Protein AF-A0A8T3X1L0-F1 (afdb_monomer_lite)

Foldseek 3Di:
DDDPDDDDDDDDDDDDFDDWDWFFFCDKDFFWAPCNQQRDDDVDPDPVSWTKDKDFLVDKGKMKTFPRVDPDDQQWAWDWKKKWWQKAKPAQQKKKWKWKWQAQPPDTFDTDIDYGDPAAPPVPRDGDIDIGTCPPRDNDGVSSPHRRHIMMMIMMDGPPSPDGDMMMMTTRHTIMIITIDHDDDDDAPADQPDKDWADDDPPQWTWIWGADPNRHIDDIDTPDDQPPQAQPFPLQDPQGTFAGQHSVRDGPGDRQAPPQAQPDDEQQWGQHSVGDIDYADAHFQDWDCPDQWIWGQHNRRDIDTDFDDDPPPSHGVVRFDDPQDPDPDDGPVQADCACQVPLPVQDPSNRPPDGHLVDPSNQLRPVNQQFDPAQVSHDDAPQWRWGQDPRGIDTFWHAFQDPPRPDPQWGANGGSHDTDHCVGDVDDDDDDDDDDDPDDDDDDDDDDDDPPPDDDDPDPPDPDDDDDFADDDDDDDDDDFDADPVRHGTHDDDDDDDPDDDDPDPQQEADPPDDADDDDPDDNAYADSVRDGDPALDDWFAWHTHNRYIDGQAPVQALHDPDPVRQWGFAAEHPRTTTDGLVPFDAPLVGDQPPQGPRRNPPDGRQRGQQFPEKEKEFEAEPVRQGDFQKWWFKADVVDTPWIWTQDPRRITMDTNHGFAWTWTWIDDDQWDIDIDIDGDGTSDYHYDYHYTYGQQQADLLQDGVPDQAHALVCDPHHNFHEPDPQRSVQRHRHGAQDWGDSDPFWIAGGSYGDTDGDDPPPDDDDDPDADWDKDWDFDQDPNDTDIDIDIDGD

Secondary structure (DSSP, 8-state):
--------S-----------EEE--SEEEES-BTGGGGBS--SS--TTTSEEEEEBTTB-EEEEEE-------TTEEEEEEEEEEEEEESSTTEEEEEEEEESSSSS----EEEESTT---TTT-PPPPEEEE-TTTS---TTTSSTTTEEEEEEEEESSTT--S-EEEEEEEEEEEEEEEE---SS-SS-TT-EEEEEEETTTEEEEEEB-TTSSBPPPEESSPPPTTTT-EEEEETTEEEEEB-TTS-BSS--SS-TTTT-B-STT-B--TTS-----SS-TT-EEEETTEEEEE-TTSSEEE----SSSSS--GGGT--TT-SSTT--GGG--SS-TTTTTSSS-SS-SS--GGGSGGGTT-TT-TTB-SSGGGS---TTEEEEEETTEEEEEEPPTT--TTSPTT-EESSTT--EE-GGG-SS-----------------SS-------------TT---------B-----SS----B-TTS-B--BPPPPSS---SSSSTT----TT-------S--SSEE-TTS-EE-TTEE-SSEEEETTEEEE--TTSTTTT--TTT-EEEESSTTS-EEEETTTPPPGGGT-SSSSS-TTSSS--GGGSSSSS-EEEEEEEETTS-B--S-EEEEEETTEEEEEEE--TTSEEEE-SPPSEEEEEEEE-SSB--EEEEEEE-TT-EEE--EEE-BTTPBPTTSBBBTB--B-GGGTTSTT---SSHHHHHHHTTB-TT-EEE-SSSEEEETTTPPPEE----S-----SSS-EEEEEEEEEETTEEEEEEEEEE-

pLDDT: mean 71.75, std 19.73, range [23.61, 98.12]

Radius of gyration: 50.47 Å; chains: 1; bounding box: 126×71×134 Å

Structure (mmCIF, N/CA/C/O backbone):
data_AF-A0A8T3X1L0-F1
#
_entry.id   AF-A0A8T3X1L0-F1
#
loop_
_atom_site.group_PDB
_atom_site.id
_atom_site.type_symbol
_atom_site.label_atom_id
_atom_site.label_alt_id
_atom_site.label_comp_id
_atom_site.label_asym_id
_atom_site.label_entity_id
_atom_site.label_seq_id
_atom_site.pdbx_PDB_ins_code
_atom_site.Cartn_x
_atom_site.Cartn_y
_atom_site.Cartn_z
_atom_site.occupancy
_atom_site.B_iso_or_equiv
_atom_site.auth_seq_id
_atom_site.auth_comp_id
_atom_site.auth_asym_id
_atom_site.auth_atom_id
_atom_site.pdbx_PDB_model_num
ATOM 1 N N . MET A 1 1 ? 32.114 -43.480 -23.907 1.00 35.44 1 MET A N 1
ATOM 2 C CA . MET A 1 1 ? 32.069 -42.998 -22.515 1.00 35.44 1 MET A CA 1
ATOM 3 C C . MET A 1 1 ? 31.158 -41.801 -22.514 1.00 35.44 1 MET A C 1
ATOM 5 O O . MET A 1 1 ? 31.464 -40.819 -23.177 1.00 35.44 1 MET A O 1
ATOM 9 N N . ASP A 1 2 ? 30.004 -41.951 -21.889 1.00 36.66 2 ASP A N 1
ATOM 10 C CA . ASP A 1 2 ? 28.945 -40.953 -21.876 1.00 36.66 2 ASP A CA 1
ATOM 11 C C . ASP A 1 2 ? 29.268 -39.803 -20.923 1.00 36.66 2 ASP A C 1
ATOM 13 O O . ASP A 1 2 ? 29.907 -40.000 -19.894 1.00 36.66 2 ASP A O 1
ATOM 17 N N . ASN A 1 3 ? 28.764 -38.615 -21.252 1.00 27.72 3 ASN A N 1
ATOM 18 C CA . ASN A 1 3 ? 28.556 -37.533 -20.293 1.00 27.72 3 ASN A CA 1
ATOM 19 C C . ASN A 1 3 ? 27.328 -36.716 -20.725 1.00 27.72 3 ASN A C 1
ATOM 21 O O . ASN A 1 3 ? 27.423 -35.596 -21.219 1.00 27.72 3 ASN A O 1
ATOM 25 N N . LYS A 1 4 ? 26.146 -37.327 -20.578 1.00 33.94 4 LYS A N 1
ATOM 26 C CA . LYS A 1 4 ? 24.847 -36.643 -20.664 1.00 33.94 4 LYS A CA 1
ATOM 27 C C . LYS A 1 4 ? 24.395 -36.220 -19.264 1.00 33.94 4 LYS A C 1
ATOM 29 O O . LYS A 1 4 ? 23.548 -36.886 -18.677 1.00 33.94 4 LYS A O 1
ATOM 34 N N . LEU A 1 5 ? 24.946 -35.131 -18.730 1.00 36.94 5 LEU A N 1
ATOM 35 C CA . LEU A 1 5 ? 24.370 -34.422 -17.581 1.00 36.94 5 LEU A CA 1
ATOM 36 C C . LEU A 1 5 ? 24.906 -32.980 -17.5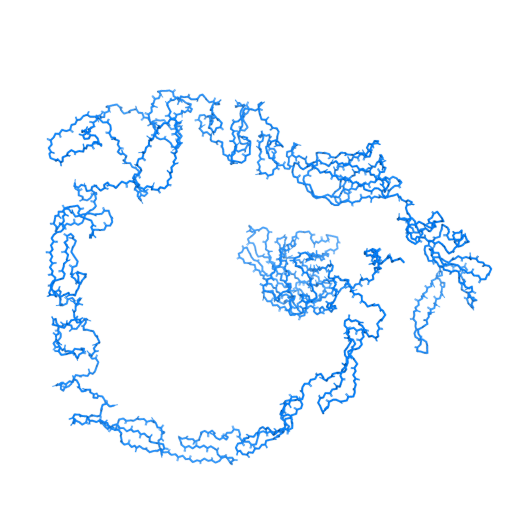11 1.00 36.94 5 LEU A C 1
ATOM 38 O O . LEU A 1 5 ? 25.969 -32.701 -18.053 1.00 36.94 5 LEU A O 1
ATOM 42 N N . PHE A 1 6 ? 24.168 -32.088 -16.842 1.00 29.05 6 PHE A N 1
ATOM 43 C CA . PHE A 1 6 ? 24.505 -30.668 -16.637 1.00 29.05 6 PHE A CA 1
ATOM 44 C C . PHE A 1 6 ? 24.659 -29.793 -17.900 1.00 29.05 6 PHE A C 1
ATOM 46 O O . PHE A 1 6 ? 25.676 -29.142 -18.114 1.00 29.05 6 PHE A O 1
ATOM 53 N N . ILE A 1 7 ? 23.565 -29.661 -18.658 1.00 29.27 7 ILE A N 1
ATOM 54 C CA . ILE A 1 7 ? 23.192 -28.368 -19.262 1.00 29.27 7 ILE A CA 1
ATOM 55 C C . ILE A 1 7 ? 21.761 -28.062 -18.812 1.00 29.27 7 ILE A C 1
ATOM 57 O O . ILE A 1 7 ? 20.811 -28.683 -19.286 1.00 29.27 7 ILE A O 1
ATOM 61 N N . LEU A 1 8 ? 21.619 -27.159 -17.841 1.00 30.98 8 LEU A N 1
ATOM 62 C CA . LEU A 1 8 ? 20.339 -26.673 -17.326 1.00 30.98 8 LEU A CA 1
ATOM 63 C C . LEU A 1 8 ? 20.580 -25.319 -16.633 1.00 30.98 8 LEU A C 1
ATOM 65 O O . LEU A 1 8 ? 21.598 -25.164 -15.963 1.00 30.98 8 LEU A O 1
ATOM 69 N N . LEU A 1 9 ? 19.633 -24.385 -16.795 1.00 34.81 9 LEU A N 1
ATOM 70 C CA . LEU A 1 9 ? 19.704 -22.949 -16.457 1.00 34.81 9 LEU A CA 1
ATOM 71 C C . LEU A 1 9 ? 20.640 -22.071 -17.327 1.00 34.81 9 LEU A C 1
ATOM 73 O O . LEU A 1 9 ? 21.668 -22.507 -17.830 1.00 34.81 9 LEU A O 1
ATOM 77 N N . LEU A 1 10 ? 20.242 -20.792 -17.431 1.00 32.28 10 LEU A N 1
ATOM 78 C CA . LEU A 1 10 ? 21.022 -19.622 -17.880 1.00 32.28 10 LEU A CA 1
ATOM 79 C C . LEU A 1 10 ? 21.443 -19.512 -19.364 1.00 32.28 10 LEU A C 1
ATOM 81 O O . LEU A 1 10 ? 22.597 -19.209 -19.652 1.00 32.28 10 LEU A O 1
ATOM 85 N N . LEU A 1 11 ? 20.477 -19.567 -20.297 1.00 34.03 11 LEU A N 1
ATOM 86 C CA . LEU A 1 11 ? 20.477 -18.631 -21.445 1.00 34.03 11 LEU A CA 1
ATOM 87 C C . LEU A 1 11 ? 19.074 -18.436 -22.067 1.00 34.03 11 LEU A C 1
ATOM 89 O O . LEU A 1 11 ? 18.705 -19.135 -23.007 1.00 34.03 11 LEU A O 1
ATOM 93 N N . ALA A 1 12 ? 18.284 -17.488 -21.544 1.00 30.48 12 ALA A N 1
ATOM 94 C CA . ALA A 1 12 ? 16.984 -17.103 -22.121 1.00 30.48 12 ALA A CA 1
ATOM 95 C C . ALA A 1 12 ? 16.494 -15.718 -21.633 1.00 30.48 12 ALA A C 1
ATOM 97 O O . ALA A 1 12 ? 15.428 -15.612 -21.034 1.00 30.48 12 ALA A O 1
ATOM 98 N N . ILE A 1 13 ? 17.262 -14.649 -21.876 1.00 32.88 13 ILE A N 1
ATOM 99 C CA . ILE A 1 13 ? 16.773 -13.265 -21.724 1.00 32.88 13 ILE A CA 1
ATOM 100 C C . ILE A 1 13 ? 17.053 -12.506 -23.024 1.00 32.88 13 ILE A C 1
ATOM 102 O O . ILE A 1 13 ? 18.103 -11.897 -23.199 1.00 32.88 13 ILE A O 1
ATOM 106 N N . LEU A 1 14 ? 16.091 -12.567 -23.946 1.00 31.67 14 LEU A N 1
ATOM 107 C CA . LEU A 1 14 ? 15.949 -11.619 -25.049 1.00 31.67 14 LEU A CA 1
ATOM 108 C C . LEU A 1 14 ? 14.640 -10.864 -24.811 1.00 31.67 14 LEU A C 1
ATOM 110 O O . LEU A 1 14 ? 13.553 -11.432 -24.914 1.00 31.67 14 LEU A O 1
ATOM 114 N N . ILE A 1 15 ? 14.762 -9.601 -24.411 1.00 40.50 15 ILE A N 1
ATOM 115 C CA . ILE A 1 15 ? 13.640 -8.768 -23.970 1.00 40.50 15 ILE A CA 1
ATOM 116 C C . ILE A 1 15 ? 12.815 -8.362 -25.197 1.00 40.50 15 ILE A C 1
ATOM 118 O O . ILE A 1 15 ? 13.329 -7.703 -26.098 1.00 40.50 15 ILE A O 1
ATOM 122 N N . SER A 1 16 ? 11.540 -8.759 -25.249 1.00 39.78 16 SER A N 1
ATOM 123 C CA . SER A 1 16 ? 10.625 -8.397 -26.345 1.00 39.78 16 SER A CA 1
ATOM 124 C C . SER A 1 16 ? 9.164 -8.322 -25.885 1.00 39.78 16 SER A C 1
ATOM 126 O O . SER A 1 16 ? 8.287 -9.036 -26.366 1.00 39.78 16 SER A O 1
ATOM 128 N N . SER A 1 17 ? 8.896 -7.426 -24.936 1.00 38.12 17 SER A N 1
ATOM 129 C CA . SER A 1 17 ? 7.554 -7.197 -24.393 1.00 38.12 17 SER A CA 1
ATOM 130 C C . SER A 1 17 ? 7.385 -5.758 -23.906 1.00 38.12 17 SER A C 1
ATOM 132 O O . SER A 1 17 ? 7.765 -5.410 -22.794 1.00 38.12 17 SER A O 1
ATOM 134 N N . ILE A 1 18 ? 6.767 -4.923 -24.745 1.00 50.12 18 ILE A N 1
ATOM 135 C CA . ILE A 1 18 ? 6.065 -3.710 -24.312 1.00 50.12 18 ILE A CA 1
ATOM 136 C C . ILE A 1 18 ? 4.718 -3.707 -25.031 1.00 50.12 18 ILE A C 1
ATOM 138 O O . ILE A 1 18 ? 4.655 -3.545 -26.249 1.00 50.12 18 ILE A O 1
ATOM 142 N N . ALA A 1 19 ? 3.650 -3.897 -24.267 1.00 51.50 19 ALA A N 1
ATOM 143 C CA . ALA A 1 19 ? 2.275 -3.725 -24.713 1.00 51.50 19 ALA A CA 1
ATOM 144 C C . ALA A 1 19 ? 1.467 -3.159 -23.540 1.00 51.50 19 ALA A C 1
ATOM 146 O O . ALA A 1 19 ? 0.760 -3.887 -22.850 1.00 51.50 19 ALA A O 1
ATOM 147 N N . VAL A 1 20 ? 1.644 -1.860 -23.279 1.00 55.12 20 VAL A N 1
ATOM 148 C CA . VAL A 1 20 ? 0.867 -1.137 -22.265 1.00 55.12 20 VAL A CA 1
ATOM 149 C C . VAL A 1 20 ? -0.531 -0.909 -22.828 1.00 55.12 20 VAL A C 1
ATOM 151 O O . VAL A 1 20 ? -0.739 -0.014 -23.647 1.00 55.12 20 VAL A O 1
ATOM 154 N N . TYR A 1 21 ? -1.490 -1.730 -22.411 1.00 61.19 21 TYR A N 1
ATOM 155 C CA . TYR A 1 21 ? -2.894 -1.516 -22.750 1.00 61.19 21 TYR A CA 1
ATOM 156 C C . TYR A 1 21 ? -3.539 -0.641 -21.682 1.00 61.19 21 TYR A C 1
ATOM 158 O O . TYR A 1 21 ? -3.988 -1.154 -20.661 1.00 61.19 21 TYR A O 1
ATOM 166 N N . GLY A 1 22 ? -3.590 0.670 -21.929 1.00 68.50 22 GLY A N 1
ATOM 167 C CA . GLY A 1 22 ? -4.545 1.547 -21.256 1.00 68.50 22 GLY A CA 1
ATOM 168 C C . GLY A 1 22 ? -5.950 1.203 -21.747 1.00 68.50 22 GLY A C 1
ATOM 169 O O . GLY A 1 22 ? -6.233 1.321 -22.938 1.00 68.50 22 GLY A O 1
ATOM 170 N N . THR A 1 23 ? -6.796 0.714 -20.846 1.00 85.12 23 THR A N 1
ATOM 171 C CA . THR A 1 23 ? -8.150 0.238 -21.151 1.00 85.12 23 THR A CA 1
ATOM 172 C C . THR A 1 23 ? -9.200 1.027 -20.388 1.00 85.12 23 THR A C 1
ATOM 174 O O . THR A 1 23 ? -8.969 1.446 -19.254 1.00 85.12 23 THR A O 1
ATOM 177 N N . ASN A 1 24 ? -10.371 1.198 -20.997 1.00 92.19 24 ASN A N 1
ATOM 178 C CA . ASN A 1 24 ? -11.442 2.030 -20.461 1.00 92.19 24 ASN A CA 1
ATOM 179 C C . ASN A 1 24 ? -12.625 1.153 -20.048 1.00 92.19 24 ASN A C 1
ATOM 181 O O . ASN A 1 24 ? -12.954 0.218 -20.784 1.00 92.19 24 ASN A O 1
ATOM 185 N N . PRO A 1 25 ? -13.302 1.458 -18.929 1.00 95.31 25 PRO A N 1
ATOM 186 C CA . PRO A 1 25 ? -14.544 0.787 -18.596 1.00 95.31 25 PRO A CA 1
ATOM 187 C C . PRO A 1 25 ? -15.610 1.133 -19.639 1.00 95.31 25 PRO A C 1
ATOM 189 O O . PRO A 1 25 ? -15.632 2.230 -20.191 1.00 95.31 25 PRO A O 1
ATOM 192 N N . THR A 1 26 ? -16.507 0.186 -19.897 1.00 95.00 26 THR A N 1
ATOM 193 C CA . THR A 1 26 ? -17.675 0.381 -20.777 1.00 95.00 26 THR A CA 1
ATOM 194 C C . THR A 1 26 ? -18.990 0.103 -20.049 1.00 95.00 26 THR A C 1
ATOM 196 O O . THR A 1 26 ? -20.065 0.066 -20.648 1.00 95.00 26 THR A O 1
ATOM 199 N N . SER A 1 27 ? -18.928 -0.131 -18.737 1.00 95.31 27 SER A N 1
ATOM 200 C CA . SER A 1 27 ? -20.082 -0.331 -17.864 1.00 95.31 27 SER A CA 1
ATOM 201 C C . SER A 1 27 ? -19.738 0.067 -16.429 1.00 95.31 27 SER A C 1
ATOM 203 O O . SER A 1 27 ? -18.593 -0.072 -15.992 1.00 95.31 27 SER A O 1
ATOM 205 N N . CYS A 1 28 ? -20.735 0.549 -15.694 1.00 96.81 28 CYS A N 1
ATOM 206 C CA . CYS A 1 28 ? -20.611 0.900 -14.287 1.00 96.81 28 CYS A CA 1
ATOM 207 C C . CYS A 1 28 ? -21.934 0.698 -13.542 1.00 96.81 28 CYS A C 1
ATOM 209 O O . CYS A 1 28 ? -22.997 0.620 -14.158 1.00 96.81 28 CYS A O 1
ATOM 211 N N . ASP A 1 29 ? -21.864 0.604 -12.216 1.00 94.75 29 ASP A N 1
ATOM 212 C CA . ASP A 1 29 ? -23.021 0.630 -11.322 1.00 94.75 29 ASP A CA 1
ATOM 213 C C . ASP A 1 29 ? -22.663 1.219 -9.942 1.00 94.75 29 ASP A C 1
ATOM 215 O O . ASP A 1 29 ? -21.521 1.610 -9.688 1.00 94.75 29 ASP A O 1
ATOM 219 N N . GLY A 1 30 ? -23.655 1.306 -9.053 1.00 93.06 30 GLY A N 1
ATOM 220 C CA . GLY A 1 30 ? -23.510 1.827 -7.695 1.00 93.06 30 GLY A CA 1
ATOM 221 C C . GLY A 1 30 ? -24.203 3.176 -7.506 1.00 93.06 30 GLY A C 1
ATOM 222 O O . GLY A 1 30 ? -25.305 3.390 -8.004 1.00 93.06 30 GLY A O 1
ATOM 223 N N . GLN A 1 31 ? -23.576 4.055 -6.728 1.00 94.12 31 GLN A N 1
ATOM 224 C CA . GLN A 1 31 ? -24.163 5.286 -6.187 1.00 94.12 31 GLN A CA 1
ATOM 225 C C . GLN A 1 31 ? -23.553 6.575 -6.771 1.00 94.12 31 GLN A C 1
ATOM 227 O O . GLN A 1 31 ? -23.957 7.667 -6.376 1.00 94.12 31 GLN A O 1
ATOM 232 N N . TRP A 1 32 ? -22.575 6.474 -7.678 1.00 94.50 32 TRP A N 1
ATOM 233 C CA . TRP A 1 32 ? -22.049 7.634 -8.407 1.00 94.50 32 TRP A CA 1
ATOM 234 C C . TRP A 1 32 ? -23.037 8.060 -9.496 1.00 94.50 32 TRP A C 1
ATOM 236 O O . TRP A 1 32 ? -23.466 7.247 -10.317 1.00 94.50 32 TRP A O 1
ATOM 246 N N . TYR A 1 33 ? -23.365 9.346 -9.525 1.00 93.38 33 TYR A N 1
ATOM 247 C CA . TYR A 1 33 ? -24.205 9.944 -10.551 1.00 93.38 33 TYR A CA 1
ATOM 248 C C . TYR A 1 33 ? -23.430 10.052 -11.866 1.00 93.38 33 TYR A C 1
ATOM 250 O O . TYR A 1 33 ? -22.275 10.483 -11.882 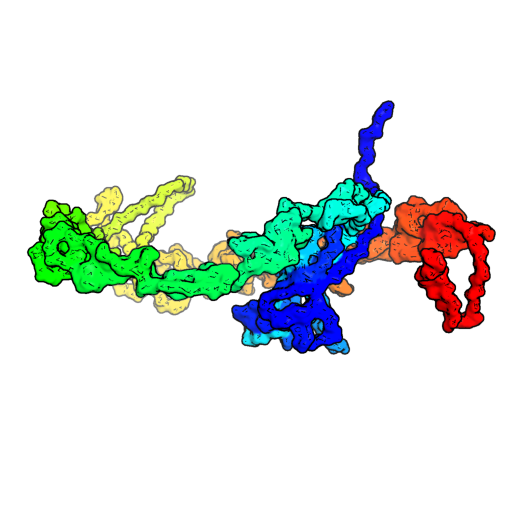1.00 93.38 33 TYR A O 1
ATOM 258 N N . ASN A 1 34 ? -24.087 9.677 -12.968 1.00 93.00 34 ASN A N 1
ATOM 259 C CA . ASN A 1 34 ? -23.525 9.683 -14.322 1.00 93.00 34 ASN A CA 1
ATOM 260 C C . ASN A 1 34 ? -22.176 8.931 -14.412 1.00 93.00 34 ASN A C 1
ATOM 262 O O . ASN A 1 34 ? -21.214 9.437 -14.987 1.00 93.00 34 ASN A O 1
ATOM 266 N N . CYS A 1 35 ? -22.074 7.745 -13.791 1.00 92.94 35 CYS A N 1
ATOM 267 C CA . CYS A 1 35 ? -20.823 6.975 -13.706 1.00 92.94 35 CYS A CA 1
ATOM 268 C C . CYS A 1 35 ? -20.214 6.598 -15.073 1.00 92.94 35 CYS A C 1
ATOM 270 O O . CYS A 1 35 ? -19.019 6.308 -15.158 1.00 92.94 35 CYS A O 1
ATOM 272 N N . ASP A 1 36 ? -21.022 6.641 -16.135 1.00 92.06 36 ASP A N 1
ATOM 273 C CA . ASP A 1 36 ? -20.659 6.449 -17.540 1.00 92.06 36 ASP A CA 1
ATOM 274 C C . ASP A 1 36 ? -19.698 7.517 -18.076 1.00 92.06 36 ASP A C 1
ATOM 276 O O . ASP A 1 36 ? -18.956 7.282 -19.027 1.00 92.06 36 ASP A O 1
ATOM 280 N N . ARG A 1 37 ? -19.648 8.679 -17.426 1.00 91.50 37 ARG A N 1
ATOM 281 C CA . ARG A 1 37 ? -18.744 9.767 -17.795 1.00 91.50 37 ARG A CA 1
ATOM 282 C C . ARG A 1 37 ? -17.277 9.476 -17.503 1.00 91.50 37 ARG A C 1
ATOM 284 O O . ARG A 1 37 ? -16.425 9.898 -18.271 1.00 91.50 37 ARG A O 1
ATOM 291 N N . ALA A 1 38 ? -16.983 8.658 -16.489 1.00 90.62 38 ALA A N 1
ATOM 292 C CA . ALA A 1 38 ? -15.613 8.255 -16.152 1.00 90.62 38 ALA A CA 1
ATOM 293 C C . ALA A 1 38 ? -14.966 7.288 -17.180 1.00 90.62 38 ALA A C 1
ATOM 295 O O . ALA A 1 38 ? -13.904 6.710 -16.928 1.00 90.62 38 ALA A O 1
ATOM 296 N N . PHE A 1 39 ? -15.619 7.046 -18.326 1.00 90.06 39 PHE A N 1
ATOM 297 C CA . PHE A 1 39 ? -15.171 6.109 -19.359 1.00 90.06 39 PHE A CA 1
ATOM 298 C C . PHE A 1 39 ? -14.119 6.709 -20.308 1.00 90.06 39 PHE A C 1
ATOM 300 O O . PHE A 1 39 ? -13.393 5.951 -20.952 1.00 90.06 39 PHE A O 1
ATOM 307 N N . THR A 1 40 ? -13.992 8.035 -20.423 1.00 81.50 40 THR A N 1
ATOM 308 C CA . THR A 1 40 ? -13.061 8.683 -21.371 1.00 81.50 40 THR A CA 1
ATOM 309 C C . THR A 1 40 ? -12.461 9.967 -20.819 1.00 81.50 40 THR A C 1
ATOM 311 O O . THR A 1 40 ? -13.212 10.833 -20.400 1.00 81.50 40 THR A O 1
ATOM 314 N N . ASP A 1 41 ? -11.139 10.103 -20.948 1.00 79.62 41 ASP A N 1
ATOM 315 C CA . ASP A 1 41 ? -10.355 11.322 -20.702 1.00 79.62 41 ASP A CA 1
ATOM 316 C C . ASP A 1 41 ? -10.958 12.527 -21.461 1.00 79.62 41 ASP A C 1
ATOM 318 O O . ASP A 1 41 ? -10.762 12.686 -22.672 1.00 79.62 41 ASP A O 1
ATOM 322 N N . SER A 1 42 ? -11.771 13.327 -20.764 1.00 64.62 42 SER A N 1
ATOM 323 C CA . SER A 1 42 ? -12.256 14.627 -21.218 1.00 64.62 42 SER A CA 1
ATOM 324 C C . SER A 1 42 ? -11.289 15.694 -20.729 1.00 64.62 42 SER A C 1
ATOM 326 O O . SER A 1 42 ? -11.216 15.953 -19.537 1.00 64.62 42 SER A O 1
ATOM 328 N N . SER A 1 43 ? -10.560 16.332 -21.646 1.00 59.19 43 SER A N 1
ATOM 329 C CA . SER A 1 43 ? -9.524 17.326 -21.330 1.00 59.19 43 SER A CA 1
ATOM 330 C C . SER A 1 43 ? -10.108 18.690 -20.910 1.00 59.19 43 SER A C 1
ATOM 332 O O . SER A 1 43 ? -9.844 19.711 -21.557 1.00 59.19 43 SER A O 1
ATOM 334 N N . SER A 1 44 ? -10.999 18.691 -19.922 1.00 58.25 44 SER A N 1
ATOM 335 C CA . SER A 1 44 ? -11.730 19.858 -19.438 1.00 58.25 44 SER A CA 1
ATOM 336 C C . SER A 1 44 ? -12.384 19.548 -18.092 1.00 58.25 44 SER A C 1
ATOM 338 O O . SER A 1 44 ? -13.467 18.974 -18.093 1.00 58.25 44 SER A O 1
ATOM 340 N N . ASP A 1 45 ? -11.750 19.991 -17.005 1.00 62.59 45 ASP A N 1
ATOM 341 C CA . ASP A 1 45 ? -12.062 19.777 -15.582 1.00 62.59 45 ASP A CA 1
ATOM 342 C C . ASP A 1 45 ? -13.456 20.331 -15.161 1.00 62.59 45 ASP A C 1
ATOM 344 O O . ASP A 1 45 ? -13.581 21.217 -14.308 1.00 62.59 45 ASP A O 1
ATOM 348 N N . ASP A 1 46 ? -14.539 19.872 -15.796 1.00 65.88 46 ASP A N 1
ATOM 349 C CA . ASP A 1 46 ? -15.894 20.398 -15.632 1.00 65.88 46 ASP A CA 1
ATOM 350 C C . ASP A 1 46 ? -16.810 19.390 -14.920 1.00 65.88 46 ASP A C 1
ATOM 352 O O . ASP A 1 46 ? -17.077 18.269 -15.352 1.00 65.88 46 ASP A O 1
ATOM 356 N N . SER A 1 47 ? -17.420 19.861 -13.835 1.00 62.56 47 SER A N 1
ATOM 357 C CA . SER A 1 47 ? -18.574 19.244 -13.169 1.00 62.56 47 SER A CA 1
ATOM 358 C C . SER A 1 47 ? -19.683 18.740 -14.119 1.00 62.56 47 SER A C 1
ATOM 360 O O . SER A 1 47 ? -20.398 17.786 -13.800 1.00 62.56 47 SER A O 1
ATOM 362 N N . ASN A 1 48 ? -19.840 19.354 -15.298 1.00 72.50 48 ASN A N 1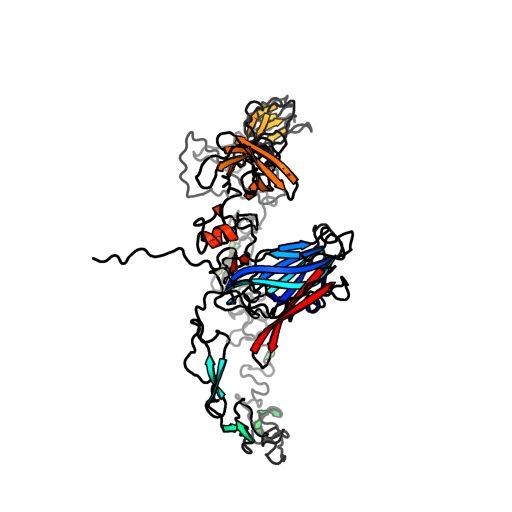
ATOM 363 C CA . ASN A 1 48 ? -20.805 18.950 -16.317 1.00 72.50 48 ASN A CA 1
ATOM 364 C C . ASN A 1 48 ? -20.325 17.790 -17.206 1.00 72.50 48 ASN A C 1
ATOM 366 O O . ASN A 1 48 ? -21.187 17.169 -17.834 1.00 72.50 48 ASN A O 1
ATOM 370 N N . THR A 1 49 ? -19.027 17.468 -17.247 1.00 77.94 49 THR A N 1
ATOM 371 C CA . THR A 1 49 ? -18.440 16.329 -17.983 1.00 77.94 49 THR A CA 1
ATOM 372 C C . THR A 1 49 ? -18.065 15.150 -17.095 1.00 77.94 49 THR A C 1
ATOM 374 O O . THR A 1 49 ? -18.102 14.032 -17.593 1.00 77.94 49 THR A O 1
ATOM 377 N N . ALA A 1 50 ? -17.834 15.348 -15.795 1.00 84.44 50 ALA A N 1
ATOM 378 C CA . ALA A 1 50 ? -17.466 14.290 -14.848 1.00 84.44 50 ALA A CA 1
ATOM 379 C C . ALA A 1 50 ? -18.624 13.396 -14.354 1.00 84.44 50 ALA A C 1
ATOM 381 O O . ALA A 1 50 ? -19.790 13.815 -14.288 1.00 84.44 50 ALA A O 1
ATOM 382 N N . ALA A 1 51 ? -18.286 12.176 -13.918 1.00 90.00 51 ALA A N 1
ATOM 383 C CA . ALA A 1 51 ? -19.098 11.411 -12.967 1.00 90.00 51 ALA A CA 1
ATOM 384 C C . ALA A 1 51 ? -18.921 12.008 -11.563 1.00 90.00 51 ALA A C 1
ATOM 386 O O . ALA A 1 51 ? -17.823 12.458 -11.240 1.00 90.00 51 ALA A O 1
ATOM 387 N N . PHE A 1 52 ? -19.946 11.995 -10.703 1.00 92.50 52 PHE A N 1
ATOM 388 C CA . PHE A 1 52 ? -19.821 12.598 -9.366 1.00 92.50 52 PHE A CA 1
ATOM 389 C C . PHE A 1 52 ? -20.475 11.807 -8.229 1.00 92.50 52 PHE A C 1
ATOM 391 O O . PHE A 1 52 ? -21.454 11.082 -8.413 1.00 92.50 52 PHE A O 1
ATOM 398 N N . ALA A 1 53 ? -19.937 11.976 -7.023 1.00 92.69 53 ALA A N 1
ATOM 399 C CA . ALA A 1 53 ? -20.431 11.374 -5.790 1.00 92.69 53 ALA A CA 1
ATOM 400 C C . ALA A 1 53 ? -20.415 12.391 -4.648 1.00 92.69 53 ALA A C 1
ATOM 402 O O . ALA A 1 53 ? -19.389 13.004 -4.370 1.00 92.69 53 ALA A O 1
ATOM 403 N N . ILE A 1 54 ? -21.548 12.529 -3.959 1.00 89.69 54 ILE A N 1
ATOM 404 C CA . ILE A 1 54 ? -21.673 13.358 -2.754 1.00 89.69 54 ILE A CA 1
ATOM 405 C C . ILE A 1 54 ? -21.382 12.475 -1.537 1.00 89.69 54 ILE A C 1
ATOM 407 O O . ILE A 1 54 ? -21.923 11.372 -1.437 1.00 89.69 54 ILE A O 1
ATOM 411 N N . VAL A 1 55 ? -20.540 12.942 -0.619 1.00 87.56 55 VAL A N 1
ATOM 412 C CA . VAL A 1 55 ? -20.170 12.259 0.629 1.00 87.56 55 VAL A CA 1
ATOM 413 C C . VAL A 1 55 ? -20.400 13.178 1.827 1.00 87.56 55 VAL A C 1
ATOM 415 O O . VAL A 1 55 ? -20.184 14.387 1.746 1.00 87.56 55 VAL A O 1
ATOM 418 N N . GLY A 1 56 ? -20.818 12.601 2.952 1.00 80.44 56 GLY A N 1
ATOM 419 C CA . GLY A 1 56 ? -20.944 13.296 4.231 1.00 80.44 56 GLY A CA 1
ATOM 420 C C . GLY A 1 56 ? -20.190 12.561 5.336 1.00 80.44 56 GLY A C 1
ATOM 421 O O . GLY A 1 56 ? -19.755 11.424 5.174 1.00 80.44 56 GLY A O 1
ATOM 422 N N . ASN A 1 57 ? -20.074 13.177 6.510 1.00 72.12 57 ASN A N 1
ATOM 423 C CA . ASN A 1 57 ? -19.349 12.610 7.657 1.00 72.12 57 ASN A CA 1
ATOM 424 C C . ASN A 1 57 ? -19.939 11.307 8.248 1.00 72.12 57 ASN A C 1
ATOM 426 O O . ASN A 1 57 ? -19.361 10.725 9.164 1.00 72.12 57 ASN A O 1
ATOM 430 N N . THR A 1 58 ? -21.095 10.866 7.750 1.00 73.12 58 THR A N 1
ATOM 431 C CA . THR A 1 58 ? -21.880 9.726 8.251 1.00 73.12 58 THR A CA 1
ATOM 432 C C . THR A 1 58 ? -22.224 8.693 7.174 1.00 73.12 58 THR A C 1
ATOM 434 O O . THR A 1 58 ? -22.752 7.633 7.507 1.00 73.12 58 THR A O 1
ATOM 437 N N . PHE A 1 59 ? -21.913 8.951 5.899 1.00 80.19 59 PHE A N 1
ATOM 438 C CA . PHE A 1 59 ? -22.192 8.040 4.785 1.00 80.19 59 PHE A CA 1
ATOM 439 C C . PHE A 1 59 ? -21.155 8.204 3.671 1.00 80.19 59 PHE A C 1
ATOM 441 O O . PHE A 1 59 ? -20.837 9.323 3.284 1.00 80.19 59 PHE A O 1
ATOM 448 N N . ASN A 1 60 ? -20.671 7.083 3.129 1.00 86.50 60 ASN A N 1
ATOM 449 C CA . ASN A 1 60 ? -19.754 7.046 1.987 1.00 86.50 60 ASN A CA 1
ATOM 450 C C . ASN A 1 60 ? -20.491 6.592 0.722 1.00 86.50 60 ASN A C 1
ATOM 452 O O . ASN A 1 60 ? -21.369 5.731 0.794 1.00 86.50 60 ASN A O 1
ATOM 456 N N . THR A 1 61 ? -20.086 7.123 -0.431 1.00 92.31 61 THR A N 1
ATOM 457 C CA . THR A 1 61 ? -20.748 6.881 -1.724 1.00 92.31 61 THR A CA 1
ATOM 458 C C . THR A 1 61 ? -19.823 6.080 -2.634 1.00 92.31 61 THR A C 1
ATOM 460 O O . THR A 1 61 ? -18.699 6.497 -2.915 1.00 92.31 61 THR A O 1
ATOM 463 N N . SER A 1 62 ? -20.272 4.898 -3.061 1.00 94.50 62 SER A N 1
ATOM 464 C CA . SER A 1 62 ? -19.449 3.891 -3.748 1.00 94.50 62 SER A CA 1
ATOM 465 C C . SER A 1 62 ? -19.960 3.558 -5.148 1.00 94.50 62 SER A C 1
ATOM 467 O O . SER A 1 62 ? -21.162 3.579 -5.405 1.00 94.50 62 SER A O 1
ATOM 469 N N . GLY A 1 63 ? -19.047 3.274 -6.075 1.00 95.94 63 GLY A N 1
ATOM 470 C CA . GLY A 1 63 ? -19.355 2.924 -7.462 1.00 95.94 63 GLY A CA 1
ATOM 471 C C . GLY A 1 63 ? -18.382 1.883 -7.994 1.00 95.94 63 GLY A C 1
ATOM 472 O O . GLY A 1 63 ? -17.245 1.795 -7.527 1.00 95.94 63 GLY A O 1
ATOM 473 N N . ARG A 1 64 ? -18.829 1.081 -8.959 1.00 96.94 64 ARG A N 1
ATOM 474 C CA . ARG A 1 64 ? -18.053 -0.009 -9.555 1.00 96.94 64 ARG A CA 1
ATOM 475 C C . ARG A 1 64 ? -17.988 0.166 -11.062 1.00 96.94 64 ARG A C 1
ATOM 477 O O . ARG A 1 64 ? -19.022 0.306 -11.703 1.00 96.94 64 ARG A O 1
ATOM 484 N N . TRP A 1 65 ? -16.789 0.083 -11.622 1.00 97.94 65 TRP A N 1
ATOM 485 C CA . TRP A 1 65 ? -16.510 0.155 -13.055 1.00 97.94 65 TRP A CA 1
ATOM 486 C C . TRP A 1 65 ? -15.972 -1.179 -13.559 1.00 97.94 65 TRP A C 1
ATOM 488 O O . TRP A 1 65 ? -15.235 -1.884 -12.858 1.00 97.94 65 TRP A O 1
ATOM 498 N N . TYR A 1 66 ? -16.395 -1.554 -14.764 1.00 96.88 66 TYR A N 1
ATOM 499 C CA . TYR A 1 66 ? -16.133 -2.862 -15.351 1.00 96.88 66 TYR A CA 1
ATOM 500 C C . TYR A 1 66 ? -16.284 -2.856 -16.881 1.00 96.88 66 TYR A C 1
ATOM 502 O O . TYR A 1 66 ? -16.459 -1.814 -17.513 1.00 96.88 66 TYR A O 1
ATOM 510 N N . ASN A 1 67 ? -16.160 -4.041 -17.486 1.00 94.50 67 ASN A N 1
ATOM 511 C CA . ASN A 1 67 ? -16.101 -4.236 -18.935 1.00 94.50 67 ASN A CA 1
ATOM 512 C C . ASN A 1 67 ? -14.977 -3.415 -19.600 1.00 94.50 67 ASN A C 1
ATOM 514 O O . ASN A 1 67 ? -15.207 -2.664 -20.544 1.00 94.50 67 ASN A O 1
ATOM 518 N N . TYR A 1 68 ? -13.755 -3.583 -19.084 1.00 92.06 68 TYR A N 1
ATOM 519 C CA . TYR A 1 68 ? -12.526 -2.943 -19.576 1.00 92.06 68 TYR A CA 1
ATOM 520 C C . TYR A 1 68 ? -12.014 -3.506 -20.919 1.00 92.06 68 TYR A C 1
ATOM 522 O O . TYR A 1 68 ? -11.135 -2.928 -21.547 1.00 92.06 68 TYR A O 1
ATOM 530 N N . CYS A 1 69 ? -12.557 -4.634 -21.388 1.00 87.88 69 CYS A N 1
ATOM 531 C CA . CYS A 1 69 ? -12.261 -5.235 -22.696 1.00 87.88 69 CYS A CA 1
ATOM 532 C C . CYS A 1 69 ? -10.773 -5.578 -22.929 1.00 87.88 69 CYS A C 1
ATOM 534 O O . CYS A 1 69 ? -10.277 -5.527 -24.057 1.00 87.88 69 CYS A O 1
ATOM 536 N N . PHE A 1 70 ? -10.069 -5.978 -21.863 1.00 86.12 70 PHE A N 1
ATOM 537 C CA . PHE A 1 70 ? -8.692 -6.473 -21.924 1.00 86.12 70 PHE A CA 1
ATOM 538 C C . PHE A 1 70 ? -8.511 -7.565 -22.991 1.00 86.12 70 PHE A C 1
ATOM 540 O O . PHE A 1 70 ? -9.268 -8.532 -23.047 1.00 86.12 70 PHE A O 1
ATOM 547 N N . SER A 1 71 ? -7.456 -7.438 -23.798 1.00 82.44 71 SER A N 1
ATOM 548 C CA . SER A 1 71 ? -7.070 -8.409 -24.834 1.00 82.44 71 SER A CA 1
ATOM 549 C C . SER A 1 71 ? -5.728 -9.065 -24.483 1.00 82.44 71 SER A C 1
ATOM 551 O O . SER A 1 71 ? -4.731 -8.908 -25.186 1.00 82.44 71 SER A O 1
ATOM 553 N N . ILE A 1 72 ? -5.691 -9.754 -23.339 1.00 82.31 72 ILE A N 1
ATOM 554 C CA . ILE A 1 72 ? -4.478 -10.359 -22.768 1.00 82.31 72 ILE A CA 1
ATOM 555 C C . ILE A 1 72 ? -4.411 -11.852 -23.149 1.00 82.31 72 ILE A C 1
ATOM 557 O O . ILE A 1 72 ? -5.369 -12.579 -22.884 1.00 82.31 72 ILE A O 1
ATOM 561 N N . PRO A 1 73 ? -3.301 -12.356 -23.726 1.00 81.56 73 PRO A N 1
ATOM 562 C CA . PRO A 1 73 ? -3.139 -13.783 -24.017 1.00 81.56 73 PRO A CA 1
ATOM 563 C C . PRO A 1 73 ? -3.147 -14.652 -22.750 1.00 81.56 73 PRO A C 1
ATOM 565 O O . PRO A 1 73 ? -2.469 -14.331 -21.780 1.00 81.56 73 PRO A O 1
ATOM 568 N N . ASN A 1 74 ? -3.804 -15.817 -22.773 1.00 77.75 74 ASN A N 1
ATOM 569 C CA . ASN A 1 74 ? -3.879 -16.731 -21.616 1.00 77.75 74 ASN A CA 1
ATOM 570 C C . ASN A 1 74 ? -2.509 -17.245 -21.112 1.00 77.75 74 ASN A C 1
ATOM 572 O O . ASN A 1 74 ? -2.415 -17.723 -19.986 1.00 77.75 74 ASN A O 1
ATOM 576 N N . ALA A 1 75 ? -1.452 -17.158 -21.929 1.00 76.19 75 ALA A N 1
ATOM 577 C CA . ALA A 1 75 ? -0.074 -17.519 -21.573 1.00 76.19 75 ALA A CA 1
ATOM 578 C C . ALA A 1 75 ? 0.797 -16.312 -21.150 1.00 76.19 75 ALA A C 1
ATOM 580 O O . ALA A 1 75 ? 2.016 -16.444 -21.011 1.00 76.19 75 ALA A O 1
ATOM 581 N N . ALA A 1 76 ? 0.198 -15.130 -20.986 1.00 80.94 76 ALA A N 1
ATOM 582 C CA . ALA A 1 76 ? 0.898 -13.922 -20.576 1.00 80.94 76 ALA A CA 1
ATOM 583 C C . ALA A 1 76 ? 1.202 -13.923 -19.071 1.00 80.94 76 ALA A C 1
ATOM 585 O O . ALA A 1 76 ? 0.326 -14.166 -18.239 1.00 80.94 76 ALA A O 1
ATOM 586 N N . VAL A 1 77 ? 2.442 -13.581 -18.722 1.00 85.38 77 VAL A N 1
ATOM 587 C CA . VAL A 1 77 ? 2.853 -13.315 -17.340 1.00 85.38 77 VAL A CA 1
ATOM 588 C C . VAL A 1 77 ? 2.632 -11.832 -17.071 1.00 85.38 77 VAL A C 1
ATOM 590 O O . VAL A 1 77 ? 3.346 -10.998 -17.628 1.00 85.38 77 VAL A O 1
ATOM 593 N N . ILE A 1 78 ? 1.637 -11.505 -16.246 1.00 89.12 78 ILE A N 1
ATOM 594 C CA . ILE A 1 78 ? 1.365 -10.126 -15.824 1.00 89.12 78 ILE A CA 1
ATOM 595 C C . ILE A 1 78 ? 2.545 -9.627 -14.984 1.00 89.12 78 ILE A C 1
ATOM 597 O O . ILE A 1 78 ? 2.993 -10.334 -14.080 1.00 89.12 78 ILE A O 1
ATOM 601 N N . SER A 1 79 ? 3.057 -8.437 -15.294 1.00 87.06 79 SER A N 1
ATOM 602 C CA . SER A 1 79 ? 4.156 -7.801 -14.559 1.00 87.06 79 SER A CA 1
ATOM 603 C C . SER A 1 79 ? 3.727 -6.550 -13.801 1.00 87.06 79 SER A C 1
ATOM 605 O O . SER A 1 79 ? 4.362 -6.227 -12.806 1.00 87.06 79 SER A O 1
ATOM 607 N N . GLU A 1 80 ? 2.682 -5.856 -14.262 1.00 91.06 80 GLU A N 1
ATOM 608 C CA . GLU A 1 80 ? 2.200 -4.612 -13.653 1.00 91.06 80 GLU A CA 1
ATOM 609 C C . GLU A 1 80 ? 0.704 -4.405 -13.948 1.00 91.06 80 GLU A C 1
ATOM 611 O O . GLU A 1 80 ? 0.242 -4.710 -15.055 1.00 91.06 80 GLU A O 1
ATOM 616 N N . VAL A 1 81 ? -0.049 -3.890 -12.972 1.00 93.94 81 VAL A N 1
ATOM 617 C CA . VAL A 1 81 ? -1.451 -3.466 -13.112 1.00 93.94 81 VAL A CA 1
ATOM 618 C C . VAL A 1 81 ? -1.628 -2.124 -12.404 1.00 93.94 81 VAL A C 1
ATOM 620 O O . VAL A 1 81 ? -1.480 -2.034 -11.186 1.00 93.94 81 VAL A O 1
ATOM 623 N N . LEU A 1 82 ? -1.968 -1.089 -13.171 1.00 94.38 82 LEU A N 1
ATOM 624 C CA . LEU A 1 82 ? -2.106 0.294 -12.711 1.00 94.38 82 LEU A CA 1
ATOM 625 C C . LEU A 1 82 ? -3.524 0.807 -12.968 1.00 94.38 82 LEU A C 1
ATOM 627 O O . LEU A 1 82 ? -4.059 0.610 -14.058 1.00 94.38 82 LEU A O 1
ATOM 631 N N . VAL A 1 83 ? -4.107 1.537 -12.020 1.00 95.69 83 VAL A N 1
ATOM 632 C CA . VAL A 1 83 ? -5.340 2.314 -12.232 1.00 95.69 83 VAL A CA 1
ATOM 633 C C . VAL A 1 83 ? -4.961 3.792 -12.384 1.00 95.69 83 VAL A C 1
ATOM 635 O O . VAL A 1 83 ? -4.355 4.349 -11.470 1.00 95.69 83 VAL A O 1
ATOM 638 N N . ARG A 1 84 ? -5.314 4.440 -13.505 1.00 92.12 84 ARG A N 1
ATOM 639 C CA . ARG A 1 84 ? -5.340 5.914 -13.606 1.00 92.12 84 ARG A CA 1
ATOM 640 C C . ARG A 1 84 ? -6.718 6.378 -13.152 1.00 92.12 84 ARG A C 1
ATOM 642 O O . ARG A 1 84 ? -7.717 5.971 -13.739 1.00 92.12 84 ARG A O 1
ATOM 649 N N . ALA A 1 85 ? -6.757 7.227 -12.132 1.00 91.62 85 ALA A N 1
ATOM 650 C CA . ALA A 1 85 ? -7.959 7.912 -11.677 1.00 91.62 85 ALA A CA 1
ATOM 651 C C . ALA A 1 85 ? -7.772 9.428 -11.833 1.00 91.62 85 ALA A C 1
ATOM 653 O O . ALA A 1 85 ? -6.960 10.027 -11.127 1.00 91.62 85 ALA A O 1
ATOM 654 N N . ASP A 1 86 ? -8.523 10.038 -12.749 1.00 88.06 86 ASP A N 1
ATOM 655 C CA . ASP A 1 86 ? -8.620 11.494 -12.863 1.00 88.06 86 ASP A CA 1
ATOM 656 C C . ASP A 1 86 ? -9.701 12.019 -11.943 1.00 88.06 86 ASP A C 1
ATOM 658 O O . ASP A 1 86 ? -10.893 11.832 -12.195 1.00 88.06 86 ASP A O 1
ATOM 662 N N . PHE A 1 87 ? -9.254 12.591 -10.829 1.00 88.25 87 PHE A N 1
ATOM 663 C CA . PHE A 1 87 ? -10.075 12.846 -9.661 1.00 88.25 87 PHE A CA 1
ATOM 664 C C . PHE A 1 87 ? -9.739 14.193 -9.020 1.00 88.25 87 PHE A C 1
ATOM 666 O O . PHE A 1 87 ? -8.590 14.463 -8.656 1.00 88.25 87 PHE A O 1
ATOM 673 N N . TRP A 1 88 ? -10.787 14.976 -8.776 1.00 87.31 88 TRP A N 1
ATOM 674 C CA . TRP A 1 88 ? -10.762 16.140 -7.898 1.00 87.31 88 TRP A CA 1
ATOM 675 C C . TRP A 1 88 ? -12.009 16.174 -7.010 1.00 87.31 88 TRP A C 1
ATOM 677 O O . TRP A 1 88 ? -12.951 15.393 -7.170 1.00 87.31 88 TRP A O 1
ATOM 687 N N . ALA A 1 89 ? -12.026 17.103 -6.060 1.00 87.56 89 ALA A N 1
ATOM 688 C CA . ALA A 1 89 ? -13.188 17.377 -5.230 1.00 87.56 89 ALA A CA 1
ATOM 689 C C . ALA A 1 89 ? -13.485 18.879 -5.183 1.00 87.56 89 ALA A C 1
ATOM 691 O O . ALA A 1 89 ? -12.611 19.704 -5.451 1.00 87.56 89 ALA A O 1
ATOM 692 N N . ASP A 1 90 ? -14.711 19.237 -4.806 1.00 85.25 90 ASP A N 1
ATOM 693 C CA . ASP A 1 90 ? -15.120 20.632 -4.587 1.00 85.25 90 ASP A CA 1
ATOM 694 C C . ASP A 1 90 ? -14.390 21.317 -3.416 1.00 85.25 90 ASP A C 1
ATOM 696 O O . ASP A 1 90 ? -14.401 22.545 -3.304 1.00 85.25 90 ASP A O 1
ATOM 700 N N . ASN A 1 91 ? -13.742 20.540 -2.543 1.00 83.56 91 ASN A N 1
ATOM 701 C CA . ASN A 1 91 ? -12.969 21.043 -1.420 1.00 83.56 91 ASN A CA 1
ATOM 702 C C . ASN A 1 91 ? -11.796 20.125 -1.028 1.00 83.56 91 ASN A C 1
ATOM 704 O O . ASN A 1 91 ? -11.690 18.966 -1.426 1.00 83.56 91 ASN A O 1
ATOM 708 N N . THR A 1 92 ? -10.921 20.658 -0.176 1.00 85.00 92 THR A N 1
ATOM 709 C CA . THR A 1 92 ? -9.633 20.067 0.220 1.00 85.00 92 THR A CA 1
ATOM 710 C C . THR A 1 92 ? -9.717 18.797 1.074 1.00 85.00 92 THR A C 1
ATOM 712 O O . THR A 1 92 ? -8.675 18.220 1.382 1.00 85.00 92 THR A O 1
ATOM 715 N N . TYR A 1 93 ? -10.916 18.385 1.492 1.00 87.12 93 TYR A N 1
ATOM 716 C CA . TYR A 1 93 ? -11.161 17.213 2.338 1.00 87.12 93 TYR A CA 1
ATOM 717 C C . TYR A 1 93 ? -11.681 15.998 1.553 1.00 87.12 93 TYR A C 1
ATOM 719 O O . TYR A 1 93 ? -11.962 14.965 2.158 1.00 87.12 93 TYR A O 1
ATOM 727 N N . GLY A 1 94 ? -11.822 16.100 0.225 1.00 88.69 94 GLY A N 1
ATOM 728 C CA . GLY A 1 94 ? -12.260 15.001 -0.636 1.00 88.69 94 GLY A CA 1
ATOM 729 C C . GLY A 1 94 ? -11.144 14.028 -1.013 1.00 88.69 94 GLY A C 1
ATOM 730 O O . GLY A 1 94 ? -10.067 14.427 -1.462 1.00 88.69 94 GLY A O 1
ATOM 731 N N . PHE A 1 95 ? -11.436 12.737 -0.868 1.00 91.25 95 PHE A N 1
ATOM 732 C CA . PHE A 1 95 ? -10.564 11.625 -1.245 1.00 91.25 95 PHE A CA 1
ATOM 733 C C . PHE A 1 95 ? -11.378 10.520 -1.922 1.00 91.25 95 PHE A C 1
ATOM 735 O O . PHE A 1 95 ? -12.568 10.355 -1.649 1.00 91.25 95 PHE A O 1
ATOM 742 N N . ILE A 1 96 ? -10.721 9.696 -2.733 1.00 93.75 96 ILE A N 1
ATOM 743 C CA . ILE A 1 96 ? -11.264 8.415 -3.190 1.00 93.75 96 ILE A CA 1
ATOM 744 C C . ILE A 1 96 ? -10.468 7.253 -2.604 1.00 93.75 96 ILE A C 1
ATOM 746 O O . ILE A 1 96 ? -9.244 7.296 -2.527 1.00 93.75 96 ILE A O 1
ATOM 750 N N . ASN A 1 97 ? -11.178 6.198 -2.207 1.00 95.38 97 ASN A N 1
ATOM 751 C CA . ASN A 1 97 ? -10.615 4.886 -1.903 1.00 95.38 97 ASN A CA 1
ATOM 752 C C . ASN A 1 97 ? -10.881 3.954 -3.088 1.00 95.38 97 ASN A C 1
ATOM 754 O O . ASN A 1 97 ? -12.032 3.587 -3.345 1.00 95.38 97 ASN A O 1
ATOM 758 N N . VAL A 1 98 ? -9.818 3.599 -3.802 1.00 97.75 98 VAL A N 1
ATOM 759 C CA . VAL A 1 98 ? -9.832 2.674 -4.934 1.00 97.75 98 VAL A CA 1
ATOM 760 C C . VAL A 1 98 ? -9.496 1.269 -4.442 1.00 97.75 98 VAL A C 1
ATOM 762 O O . VAL A 1 98 ? -8.563 1.064 -3.665 1.00 97.75 98 VAL A O 1
ATOM 765 N N . LYS A 1 99 ? -10.269 0.287 -4.910 1.00 97.94 99 LYS A N 1
ATOM 766 C CA . LYS A 1 99 ? -10.037 -1.144 -4.691 1.00 97.94 99 LYS A CA 1
ATOM 767 C C . LYS A 1 99 ? -10.278 -1.911 -5.977 1.00 97.94 99 LYS A C 1
ATOM 769 O O . LYS A 1 99 ? -11.226 -1.606 -6.699 1.00 97.94 99 LYS A O 1
ATOM 774 N N . VAL A 1 100 ? -9.509 -2.965 -6.216 1.00 98.06 100 VAL A N 1
ATOM 775 C CA . VAL A 1 100 ? -9.713 -3.852 -7.369 1.00 98.06 100 VAL A CA 1
ATOM 776 C C . VAL A 1 100 ? -10.131 -5.261 -6.962 1.00 98.06 100 VAL A C 1
ATOM 778 O O . VAL A 1 100 ? -9.853 -5.721 -5.854 1.00 98.06 100 VAL A O 1
ATOM 781 N N . SER A 1 101 ? -10.835 -5.930 -7.871 1.00 97.81 101 SER A N 1
ATOM 782 C CA . SER A 1 101 ? -11.298 -7.314 -7.761 1.00 97.81 101 SER A CA 1
ATOM 783 C C . SER A 1 101 ? -10.919 -8.089 -9.021 1.00 97.81 101 SER A C 1
ATOM 785 O O . SER A 1 101 ? -10.872 -7.521 -10.113 1.00 97.81 101 SER A O 1
ATOM 787 N N . GLY A 1 102 ? -10.683 -9.391 -8.861 1.00 96.31 102 GLY A N 1
ATOM 788 C CA . GLY A 1 102 ? -10.448 -10.348 -9.944 1.00 96.31 102 GLY A CA 1
ATOM 789 C C . GLY A 1 102 ? -11.383 -11.560 -9.891 1.00 96.31 102 GLY A C 1
ATOM 790 O O . GLY A 1 102 ? -11.011 -12.616 -10.395 1.00 96.31 102 GLY A O 1
ATOM 791 N N . ASP A 1 103 ? -12.546 -11.441 -9.241 1.00 95.81 103 ASP A N 1
ATOM 792 C CA . ASP A 1 103 ? -13.529 -12.523 -9.045 1.00 95.81 103 ASP A CA 1
ATOM 793 C C . ASP A 1 103 ? -14.993 -12.095 -9.293 1.00 95.81 103 ASP A C 1
ATOM 795 O O . ASP A 1 103 ? -15.938 -12.745 -8.851 1.00 95.81 103 ASP A O 1
ATOM 799 N N . GLY A 1 104 ? -15.182 -10.987 -10.012 1.00 94.25 104 GLY A N 1
ATOM 800 C CA . GLY A 1 104 ? -16.483 -10.416 -10.366 1.00 94.25 104 GLY A CA 1
ATOM 801 C C . GLY A 1 104 ? -16.978 -9.335 -9.402 1.00 94.25 104 GLY A C 1
ATOM 802 O O . GLY A 1 104 ? -18.028 -8.738 -9.660 1.00 94.25 104 GLY A O 1
ATOM 803 N N . GLY A 1 105 ? -16.215 -9.038 -8.344 1.00 93.88 105 GLY A N 1
ATOM 804 C CA . GLY A 1 105 ? -16.591 -8.125 -7.261 1.00 93.88 105 GLY A CA 1
ATOM 805 C C . GLY A 1 105 ? -17.128 -8.840 -6.019 1.00 93.88 105 GLY A C 1
ATOM 806 O O . GLY A 1 105 ? -17.905 -8.240 -5.278 1.00 93.88 105 GLY A O 1
ATOM 807 N N . LEU A 1 106 ? -16.757 -10.109 -5.810 1.00 93.62 106 LEU A N 1
ATOM 808 C CA . LEU A 1 106 ? -17.081 -10.878 -4.603 1.00 93.62 106 LEU A CA 1
ATOM 809 C C . LEU A 1 106 ? -16.068 -10.591 -3.487 1.00 93.62 106 LEU A C 1
ATOM 811 O O . LEU A 1 106 ? -16.451 -10.427 -2.330 1.00 93.62 106 LEU A O 1
ATOM 815 N N . THR A 1 107 ? -14.787 -10.474 -3.841 1.00 95.31 107 THR A N 1
ATOM 816 C CA . THR A 1 107 ? -13.717 -9.993 -2.961 1.00 95.31 107 THR A CA 1
ATOM 817 C C . THR A 1 107 ? -12.955 -8.837 -3.605 1.00 95.31 107 THR A C 1
ATOM 819 O O . THR A 1 107 ? -12.908 -8.692 -4.828 1.00 95.31 107 THR A O 1
ATOM 822 N N . TYR A 1 108 ? -12.369 -7.990 -2.760 1.00 96.44 108 TYR A N 1
ATOM 823 C CA . TYR A 1 108 ? -11.602 -6.810 -3.153 1.00 96.44 108 TYR A CA 1
ATOM 824 C C . TYR A 1 108 ? -10.274 -6.764 -2.396 1.00 96.44 108 TYR A C 1
ATOM 826 O O . TYR A 1 108 ? -10.199 -7.202 -1.247 1.00 96.44 108 TYR A O 1
ATOM 834 N N . GLY A 1 109 ? -9.249 -6.204 -3.038 1.00 93.88 109 GLY A N 1
ATOM 835 C CA . GLY A 1 109 ? -7.919 -6.022 -2.463 1.00 93.88 109 GLY A CA 1
ATOM 836 C C . GLY A 1 109 ? -7.820 -4.946 -1.358 1.00 93.88 109 GLY A C 1
ATOM 837 O O . GLY A 1 109 ? -8.835 -4.475 -0.815 1.00 93.88 109 GLY A O 1
ATOM 838 N N . PRO A 1 110 ? -6.577 -4.551 -1.014 1.00 96.12 110 PRO A N 1
ATOM 839 C CA . PRO A 1 110 ? -6.245 -3.406 -0.160 1.00 96.12 110 PRO A CA 1
ATOM 840 C C . PRO A 1 110 ? -7.009 -2.109 -0.475 1.00 96.12 110 PRO A C 1
ATOM 842 O O . PRO A 1 110 ? -7.723 -1.994 -1.464 1.00 96.12 110 PRO A O 1
ATOM 845 N N . SER A 1 111 ? -6.950 -1.137 0.437 1.00 95.88 111 SER A N 1
ATOM 846 C CA . SER A 1 111 ? -7.513 0.207 0.225 1.00 95.88 111 SER A CA 1
ATOM 847 C C . SER A 1 111 ? -6.425 1.141 -0.296 1.00 95.88 111 SER A C 1
ATOM 849 O O . SER A 1 111 ? -5.447 1.351 0.420 1.00 95.88 111 SER A O 1
ATOM 851 N N . HIS A 1 112 ? -6.621 1.756 -1.461 1.00 94.75 112 HIS A N 1
ATOM 852 C CA . HIS A 1 112 ? -5.727 2.791 -1.991 1.00 94.75 112 HIS A CA 1
ATOM 853 C C . HIS A 1 112 ? -6.417 4.150 -1.904 1.00 94.75 112 HIS A C 1
ATOM 855 O O . HIS A 1 112 ? -7.374 4.397 -2.633 1.00 94.75 112 HIS A O 1
ATOM 861 N N . ILE A 1 113 ? -5.979 5.015 -0.984 1.00 93.00 113 ILE A N 1
ATOM 862 C CA . ILE A 1 113 ? -6.629 6.310 -0.720 1.00 93.00 113 ILE A CA 1
ATOM 863 C C . ILE A 1 113 ? -5.803 7.448 -1.324 1.00 93.00 113 ILE A C 1
ATOM 865 O O . ILE A 1 113 ? -4.644 7.625 -0.953 1.00 93.00 113 ILE A O 1
ATOM 869 N N . VAL A 1 114 ? -6.411 8.234 -2.217 1.00 89.62 114 VAL A N 1
ATOM 870 C CA . VAL A 1 114 ? -5.790 9.392 -2.888 1.00 89.62 114 VAL A CA 1
ATOM 871 C C . VAL A 1 114 ? -6.724 10.608 -2.893 1.00 89.62 114 VAL A C 1
ATOM 873 O O . VAL A 1 114 ? -7.945 10.448 -2.849 1.00 89.62 114 VAL A O 1
ATOM 876 N N . GLY A 1 115 ? -6.168 11.826 -2.904 1.00 86.44 115 GLY A N 1
ATOM 877 C CA . GLY A 1 115 ? -6.937 13.079 -2.888 1.00 86.44 115 GLY A CA 1
ATOM 878 C C . GLY A 1 115 ? -6.326 14.209 -2.056 1.00 86.44 115 GLY A C 1
ATOM 879 O O . GLY A 1 115 ? -5.132 14.203 -1.748 1.00 86.44 115 GLY A O 1
ATOM 880 N N . GLY A 1 116 ? -7.168 15.171 -1.671 1.00 80.00 116 GLY A N 1
ATOM 881 C CA . GLY A 1 116 ? -6.796 16.336 -0.866 1.00 80.00 116 GLY A CA 1
ATOM 882 C C . GLY A 1 116 ? -6.070 17.456 -1.631 1.00 80.00 116 GLY A C 1
ATOM 883 O O . GLY A 1 116 ? -6.144 17.565 -2.849 1.00 80.00 116 GLY A O 1
ATOM 884 N N . ILE A 1 117 ? -5.358 18.310 -0.885 1.00 63.53 117 ILE A N 1
ATOM 885 C CA . ILE A 1 117 ? -4.753 19.586 -1.345 1.00 63.53 117 ILE A CA 1
ATOM 886 C C . ILE A 1 117 ? -3.742 19.441 -2.503 1.00 63.53 117 ILE A C 1
ATOM 888 O O . ILE A 1 117 ? -3.465 20.409 -3.205 1.00 63.53 117 ILE A O 1
ATOM 892 N N . PHE A 1 118 ? -3.154 18.262 -2.696 1.00 53.97 118 PHE A N 1
ATOM 893 C CA . PHE A 1 118 ? -1.891 18.105 -3.428 1.00 53.97 118 PHE A CA 1
ATOM 894 C C . PHE A 1 118 ? -2.002 17.946 -4.952 1.00 53.97 118 PHE A C 1
ATOM 896 O O . PHE A 1 118 ? -0.998 17.614 -5.577 1.00 53.97 118 PHE A O 1
ATOM 903 N N . ASN A 1 119 ? -3.175 18.178 -5.549 1.00 58.28 119 ASN A N 1
ATOM 904 C CA . ASN A 1 119 ? -3.434 17.817 -6.947 1.00 58.28 119 ASN A CA 1
ATOM 905 C C . ASN A 1 119 ? -3.928 18.961 -7.851 1.00 58.28 119 ASN A C 1
ATOM 907 O O . ASN A 1 119 ? -4.853 18.776 -8.634 1.00 58.28 119 ASN A O 1
ATOM 911 N N . ILE A 1 120 ? -3.324 20.145 -7.729 1.00 57.06 120 ILE A N 1
ATOM 912 C CA . ILE A 1 120 ? -3.501 21.265 -8.666 1.00 57.06 120 ILE A CA 1
ATOM 913 C C . ILE A 1 120 ? -2.120 21.879 -8.916 1.00 57.06 120 ILE A C 1
ATOM 915 O O . ILE A 1 120 ? -1.458 22.294 -7.958 1.00 57.06 120 ILE A O 1
ATOM 919 N N . ASP A 1 121 ? -1.682 21.996 -10.174 1.00 54.19 121 ASP A N 1
ATOM 920 C CA . ASP A 1 121 ? -0.578 22.912 -10.483 1.00 54.19 121 ASP A CA 1
ATOM 921 C C . ASP A 1 121 ? -1.110 24.351 -10.435 1.00 54.19 121 ASP A C 1
ATOM 923 O O . ASP A 1 121 ? -1.794 24.820 -11.342 1.00 54.19 121 ASP A O 1
ATOM 927 N N . TYR A 1 122 ? -0.771 25.077 -9.368 1.00 52.34 122 TYR A N 1
ATOM 928 C CA . TYR A 1 122 ? -1.172 26.472 -9.149 1.00 52.34 122 TYR A CA 1
ATOM 929 C C . TYR A 1 122 ? -0.743 27.455 -10.264 1.00 52.34 122 TYR A C 1
ATOM 931 O O . TYR A 1 122 ? -1.154 28.616 -10.224 1.00 52.34 122 TYR A O 1
ATOM 939 N N . ASN A 1 123 ? 0.073 27.033 -11.239 1.00 46.78 123 ASN A N 1
ATOM 940 C CA . ASN A 1 123 ? 0.499 27.839 -12.385 1.00 46.78 123 ASN A CA 1
ATOM 941 C C . ASN A 1 123 ? -0.310 27.567 -13.667 1.00 46.78 123 ASN A C 1
ATOM 943 O O . ASN A 1 123 ? -0.417 28.476 -14.492 1.00 46.78 123 ASN A O 1
ATOM 947 N N . THR A 1 124 ? -0.859 26.358 -13.854 1.00 53.88 124 THR A N 1
ATOM 948 C CA . THR A 1 124 ? -1.659 25.996 -15.047 1.00 53.88 124 THR A CA 1
ATOM 949 C C . THR A 1 124 ? -3.147 25.830 -14.740 1.00 53.88 124 THR A C 1
ATOM 951 O O . THR A 1 124 ? -3.978 26.110 -15.601 1.00 53.88 124 THR A O 1
ATOM 954 N N . GLY A 1 125 ? -3.484 25.451 -13.506 1.00 54.28 125 GLY A N 1
ATOM 955 C CA . GLY A 1 125 ? -4.831 25.082 -13.073 1.00 54.28 125 GLY A CA 1
ATOM 956 C C . GLY A 1 125 ? -5.174 23.607 -13.292 1.00 54.28 125 GLY A C 1
ATOM 957 O O . GLY A 1 125 ? -6.231 23.190 -12.838 1.00 54.28 125 GLY A O 1
ATOM 958 N N . GLU A 1 126 ? -4.299 22.833 -13.941 1.00 56.06 126 GLU A N 1
ATOM 959 C CA . GLU A 1 126 ? -4.546 21.428 -14.284 1.00 56.06 126 GLU A CA 1
ATOM 960 C C . GLU A 1 126 ? -4.458 20.516 -13.050 1.00 56.06 126 GLU A C 1
ATOM 962 O O . GLU A 1 126 ? -3.521 20.603 -12.239 1.00 56.06 126 GLU A O 1
ATOM 967 N N . VAL A 1 127 ? -5.427 19.607 -12.946 1.00 61.53 127 VAL A N 1
ATOM 968 C CA . VAL A 1 127 ? -5.406 18.451 -12.046 1.00 61.53 127 VAL A CA 1
ATOM 969 C C . VAL A 1 127 ? -4.533 17.354 -12.671 1.00 61.53 127 VAL A C 1
ATOM 971 O O . VAL A 1 127 ? -4.653 17.062 -13.859 1.00 61.53 127 VAL A O 1
ATOM 974 N N . TRP A 1 128 ? -3.632 16.734 -11.898 1.00 67.19 128 TRP A N 1
ATOM 975 C CA . TRP A 1 128 ? -2.810 15.626 -12.405 1.00 67.19 128 TRP A CA 1
ATOM 976 C C . TRP A 1 128 ? -3.465 14.266 -12.106 1.00 67.19 128 TRP A C 1
ATOM 978 O O . TRP A 1 128 ? -3.981 14.049 -11.010 1.00 6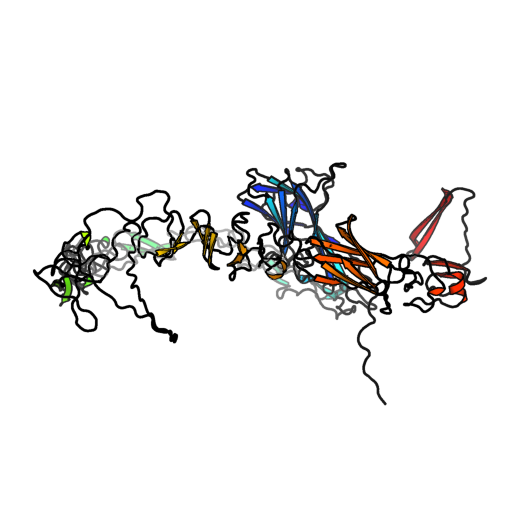7.19 128 TRP A O 1
ATOM 988 N N . PRO A 1 129 ? -3.419 13.289 -13.023 1.00 82.81 129 PRO A N 1
ATOM 989 C CA . PRO A 1 129 ? -4.005 11.979 -12.768 1.00 82.81 129 PRO A CA 1
ATOM 990 C C . PRO A 1 129 ? -3.298 11.206 -11.655 1.00 82.81 129 PRO A C 1
ATOM 992 O O . PRO A 1 129 ? -2.076 11.030 -11.678 1.00 82.81 129 PRO A O 1
ATOM 995 N N . PHE A 1 130 ? -4.073 10.617 -10.743 1.00 87.56 130 PHE A N 1
ATOM 996 C CA . PHE A 1 130 ? -3.535 9.667 -9.774 1.00 87.56 130 PHE A CA 1
ATOM 997 C C . PHE A 1 130 ? -3.247 8.327 -10.455 1.00 87.56 130 PHE A C 1
ATOM 999 O O . PHE A 1 130 ? -4.157 7.673 -10.965 1.00 87.56 130 PHE A O 1
ATOM 1006 N N . ILE A 1 131 ? -1.985 7.897 -10.426 1.00 89.69 131 ILE A N 1
ATOM 1007 C CA . ILE A 1 131 ? -1.570 6.549 -10.830 1.00 89.69 131 ILE A CA 1
ATOM 1008 C C . ILE A 1 131 ? -1.466 5.679 -9.577 1.00 89.69 131 ILE A C 1
ATOM 1010 O O . ILE A 1 131 ? -0.672 5.960 -8.680 1.00 89.69 131 ILE A O 1
ATOM 1014 N N . ILE A 1 132 ? -2.286 4.633 -9.516 1.00 93.81 132 ILE A N 1
ATOM 1015 C CA . ILE A 1 132 ? -2.431 3.745 -8.361 1.00 93.81 132 ILE A CA 1
ATOM 1016 C C . ILE A 1 132 ? -1.926 2.356 -8.756 1.00 93.81 132 ILE A C 1
ATOM 1018 O O . ILE A 1 132 ? -2.530 1.692 -9.602 1.00 93.81 132 ILE A O 1
ATOM 1022 N N . ASP A 1 133 ? -0.817 1.923 -8.155 1.00 95.00 133 ASP A N 1
ATOM 1023 C CA . ASP A 1 133 ? -0.265 0.582 -8.362 1.00 95.00 133 ASP A CA 1
ATOM 1024 C C . ASP A 1 133 ? -1.049 -0.463 -7.557 1.00 95.00 133 ASP A C 1
ATOM 1026 O O . ASP A 1 133 ? -1.028 -0.466 -6.327 1.00 95.00 133 ASP A O 1
ATOM 1030 N N . VAL A 1 134 ? -1.715 -1.372 -8.272 1.00 96.38 134 VAL A N 1
ATOM 1031 C CA . VAL A 1 134 ? -2.443 -2.516 -7.705 1.00 96.38 134 VAL A CA 1
ATOM 1032 C C . VAL A 1 134 ? -1.813 -3.856 -8.105 1.00 96.38 134 VAL A C 1
ATOM 1034 O O . VAL A 1 134 ? -2.422 -4.918 -7.952 1.00 96.38 134 VAL A O 1
ATOM 1037 N N . THR A 1 135 ? -0.571 -3.850 -8.598 1.00 95.25 135 THR A N 1
ATOM 1038 C CA . THR A 1 135 ? 0.175 -5.047 -9.034 1.00 95.25 135 THR A CA 1
ATOM 1039 C C . THR A 1 135 ? 0.291 -6.101 -7.933 1.00 95.25 135 THR A C 1
ATOM 1041 O O . THR A 1 135 ? 0.295 -7.297 -8.219 1.00 95.25 135 THR A O 1
ATOM 1044 N N . ASN A 1 136 ? 0.338 -5.669 -6.670 1.00 94.56 136 ASN A N 1
ATOM 1045 C CA . ASN A 1 136 ? 0.499 -6.539 -5.504 1.00 94.56 136 ASN A CA 1
ATOM 1046 C C . ASN A 1 136 ? -0.820 -6.842 -4.758 1.00 94.56 136 ASN A C 1
ATOM 1048 O O . ASN A 1 136 ? -0.813 -7.652 -3.833 1.00 94.56 136 ASN A O 1
ATOM 1052 N N . ASP A 1 137 ? -1.952 -6.247 -5.160 1.00 95.62 137 ASP A N 1
ATOM 1053 C CA . ASP A 1 137 ? -3.262 -6.443 -4.511 1.00 95.62 137 ASP A CA 1
ATOM 1054 C C . ASP A 1 137 ? -3.778 -7.881 -4.643 1.00 95.62 137 ASP A C 1
ATOM 1056 O O . ASP A 1 137 ? -4.458 -8.403 -3.758 1.00 95.62 137 ASP A O 1
ATOM 1060 N N . LEU A 1 138 ? -3.487 -8.509 -5.784 1.00 93.75 138 LEU A N 1
ATOM 1061 C CA . LEU A 1 138 ? -3.939 -9.840 -6.164 1.00 93.75 138 LEU A CA 1
ATOM 1062 C C . LEU A 1 138 ? -2.838 -10.535 -6.969 1.00 93.75 138 LEU A C 1
ATOM 1064 O O . LEU A 1 138 ? -2.159 -9.916 -7.778 1.00 93.75 138 LEU A O 1
ATOM 1068 N N . ALA A 1 139 ? -2.713 -11.858 -6.832 1.00 92.12 139 ALA A N 1
ATOM 1069 C CA . ALA A 1 139 ? -1.900 -12.651 -7.755 1.00 92.12 139 ALA A CA 1
ATOM 1070 C C . ALA A 1 139 ? -2.557 -12.647 -9.151 1.00 92.12 139 ALA A C 1
ATOM 1072 O O . ALA A 1 139 ? -3.487 -13.425 -9.395 1.00 92.12 139 ALA A O 1
ATOM 1073 N N . TRP A 1 140 ? -2.146 -11.722 -10.021 1.00 94.38 140 TRP A N 1
ATOM 1074 C CA . TRP A 1 140 ? -2.779 -11.461 -11.314 1.00 94.38 140 TRP A CA 1
ATOM 1075 C C . TRP A 1 140 ? -2.547 -12.572 -12.341 1.00 94.38 140 TRP A C 1
ATOM 1077 O O . TRP A 1 140 ? -1.449 -13.103 -12.488 1.00 94.38 140 TRP A O 1
ATOM 1087 N N . THR A 1 141 ? -3.600 -12.888 -13.094 1.00 93.25 141 THR A N 1
ATOM 1088 C CA . THR A 1 141 ? -3.577 -13.796 -14.247 1.00 93.25 141 THR A CA 1
ATOM 1089 C C . THR A 1 141 ? -4.511 -13.250 -15.335 1.00 93.25 141 THR A C 1
ATOM 1091 O O . THR A 1 141 ? -5.428 -12.485 -15.011 1.00 93.25 141 THR A O 1
ATOM 1094 N N . PRO A 1 142 ? -4.353 -13.657 -16.609 1.00 91.06 142 PRO A N 1
ATOM 1095 C CA . PRO A 1 142 ? -5.298 -13.304 -17.675 1.00 91.06 142 PRO A CA 1
ATOM 1096 C C . PRO A 1 142 ? -6.755 -13.679 -17.337 1.00 91.06 142 PRO A C 1
ATOM 1098 O O . PRO A 1 142 ? -7.676 -12.918 -17.618 1.00 91.06 142 PRO A O 1
ATOM 1101 N N . ASP A 1 143 ? -6.969 -14.795 -16.630 1.00 91.00 143 ASP A N 1
ATOM 1102 C CA . ASP A 1 143 ? -8.302 -15.235 -16.187 1.00 91.00 143 ASP A CA 1
ATOM 1103 C C . ASP A 1 143 ? -8.946 -14.316 -15.129 1.00 91.00 143 ASP A C 1
ATOM 1105 O O . ASP A 1 143 ? -10.158 -14.378 -14.927 1.00 91.00 143 ASP A O 1
ATOM 1109 N N . LYS A 1 144 ? -8.177 -13.450 -14.457 1.00 93.94 144 LYS A N 1
ATOM 1110 C CA . LYS A 1 144 ? -8.708 -12.400 -13.565 1.00 93.94 144 LYS A CA 1
ATOM 1111 C C . LYS A 1 144 ? -8.947 -11.082 -14.299 1.00 93.94 144 LYS A C 1
ATOM 1113 O O . LYS A 1 144 ? -9.875 -10.354 -13.958 1.00 93.94 144 LYS A O 1
ATOM 1118 N N . LEU A 1 145 ? -8.131 -10.788 -15.309 1.00 93.19 145 LEU A N 1
ATOM 1119 C CA . LEU A 1 145 ? -8.160 -9.556 -16.099 1.00 93.19 145 LEU A CA 1
ATOM 1120 C C . LEU A 1 145 ? -9.062 -9.714 -17.334 1.00 93.19 145 LEU A C 1
ATOM 1122 O O . LEU A 1 145 ? -8.614 -9.630 -18.474 1.00 93.19 145 LEU A O 1
ATOM 1126 N N . ASN A 1 146 ? -10.357 -9.948 -17.103 1.00 91.19 146 ASN A N 1
ATOM 1127 C CA . ASN A 1 146 ? -11.382 -10.017 -18.150 1.00 91.19 146 ASN A CA 1
ATOM 1128 C C . ASN A 1 146 ? -12.711 -9.384 -17.696 1.00 91.19 146 ASN A C 1
ATOM 1130 O O . ASN A 1 146 ? -12.899 -9.081 -16.519 1.00 91.19 146 ASN A O 1
ATOM 1134 N N . ASN A 1 147 ? -13.650 -9.209 -18.630 1.00 91.50 147 ASN A N 1
ATOM 1135 C CA . ASN A 1 147 ? -14.936 -8.545 -18.379 1.00 91.50 147 ASN A CA 1
ATOM 1136 C C . ASN A 1 147 ? -15.813 -9.245 -17.327 1.00 91.50 147 ASN A C 1
ATOM 1138 O O . ASN A 1 147 ? -16.515 -8.570 -16.573 1.00 91.50 147 ASN A O 1
ATOM 1142 N N . SER A 1 148 ? -15.751 -10.574 -17.213 1.00 91.88 148 SER A N 1
ATOM 1143 C CA . SER A 1 148 ? -16.507 -11.310 -16.194 1.00 91.88 148 SER A CA 1
ATOM 1144 C C . SER A 1 148 ? -15.967 -11.054 -14.788 1.00 91.88 148 SER A C 1
ATOM 1146 O O . SER A 1 148 ? -16.763 -10.898 -13.866 1.00 91.88 148 SER A O 1
ATOM 1148 N N . ASN A 1 149 ? -14.642 -10.957 -14.635 1.00 94.19 149 ASN A N 1
ATOM 1149 C CA . ASN A 1 149 ? -13.975 -11.047 -13.335 1.00 94.19 149 ASN A CA 1
ATOM 1150 C C . ASN A 1 149 ? -13.397 -9.723 -12.809 1.00 94.19 149 ASN A C 1
ATOM 1152 O O . ASN A 1 149 ? -13.424 -9.494 -11.601 1.00 94.19 149 ASN A O 1
ATOM 1156 N N . PHE A 1 150 ? -12.893 -8.837 -13.666 1.00 96.94 150 PHE A N 1
ATOM 1157 C CA . PHE A 1 150 ? -12.233 -7.617 -13.203 1.00 96.94 150 PHE A CA 1
ATOM 1158 C C . PHE A 1 150 ? -13.236 -6.518 -12.830 1.00 96.94 150 PHE A C 1
ATOM 1160 O O . PHE A 1 150 ? -14.143 -6.208 -13.612 1.00 96.94 150 PHE A O 1
ATOM 1167 N N . ARG A 1 151 ? -13.055 -5.895 -11.659 1.00 97.25 151 ARG A N 1
ATOM 1168 C CA . ARG A 1 151 ? -13.790 -4.692 -11.219 1.00 97.25 151 ARG A CA 1
ATOM 1169 C C . ARG A 1 151 ? -12.832 -3.685 -10.598 1.00 97.25 151 ARG A C 1
ATOM 1171 O O . ARG A 1 151 ? -11.969 -4.082 -9.818 1.00 97.25 151 ARG A O 1
ATOM 1178 N N . VAL A 1 152 ? -13.094 -2.399 -10.814 1.00 98.12 152 VAL A N 1
ATOM 1179 C CA . VAL A 1 152 ? -12.579 -1.312 -9.967 1.00 98.12 152 VAL A CA 1
ATOM 1180 C C . VAL A 1 152 ? -13.745 -0.766 -9.149 1.00 98.12 152 VAL A C 1
ATOM 1182 O O . VAL A 1 152 ? -14.776 -0.420 -9.716 1.00 98.12 152 VAL A O 1
ATOM 1185 N N . ASN A 1 153 ? -13.619 -0.707 -7.825 1.00 98.00 153 ASN A N 1
ATOM 1186 C CA . ASN A 1 153 ? -14.557 -0.014 -6.944 1.00 98.00 153 ASN A CA 1
ATOM 1187 C C . ASN A 1 153 ? -13.916 1.288 -6.458 1.00 98.00 153 ASN A C 1
ATOM 1189 O O . ASN A 1 153 ? -12.853 1.242 -5.838 1.00 98.00 153 ASN A O 1
ATOM 1193 N N . VAL A 1 154 ? -14.595 2.416 -6.662 1.00 97.81 154 VAL A N 1
ATOM 1194 C CA . VAL A 1 154 ? -14.175 3.733 -6.172 1.00 97.81 154 VAL A CA 1
ATOM 1195 C C . VAL A 1 154 ? -15.203 4.248 -5.171 1.00 97.81 154 VAL A C 1
ATOM 1197 O O . VAL A 1 154 ? -16.385 4.410 -5.487 1.00 97.81 154 VAL A O 1
ATOM 1200 N N . THR A 1 155 ? -14.752 4.511 -3.949 1.00 95.94 155 THR A N 1
ATOM 1201 C CA . THR A 1 155 ? -15.581 5.063 -2.874 1.00 95.94 155 THR A CA 1
ATOM 1202 C C . THR A 1 155 ? -15.128 6.481 -2.555 1.00 95.94 155 THR A C 1
ATOM 1204 O O . THR A 1 155 ? -13.988 6.672 -2.139 1.00 95.94 155 THR A O 1
ATOM 1207 N N . CYS A 1 156 ? -16.017 7.459 -2.723 1.00 94.19 156 CYS A N 1
ATOM 1208 C CA . CYS A 1 156 ? -15.804 8.836 -2.286 1.00 94.19 156 CYS A CA 1
ATOM 1209 C C . CYS A 1 156 ? -15.828 8.915 -0.749 1.00 94.19 156 CYS A C 1
ATOM 1211 O O . CYS A 1 156 ? -16.713 8.334 -0.112 1.00 94.19 156 CYS A O 1
ATOM 1213 N N . LEU A 1 157 ? -14.850 9.618 -0.174 1.00 91.25 157 LEU A N 1
ATOM 1214 C CA . LEU A 1 157 ? -14.609 9.799 1.258 1.00 91.25 157 LEU A CA 1
ATOM 1215 C C . LEU A 1 157 ? -14.407 11.289 1.581 1.00 91.25 157 LEU A C 1
ATOM 1217 O O . LEU A 1 157 ? -13.809 12.021 0.792 1.00 91.25 157 LEU A O 1
ATOM 1221 N N . THR A 1 158 ? -14.816 11.712 2.780 1.00 89.00 158 THR A N 1
ATOM 1222 C CA . THR A 1 158 ? -14.391 12.990 3.376 1.00 89.00 158 THR A CA 1
ATOM 1223 C C . THR A 1 158 ? -13.429 12.738 4.541 1.00 89.00 158 THR A C 1
ATOM 1225 O O . THR A 1 158 ? -13.651 11.826 5.343 1.00 89.00 158 THR A O 1
ATOM 1228 N N . PHE A 1 159 ? -12.332 13.495 4.623 1.00 80.88 159 PHE A N 1
ATOM 1229 C CA . PHE A 1 159 ? -11.295 13.326 5.647 1.00 80.88 159 PHE A CA 1
ATOM 1230 C C . PHE A 1 159 ? -10.683 14.676 6.067 1.00 80.88 159 PHE A C 1
ATOM 1232 O O . PHE A 1 159 ? -10.281 15.445 5.196 1.00 80.88 159 PHE A O 1
ATOM 1239 N N . PRO A 1 160 ? -10.522 14.969 7.375 1.00 77.38 160 PRO A N 1
ATOM 1240 C CA . PRO A 1 160 ? -10.810 14.112 8.528 1.00 77.38 160 PRO A CA 1
ATOM 1241 C C . PRO A 1 160 ? -12.311 13.983 8.828 1.00 77.38 160 PRO A C 1
ATOM 1243 O O . PRO A 1 160 ? -13.102 14.864 8.507 1.00 77.38 160 PRO A O 1
ATOM 1246 N N . SER A 1 161 ? -12.693 12.922 9.544 1.00 67.75 161 SER A N 1
ATOM 1247 C CA . SER A 1 161 ? -14.083 12.639 9.955 1.00 67.75 161 SER A CA 1
ATOM 1248 C C . SER A 1 161 ? -14.702 13.668 10.919 1.00 67.75 161 SER A C 1
ATOM 1250 O O . SER A 1 161 ? -15.844 13.512 11.343 1.00 67.75 161 SER A O 1
ATOM 1252 N N . THR A 1 162 ? -13.950 14.701 11.304 1.00 73.31 162 THR A N 1
ATOM 1253 C CA . THR A 1 162 ? -14.420 15.864 12.070 1.00 73.31 162 THR A CA 1
ATOM 1254 C C . THR A 1 162 ? -14.953 16.994 11.185 1.00 73.31 162 THR A C 1
ATOM 1256 O O . THR A 1 162 ? -15.562 17.925 11.711 1.00 73.31 162 THR A O 1
ATOM 1259 N N . PHE A 1 163 ? -14.757 16.934 9.862 1.00 77.19 163 PHE A N 1
ATOM 1260 C CA . PHE A 1 163 ? -15.413 17.842 8.923 1.00 77.19 163 PHE A CA 1
ATOM 1261 C C . PHE A 1 163 ? -16.928 17.586 8.919 1.00 77.19 163 PHE A C 1
ATOM 1263 O O . PHE A 1 163 ? -17.370 16.439 8.911 1.00 77.19 163 PHE A O 1
ATOM 1270 N N . SER A 1 164 ? -17.731 18.650 8.959 1.00 72.06 164 SER A N 1
ATOM 1271 C CA . SER A 1 164 ? -19.198 18.577 9.061 1.00 72.06 164 SER A CA 1
ATOM 1272 C C . SER A 1 164 ? -19.940 19.061 7.813 1.00 72.06 164 SER A C 1
ATOM 1274 O O . SER A 1 164 ? -21.168 19.126 7.832 1.00 72.06 164 SER A O 1
ATOM 1276 N N . GLY A 1 165 ? -19.215 19.412 6.748 1.00 78.25 165 GLY A N 1
ATOM 1277 C CA . GLY A 1 165 ? -19.797 19.705 5.442 1.00 78.25 165 GLY A CA 1
ATOM 1278 C C . GLY A 1 165 ? -20.023 18.443 4.609 1.00 78.25 165 GLY A C 1
ATOM 1279 O O . GLY A 1 165 ? -19.479 17.374 4.898 1.00 78.25 165 GLY A O 1
ATOM 1280 N N . GLU A 1 166 ? -20.808 18.597 3.549 1.00 85.50 166 GLU A N 1
ATOM 1281 C CA . GLU A 1 166 ? -20.792 17.670 2.419 1.00 85.50 166 GLU A CA 1
ATOM 1282 C C . GLU A 1 166 ? -19.559 17.954 1.551 1.00 85.50 166 GLU A C 1
ATOM 1284 O O . GLU A 1 166 ? -19.041 19.073 1.538 1.00 85.50 166 GLU A O 1
ATOM 1289 N N . THR A 1 167 ? -19.097 16.936 0.835 1.00 89.56 167 THR A N 1
ATOM 1290 C CA . THR A 1 167 ? -18.027 17.033 -0.162 1.00 89.56 167 THR A CA 1
ATOM 1291 C C . THR A 1 167 ? -18.508 16.366 -1.444 1.00 89.56 167 THR A C 1
ATOM 1293 O O . THR A 1 167 ? -19.172 15.328 -1.384 1.00 89.56 167 THR A O 1
ATOM 1296 N N . VAL A 1 168 ? -18.155 16.916 -2.604 1.00 90.38 168 VAL A N 1
ATOM 1297 C CA . VAL A 1 168 ? -18.442 16.303 -3.906 1.00 90.38 168 VAL A CA 1
ATOM 1298 C C . VAL A 1 168 ? -17.143 15.847 -4.558 1.00 90.38 168 VAL A C 1
ATOM 1300 O O . VAL A 1 168 ? -16.289 16.663 -4.895 1.00 90.38 168 VAL A O 1
ATOM 1303 N N . CYS A 1 169 ? -17.008 14.534 -4.739 1.00 92.00 169 CYS A N 1
ATOM 1304 C CA . CYS A 1 169 ? -15.981 13.914 -5.569 1.00 92.00 169 CYS A CA 1
ATOM 1305 C C . CYS A 1 169 ? -16.398 13.947 -7.043 1.00 92.00 169 CYS A C 1
ATOM 1307 O O . CYS A 1 169 ? -17.536 13.590 -7.352 1.00 92.00 169 CYS A O 1
ATOM 1309 N N . TYR A 1 170 ? -15.464 14.260 -7.939 1.00 90.25 170 TYR A N 1
ATOM 1310 C CA . TYR A 1 170 ? -15.631 14.213 -9.392 1.00 90.25 170 TYR A CA 1
ATOM 1311 C C . TYR A 1 170 ? -14.585 13.282 -10.010 1.00 90.25 170 TYR A C 1
ATOM 1313 O O . TYR A 1 170 ? -13.427 13.306 -9.606 1.00 90.25 170 TYR A O 1
ATOM 1321 N N . LEU A 1 171 ? -14.998 12.444 -10.961 1.00 90.56 171 LEU A N 1
ATOM 1322 C CA . LEU A 1 171 ? -14.162 11.438 -11.615 1.00 90.56 171 LEU A CA 1
ATOM 1323 C C . LEU A 1 171 ? -14.394 11.495 -13.133 1.00 90.56 171 LEU A C 1
ATOM 1325 O O . LEU A 1 171 ? -15.490 11.173 -13.600 1.00 90.56 171 LEU A O 1
ATOM 1329 N N . GLU A 1 172 ? -13.377 11.899 -13.896 1.00 86.56 172 GLU A N 1
ATOM 1330 C CA . GLU A 1 172 ? -13.458 12.029 -15.365 1.00 86.56 172 GLU A CA 1
ATOM 1331 C C . GLU A 1 172 ? -12.854 10.851 -16.119 1.00 86.56 172 GLU A C 1
ATOM 1333 O O . GLU A 1 172 ? -13.361 10.471 -17.173 1.00 86.56 172 GLU A O 1
ATOM 1338 N N . TRP A 1 173 ? -11.836 10.189 -15.567 1.00 90.12 173 TRP A N 1
ATOM 1339 C CA . TRP A 1 173 ? -11.326 8.965 -16.177 1.00 90.12 173 TRP A CA 1
ATOM 1340 C C . TRP A 1 173 ? -10.888 7.932 -15.151 1.00 90.12 173 TRP A C 1
ATOM 1342 O O . TRP A 1 173 ? -10.170 8.247 -14.206 1.00 90.12 173 TRP A O 1
ATOM 1352 N N . LEU A 1 174 ? -11.308 6.682 -15.355 1.00 93.88 174 LEU A N 1
ATOM 1353 C CA . LEU A 1 174 ? -10.913 5.543 -14.528 1.00 93.88 174 LEU A CA 1
ATOM 1354 C C . LEU A 1 174 ? -10.395 4.390 -15.397 1.00 93.88 174 LEU A C 1
ATOM 1356 O O . LEU A 1 174 ? -11.005 3.316 -15.469 1.00 93.88 174 LEU A O 1
ATOM 1360 N N . SER A 1 175 ? -9.292 4.627 -16.105 1.00 93.50 175 SER A N 1
ATOM 1361 C CA . SER A 1 175 ? -8.668 3.636 -16.985 1.00 93.50 175 SER A CA 1
ATOM 1362 C C . SER A 1 175 ? -7.706 2.711 -16.238 1.00 93.50 175 SER A C 1
ATOM 1364 O O . SER A 1 175 ? -7.165 3.044 -15.183 1.00 93.50 175 SER A O 1
ATOM 1366 N N . VAL A 1 176 ? -7.494 1.514 -16.786 1.00 95.06 176 VAL A N 1
ATOM 1367 C CA . VAL A 1 176 ? -6.580 0.513 -16.222 1.00 95.06 176 VAL A CA 1
ATOM 1368 C C . VAL A 1 176 ? -5.520 0.135 -17.243 1.00 95.06 176 VAL A C 1
ATOM 1370 O O . VAL A 1 176 ? -5.835 -0.307 -18.349 1.00 95.06 176 VAL A O 1
ATOM 1373 N N . GLY A 1 177 ? -4.262 0.327 -16.856 1.00 92.00 177 GLY A N 1
ATOM 1374 C CA . GLY A 1 177 ? -3.077 -0.119 -17.571 1.00 92.00 177 GLY A CA 1
ATOM 1375 C C . GLY A 1 177 ? -2.660 -1.511 -17.110 1.00 92.00 177 GLY A C 1
ATOM 1376 O O . GLY A 1 177 ? -2.554 -1.761 -15.912 1.00 92.00 177 GLY A O 1
ATOM 1377 N N . VAL A 1 178 ? -2.382 -2.411 -18.052 1.00 91.06 178 VAL A N 1
ATOM 1378 C CA . VAL A 1 178 ? -1.756 -3.712 -17.763 1.00 91.06 178 VAL A CA 1
ATOM 1379 C C . VAL A 1 178 ? -0.476 -3.848 -18.578 1.00 91.06 178 VAL A C 1
ATOM 1381 O O . VAL A 1 178 ? -0.478 -3.573 -19.781 1.00 91.06 178 VAL A O 1
ATOM 1384 N N . ILE A 1 179 ? 0.596 -4.313 -17.934 1.00 87.94 179 ILE A N 1
ATOM 1385 C CA . ILE A 1 179 ? 1.854 -4.702 -18.580 1.00 87.94 179 ILE A CA 1
ATOM 1386 C C . ILE A 1 179 ? 2.070 -6.202 -18.370 1.00 87.94 179 ILE A C 1
ATOM 1388 O O . ILE A 1 179 ? 1.851 -6.734 -17.278 1.00 87.94 179 ILE A O 1
ATOM 1392 N N . PHE A 1 180 ? 2.471 -6.903 -19.432 1.00 85.12 180 PHE A N 1
ATOM 1393 C CA . PHE A 1 180 ? 2.695 -8.344 -19.398 1.00 85.12 180 PHE A CA 1
ATOM 1394 C C . PHE A 1 180 ? 3.775 -8.810 -20.383 1.00 85.12 180 PHE A C 1
ATOM 1396 O O . PHE A 1 180 ? 3.999 -8.217 -21.439 1.00 85.12 180 PHE A O 1
ATOM 1403 N N . ASN A 1 181 ? 4.397 -9.941 -20.053 1.00 77.56 181 ASN A N 1
ATOM 1404 C CA . ASN A 1 181 ? 5.376 -10.636 -20.881 1.00 77.56 181 ASN A CA 1
ATOM 1405 C C . ASN A 1 181 ? 4.717 -11.832 -21.582 1.00 77.56 181 ASN A C 1
ATOM 1407 O O . ASN A 1 181 ? 4.075 -12.659 -20.933 1.00 77.56 181 ASN A O 1
ATOM 1411 N N . ASN A 1 182 ? 4.873 -11.941 -22.903 1.00 62.66 182 ASN A N 1
ATOM 1412 C CA . ASN A 1 182 ? 4.220 -12.985 -23.695 1.00 62.66 182 ASN A CA 1
ATOM 1413 C C . ASN A 1 182 ? 5.148 -14.204 -23.862 1.00 62.66 182 ASN A C 1
ATOM 1415 O O . ASN A 1 182 ? 6.218 -14.097 -24.462 1.00 62.66 182 ASN A O 1
ATOM 1419 N N . SER A 1 183 ? 4.764 -15.360 -23.315 1.00 46.59 183 SER A N 1
ATOM 1420 C CA . SER A 1 183 ? 5.644 -16.533 -23.253 1.00 46.59 183 SER A CA 1
ATOM 1421 C C . SER A 1 183 ? 5.647 -17.350 -24.556 1.00 46.59 183 SER A C 1
ATOM 1423 O O . SER A 1 183 ? 4.767 -18.172 -24.784 1.00 46.59 183 SER A O 1
ATOM 1425 N N . LEU A 1 184 ? 6.690 -17.144 -25.372 1.00 45.16 184 LEU A N 1
ATOM 1426 C CA . LEU A 1 184 ? 7.229 -18.069 -26.389 1.00 45.16 184 LEU A CA 1
ATOM 1427 C C . LEU A 1 184 ? 6.279 -18.592 -27.503 1.00 45.16 184 LEU A C 1
ATOM 1429 O O . LEU A 1 184 ? 5.689 -19.661 -27.384 1.00 45.16 184 LEU A O 1
ATOM 1433 N N . CYS A 1 185 ? 6.348 -17.979 -28.694 1.00 38.31 185 CYS A N 1
ATOM 1434 C CA . CYS A 1 185 ? 6.314 -18.732 -29.963 1.00 38.31 185 CYS A CA 1
ATOM 1435 C C . CYS A 1 185 ? 7.711 -18.677 -30.599 1.00 38.31 185 CYS A C 1
ATOM 1437 O O . CYS A 1 185 ? 8.206 -17.590 -30.895 1.00 38.31 185 CYS A O 1
ATOM 1439 N N . VAL A 1 186 ? 8.331 -19.829 -30.871 1.00 45.59 186 VAL A N 1
ATOM 1440 C CA . VAL A 1 186 ? 9.573 -19.906 -31.660 1.00 45.59 186 VAL A CA 1
ATOM 1441 C C . VAL A 1 186 ? 9.228 -20.447 -33.047 1.00 45.59 186 VAL A C 1
ATOM 1443 O O . VAL A 1 186 ? 9.097 -21.652 -33.223 1.00 45.59 186 VAL A O 1
ATOM 1446 N N . ASN A 1 187 ? 9.094 -19.534 -34.016 1.00 48.97 187 ASN A N 1
ATOM 1447 C CA . ASN A 1 187 ? 8.756 -19.793 -35.426 1.00 48.97 187 ASN A CA 1
ATOM 1448 C C . ASN A 1 187 ? 7.339 -20.393 -35.668 1.00 48.97 187 ASN A C 1
ATOM 1450 O O . ASN A 1 187 ? 7.214 -21.600 -35.870 1.00 48.97 187 ASN A O 1
ATOM 1454 N N . PRO A 1 188 ? 6.273 -19.564 -35.653 1.00 48.41 188 PRO A N 1
ATOM 1455 C CA . PRO A 1 188 ? 4.878 -20.007 -35.780 1.00 48.41 188 PRO A CA 1
ATOM 1456 C C . PRO A 1 188 ? 4.435 -20.311 -37.226 1.00 48.41 188 PRO A C 1
ATOM 1458 O O . PRO A 1 188 ? 4.810 -19.597 -38.154 1.00 48.41 188 PRO A O 1
ATOM 1461 N N . GLU A 1 189 ? 3.544 -21.295 -37.404 1.00 60.44 189 GLU A N 1
ATOM 1462 C CA . GLU A 1 189 ? 2.732 -21.452 -38.632 1.00 60.44 189 GLU A CA 1
ATOM 1463 C C . GLU A 1 189 ? 1.432 -20.627 -38.579 1.00 60.44 189 GLU A C 1
ATOM 1465 O O . GLU A 1 189 ? 0.852 -20.298 -39.614 1.00 60.44 189 GLU A O 1
ATOM 1470 N N . CYS A 1 190 ? 0.973 -20.310 -37.366 1.00 57.00 190 CYS A N 1
ATOM 1471 C CA . CYS A 1 190 ? -0.199 -19.494 -37.064 1.00 57.00 190 CYS A CA 1
ATOM 1472 C C . CYS A 1 190 ? -0.063 -18.850 -35.675 1.00 57.00 190 CYS A C 1
ATOM 1474 O O . CYS A 1 190 ? 0.710 -19.312 -34.830 1.00 57.00 190 CYS A O 1
ATOM 1476 N N . THR A 1 191 ? -0.824 -17.789 -35.420 1.00 58.78 191 THR A N 1
ATOM 1477 C CA . THR A 1 191 ? -0.996 -17.203 -34.084 1.00 58.78 191 THR A CA 1
ATOM 1478 C C . THR A 1 191 ? -2.191 -17.846 -33.364 1.00 58.78 191 THR A C 1
ATOM 1480 O O . THR A 1 191 ? -3.136 -18.275 -34.027 1.00 58.78 191 THR A O 1
ATOM 1483 N N . PRO A 1 192 ? -2.230 -17.887 -32.015 1.00 55.59 192 PRO A N 1
ATOM 1484 C CA . PRO A 1 192 ? -3.374 -18.417 -31.256 1.00 55.59 192 PRO A CA 1
ATOM 1485 C C . PRO A 1 192 ? -4.731 -17.748 -31.546 1.00 55.59 192 PRO A C 1
ATOM 1487 O O . PRO A 1 192 ? -5.769 -18.321 -31.225 1.00 55.59 192 PRO A O 1
ATOM 1490 N N . THR A 1 193 ? -4.726 -16.555 -32.147 1.00 53.53 193 THR A N 1
ATOM 1491 C CA . THR A 1 193 ? -5.909 -15.804 -32.594 1.00 53.53 193 THR A CA 1
ATOM 1492 C C . THR A 1 193 ? -6.373 -16.144 -34.014 1.00 53.53 193 THR A C 1
ATOM 1494 O O . THR A 1 193 ? -7.478 -15.758 -34.389 1.00 53.53 193 THR A O 1
ATOM 1497 N N . ASP A 1 194 ? -5.570 -16.857 -34.811 1.00 62.44 194 ASP A N 1
ATOM 1498 C CA . ASP A 1 194 ? -5.931 -17.187 -36.189 1.00 62.44 194 ASP A CA 1
ATOM 1499 C C . ASP A 1 194 ? -6.948 -18.337 -36.252 1.00 62.44 194 ASP A C 1
ATOM 1501 O O . ASP A 1 194 ? -6.768 -19.414 -35.668 1.00 62.44 194 ASP A O 1
ATOM 1505 N N . ILE A 1 195 ? -8.011 -18.111 -37.028 1.00 61.88 195 ILE A N 1
ATOM 1506 C CA . ILE A 1 195 ? -9.056 -19.089 -37.338 1.00 61.88 195 ILE A CA 1
ATOM 1507 C C . ILE A 1 195 ? -9.079 -19.287 -38.852 1.00 61.88 195 ILE A C 1
ATOM 1509 O O . ILE A 1 195 ? -9.420 -18.373 -39.601 1.00 61.88 195 ILE A O 1
ATOM 1513 N N . ASN A 1 196 ? -8.752 -20.495 -39.307 1.00 70.12 196 ASN A N 1
ATOM 1514 C CA . ASN A 1 196 ? -8.906 -20.873 -40.707 1.00 70.12 196 ASN A CA 1
ATOM 1515 C C . ASN A 1 196 ? -10.342 -21.363 -40.945 1.00 70.12 196 ASN A C 1
ATOM 1517 O O . ASN A 1 196 ? -10.867 -22.148 -40.149 1.00 70.12 196 ASN A O 1
ATOM 1521 N N . ILE A 1 197 ? -10.978 -20.909 -42.026 1.00 66.62 197 ILE A N 1
ATOM 1522 C CA . ILE A 1 197 ? -12.365 -21.251 -42.370 1.00 66.62 197 ILE A CA 1
ATOM 1523 C C . ILE A 1 197 ? -12.349 -22.091 -43.646 1.00 66.62 197 ILE A C 1
ATOM 1525 O O . ILE A 1 197 ? -11.897 -21.643 -44.698 1.00 66.62 197 ILE A O 1
ATOM 1529 N N . GLY A 1 198 ? -12.814 -23.331 -43.523 1.00 67.81 198 GLY A N 1
ATOM 1530 C CA . GLY A 1 198 ? -12.826 -24.327 -44.586 1.00 67.81 198 GLY A CA 1
ATOM 1531 C C . GLY A 1 198 ? -14.170 -24.409 -45.305 1.00 67.81 198 GLY A C 1
ATOM 1532 O O . GLY A 1 198 ? -14.981 -23.485 -45.283 1.00 67.81 198 GLY A O 1
ATOM 1533 N N . ALA A 1 199 ? -14.410 -25.554 -45.944 1.00 63.75 199 ALA A N 1
ATOM 1534 C CA . ALA A 1 199 ? -15.684 -25.851 -46.590 1.00 63.75 199 ALA A CA 1
ATOM 1535 C C . ALA A 1 199 ? -16.839 -26.016 -45.575 1.00 63.75 199 ALA A C 1
ATOM 1537 O O . ALA A 1 199 ? -16.628 -26.132 -44.366 1.00 63.75 199 ALA A O 1
ATOM 1538 N N . LEU A 1 200 ? -18.072 -26.047 -46.089 1.00 57.22 200 LEU A N 1
ATOM 1539 C CA . LEU A 1 200 ? -19.285 -26.282 -45.300 1.00 57.22 200 LEU A CA 1
ATOM 1540 C C . LEU A 1 200 ? -19.263 -27.652 -44.604 1.00 57.22 200 LEU A C 1
ATOM 1542 O O . LEU A 1 200 ? -18.887 -28.661 -45.203 1.00 57.22 200 LEU A O 1
ATOM 1546 N N . CYS A 1 201 ? -19.728 -27.681 -43.357 1.00 54.78 201 CYS A N 1
ATOM 1547 C CA . CYS A 1 201 ? -19.901 -28.873 -42.538 1.00 54.78 201 CYS A CA 1
ATOM 1548 C C . CYS A 1 201 ? -21.375 -29.004 -42.144 1.00 54.78 201 CYS A C 1
ATOM 1550 O O . CYS A 1 201 ? -21.855 -28.306 -41.252 1.00 54.78 201 CYS A O 1
ATOM 1552 N N . ASN A 1 202 ? -22.105 -29.906 -42.812 1.00 58.97 202 ASN A N 1
ATOM 1553 C CA . ASN A 1 202 ? -23.575 -29.964 -42.736 1.00 58.97 202 ASN A CA 1
ATOM 1554 C C . ASN A 1 202 ? -24.228 -28.642 -43.251 1.00 58.97 202 ASN A C 1
ATOM 1556 O O . ASN A 1 202 ? -23.512 -27.723 -43.652 1.00 58.97 202 ASN A O 1
ATOM 1560 N N . PRO A 1 203 ? -25.569 -28.497 -43.311 1.00 64.69 203 PRO A N 1
ATOM 1561 C CA . PRO A 1 203 ? -26.197 -27.306 -43.896 1.00 64.69 203 PRO A CA 1
ATOM 1562 C C . PRO A 1 203 ? -26.258 -26.090 -42.950 1.00 64.69 203 PRO A C 1
ATOM 1564 O O . PRO A 1 203 ? -26.855 -25.084 -43.322 1.00 64.69 203 PRO A O 1
ATOM 1567 N N . CYS A 1 204 ? -25.669 -26.167 -41.747 1.00 61.22 204 CYS A N 1
ATOM 1568 C CA . CYS A 1 204 ? -25.762 -25.120 -40.719 1.00 61.22 204 CYS A CA 1
ATOM 1569 C C . CYS A 1 204 ? -24.412 -24.564 -40.209 1.00 61.22 204 CYS A C 1
ATOM 1571 O O . CYS A 1 204 ? -24.443 -23.607 -39.439 1.00 61.22 204 CYS A O 1
ATOM 1573 N N . SER A 1 205 ? -23.238 -25.102 -40.579 1.00 65.19 205 SER A N 1
ATOM 1574 C CA . SER A 1 205 ? -21.951 -24.548 -40.106 1.00 65.19 205 SER A CA 1
ATOM 1575 C C . SER A 1 205 ? -20.784 -24.719 -41.092 1.00 65.19 205 SER A C 1
ATOM 1577 O O . SER A 1 205 ? -20.871 -25.431 -42.092 1.00 65.19 205 SER A O 1
ATOM 1579 N N . ASN A 1 206 ? -19.678 -24.016 -40.828 1.00 67.19 206 ASN A N 1
ATOM 1580 C CA . ASN A 1 206 ? -18.418 -24.126 -41.571 1.00 67.19 206 ASN A CA 1
ATOM 1581 C C . ASN A 1 206 ? -17.419 -24.987 -40.786 1.00 67.19 206 ASN A C 1
ATOM 1583 O O . ASN A 1 206 ? -17.389 -24.932 -39.553 1.00 67.19 206 ASN A O 1
ATOM 1587 N N . MET A 1 207 ? -16.540 -25.708 -41.486 1.00 66.19 207 MET A N 1
ATOM 1588 C CA . MET A 1 207 ? -15.340 -26.265 -40.860 1.00 66.19 207 MET A CA 1
ATOM 1589 C C . MET A 1 207 ? -14.440 -25.119 -40.376 1.00 66.19 207 MET A C 1
ATOM 1591 O O . MET A 1 207 ? -14.145 -24.196 -41.139 1.00 66.19 207 MET A O 1
ATOM 1595 N N . LYS A 1 208 ? -13.970 -25.189 -39.128 1.00 75.69 208 LYS A N 1
ATOM 1596 C CA . LYS A 1 208 ? -12.971 -24.279 -38.557 1.00 75.69 208 LYS A CA 1
ATOM 1597 C C . LYS A 1 208 ? -11.712 -25.045 -38.156 1.00 75.69 208 LYS A C 1
ATOM 1599 O O . LYS A 1 208 ? -11.766 -26.204 -37.740 1.00 75.69 208 LYS A O 1
ATOM 1604 N N . GLN A 1 209 ? -10.573 -24.376 -38.267 1.00 78.69 209 GLN A N 1
ATOM 1605 C CA . GLN A 1 209 ? -9.292 -24.813 -37.723 1.00 78.69 209 GLN A CA 1
ATOM 1606 C C . GLN A 1 209 ? -8.789 -23.684 -36.823 1.00 78.69 209 GLN A C 1
ATOM 1608 O O . GLN A 1 209 ? -8.707 -22.545 -37.274 1.00 78.69 209 GLN A O 1
ATOM 1613 N N . SER A 1 210 ? -8.478 -23.975 -35.560 1.00 72.12 210 SER A N 1
ATOM 1614 C CA . SER A 1 210 ? -7.867 -23.007 -34.641 1.00 72.12 210 SER A CA 1
ATOM 1615 C C . SER A 1 210 ? -6.408 -23.371 -34.385 1.00 72.12 210 SER A C 1
ATOM 1617 O O . SER A 1 210 ? -6.045 -24.552 -34.354 1.00 72.12 210 SER A O 1
ATOM 1619 N N . CYS A 1 211 ? -5.558 -22.361 -34.220 1.00 68.06 211 CYS A N 1
ATOM 1620 C CA . CYS A 1 211 ? -4.168 -22.578 -33.842 1.00 68.06 211 CYS A CA 1
ATOM 1621 C C . CYS A 1 211 ? -4.068 -23.115 -32.395 1.00 68.06 211 CYS A C 1
ATOM 1623 O O . CYS A 1 211 ? -4.936 -22.871 -31.550 1.00 68.06 211 CYS A O 1
ATOM 1625 N N . ASN A 1 212 ? -3.038 -23.904 -32.097 1.00 65.44 212 ASN A N 1
ATOM 1626 C CA . ASN A 1 212 ? -2.771 -24.444 -30.765 1.00 65.44 212 ASN A CA 1
ATOM 1627 C C . ASN A 1 212 ? -1.768 -23.569 -29.985 1.00 65.44 212 ASN A C 1
ATOM 1629 O O . ASN A 1 212 ? -1.114 -22.685 -30.535 1.00 65.44 212 ASN A O 1
ATOM 1633 N N . VAL A 1 213 ? -1.611 -23.853 -28.689 1.00 55.31 213 VAL A N 1
ATOM 1634 C CA . VAL A 1 213 ? -0.656 -23.164 -27.792 1.00 55.31 213 VAL A CA 1
ATOM 1635 C C . VAL A 1 213 ? 0.822 -23.489 -28.082 1.00 55.31 213 VAL A C 1
ATOM 1637 O O . VAL A 1 213 ? 1.704 -23.087 -27.335 1.00 55.31 213 VAL A O 1
ATOM 1640 N N . SER A 1 214 ? 1.098 -24.226 -29.158 1.00 60.59 214 SER A N 1
ATOM 1641 C CA . SER A 1 214 ? 2.432 -24.502 -29.707 1.00 60.59 214 SER A CA 1
ATOM 1642 C C . SER A 1 214 ? 2.600 -23.906 -31.114 1.00 60.59 214 SER A C 1
ATOM 1644 O O . SER A 1 214 ? 3.522 -24.274 -31.835 1.00 60.59 214 SER A O 1
ATOM 1646 N N . CYS A 1 215 ? 1.717 -22.972 -31.492 1.00 62.66 215 CYS A N 1
ATOM 1647 C CA . CYS A 1 215 ? 1.774 -22.170 -32.715 1.00 62.66 215 CYS A CA 1
ATOM 1648 C C . CYS A 1 215 ? 1.658 -22.997 -34.024 1.00 62.66 215 CYS A C 1
ATOM 1650 O O . CYS A 1 215 ? 2.193 -22.613 -35.068 1.00 62.66 215 CYS A O 1
ATOM 1652 N N . GLN A 1 216 ? 0.935 -24.128 -33.951 1.00 72.81 216 GLN A N 1
ATOM 1653 C CA . GLN A 1 216 ? 0.570 -25.032 -35.057 1.00 72.81 216 GLN A CA 1
ATOM 1654 C C . GLN A 1 216 ? -0.955 -25.186 -35.172 1.00 72.81 216 GLN A C 1
ATOM 1656 O O . GLN A 1 216 ? -1.675 -25.104 -34.176 1.00 72.81 216 GLN A O 1
ATOM 1661 N N . TRP A 1 217 ? -1.476 -25.501 -36.358 1.00 74.00 217 TRP A N 1
ATOM 1662 C CA . TRP A 1 217 ? -2.914 -25.733 -36.545 1.00 74.00 217 TRP A CA 1
ATOM 1663 C C . TRP A 1 217 ? -3.410 -27.033 -35.879 1.00 74.00 217 TRP A C 1
ATOM 1665 O O . TRP A 1 217 ? -2.817 -28.099 -36.048 1.00 74.00 217 TRP A O 1
ATOM 1675 N N . LYS A 1 218 ? -4.547 -26.980 -35.165 1.00 73.19 218 LYS A N 1
ATOM 1676 C CA . LYS A 1 218 ? -5.266 -28.183 -34.688 1.00 73.19 218 LYS A CA 1
ATOM 1677 C C . LYS A 1 218 ? -5.892 -28.961 -35.856 1.00 73.19 218 LYS A C 1
ATOM 1679 O O . LYS A 1 218 ? -5.923 -28.492 -36.990 1.00 73.19 218 LYS A O 1
ATOM 1684 N N . SER A 1 219 ? -6.456 -30.139 -35.592 1.00 74.50 219 SER A N 1
ATOM 1685 C CA . SER A 1 219 ? -7.366 -30.795 -36.543 1.00 74.50 219 SER A CA 1
ATOM 1686 C C . SER A 1 219 ? -8.612 -29.936 -36.803 1.00 74.50 219 SER A C 1
ATOM 1688 O O . SER A 1 219 ? -9.068 -29.217 -35.913 1.00 74.50 219 SER A O 1
ATOM 1690 N N . TRP A 1 220 ? -9.172 -30.027 -38.012 1.00 73.94 220 TRP A N 1
ATOM 1691 C CA . TRP A 1 220 ? -10.442 -29.383 -38.357 1.00 73.94 220 TRP A CA 1
ATOM 1692 C C . TRP A 1 220 ? -11.597 -29.912 -37.499 1.00 73.94 220 TRP A C 1
ATOM 1694 O O . TRP A 1 220 ? -11.695 -31.116 -37.259 1.00 73.94 220 TRP A O 1
ATOM 1704 N N . TYR A 1 221 ? -12.496 -29.017 -37.100 1.00 69.31 221 TYR A N 1
ATOM 1705 C CA . TYR A 1 221 ? -13.735 -29.328 -36.389 1.00 69.31 221 TYR A CA 1
ATOM 1706 C C . TYR A 1 221 ? -14.874 -28.431 -36.897 1.00 69.31 221 TYR A C 1
ATOM 1708 O O . TYR A 1 221 ? -14.642 -27.497 -37.664 1.00 69.31 221 TYR A O 1
ATOM 1716 N N . CYS A 1 222 ? -16.113 -28.736 -36.519 1.00 70.94 222 CYS A N 1
ATOM 1717 C CA . CYS A 1 222 ? -17.292 -27.973 -36.928 1.00 70.94 222 CYS A CA 1
ATOM 1718 C C . CYS A 1 222 ? -17.887 -27.305 -35.691 1.00 70.94 222 CYS A C 1
ATOM 1720 O O . CYS A 1 222 ? -18.116 -27.971 -34.684 1.00 70.94 222 CYS A O 1
ATOM 1722 N N . ASP A 1 223 ? -18.058 -25.988 -35.755 1.00 63.56 223 ASP A N 1
ATOM 1723 C CA . ASP A 1 223 ? -18.108 -25.130 -34.562 1.00 63.56 223 ASP A CA 1
ATOM 1724 C C . ASP A 1 223 ? -19.529 -24.743 -34.131 1.00 63.56 223 ASP A C 1
ATOM 1726 O O . ASP A 1 223 ? -19.728 -23.669 -33.582 1.00 63.56 223 ASP A O 1
ATOM 1730 N N . ASP A 1 224 ? -20.514 -25.596 -34.432 1.00 61.22 224 ASP A N 1
ATOM 1731 C CA . ASP A 1 224 ? -21.770 -25.658 -33.679 1.00 61.22 224 ASP A CA 1
ATOM 1732 C C . ASP A 1 224 ? -22.562 -26.937 -33.990 1.00 61.22 224 ASP A C 1
ATOM 1734 O O . ASP A 1 224 ? -22.408 -27.549 -35.057 1.00 61.22 224 ASP A O 1
ATOM 1738 N N . VAL A 1 225 ? -23.426 -27.347 -33.057 1.00 58.84 225 VAL A N 1
ATOM 1739 C CA . VAL A 1 225 ? -24.276 -28.537 -33.218 1.00 58.84 225 VAL A CA 1
ATOM 1740 C C . VAL A 1 225 ? -25.477 -28.209 -34.101 1.00 58.84 225 VAL A C 1
ATOM 1742 O O . VAL A 1 225 ? -26.259 -27.316 -33.791 1.00 58.84 225 VAL A O 1
ATOM 1745 N N . THR A 1 226 ? -25.698 -28.982 -35.169 1.00 62.44 226 THR A N 1
ATOM 1746 C CA . THR A 1 226 ? -27.007 -28.968 -35.845 1.00 62.44 226 THR A CA 1
ATOM 1747 C C . THR A 1 226 ? -28.072 -29.409 -34.830 1.00 62.44 226 THR A C 1
ATOM 1749 O O . THR A 1 226 ? -27.901 -30.489 -34.255 1.00 62.44 226 THR A O 1
ATOM 1752 N N . PRO A 1 227 ? -29.151 -28.634 -34.589 1.00 61.84 227 PRO A N 1
ATOM 1753 C CA . PRO A 1 227 ? -30.184 -29.023 -33.634 1.00 61.84 227 PRO A CA 1
ATOM 1754 C C . PRO A 1 227 ? -30.723 -30.423 -33.944 1.00 61.84 227 PRO A C 1
ATOM 1756 O O . PRO A 1 227 ? -30.999 -30.744 -35.100 1.00 61.84 227 PRO A O 1
ATOM 1759 N N . SER A 1 228 ? -30.904 -31.267 -32.924 1.00 69.25 228 SER A N 1
ATOM 1760 C CA . SER A 1 228 ? -31.377 -32.656 -33.098 1.00 69.25 228 SER A CA 1
ATOM 1761 C C . SER A 1 228 ? -32.791 -32.753 -33.693 1.00 69.25 228 SER A C 1
ATOM 1763 O O . SER A 1 228 ? -33.213 -33.818 -34.145 1.00 69.25 228 SER A O 1
ATOM 1765 N N . ASN A 1 229 ? -33.505 -31.627 -33.717 1.00 66.81 229 ASN A N 1
ATOM 1766 C CA . ASN A 1 229 ? -34.816 -31.414 -34.310 1.00 66.81 229 ASN A CA 1
ATOM 1767 C C . ASN A 1 229 ? -34.803 -30.518 -35.568 1.00 66.81 229 ASN A C 1
ATOM 1769 O O . ASN A 1 229 ? -35.869 -30.139 -36.050 1.00 66.81 229 ASN A O 1
ATOM 1773 N N . TYR A 1 230 ? -33.636 -30.207 -36.143 1.00 73.00 230 TYR A N 1
ATOM 1774 C CA . TYR A 1 230 ? -33.535 -29.496 -37.422 1.00 73.00 230 TYR A CA 1
ATOM 1775 C C . TYR A 1 230 ? -34.354 -30.204 -38.513 1.00 73.00 230 TYR A C 1
ATOM 1777 O O . TYR A 1 230 ? -34.337 -31.432 -38.622 1.00 73.00 230 TYR A O 1
ATOM 1785 N N . SER A 1 231 ? -35.087 -29.431 -39.320 1.00 71.94 231 SER A N 1
ATOM 1786 C CA . SER A 1 231 ? -36.082 -29.890 -40.308 1.00 71.94 231 SER A CA 1
ATOM 1787 C C . SER A 1 231 ? -37.322 -30.629 -39.769 1.00 71.94 231 SER A C 1
ATOM 1789 O O . SER A 1 231 ? -38.237 -30.897 -40.550 1.00 71.94 231 SER A O 1
ATOM 1791 N N . GLN A 1 232 ? -37.429 -30.905 -38.462 1.00 76.38 232 GLN A N 1
ATOM 1792 C CA . GLN A 1 232 ? -38.669 -31.435 -37.881 1.00 76.38 232 GLN A CA 1
ATOM 1793 C C . GLN A 1 232 ? -39.783 -30.375 -37.908 1.00 76.38 232 GLN A C 1
ATOM 1795 O O . GLN A 1 232 ? -39.524 -29.168 -37.949 1.00 76.38 232 GLN A O 1
ATOM 1800 N N . ALA A 1 233 ? -41.037 -30.833 -37.906 1.00 71.69 233 ALA A N 1
ATOM 1801 C CA . ALA A 1 233 ? -42.205 -29.959 -37.899 1.00 71.69 233 ALA A CA 1
ATOM 1802 C C . ALA A 1 233 ? -42.356 -29.227 -36.556 1.00 71.69 233 ALA A C 1
ATOM 1804 O O . ALA A 1 233 ? -42.123 -29.803 -35.493 1.00 71.69 233 ALA A O 1
ATOM 1805 N N . CYS A 1 234 ? -42.794 -27.971 -36.603 1.00 63.62 234 CYS A N 1
ATOM 1806 C CA . CYS A 1 234 ? -43.075 -27.160 -35.423 1.00 63.62 234 CYS A CA 1
ATOM 1807 C C . CYS A 1 234 ? -44.395 -26.384 -35.553 1.00 63.62 234 CYS A C 1
ATOM 1809 O O . CYS A 1 234 ? -45.042 -26.376 -36.605 1.00 63.62 234 CYS A O 1
ATOM 1811 N N . ASN A 1 235 ? -44.829 -25.775 -34.443 1.00 66.19 235 ASN A N 1
ATOM 1812 C CA . ASN A 1 235 ? -46.170 -25.201 -34.284 1.00 66.19 235 ASN A CA 1
ATOM 1813 C C . ASN A 1 235 ? -47.289 -26.197 -34.658 1.00 66.19 235 ASN A C 1
ATOM 1815 O O . ASN A 1 235 ? -48.251 -25.838 -35.332 1.00 66.19 235 ASN A O 1
ATOM 1819 N N . CYS A 1 236 ? -47.141 -27.458 -34.234 1.00 59.53 236 CYS A N 1
ATOM 1820 C CA . CYS A 1 236 ? -48.160 -28.501 -34.353 1.00 59.53 236 CYS A CA 1
ATOM 1821 C C . CYS A 1 236 ? -49.233 -28.338 -33.269 1.00 59.53 236 CYS A C 1
ATOM 1823 O O . CYS A 1 236 ? -49.112 -28.874 -32.169 1.00 59.53 236 CYS A O 1
ATOM 1825 N N . GLY A 1 237 ? -50.276 -27.574 -33.588 1.00 64.12 237 GLY A N 1
ATOM 1826 C CA . GLY A 1 237 ? -51.502 -27.484 -32.801 1.00 64.12 237 GLY A CA 1
ATOM 1827 C C . GLY A 1 237 ? -52.561 -28.505 -33.248 1.00 64.12 237 GLY A C 1
ATOM 1828 O O . GLY A 1 237 ? -52.404 -29.174 -34.270 1.00 64.12 237 GLY A O 1
ATOM 1829 N N . PRO A 1 238 ? -53.698 -28.599 -32.537 1.00 62.84 238 PRO A N 1
ATOM 1830 C CA . PRO A 1 238 ? -54.785 -29.520 -32.886 1.00 62.84 238 PRO A CA 1
ATOM 1831 C C . PRO A 1 238 ? -55.473 -29.215 -34.232 1.00 62.84 238 PRO A C 1
ATOM 1833 O O . PRO A 1 238 ? -56.158 -30.087 -34.759 1.00 62.84 238 PRO A O 1
ATOM 1836 N N . CYS A 1 239 ? -55.278 -28.021 -34.811 1.00 60.47 239 CYS A N 1
ATOM 1837 C CA . CYS A 1 239 ? -55.741 -27.679 -36.164 1.00 60.47 239 CYS A CA 1
ATOM 1838 C C . CYS A 1 239 ? -54.658 -27.897 -37.265 1.00 60.47 239 CYS A C 1
ATOM 1840 O O . CYS A 1 239 ? -54.936 -27.615 -38.428 1.00 60.47 239 CYS A O 1
ATOM 1842 N N . GLY A 1 240 ? -53.439 -28.375 -36.946 1.00 65.38 240 GLY A N 1
ATOM 1843 C CA . GLY A 1 240 ? -52.352 -28.647 -37.914 1.00 65.38 240 GLY A CA 1
ATOM 1844 C C . GLY A 1 240 ? -50.950 -28.186 -37.466 1.00 65.38 240 GLY A C 1
ATOM 1845 O O . GLY A 1 240 ? -50.793 -27.667 -36.365 1.00 65.38 240 GLY A O 1
ATOM 1846 N N . CYS A 1 241 ? -49.931 -28.338 -38.327 1.00 70.50 241 CYS A N 1
ATOM 1847 C CA . CYS A 1 241 ? -48.557 -27.841 -38.104 1.00 70.50 241 CYS A CA 1
ATOM 1848 C C . CYS A 1 241 ? -48.227 -26.637 -39.004 1.00 70.50 241 CYS A C 1
ATOM 1850 O O . CYS A 1 241 ? -48.599 -26.632 -40.176 1.00 70.50 241 CYS A O 1
ATOM 1852 N N . GLY A 1 242 ? -47.521 -25.637 -38.462 1.00 66.56 242 GLY A N 1
ATOM 1853 C CA . GLY A 1 242 ? -47.297 -24.337 -39.115 1.00 66.56 242 GLY A CA 1
ATOM 1854 C C . GLY A 1 242 ? -45.990 -24.166 -39.900 1.00 66.56 242 GLY A C 1
ATOM 1855 O O . GLY A 1 242 ? -45.893 -23.254 -40.717 1.00 66.56 242 GLY A O 1
ATOM 1856 N N . GLY A 1 243 ? -44.978 -25.010 -39.674 1.00 76.56 243 GLY A N 1
ATOM 1857 C CA . GLY A 1 243 ? -43.675 -24.892 -40.341 1.00 76.56 243 GLY A CA 1
ATOM 1858 C C . GLY A 1 243 ? -42.656 -25.936 -39.883 1.00 76.56 243 GLY A C 1
ATOM 1859 O O . GLY A 1 243 ? -43.021 -26.953 -39.291 1.00 76.56 243 GLY A O 1
ATOM 1860 N N . THR A 1 244 ? -41.374 -25.679 -40.148 1.00 76.62 244 THR A N 1
ATOM 1861 C CA . THR A 1 244 ? -40.236 -26.535 -39.761 1.00 76.62 244 THR A CA 1
ATOM 1862 C C . THR A 1 244 ? -39.129 -25.746 -39.060 1.00 76.62 244 THR A C 1
ATOM 1864 O O . THR A 1 244 ? -38.978 -24.541 -39.280 1.00 76.62 244 THR A O 1
ATOM 1867 N N . ILE A 1 245 ? -38.349 -26.433 -38.222 1.00 75.56 245 ILE A N 1
ATOM 1868 C CA . ILE A 1 245 ? -37.283 -25.839 -37.398 1.00 75.56 245 ILE A CA 1
ATOM 1869 C C . ILE A 1 245 ? -36.023 -25.566 -38.235 1.00 75.56 245 ILE A C 1
ATOM 1871 O O . ILE A 1 245 ? -35.530 -26.459 -38.932 1.00 75.56 245 ILE A O 1
ATOM 1875 N N . GLN A 1 246 ? -35.514 -24.335 -38.150 1.00 77.69 246 GLN A N 1
ATOM 1876 C CA . GLN A 1 246 ? -34.340 -23.831 -38.873 1.00 77.69 246 GLN A CA 1
ATOM 1877 C C . GLN A 1 246 ? -33.040 -23.936 -38.046 1.00 77.69 246 GLN A C 1
ATOM 1879 O O . GLN A 1 246 ? -33.057 -24.371 -36.895 1.00 77.69 246 GLN A O 1
ATOM 1884 N N . CYS A 1 247 ? -31.891 -23.568 -38.633 1.00 69.50 247 CYS A N 1
ATOM 1885 C CA . CYS A 1 247 ? -30.574 -23.680 -37.978 1.00 69.50 247 CYS A CA 1
ATOM 1886 C C . CYS A 1 247 ? -30.438 -22.825 -36.700 1.00 69.50 247 CYS A C 1
ATOM 1888 O O . CYS A 1 247 ? -29.644 -23.167 -35.833 1.00 69.50 247 CYS A O 1
ATOM 1890 N N . ASP A 1 248 ? -31.209 -21.740 -36.576 1.00 68.25 248 ASP A N 1
ATOM 1891 C CA . ASP A 1 248 ? -31.265 -20.844 -35.410 1.00 68.25 248 ASP A CA 1
ATOM 1892 C C . ASP A 1 248 ? -32.316 -21.271 -34.360 1.00 68.25 248 ASP A C 1
ATOM 1894 O O . ASP A 1 248 ? -32.565 -20.557 -33.390 1.00 68.25 248 ASP A O 1
ATOM 1898 N N . GLY A 1 249 ? -32.965 -22.424 -34.560 1.00 68.88 249 GLY A N 1
ATOM 1899 C CA . GLY A 1 249 ? -34.049 -22.926 -33.715 1.00 68.88 249 GLY A CA 1
ATOM 1900 C C . GLY A 1 249 ? -35.425 -22.300 -33.982 1.00 68.88 249 GLY A C 1
ATOM 1901 O O . GLY A 1 249 ? -36.396 -22.703 -33.341 1.00 68.88 249 GLY A O 1
ATOM 1902 N N . THR A 1 250 ? -35.554 -21.354 -34.920 1.00 72.44 250 THR A N 1
ATOM 1903 C CA . THR A 1 250 ? -36.835 -20.695 -35.221 1.00 72.44 250 THR A CA 1
ATOM 1904 C C . THR A 1 250 ? -37.727 -21.520 -36.158 1.00 72.44 250 THR A C 1
ATOM 1906 O O . THR A 1 250 ? -37.285 -22.453 -36.833 1.00 72.44 250 THR A O 1
ATOM 1909 N N . CYS A 1 251 ? -39.021 -21.183 -36.194 1.00 73.12 251 CYS A N 1
ATOM 1910 C CA . CYS A 1 251 ? -40.018 -21.812 -37.061 1.00 73.12 251 CYS A CA 1
ATOM 1911 C C . CYS A 1 251 ? -40.239 -21.014 -38.348 1.00 73.12 251 CYS A C 1
ATOM 1913 O O . CYS A 1 251 ? -40.545 -19.825 -38.302 1.00 73.12 251 CYS A O 1
ATOM 1915 N N . SER A 1 252 ? -40.219 -21.699 -39.491 1.00 75.50 252 SER A N 1
ATOM 1916 C CA . SER A 1 252 ? -40.418 -21.101 -40.821 1.00 75.50 252 SER A CA 1
ATOM 1917 C C . SER A 1 252 ? -41.855 -20.657 -41.158 1.00 75.50 252 SER A C 1
ATOM 1919 O O . SER A 1 252 ? -42.093 -20.202 -42.277 1.00 75.50 252 SER A O 1
ATOM 1921 N N . GLY A 1 253 ? -42.821 -20.763 -40.234 1.00 65.94 253 GLY A N 1
ATOM 1922 C CA . GLY A 1 253 ? -44.215 -20.388 -40.496 1.00 65.94 253 GLY A CA 1
ATOM 1923 C C . GLY A 1 253 ? -45.108 -20.200 -39.254 1.00 65.94 253 GLY A C 1
ATOM 1924 O O . GLY A 1 253 ? -44.773 -20.668 -38.156 1.00 65.94 253 GLY A O 1
ATOM 1925 N N . PRO A 1 254 ? -46.237 -19.476 -39.410 1.00 62.97 254 PRO A N 1
ATOM 1926 C CA . PRO A 1 254 ? -47.118 -19.064 -38.316 1.00 62.97 254 PRO A CA 1
ATOM 1927 C C . PRO A 1 254 ? -47.963 -20.212 -37.741 1.00 62.97 254 PRO A C 1
ATOM 1929 O O . PRO A 1 254 ? -48.174 -21.244 -38.372 1.00 62.97 254 PRO A O 1
ATOM 1932 N N . ASN A 1 255 ? -48.479 -20.014 -36.525 1.00 58.84 255 ASN A N 1
ATOM 1933 C CA . ASN A 1 255 ? -49.338 -20.976 -35.828 1.00 58.84 255 ASN A CA 1
ATOM 1934 C C . ASN A 1 255 ? -50.707 -21.132 -36.542 1.00 58.84 255 ASN A C 1
ATOM 1936 O O . ASN A 1 255 ? -51.375 -20.120 -36.758 1.00 58.84 255 ASN A O 1
ATOM 1940 N N . PRO A 1 256 ? -51.153 -22.358 -36.890 1.00 63.12 256 PRO A N 1
ATOM 1941 C CA . PRO A 1 256 ? -52.405 -22.585 -37.621 1.00 63.12 256 PRO A CA 1
ATOM 1942 C C . PRO A 1 256 ? -53.691 -22.520 -36.772 1.00 63.12 256 PRO A C 1
ATOM 1944 O O . PRO A 1 256 ? -54.779 -22.685 -37.324 1.00 63.12 256 PRO A O 1
ATOM 1947 N N . ALA A 1 257 ? -53.615 -22.300 -35.455 1.00 60.09 257 ALA A N 1
ATOM 1948 C CA . ALA A 1 257 ? -54.798 -22.094 -34.613 1.00 60.09 257 ALA A CA 1
ATOM 1949 C C . ALA A 1 257 ? -55.168 -20.595 -34.496 1.00 60.09 257 ALA A C 1
ATOM 1951 O O . ALA A 1 257 ? -54.279 -19.777 -34.243 1.00 60.09 257 ALA A O 1
ATOM 1952 N N . PRO A 1 258 ? -56.455 -20.202 -34.621 1.00 62.97 258 PRO A N 1
ATOM 1953 C CA . PRO A 1 258 ? -56.875 -18.828 -34.345 1.00 62.97 258 PRO A CA 1
ATOM 1954 C C . PRO A 1 258 ? -56.675 -18.477 -32.862 1.00 62.97 258 PRO A C 1
ATOM 1956 O O . PRO A 1 258 ? -56.761 -19.338 -31.989 1.00 62.97 258 PRO A O 1
ATOM 1959 N N . LEU A 1 259 ? -56.430 -17.195 -32.576 1.00 68.25 259 LEU A N 1
ATOM 1960 C CA . LEU A 1 259 ? -55.914 -16.691 -31.289 1.00 68.25 259 LEU A CA 1
ATOM 1961 C C . LEU A 1 259 ? -56.782 -16.991 -30.049 1.00 68.25 259 LEU A C 1
ATOM 1963 O O . LEU A 1 259 ? -56.288 -16.918 -28.928 1.00 68.25 259 LEU A O 1
ATOM 1967 N N . ASN A 1 260 ? -58.058 -17.327 -30.246 1.00 65.81 260 ASN A N 1
ATOM 1968 C CA . ASN A 1 260 ? -59.017 -17.702 -29.206 1.00 65.81 260 ASN A CA 1
ATOM 1969 C C . ASN A 1 260 ? -59.446 -19.184 -29.259 1.00 65.81 260 ASN A C 1
ATOM 1971 O O . ASN A 1 260 ? -60.368 -19.572 -28.543 1.00 65.81 260 ASN A O 1
ATOM 1975 N N . TYR A 1 261 ? -58.808 -20.023 -30.083 1.00 68.19 261 TYR A N 1
ATOM 1976 C CA . TYR A 1 261 ? -59.112 -21.454 -30.166 1.00 68.19 261 TYR A CA 1
ATOM 1977 C C . TYR A 1 261 ? -59.013 -22.131 -28.793 1.00 68.19 261 TYR A C 1
ATOM 1979 O O . TYR A 1 261 ? -58.034 -21.956 -28.069 1.00 68.19 261 TYR A O 1
ATOM 1987 N N . GLY A 1 262 ? -60.023 -22.927 -28.438 1.00 64.12 262 GLY A N 1
ATOM 1988 C CA . GLY A 1 262 ? -60.077 -23.640 -27.163 1.00 64.12 262 GLY A CA 1
ATOM 1989 C C . GLY A 1 262 ? -60.328 -22.757 -25.934 1.00 64.12 262 GLY A C 1
ATOM 1990 O O . GLY A 1 262 ? -60.532 -23.304 -24.853 1.00 64.12 262 GLY A O 1
ATOM 1991 N N . GLN A 1 263 ? -60.376 -21.424 -26.067 1.00 71.75 263 GLN A N 1
ATOM 1992 C CA . GLN A 1 263 ? -60.811 -20.556 -24.972 1.00 71.75 263 GLN A CA 1
ATOM 1993 C C . GLN A 1 263 ? -62.288 -20.807 -24.648 1.00 71.75 263 GLN A C 1
ATOM 1995 O O . GLN A 1 263 ? -63.094 -21.117 -25.535 1.00 71.75 263 GLN A O 1
ATOM 2000 N N . ALA A 1 264 ? -62.634 -20.672 -23.367 1.00 58.84 264 ALA A N 1
ATOM 2001 C CA . ALA A 1 264 ? -63.998 -20.829 -22.887 1.00 58.84 264 ALA A CA 1
ATOM 2002 C C . ALA A 1 264 ? -64.917 -19.758 -23.497 1.00 58.84 264 ALA A C 1
ATOM 2004 O O . ALA A 1 264 ? -64.583 -18.573 -23.522 1.00 58.84 264 ALA A O 1
ATOM 2005 N N . CYS A 1 265 ? -66.088 -20.176 -23.969 1.00 58.28 265 CYS A N 1
ATOM 2006 C CA . CYS A 1 265 ? -67.119 -19.294 -24.495 1.00 58.28 265 CYS A CA 1
ATOM 2007 C C . CYS A 1 265 ? -68.449 -19.581 -23.794 1.00 58.28 265 CYS A C 1
ATOM 2009 O O . CYS A 1 265 ? -69.102 -20.597 -24.040 1.00 58.28 265 CYS A O 1
ATOM 2011 N N . GLY A 1 266 ? -68.839 -18.665 -22.906 1.00 66.25 266 GLY A N 1
ATOM 2012 C CA . GLY A 1 266 ? -69.932 -18.880 -21.961 1.00 66.25 266 GLY A CA 1
ATOM 2013 C C . GLY A 1 266 ? -69.616 -19.959 -20.923 1.00 66.25 266 GLY A C 1
ATOM 2014 O O . GLY A 1 266 ? -68.483 -20.416 -20.796 1.00 66.25 266 GLY A O 1
ATOM 2015 N N . ASN A 1 267 ? -70.644 -20.371 -20.182 1.00 63.88 267 ASN A N 1
ATOM 2016 C CA . ASN A 1 267 ? -70.478 -21.224 -18.999 1.00 63.88 267 ASN A CA 1
ATOM 2017 C C . ASN A 1 267 ? -70.016 -22.658 -19.324 1.00 63.88 267 ASN A C 1
ATOM 2019 O O . ASN A 1 267 ? -69.383 -23.293 -18.487 1.00 63.88 267 ASN A O 1
ATOM 2023 N N . CYS A 1 268 ? -70.350 -23.167 -20.519 1.00 59.03 268 CYS A N 1
ATOM 2024 C CA . CYS A 1 268 ? -70.120 -24.557 -20.935 1.00 59.03 268 CYS A CA 1
ATOM 2025 C C . CYS A 1 268 ? -69.881 -24.685 -22.450 1.00 59.03 268 CYS A C 1
ATOM 2027 O O . CYS A 1 268 ? -70.607 -25.398 -23.142 1.00 59.03 268 CYS A O 1
ATOM 2029 N N . GLY A 1 269 ? -68.893 -23.968 -22.983 1.00 64.81 269 GLY A N 1
ATOM 2030 C CA . GLY A 1 269 ? -68.537 -24.026 -24.401 1.00 64.81 269 GLY A CA 1
ATOM 2031 C C . GLY A 1 269 ? -67.085 -23.633 -24.645 1.00 64.81 269 GLY A C 1
ATOM 2032 O O . GLY A 1 269 ? -66.463 -22.988 -23.804 1.00 64.81 269 GLY A O 1
ATOM 2033 N N . SER A 1 270 ? -66.540 -24.000 -25.804 1.00 63.44 270 SER A N 1
ATOM 2034 C CA . SER A 1 270 ? -65.206 -23.584 -26.246 1.00 63.44 270 SER A CA 1
ATOM 2035 C C . SER A 1 270 ? -65.186 -23.270 -27.742 1.00 63.44 270 SER A C 1
ATOM 2037 O O . SER A 1 270 ? -65.990 -23.796 -28.516 1.00 63.44 270 SER A O 1
ATOM 2039 N N . VAL A 1 271 ? -64.292 -22.366 -28.148 1.00 69.69 271 VAL A N 1
ATOM 2040 C CA . VAL A 1 271 ? -64.209 -21.893 -29.539 1.00 69.69 271 VAL A CA 1
ATOM 2041 C C . VAL A 1 271 ? -63.486 -22.919 -30.419 1.00 69.69 271 VAL A C 1
ATOM 2043 O O . VAL A 1 271 ? -62.341 -23.285 -30.152 1.00 69.69 271 VAL A O 1
ATOM 2046 N N . ASN A 1 272 ? -64.144 -23.373 -31.490 1.00 70.25 272 ASN A N 1
ATOM 2047 C CA . ASN A 1 272 ? -63.596 -24.354 -32.439 1.00 70.25 272 ASN A CA 1
ATOM 2048 C C . ASN A 1 272 ? -62.640 -23.724 -33.484 1.00 70.25 272 ASN A C 1
ATOM 2050 O O . ASN A 1 272 ? -62.524 -22.501 -33.561 1.00 70.25 272 ASN A O 1
ATOM 2054 N N . CYS A 1 273 ? -61.983 -24.533 -34.340 1.00 63.69 273 CYS A N 1
ATOM 2055 C CA . CYS A 1 273 ? -61.055 -24.043 -35.390 1.00 63.69 273 CYS A CA 1
ATOM 2056 C C . CYS A 1 273 ? -61.734 -23.112 -36.436 1.00 63.69 273 CYS A C 1
ATOM 2058 O O . CYS A 1 273 ? -61.066 -22.641 -37.352 1.00 63.69 273 CYS A O 1
ATOM 2060 N N . SER A 1 274 ? -63.046 -22.856 -36.333 1.00 64.38 274 SER A N 1
ATOM 2061 C CA . SER A 1 274 ? -63.837 -21.987 -37.219 1.00 64.38 274 SER A CA 1
ATOM 2062 C C . SER A 1 274 ? -64.457 -20.769 -36.508 1.00 64.38 274 SER A C 1
ATOM 2064 O O . SER A 1 274 ? -65.156 -19.996 -37.156 1.00 64.38 274 SER A O 1
ATOM 2066 N N . GLY A 1 275 ? -64.229 -20.582 -35.201 1.00 66.94 275 GLY A N 1
ATOM 2067 C CA . GLY A 1 275 ? -64.710 -19.418 -34.439 1.00 66.94 275 GLY A CA 1
ATOM 2068 C C . GLY A 1 275 ? -66.133 -19.508 -33.855 1.00 66.94 275 GLY A C 1
ATOM 2069 O O . GLY A 1 275 ? -66.646 -18.498 -33.382 1.00 66.94 275 GLY A O 1
ATOM 2070 N N . GLY A 1 276 ? -66.789 -20.676 -33.884 1.00 63.00 276 GLY A N 1
ATOM 2071 C CA . GLY A 1 276 ? -68.165 -20.866 -33.380 1.00 63.00 276 GLY A CA 1
ATOM 2072 C C . GLY A 1 276 ? -68.267 -21.239 -31.889 1.00 63.00 276 GLY A C 1
ATOM 2073 O O . GLY A 1 276 ? -67.294 -21.709 -31.304 1.00 63.00 276 GLY A O 1
ATOM 2074 N N . CYS A 1 277 ? -69.453 -21.063 -31.283 1.00 68.62 277 CYS A N 1
ATOM 2075 C CA . CYS A 1 277 ? -69.715 -21.277 -29.847 1.00 68.62 277 CYS A CA 1
ATOM 2076 C C . CYS A 1 277 ? -71.183 -21.669 -29.539 1.00 68.62 277 CYS A C 1
ATOM 2078 O O . CYS A 1 277 ? -72.096 -21.257 -30.252 1.00 68.62 277 CYS A O 1
ATOM 2080 N N . THR A 1 278 ? -71.406 -22.448 -28.467 1.00 59.56 278 THR A N 1
ATOM 2081 C CA . THR A 1 278 ? -72.719 -22.860 -27.900 1.00 59.56 278 THR A CA 1
ATOM 2082 C C . THR A 1 278 ? -72.614 -22.975 -26.363 1.00 59.56 278 THR A C 1
ATOM 2084 O O . THR A 1 278 ? -71.496 -23.069 -25.864 1.00 59.56 278 THR A O 1
ATOM 2087 N N . GLN A 1 279 ? -73.720 -22.895 -25.600 1.00 60.28 279 GLN A N 1
ATOM 2088 C CA . GLN A 1 279 ? -73.696 -22.705 -24.127 1.00 60.28 279 GLN A CA 1
ATOM 2089 C C . GLN A 1 279 ? -74.770 -23.515 -23.358 1.00 60.28 279 GLN A C 1
ATOM 2091 O O . GLN A 1 279 ? -75.749 -23.961 -23.954 1.00 60.28 279 GLN A O 1
ATOM 2096 N N . GLY A 1 280 ? -74.597 -23.662 -22.031 1.00 60.34 280 GLY A N 1
ATOM 2097 C CA . GLY A 1 280 ? -75.476 -24.400 -21.097 1.00 60.34 280 GLY A CA 1
ATOM 2098 C C . GLY A 1 280 ? -75.895 -23.600 -19.843 1.00 60.34 280 GLY A C 1
ATOM 2099 O O . GLY A 1 280 ? -75.485 -22.452 -19.675 1.00 60.34 280 GLY A O 1
ATOM 2100 N N . ILE A 1 281 ? -76.737 -24.191 -18.976 1.00 66.38 281 ILE A N 1
ATOM 2101 C CA . ILE A 1 281 ? -77.609 -23.442 -18.038 1.00 66.38 281 ILE A CA 1
ATOM 2102 C C . ILE A 1 281 ? -76.988 -23.108 -16.665 1.00 66.38 281 ILE A C 1
ATOM 2104 O O . ILE A 1 281 ? -77.303 -22.060 -16.107 1.00 66.38 281 ILE A O 1
ATOM 2108 N N . CYS A 1 282 ? -76.114 -23.954 -16.110 1.00 64.38 282 CYS A N 1
ATOM 2109 C CA . CYS A 1 282 ? -75.336 -23.660 -14.893 1.00 64.38 282 CYS A CA 1
ATOM 2110 C C . CYS A 1 282 ? -73.856 -24.039 -15.063 1.00 64.38 282 CYS A C 1
ATOM 2112 O O . CYS A 1 282 ? -73.507 -24.777 -15.983 1.00 64.38 282 CYS A O 1
ATOM 2114 N N . ALA A 1 283 ? -72.981 -23.516 -14.199 1.00 69.69 283 ALA A N 1
ATOM 2115 C CA . ALA A 1 283 ? -71.544 -23.794 -14.233 1.00 69.69 283 ALA A CA 1
ATOM 2116 C C . ALA A 1 283 ? -71.212 -25.089 -13.453 1.00 69.69 283 ALA A C 1
ATOM 2118 O O . ALA A 1 283 ? -71.516 -25.150 -12.257 1.00 69.69 283 ALA A O 1
ATOM 2119 N N . PRO A 1 284 ? -70.595 -26.115 -14.071 1.00 70.19 284 PRO A N 1
ATOM 2120 C CA . PRO A 1 284 ? -70.265 -27.373 -13.405 1.00 70.19 284 PRO A CA 1
ATOM 2121 C C . PRO A 1 284 ? -69.443 -27.199 -12.127 1.00 70.19 284 PRO A C 1
ATOM 2123 O O . PRO A 1 284 ? -68.541 -26.368 -12.064 1.00 70.19 284 PRO A O 1
ATOM 2126 N N . GLY A 1 285 ? -69.751 -28.001 -11.108 1.00 70.50 285 GLY A N 1
ATOM 2127 C CA . GLY A 1 285 ? -69.093 -27.949 -9.800 1.00 70.50 285 GLY A CA 1
ATOM 2128 C C . GLY A 1 285 ? -69.590 -26.834 -8.876 1.00 70.50 285 GLY A C 1
ATOM 2129 O O . GLY A 1 285 ? -69.252 -26.853 -7.697 1.00 70.50 285 GLY A O 1
ATOM 2130 N N . SER A 1 286 ? -70.425 -25.903 -9.355 1.00 76.06 286 SER A N 1
ATOM 2131 C CA . SER A 1 286 ? -71.149 -24.995 -8.456 1.00 76.06 286 SER A CA 1
ATOM 2132 C C . SER A 1 286 ? -72.182 -25.758 -7.616 1.00 76.06 286 SER A C 1
ATOM 2134 O O . SER A 1 286 ? -72.763 -26.753 -8.061 1.00 76.06 286 SER A O 1
ATOM 2136 N N . THR A 1 287 ? -72.399 -25.299 -6.386 1.00 75.88 287 THR A N 1
ATOM 2137 C CA . THR A 1 287 ? -73.265 -25.930 -5.380 1.00 75.88 287 THR A CA 1
ATOM 2138 C C . THR A 1 287 ? -74.266 -24.924 -4.825 1.00 75.88 287 THR A C 1
ATOM 2140 O O . THR A 1 287 ? -73.943 -23.744 -4.700 1.00 75.88 287 THR A O 1
ATOM 2143 N N . GLN A 1 288 ? -75.462 -25.383 -4.459 1.00 76.06 288 GLN A N 1
ATOM 2144 C CA . GLN A 1 288 ? -76.485 -24.555 -3.812 1.00 76.06 288 GLN A CA 1
ATOM 2145 C C . GLN A 1 288 ? -77.333 -25.385 -2.837 1.00 76.06 288 GLN A C 1
ATOM 2147 O O . GLN A 1 288 ? -77.664 -26.532 -3.132 1.00 76.06 288 GLN A O 1
ATOM 2152 N N . CYS A 1 289 ? -77.730 -24.797 -1.708 1.00 71.06 289 CYS A N 1
ATOM 2153 C CA . CYS A 1 289 ? -78.819 -25.317 -0.879 1.00 71.06 289 CYS A CA 1
ATOM 2154 C C . CYS A 1 289 ? -80.131 -24.704 -1.385 1.00 71.06 289 CYS A C 1
ATOM 2156 O O . CYS A 1 289 ? -80.310 -23.485 -1.331 1.00 71.06 289 CYS A O 1
ATOM 2158 N N . LEU A 1 290 ? -81.037 -25.526 -1.922 1.00 75.44 290 LEU A N 1
ATOM 2159 C CA . LEU A 1 290 ? -82.350 -25.082 -2.395 1.00 75.44 290 LEU A CA 1
ATOM 2160 C C . LEU A 1 290 ? -83.391 -25.390 -1.314 1.00 75.44 290 LEU A C 1
ATOM 2162 O O . LEU A 1 290 ? -84.057 -26.424 -1.343 1.00 75.44 290 LEU A O 1
ATOM 2166 N N . GLY A 1 291 ? -83.471 -24.512 -0.313 1.00 75.75 291 GLY A N 1
ATOM 2167 C CA . GLY A 1 291 ? -84.056 -24.870 0.980 1.00 75.75 291 GLY A CA 1
ATOM 2168 C C . GLY A 1 291 ? -83.093 -25.780 1.746 1.00 75.75 291 GLY A C 1
ATOM 2169 O O . GLY A 1 291 ? -81.889 -25.540 1.727 1.00 75.75 291 GLY A O 1
ATOM 2170 N N . THR A 1 292 ? -83.602 -26.836 2.381 1.00 64.56 292 THR A N 1
ATOM 2171 C CA . THR A 1 292 ? -82.789 -27.781 3.169 1.00 64.56 292 THR A CA 1
ATOM 2172 C C . THR A 1 292 ? -82.046 -28.828 2.323 1.00 64.56 292 THR A C 1
ATOM 2174 O O . THR A 1 292 ? -81.229 -29.584 2.844 1.00 64.56 292 THR A O 1
ATOM 2177 N N . THR A 1 293 ? -82.304 -28.888 1.009 1.00 65.38 293 THR A N 1
ATOM 2178 C CA . THR A 1 293 ? -81.711 -29.880 0.099 1.00 65.38 293 THR A CA 1
ATOM 2179 C C . THR A 1 293 ? -80.471 -29.342 -0.618 1.00 65.38 293 THR A C 1
ATOM 2181 O O . THR A 1 293 ? -80.549 -28.372 -1.376 1.00 65.38 293 THR A O 1
ATOM 2184 N N . PHE A 1 294 ? -79.337 -30.026 -0.449 1.00 76.75 294 PHE A N 1
ATOM 2185 C CA . PHE A 1 294 ? -78.096 -29.744 -1.174 1.00 76.75 294 PHE A CA 1
ATOM 2186 C C . PHE A 1 294 ? -78.170 -30.194 -2.646 1.00 76.75 294 PHE A C 1
ATOM 2188 O O . PHE A 1 294 ? -78.609 -31.308 -2.960 1.00 76.75 294 PHE A O 1
ATOM 2195 N N . GLN A 1 295 ? -77.724 -29.325 -3.554 1.00 81.12 295 GLN A N 1
ATOM 2196 C CA . GLN A 1 295 ? -77.639 -29.567 -4.994 1.00 81.12 295 GLN A CA 1
ATOM 2197 C C . GLN A 1 295 ? -76.256 -29.215 -5.546 1.00 81.12 295 GLN A C 1
ATOM 2199 O O . GLN A 1 295 ? -75.598 -28.270 -5.104 1.00 81.12 295 GLN A O 1
ATOM 2204 N N . THR A 1 296 ? -75.858 -29.916 -6.605 1.00 78.81 296 THR A N 1
ATOM 2205 C CA . THR A 1 296 ? -74.629 -29.655 -7.363 1.00 78.81 296 THR A CA 1
ATOM 2206 C C . THR A 1 296 ? -74.951 -29.547 -8.854 1.00 78.81 296 THR A C 1
ATOM 2208 O O . THR A 1 296 ? -75.716 -30.349 -9.395 1.00 78.81 296 THR A O 1
ATOM 2211 N N . CYS A 1 297 ? -74.380 -28.559 -9.544 1.00 79.00 297 CYS A N 1
ATOM 2212 C CA . CYS A 1 297 ? -74.443 -28.473 -10.999 1.00 79.00 297 CYS A CA 1
ATOM 2213 C C . CYS A 1 297 ? -73.466 -29.499 -11.590 1.00 79.00 297 CYS A C 1
ATOM 2215 O O . CYS A 1 297 ? -72.249 -29.388 -11.416 1.00 79.00 297 CYS A O 1
ATOM 2217 N N . ILE A 1 298 ? -73.985 -30.523 -12.267 1.00 76.38 298 ILE A N 1
ATOM 2218 C CA . ILE A 1 298 ? -73.161 -31.595 -12.843 1.00 76.38 298 ILE A CA 1
ATOM 2219 C C . ILE A 1 298 ? -72.464 -31.143 -14.136 1.00 76.38 298 ILE A C 1
ATOM 2221 O O . ILE A 1 298 ? -72.812 -30.121 -14.724 1.00 76.38 298 ILE A O 1
ATOM 2225 N N . ALA A 1 299 ? -71.514 -31.940 -14.636 1.00 71.38 299 ALA A N 1
ATOM 2226 C CA . ALA A 1 299 ? -70.767 -31.660 -15.872 1.00 71.38 299 ALA A CA 1
ATOM 2227 C C . ALA A 1 299 ? -71.636 -31.487 -17.141 1.00 71.38 299 ALA A C 1
ATOM 2229 O O . ALA A 1 299 ? -71.158 -30.948 -18.134 1.00 71.38 299 ALA A O 1
ATOM 2230 N N . ALA A 1 300 ? -72.911 -31.896 -17.106 1.00 70.38 300 ALA A N 1
ATOM 2231 C CA . ALA A 1 300 ? -73.902 -31.627 -18.153 1.00 70.38 300 ALA A CA 1
ATOM 2232 C C . ALA A 1 300 ? -74.548 -30.222 -18.068 1.00 70.38 300 ALA A C 1
ATOM 2234 O O . ALA A 1 300 ? -75.440 -29.908 -18.854 1.00 70.38 300 ALA A O 1
ATOM 2235 N N . CYS A 1 301 ? -74.103 -29.373 -17.135 1.00 69.75 301 CYS A N 1
ATOM 2236 C CA . CYS A 1 301 ? -74.537 -27.981 -16.966 1.00 69.75 301 CYS A CA 1
ATOM 2237 C C . CYS A 1 301 ? -76.017 -27.830 -16.564 1.00 69.75 301 CYS A C 1
ATOM 2239 O O . CYS A 1 301 ? -76.705 -26.890 -16.978 1.00 69.75 301 CYS A O 1
ATOM 2241 N N . THR A 1 302 ? -76.475 -28.765 -15.724 1.00 73.31 302 THR A N 1
ATOM 2242 C CA . THR A 1 302 ? -77.802 -28.835 -15.090 1.00 73.31 302 THR A CA 1
ATOM 2243 C C . THR A 1 302 ? -77.674 -29.164 -13.598 1.00 73.31 302 THR A C 1
ATOM 2245 O O . THR A 1 302 ? -76.750 -29.872 -13.197 1.00 73.31 302 THR A O 1
ATOM 2248 N N . TRP A 1 303 ? -78.614 -28.693 -12.775 1.00 78.94 303 TRP A N 1
ATOM 2249 C CA . TRP A 1 303 ? -78.658 -28.972 -11.333 1.00 78.94 303 TRP A CA 1
ATOM 2250 C C . TRP A 1 303 ? -79.166 -30.384 -11.018 1.00 78.94 303 TRP A C 1
ATOM 2252 O O . TRP A 1 303 ? -80.109 -30.858 -11.651 1.00 78.94 303 TRP A O 1
ATOM 2262 N N . GLN A 1 304 ? -78.577 -31.031 -10.009 1.00 77.25 304 GLN A N 1
ATOM 2263 C CA . GLN A 1 304 ? -79.001 -32.331 -9.486 1.00 77.25 304 GLN A CA 1
ATOM 2264 C C . GLN A 1 304 ? -78.858 -32.368 -7.953 1.00 77.25 304 GLN A C 1
ATOM 2266 O O . GLN A 1 304 ? -77.909 -31.804 -7.409 1.00 77.25 304 GLN A O 1
ATOM 2271 N N . ASN A 1 305 ? -79.790 -33.028 -7.255 1.00 79.00 305 ASN A N 1
ATOM 2272 C CA . ASN A 1 305 ? -79.739 -33.209 -5.797 1.00 79.00 305 ASN A CA 1
ATOM 2273 C C . ASN A 1 305 ? -78.600 -34.164 -5.395 1.00 79.00 305 ASN A C 1
ATOM 2275 O O . ASN A 1 305 ? -78.372 -35.172 -6.069 1.00 79.00 305 ASN A O 1
ATOM 2279 N N . SER A 1 306 ? -77.920 -33.859 -4.288 1.00 69.75 306 SER A N 1
ATOM 2280 C CA . SER A 1 306 ? -76.707 -34.557 -3.824 1.00 69.75 306 SER A CA 1
ATOM 2281 C C . SER A 1 306 ? -76.567 -34.608 -2.289 1.00 69.75 306 SER A C 1
ATOM 2283 O O . SER A 1 306 ? -75.474 -34.817 -1.771 1.00 69.75 306 SER A O 1
ATOM 2285 N N . SER A 1 307 ? -77.668 -34.416 -1.560 1.00 65.19 307 SER A N 1
ATOM 2286 C CA . SER A 1 307 ? -77.734 -34.365 -0.092 1.00 65.19 307 SER A CA 1
ATOM 2287 C C . SER A 1 307 ? -77.522 -35.709 0.614 1.00 65.19 307 SER A C 1
ATOM 2289 O O . SER A 1 307 ? -78.038 -36.734 0.165 1.00 65.19 307 SER A O 1
ATOM 2291 N N . THR A 1 308 ? -76.900 -35.661 1.795 1.00 61.97 308 THR A N 1
ATOM 2292 C CA . THR A 1 308 ? -77.008 -36.703 2.829 1.00 61.97 308 THR A CA 1
ATOM 2293 C C . THR A 1 308 ? -77.657 -36.124 4.085 1.00 61.97 308 THR A C 1
ATOM 2295 O O . THR A 1 308 ? -77.126 -35.184 4.671 1.00 61.97 308 THR A O 1
ATOM 2298 N N . ASP A 1 309 ? -78.782 -36.714 4.462 1.00 60.66 309 ASP A N 1
ATOM 2299 C CA . ASP A 1 309 ? -79.561 -36.523 5.690 1.00 60.66 309 ASP A CA 1
ATOM 2300 C C . ASP A 1 309 ? -79.506 -37.900 6.381 1.00 60.66 309 ASP A C 1
ATOM 2302 O O . ASP A 1 309 ? -79.767 -38.917 5.722 1.00 60.66 309 ASP A O 1
ATOM 2306 N N . ALA A 1 310 ? -78.963 -37.960 7.600 1.00 58.75 310 ALA A N 1
ATOM 2307 C CA . ALA A 1 310 ? -78.389 -39.189 8.166 1.00 58.75 310 ALA A CA 1
ATOM 2308 C C . ALA A 1 310 ? -79.156 -39.752 9.373 1.00 58.75 310 ALA A C 1
ATOM 2310 O O . ALA A 1 310 ? -79.113 -40.963 9.605 1.00 58.75 310 ALA A O 1
ATOM 2311 N N . ASP A 1 311 ? -79.875 -38.902 10.099 1.00 56.19 311 ASP A N 1
ATOM 2312 C CA . ASP A 1 311 ? -80.788 -39.241 11.193 1.00 56.19 311 ASP A CA 1
ATOM 2313 C C . ASP A 1 311 ? -82.271 -39.023 10.823 1.00 56.19 311 ASP A C 1
ATOM 2315 O O . ASP A 1 311 ? -83.140 -39.689 11.396 1.00 56.19 311 ASP A O 1
ATOM 2319 N N . GLY A 1 312 ? -82.564 -38.219 9.793 1.00 60.09 312 GLY A N 1
ATOM 2320 C CA . GLY A 1 312 ? -83.877 -38.112 9.156 1.00 60.09 312 GLY A CA 1
ATOM 2321 C C . GLY A 1 312 ? -84.700 -36.883 9.547 1.00 60.09 312 GLY A C 1
ATOM 2322 O O . GLY A 1 312 ? -85.929 -36.945 9.441 1.00 60.09 312 GLY A O 1
ATOM 2323 N N . ASP A 1 313 ? -84.076 -35.800 10.022 1.00 60.91 313 ASP A N 1
ATOM 2324 C CA . ASP A 1 313 ? -84.779 -34.575 10.442 1.00 60.91 313 ASP A CA 1
ATOM 2325 C C . ASP A 1 313 ? -85.327 -33.741 9.255 1.00 60.91 313 ASP A C 1
ATOM 2327 O O . ASP A 1 313 ? -86.335 -33.037 9.394 1.00 60.91 313 ASP A O 1
ATOM 2331 N N . GLY A 1 314 ? -84.733 -33.887 8.062 1.00 63.34 314 GLY A N 1
ATOM 2332 C CA . GLY A 1 314 ? -85.081 -33.154 6.840 1.00 63.34 314 GLY A CA 1
ATOM 2333 C C . GLY A 1 314 ? -84.073 -32.079 6.404 1.00 63.34 314 GLY A C 1
ATOM 2334 O O . GLY A 1 314 ? -84.329 -31.378 5.411 1.00 63.34 314 GLY A O 1
ATOM 2335 N N . VAL A 1 315 ? -82.943 -31.938 7.102 1.00 61.19 315 VAL A N 1
ATOM 2336 C CA . VAL A 1 315 ? -81.811 -31.062 6.781 1.00 61.19 315 VAL A CA 1
ATOM 2337 C C . VAL A 1 315 ? -80.605 -31.891 6.342 1.00 61.19 315 VAL A C 1
ATOM 2339 O O . VAL A 1 315 ? -80.197 -32.851 6.980 1.00 61.19 315 VAL A O 1
ATOM 2342 N N . ALA A 1 316 ? -80.001 -31.524 5.210 1.00 61.78 316 ALA A N 1
ATOM 2343 C CA . ALA A 1 316 ? -78.753 -32.149 4.786 1.00 61.78 316 ALA A CA 1
ATOM 2344 C C . ALA A 1 316 ? -77.568 -31.590 5.590 1.00 61.78 316 ALA A C 1
ATOM 2346 O O . ALA A 1 316 ? -77.430 -30.368 5.678 1.00 61.78 316 ALA A O 1
ATOM 2347 N N . PHE A 1 317 ? -76.647 -32.450 6.034 1.00 65.50 317 PHE A N 1
ATOM 2348 C CA . PHE A 1 317 ? -75.393 -32.069 6.708 1.00 65.50 317 PHE A CA 1
ATOM 2349 C C . PHE A 1 317 ? -74.669 -30.906 6.000 1.00 65.50 317 PHE A C 1
ATOM 2351 O O . PHE A 1 317 ? -74.299 -29.905 6.610 1.00 65.50 317 PHE A O 1
ATOM 2358 N N . GLN A 1 318 ? -74.561 -30.965 4.665 1.00 69.25 318 GLN A N 1
ATOM 2359 C CA . GLN A 1 318 ? -73.901 -29.935 3.842 1.00 69.25 318 GLN A CA 1
ATOM 2360 C C . GLN A 1 318 ? -74.651 -28.586 3.774 1.00 69.25 318 GLN A C 1
ATOM 2362 O O . GLN A 1 318 ? -74.150 -27.641 3.164 1.00 69.25 318 GLN A O 1
ATOM 2367 N N . CYS A 1 319 ? -75.841 -28.495 4.370 1.00 66.12 319 CYS A N 1
ATOM 2368 C CA . CYS A 1 319 ? -76.655 -27.290 4.512 1.00 66.12 319 CYS A CA 1
ATOM 2369 C C . CYS A 1 319 ? -76.868 -26.866 5.985 1.00 66.12 319 CYS A C 1
ATOM 2371 O O . CYS A 1 319 ? -77.627 -25.922 6.207 1.00 66.12 319 CYS A O 1
ATOM 2373 N N . GLY A 1 320 ? -76.180 -27.484 6.962 1.00 62.78 320 GLY A N 1
ATOM 2374 C CA . GLY A 1 320 ? -76.053 -26.950 8.332 1.00 62.78 320 GLY A CA 1
ATOM 2375 C C . GLY A 1 320 ? -76.417 -27.873 9.505 1.00 62.78 320 GLY A C 1
ATOM 2376 O O . GLY A 1 320 ? -76.611 -27.356 10.600 1.00 62.78 320 GLY A O 1
ATOM 2377 N N . ASP A 1 321 ? -76.527 -29.184 9.293 1.00 57.97 321 ASP A N 1
ATOM 2378 C CA . ASP A 1 321 ? -76.826 -30.190 10.333 1.00 57.97 321 ASP A CA 1
ATOM 2379 C C . ASP A 1 321 ? -75.542 -30.735 11.024 1.00 57.97 321 ASP A C 1
ATOM 2381 O O . ASP A 1 321 ? -74.454 -30.701 10.441 1.00 57.97 321 ASP A O 1
ATOM 2385 N N . SER A 1 322 ? -75.649 -31.228 12.270 1.00 55.28 322 SER A N 1
ATOM 2386 C CA . SER A 1 322 ? -74.578 -31.973 12.947 1.00 55.28 322 SER A CA 1
ATOM 2387 C C . SER A 1 322 ? -75.110 -33.019 13.945 1.00 55.28 322 SER A C 1
ATOM 2389 O O . SER A 1 322 ? -75.772 -32.663 14.913 1.00 55.28 322 SER A O 1
ATOM 2391 N N . LEU A 1 323 ? -74.688 -34.280 13.794 1.00 55.78 323 LEU A N 1
ATOM 2392 C CA . LEU A 1 323 ? -75.125 -35.477 14.549 1.00 55.78 323 LEU A CA 1
ATOM 2393 C C . LEU A 1 323 ? -74.768 -35.527 16.065 1.00 55.78 323 LEU A C 1
ATOM 2395 O O . LEU A 1 323 ? -74.560 -36.613 16.610 1.00 55.78 323 LEU A O 1
ATOM 2399 N N . CYS A 1 324 ? -74.651 -34.384 16.747 1.00 56.75 324 CYS A N 1
ATOM 2400 C CA . CYS A 1 324 ? -74.249 -34.280 18.157 1.00 56.75 324 CYS A CA 1
ATOM 2401 C C . CYS A 1 324 ? -75.133 -33.349 19.017 1.00 56.75 324 CYS A C 1
ATOM 2403 O O . CYS A 1 324 ? -74.699 -32.980 20.108 1.00 56.75 324 CYS A O 1
ATOM 2405 N N . ASP A 1 325 ? -76.354 -32.981 18.606 1.00 50.56 325 ASP A N 1
ATOM 2406 C CA . ASP A 1 325 ? -77.326 -32.340 19.507 1.00 50.56 325 ASP A CA 1
ATOM 2407 C C . ASP A 1 325 ? -78.599 -33.178 19.713 1.00 50.56 325 ASP A C 1
ATOM 2409 O O . ASP A 1 325 ? -79.338 -33.514 18.798 1.00 50.56 325 ASP A O 1
ATOM 2413 N N . ASN A 1 326 ? -78.905 -33.488 20.977 1.00 46.19 326 ASN A N 1
ATOM 2414 C CA . ASN A 1 326 ? -80.173 -34.121 21.361 1.00 46.19 326 ASN A CA 1
ATOM 2415 C C . ASN A 1 326 ? -81.293 -33.080 21.594 1.00 46.19 326 ASN A C 1
ATOM 2417 O O . ASN A 1 326 ? -82.298 -33.395 22.238 1.00 46.19 326 ASN A O 1
ATOM 2421 N N . MET A 1 327 ? -81.115 -31.821 21.160 1.00 51.59 327 MET A N 1
ATOM 2422 C CA . MET A 1 327 ? -82.037 -30.729 21.481 1.00 51.59 327 MET A CA 1
ATOM 2423 C C . MET A 1 327 ? -82.045 -29.590 20.449 1.00 51.59 327 MET A C 1
ATOM 2425 O O . MET A 1 327 ? -81.214 -28.689 20.487 1.00 51.59 327 MET A O 1
ATOM 2429 N N . PHE A 1 328 ? -83.108 -29.589 19.638 1.00 42.53 328 PHE A N 1
ATOM 2430 C CA . PHE A 1 328 ? -83.506 -28.565 18.664 1.00 42.53 328 PHE A CA 1
ATOM 2431 C C . PHE A 1 328 ? -83.050 -27.130 19.007 1.00 42.53 328 PHE A C 1
ATOM 2433 O O . PHE A 1 328 ? -83.691 -26.437 19.806 1.00 42.53 328 PHE A O 1
ATOM 2440 N N . GLY A 1 329 ? -81.994 -26.664 18.330 1.00 52.75 329 GLY A N 1
ATOM 2441 C CA . GLY A 1 329 ? -81.619 -25.245 18.271 1.00 52.75 329 GLY A CA 1
ATOM 2442 C C . GLY A 1 329 ? -80.187 -24.877 18.677 1.00 52.75 329 GLY A C 1
ATOM 2443 O O . GLY A 1 329 ? -79.904 -23.680 18.759 1.00 52.75 329 GLY A O 1
ATOM 2444 N N . VAL A 1 330 ? -79.287 -25.838 18.920 1.00 50.41 330 VAL A N 1
ATOM 2445 C CA . VAL A 1 330 ? -77.885 -25.561 19.295 1.00 50.41 330 VAL A CA 1
ATOM 2446 C C . VAL A 1 330 ? -76.958 -25.702 18.081 1.00 50.41 330 VAL A C 1
ATOM 2448 O O . VAL A 1 330 ? -76.579 -26.798 17.688 1.00 50.41 330 VAL A O 1
ATOM 2451 N N . GLY A 1 331 ? -76.587 -24.574 17.468 1.00 53.25 331 GLY A N 1
ATOM 2452 C CA . GLY A 1 331 ? -75.700 -24.551 16.298 1.00 53.25 331 GLY A CA 1
ATOM 2453 C C . GLY A 1 331 ? -74.212 -24.733 16.632 1.00 53.25 331 GLY A C 1
ATOM 2454 O O . GLY A 1 331 ? -73.744 -24.291 17.678 1.00 53.25 331 GLY A O 1
ATOM 2455 N N . ASP A 1 332 ? -73.463 -25.291 15.674 1.00 52.72 332 ASP A N 1
ATOM 2456 C CA . ASP A 1 332 ? -72.048 -25.730 15.734 1.00 52.72 332 ASP A CA 1
ATOM 2457 C C . ASP A 1 332 ? -71.024 -24.727 16.325 1.00 52.72 332 ASP A C 1
ATOM 2459 O O . ASP A 1 332 ? -69.931 -25.103 16.738 1.00 52.72 332 ASP A O 1
ATOM 2463 N N . SER A 1 333 ? -71.385 -23.445 16.424 1.00 56.03 333 SER A N 1
ATOM 2464 C CA . SER A 1 333 ? -70.559 -22.340 16.935 1.00 56.03 333 SER A CA 1
ATOM 2465 C C . SER A 1 333 ? -70.156 -22.405 18.420 1.00 56.03 333 SER A C 1
ATOM 2467 O O . SER A 1 333 ? -69.423 -21.523 18.865 1.00 56.03 333 SER A O 1
ATOM 2469 N N . THR A 1 334 ? -70.635 -23.383 19.195 1.00 54.06 334 THR A N 1
ATOM 2470 C CA . THR A 1 334 ? -70.338 -23.535 20.637 1.00 54.06 334 THR A CA 1
ATOM 2471 C C . THR A 1 334 ? -69.359 -24.665 20.969 1.00 54.06 334 THR A C 1
ATOM 2473 O O . THR A 1 334 ? -69.050 -24.859 22.142 1.00 54.06 334 THR A O 1
ATOM 2476 N N . LYS A 1 335 ? -68.871 -25.419 19.975 1.00 59.81 335 LYS A N 1
ATOM 2477 C CA . LYS A 1 335 ? -67.983 -26.572 20.201 1.00 59.81 335 LYS A CA 1
ATOM 2478 C C . LYS A 1 335 ? -66.517 -26.149 20.309 1.00 59.81 335 LYS A C 1
ATOM 2480 O O . LYS A 1 335 ? -66.036 -25.345 19.508 1.00 59.81 335 LYS A O 1
ATOM 2485 N N . THR A 1 336 ? -65.779 -26.732 21.251 1.00 62.72 336 THR A N 1
ATOM 2486 C CA . THR A 1 336 ? -64.338 -26.492 21.437 1.00 62.72 336 THR A CA 1
ATOM 2487 C C . THR A 1 336 ? -63.597 -27.801 21.707 1.00 62.72 336 THR A C 1
ATOM 2489 O O . THR A 1 336 ? -64.135 -28.734 22.282 1.00 62.72 336 THR A O 1
ATOM 2492 N N . VAL A 1 337 ? -62.319 -27.886 21.324 1.00 65.44 337 VAL A N 1
ATOM 2493 C CA . VAL A 1 337 ? -61.466 -29.061 21.629 1.00 65.44 337 VAL A CA 1
ATOM 2494 C C . VAL A 1 337 ? -60.885 -29.042 23.054 1.00 65.44 337 VAL A C 1
ATOM 2496 O O . VAL A 1 337 ? -59.988 -29.821 23.367 1.00 65.44 337 VAL A O 1
ATOM 2499 N N . ASN A 1 338 ? -61.323 -28.089 23.878 1.00 66.62 338 ASN A N 1
ATOM 2500 C CA . ASN A 1 338 ? -60.888 -27.853 25.251 1.00 66.62 338 ASN A CA 1
ATOM 2501 C C . ASN A 1 338 ? -61.907 -26.915 25.918 1.00 66.62 338 ASN A C 1
ATOM 2503 O O . ASN A 1 338 ? -62.202 -25.859 25.352 1.00 66.62 338 ASN A O 1
ATOM 2507 N N . GLU A 1 339 ? -62.435 -27.270 27.087 1.00 72.06 339 GLU A N 1
ATOM 2508 C CA . GLU A 1 339 ? -63.601 -26.582 27.675 1.00 72.06 339 GLU A CA 1
ATOM 2509 C C . GLU A 1 339 ? -63.246 -25.395 28.581 1.00 72.06 339 GLU A C 1
ATOM 2511 O O . GLU A 1 339 ? -64.133 -24.667 29.019 1.00 72.06 339 GLU A O 1
ATOM 2516 N N . VAL A 1 340 ? -61.953 -25.144 28.819 1.00 70.31 340 VAL A N 1
ATOM 2517 C CA . VAL A 1 340 ? -61.458 -24.010 29.622 1.00 70.31 340 VAL A CA 1
ATOM 2518 C C . VAL A 1 340 ? -62.078 -22.684 29.153 1.00 70.31 340 VAL A C 1
ATOM 2520 O O . VAL A 1 340 ? -61.793 -22.195 28.057 1.00 70.31 340 VAL A O 1
ATOM 2523 N N . GLY A 1 341 ? -62.903 -22.089 30.016 1.00 71.56 341 GLY A N 1
ATOM 2524 C CA . GLY A 1 341 ? -63.736 -20.911 29.771 1.00 71.56 341 GLY A CA 1
ATOM 2525 C C . GLY A 1 341 ? -65.251 -21.173 29.790 1.00 71.56 341 GLY A C 1
ATOM 2526 O O . GLY A 1 341 ? -66.003 -20.207 29.915 1.00 71.56 341 GLY A O 1
ATOM 2527 N N . LEU A 1 342 ? -65.693 -22.433 29.683 1.00 76.62 342 LEU A N 1
ATOM 2528 C CA . LEU A 1 342 ? -67.101 -22.854 29.547 1.00 76.62 342 LEU A CA 1
ATOM 2529 C C . LEU A 1 342 ? -67.560 -23.889 30.595 1.00 76.62 342 LEU A C 1
ATOM 2531 O O . LEU A 1 342 ? -68.737 -24.225 30.627 1.00 76.62 342 LEU A O 1
ATOM 2535 N N . CYS A 1 343 ? -66.666 -24.328 31.489 1.00 78.62 343 CYS A N 1
ATOM 2536 C CA . CYS A 1 343 ? -66.824 -25.415 32.474 1.00 78.62 343 CYS A CA 1
ATOM 2537 C C . CYS A 1 343 ? -67.895 -25.233 33.583 1.00 78.62 343 CYS A C 1
ATOM 2539 O O . CYS A 1 343 ? -67.719 -25.713 34.708 1.00 78.62 343 CYS A O 1
ATOM 2541 N N . ASN A 1 344 ? -68.970 -24.491 33.316 1.00 80.25 344 ASN A N 1
ATOM 2542 C CA . ASN A 1 344 ? -70.143 -24.342 34.175 1.00 80.25 344 ASN A CA 1
ATOM 2543 C C . ASN A 1 344 ? -71.461 -24.079 33.408 1.00 80.25 344 ASN A C 1
ATOM 2545 O O . ASN A 1 344 ? -72.441 -23.665 34.041 1.00 80.25 344 ASN A O 1
ATOM 2549 N N . ASP A 1 345 ? -71.500 -24.260 32.079 1.00 75.69 345 ASP A N 1
ATOM 2550 C CA . ASP A 1 345 ? -72.692 -24.001 31.258 1.00 75.69 345 ASP A CA 1
ATOM 2551 C C . ASP A 1 345 ? -73.672 -25.195 31.177 1.00 75.69 345 ASP A C 1
ATOM 2553 O O . ASP A 1 345 ? -74.839 -25.005 30.813 1.00 75.69 345 ASP A O 1
ATOM 2557 N N . GLY A 1 346 ? -73.250 -26.392 31.608 1.00 71.44 346 GLY A N 1
ATOM 2558 C CA . GLY A 1 346 ? -74.050 -27.618 31.599 1.00 71.44 346 GLY A CA 1
ATOM 2559 C C . GLY A 1 346 ? -74.060 -28.385 30.271 1.00 71.44 346 GLY A C 1
ATOM 2560 O O . GLY A 1 346 ? -74.942 -29.230 30.079 1.00 71.44 346 GLY A O 1
ATOM 2561 N N . ILE A 1 347 ? -73.133 -28.092 29.353 1.00 70.56 347 ILE A N 1
ATOM 2562 C CA . ILE A 1 347 ? -73.011 -28.692 28.016 1.00 70.56 347 ILE A CA 1
ATOM 2563 C C . ILE A 1 347 ? -71.679 -29.461 27.901 1.00 70.56 347 ILE A C 1
ATOM 2565 O O . ILE A 1 347 ? -70.700 -29.160 28.571 1.00 70.56 347 ILE A O 1
ATOM 2569 N N . ASP A 1 348 ? -71.654 -30.493 27.054 1.00 68.12 348 ASP A N 1
ATOM 2570 C CA . ASP A 1 348 ? -70.448 -31.236 26.653 1.00 68.12 348 ASP A CA 1
ATOM 2571 C C . ASP A 1 348 ? -69.890 -30.560 25.386 1.00 68.12 348 ASP A C 1
ATOM 2573 O O . ASP A 1 348 ? -70.179 -30.971 24.256 1.00 68.12 348 ASP A O 1
ATOM 2577 N N . ASN A 1 349 ? -69.194 -29.428 25.560 1.00 75.19 349 ASN A N 1
ATOM 2578 C CA . ASN A 1 349 ? -68.711 -28.592 24.454 1.00 75.19 349 ASN A CA 1
ATOM 2579 C C . ASN A 1 349 ? -67.648 -29.318 23.601 1.00 75.19 349 ASN A C 1
ATOM 2581 O O . ASN A 1 349 ? -67.463 -28.960 22.432 1.00 75.19 349 ASN A O 1
ATOM 2585 N N . ASN A 1 350 ? -66.966 -30.324 24.166 1.00 73.12 350 ASN A N 1
ATOM 2586 C CA . ASN A 1 350 ? -65.952 -31.142 23.490 1.00 73.12 350 ASN A CA 1
ATOM 2587 C C . ASN A 1 350 ? -66.457 -32.507 22.967 1.00 73.12 350 ASN A C 1
ATOM 2589 O O . ASN A 1 350 ? -65.776 -33.141 22.156 1.00 73.12 350 ASN A O 1
ATOM 2593 N N . CYS A 1 351 ? -67.674 -32.908 23.344 1.00 71.94 351 CYS A N 1
ATOM 2594 C CA . CYS A 1 351 ? -68.374 -34.131 22.932 1.00 71.94 351 CYS A CA 1
ATOM 2595 C C . CYS A 1 351 ? -67.694 -35.451 23.363 1.00 71.94 351 CYS A C 1
ATOM 2597 O O . CYS A 1 351 ? -67.666 -36.409 22.580 1.00 71.94 351 CYS A O 1
ATOM 2599 N N . ASN A 1 352 ? -67.152 -35.534 24.588 1.00 73.69 352 ASN A N 1
ATOM 2600 C CA . ASN A 1 352 ? -66.541 -36.772 25.111 1.00 73.69 352 ASN A CA 1
ATOM 2601 C C . ASN A 1 352 ? -67.434 -37.600 26.061 1.00 73.69 352 ASN A C 1
ATOM 2603 O O . ASN A 1 352 ? -67.100 -38.752 26.360 1.00 73.69 352 ASN A O 1
ATOM 2607 N N . GLY A 1 353 ? -68.590 -37.071 26.468 1.00 71.06 353 GLY A N 1
ATOM 2608 C CA . GLY A 1 353 ? -69.563 -37.726 27.345 1.00 71.06 353 GLY A CA 1
ATOM 2609 C C . GLY A 1 353 ? -69.476 -37.333 28.824 1.00 71.06 353 GLY A C 1
ATOM 2610 O O . GLY A 1 353 ? -70.044 -38.038 29.665 1.00 71.06 353 GLY A O 1
ATOM 2611 N N . VAL A 1 354 ? -68.778 -36.244 29.155 1.00 74.56 354 VAL A N 1
ATOM 2612 C CA . VAL A 1 354 ? -68.636 -35.691 30.512 1.00 74.56 354 VAL A CA 1
ATOM 2613 C C . VAL A 1 354 ? -69.038 -34.202 30.500 1.00 74.56 354 VAL A C 1
ATOM 2615 O O . VAL A 1 354 ? -69.136 -33.602 29.438 1.00 74.56 354 VAL A O 1
ATOM 2618 N N . LEU A 1 355 ? -69.389 -33.636 31.663 1.00 74.75 355 LEU A N 1
ATOM 2619 C CA . LEU A 1 355 ? -69.932 -32.274 31.797 1.00 74.75 355 LEU A CA 1
ATOM 2620 C C . LEU A 1 355 ? -69.208 -31.470 32.885 1.00 74.75 355 LEU A C 1
ATOM 2622 O O . LEU A 1 355 ? -68.995 -31.982 33.998 1.00 74.75 355 LEU A O 1
ATOM 2626 N N . ASP A 1 356 ? -68.950 -30.193 32.587 1.00 77.75 356 ASP A N 1
ATOM 2627 C CA . ASP A 1 356 ? -68.439 -29.164 33.502 1.00 77.75 356 ASP A CA 1
ATOM 2628 C C . ASP A 1 356 ? -67.188 -29.631 34.287 1.00 77.75 356 ASP A C 1
ATOM 2630 O O . ASP A 1 356 ? -66.360 -30.398 33.800 1.00 77.75 356 ASP A O 1
ATOM 2634 N N . CYS A 1 357 ? -67.066 -29.249 35.564 1.00 76.06 357 CYS A N 1
ATOM 2635 C CA . CYS A 1 357 ? -66.022 -29.688 36.497 1.00 76.06 357 CYS A CA 1
ATOM 2636 C C . CYS A 1 357 ? -65.986 -31.209 36.819 1.00 76.06 357 CYS A C 1
ATOM 2638 O O . CYS A 1 357 ? -65.446 -31.596 37.859 1.00 76.06 357 CYS A O 1
ATOM 2640 N N . ASN A 1 358 ? -66.565 -32.085 35.991 1.00 75.12 358 ASN A N 1
ATOM 2641 C CA . ASN A 1 358 ? -66.229 -33.514 35.974 1.00 75.12 358 ASN A CA 1
ATOM 2642 C C . ASN A 1 358 ? -65.293 -33.873 34.805 1.00 75.12 358 ASN A C 1
ATOM 2644 O O . ASN A 1 358 ? -64.659 -34.929 34.852 1.00 75.12 358 ASN A O 1
ATOM 2648 N N . ASP A 1 359 ? -65.206 -33.025 33.775 1.00 73.94 359 ASP A N 1
ATOM 2649 C CA . ASP A 1 359 ? -64.359 -33.220 32.603 1.00 73.94 359 ASP A CA 1
ATOM 2650 C C . ASP A 1 359 ? -62.885 -32.921 32.933 1.00 73.94 359 ASP A C 1
ATOM 2652 O O . ASP A 1 359 ? -62.544 -31.954 33.620 1.00 73.94 359 ASP A O 1
ATOM 2656 N N . THR A 1 360 ? -61.973 -33.763 32.447 1.00 74.19 360 THR A N 1
ATOM 2657 C CA . THR A 1 360 ? -60.527 -33.600 32.673 1.00 74.19 360 THR A CA 1
ATOM 2658 C C . THR A 1 360 ? -59.884 -32.457 31.877 1.00 74.19 360 THR A C 1
ATOM 2660 O O . THR A 1 360 ? -58.760 -32.067 32.195 1.00 74.19 360 THR A O 1
ATOM 2663 N N . SER A 1 361 ? -60.568 -31.914 30.868 1.00 75.12 361 SER A N 1
ATOM 2664 C CA . SER A 1 361 ? -60.171 -30.714 30.119 1.00 75.12 361 SER A CA 1
ATOM 2665 C C . SER A 1 361 ? -60.468 -29.415 30.881 1.00 75.12 361 SER A C 1
ATOM 2667 O O . SER A 1 361 ? -59.793 -28.414 30.659 1.00 75.12 361 SER A O 1
ATOM 2669 N N . CYS A 1 362 ? -61.363 -29.449 31.875 1.00 76.88 362 CYS A N 1
ATOM 2670 C CA . CYS A 1 362 ? -61.662 -28.328 32.773 1.00 76.88 362 CYS A CA 1
ATOM 2671 C C . CYS A 1 362 ? -60.622 -28.096 33.891 1.00 76.88 362 CYS A C 1
ATOM 2673 O O . CYS A 1 362 ? -60.824 -27.264 34.781 1.00 76.88 362 CYS A O 1
ATOM 2675 N N . VAL A 1 363 ? -59.491 -28.810 33.874 1.00 76.25 363 VAL A N 1
ATOM 2676 C CA . VAL A 1 363 ? -58.404 -28.612 34.845 1.00 76.25 363 VAL A CA 1
ATOM 2677 C C . VAL A 1 363 ? -57.715 -27.264 34.606 1.00 76.25 363 VAL A C 1
ATOM 2679 O O . VAL A 1 363 ? -57.219 -26.986 33.517 1.00 76.25 363 VAL A O 1
ATOM 2682 N N . GLY A 1 364 ? -57.669 -26.436 35.652 1.00 68.31 364 GLY A N 1
ATOM 2683 C CA . GLY A 1 364 ? -57.153 -25.065 35.596 1.00 68.31 364 GLY A CA 1
ATOM 2684 C C . GLY A 1 364 ? -58.201 -23.996 35.257 1.00 68.31 364 GLY A C 1
ATOM 2685 O O . GLY A 1 364 ? -57.854 -22.815 35.208 1.00 68.31 364 GLY A O 1
ATOM 2686 N N . ASP A 1 365 ? -59.473 -24.363 35.057 1.00 75.88 365 ASP A N 1
ATOM 2687 C CA . ASP A 1 365 ? -60.548 -23.381 34.895 1.00 75.88 365 ASP A CA 1
ATOM 2688 C C . ASP A 1 365 ? -60.851 -22.654 36.231 1.00 75.88 365 ASP A C 1
ATOM 2690 O O . ASP A 1 365 ? -61.028 -23.318 37.259 1.00 75.88 365 ASP A O 1
ATOM 2694 N N . PRO A 1 366 ? -60.966 -21.307 36.260 1.00 70.56 366 PRO A N 1
ATOM 2695 C CA . PRO A 1 366 ? -61.281 -20.548 37.477 1.00 70.56 366 PRO A CA 1
ATOM 2696 C C . PRO A 1 366 ? -62.597 -20.930 38.177 1.00 70.56 366 PRO A C 1
ATOM 2698 O O . PRO A 1 366 ? -62.765 -20.622 39.358 1.00 70.56 366 PRO A O 1
ATOM 2701 N N . ASN A 1 367 ? -63.530 -21.574 37.471 1.00 73.25 367 ASN A N 1
ATOM 2702 C CA . ASN A 1 367 ? -64.801 -22.061 38.006 1.00 73.25 367 ASN A CA 1
ATOM 2703 C C . ASN A 1 367 ? -64.683 -23.464 38.635 1.00 73.25 367 ASN A C 1
ATOM 2705 O O . ASN A 1 367 ? -65.551 -23.845 39.422 1.00 73.25 367 ASN A O 1
ATOM 2709 N N . CYS A 1 368 ? -63.594 -24.195 38.364 1.00 71.81 368 CYS A N 1
ATOM 2710 C CA . CYS A 1 368 ? -63.317 -25.544 38.872 1.00 71.81 368 CYS A CA 1
ATOM 2711 C C . CYS A 1 368 ? -62.047 -25.623 39.765 1.00 71.81 368 CYS A C 1
ATOM 2713 O O . CYS A 1 368 ? -61.239 -26.540 39.595 1.00 71.81 368 CYS A O 1
ATOM 2715 N N . PRO A 1 369 ? -61.841 -24.717 40.750 1.00 64.81 369 PRO A N 1
ATOM 2716 C CA . PRO A 1 369 ? -60.543 -24.484 41.410 1.00 64.81 369 PRO A CA 1
ATOM 2717 C C . PRO A 1 369 ? -60.017 -25.625 42.303 1.00 64.81 369 PRO A C 1
ATOM 2719 O O . PRO A 1 369 ? -58.897 -25.544 42.801 1.00 64.81 369 PRO A O 1
ATOM 2722 N N . ASP A 1 370 ? -60.818 -26.668 42.537 1.00 66.38 370 ASP A N 1
ATOM 2723 C CA . ASP A 1 370 ? -60.450 -27.848 43.333 1.00 66.38 370 ASP A CA 1
ATOM 2724 C C . ASP A 1 370 ? -59.737 -28.943 42.510 1.00 66.38 370 ASP A C 1
ATOM 2726 O O . ASP A 1 370 ? -59.216 -29.891 43.106 1.00 66.38 370 ASP A O 1
ATOM 2730 N N . LEU A 1 371 ? -59.769 -28.867 41.170 1.00 73.94 371 LEU A N 1
ATOM 2731 C CA . LEU A 1 371 ? -59.269 -29.904 40.258 1.00 73.94 371 LEU A CA 1
ATOM 2732 C C . LEU A 1 371 ? -57.797 -29.709 39.881 1.00 73.94 371 LEU A C 1
ATOM 2734 O O . LEU A 1 371 ? -57.346 -28.595 39.632 1.00 73.94 371 LEU A O 1
ATOM 2738 N N . CYS A 1 372 ? -57.069 -30.817 39.746 1.00 77.25 372 CYS A N 1
ATOM 2739 C CA . CYS A 1 372 ? -55.680 -30.827 39.289 1.00 77.25 372 CYS A CA 1
ATOM 2740 C C . CYS A 1 372 ? -55.317 -32.147 38.591 1.00 77.25 372 CYS A C 1
ATOM 2742 O O . CYS A 1 372 ? -55.905 -33.191 38.877 1.00 77.25 372 CYS A O 1
ATOM 2744 N N . ASN A 1 373 ? -54.295 -32.110 37.736 1.00 76.94 373 ASN A N 1
ATOM 2745 C CA . ASN A 1 373 ? -53.572 -33.277 37.222 1.00 76.94 373 ASN A CA 1
ATOM 2746 C C . ASN A 1 373 ? -52.147 -33.345 37.809 1.00 76.94 373 ASN A C 1
ATOM 2748 O O . ASN A 1 373 ? -51.626 -34.429 38.077 1.00 76.94 373 ASN A O 1
ATOM 2752 N N . VAL A 1 374 ? -51.520 -32.189 38.044 1.00 73.44 374 VAL A N 1
ATOM 2753 C CA . VAL A 1 374 ? -50.203 -32.017 38.673 1.00 73.44 374 VAL A CA 1
ATOM 2754 C C . VAL A 1 374 ? -50.241 -30.906 39.731 1.00 73.44 374 VAL A C 1
ATOM 2756 O O . VAL A 1 374 ? -51.181 -30.121 39.806 1.00 73.44 374 VAL A O 1
ATOM 2759 N N . ALA A 1 375 ? -49.220 -30.832 40.591 1.00 69.31 375 ALA A N 1
ATOM 2760 C CA . ALA A 1 375 ? -49.192 -29.874 41.706 1.00 69.31 375 ALA A CA 1
ATOM 2761 C C . ALA A 1 375 ? -49.217 -28.392 41.270 1.00 69.31 375 ALA A C 1
ATOM 2763 O O . ALA A 1 375 ? -49.689 -27.553 42.029 1.00 69.31 375 ALA A O 1
ATOM 2764 N N . SER A 1 376 ? -48.759 -28.076 40.053 1.00 70.62 376 SER A N 1
ATOM 2765 C CA . SER A 1 376 ? -48.779 -26.718 39.484 1.00 70.62 376 SER A CA 1
ATOM 2766 C C . SER A 1 376 ? -50.165 -26.222 39.064 1.00 70.62 376 SER A C 1
ATOM 2768 O O . SER A 1 376 ? -50.308 -25.035 38.792 1.00 70.62 376 SER A O 1
ATOM 2770 N N . ASP A 1 377 ? -51.162 -27.106 38.993 1.00 71.44 377 ASP A N 1
ATOM 2771 C CA . ASP A 1 377 ? -52.535 -26.737 38.616 1.00 71.44 377 ASP A CA 1
ATOM 2772 C C . ASP A 1 377 ? -53.307 -26.171 39.823 1.00 71.44 377 ASP A C 1
ATOM 2774 O O . ASP A 1 377 ? -54.345 -25.532 39.674 1.00 71.44 377 ASP A O 1
ATOM 2778 N N . CYS A 1 378 ? -52.784 -26.396 41.032 1.00 75.50 378 CYS A N 1
ATOM 2779 C CA . CYS A 1 378 ? -53.335 -25.876 42.272 1.00 75.50 378 CYS A CA 1
ATOM 2780 C C . CYS A 1 378 ? -53.041 -24.383 42.431 1.00 75.50 378 CYS A C 1
ATOM 2782 O O . CYS A 1 378 ? -51.958 -23.906 42.093 1.00 75.50 378 CYS A O 1
ATOM 2784 N N . VAL A 1 379 ? -53.993 -23.644 43.014 1.00 71.06 379 VAL A N 1
ATOM 2785 C CA . VAL A 1 379 ? -53.835 -22.208 43.291 1.00 71.06 379 VAL A CA 1
ATOM 2786 C C . VAL A 1 379 ? -52.616 -21.988 44.188 1.00 71.06 379 VAL A C 1
ATOM 2788 O O . VAL A 1 379 ? -52.662 -22.315 45.375 1.00 71.06 379 VAL A O 1
ATOM 2791 N N . GLN A 1 380 ? -51.550 -21.433 43.606 1.00 66.75 380 GLN A N 1
ATOM 2792 C CA . GLN A 1 380 ? -50.279 -21.195 44.283 1.00 66.75 380 GLN A CA 1
ATOM 2793 C C . GLN A 1 380 ? -50.447 -20.262 45.483 1.00 66.75 380 GLN A C 1
ATOM 2795 O O . GLN A 1 380 ? -50.968 -19.148 45.364 1.00 66.75 380 GLN A O 1
ATOM 2800 N N . SER A 1 381 ? -49.952 -20.697 46.637 1.00 68.44 381 SER A N 1
ATOM 2801 C CA . SER A 1 381 ? -49.984 -19.945 47.884 1.00 68.44 381 SER A CA 1
ATOM 2802 C C . SER A 1 381 ? -48.588 -19.913 48.500 1.00 68.44 381 SER A C 1
ATOM 2804 O O . SER A 1 381 ? -47.976 -20.940 48.774 1.00 68.44 381 SER A O 1
ATOM 2806 N N . ASN A 1 382 ? -48.075 -18.702 48.737 1.00 74.25 382 ASN A N 1
ATOM 2807 C CA . ASN A 1 382 ? -46.739 -18.510 49.299 1.00 74.25 382 ASN A CA 1
ATOM 2808 C C . ASN A 1 382 ? -46.572 -19.313 50.602 1.00 74.25 382 ASN A C 1
ATOM 2810 O O . ASN A 1 382 ? -47.358 -19.138 51.533 1.00 74.25 382 ASN A O 1
ATOM 2814 N N . CYS A 1 383 ? -45.499 -20.102 50.700 1.00 76.81 383 CYS A N 1
ATOM 2815 C CA . CYS A 1 383 ? -45.124 -20.864 51.896 1.00 76.81 383 CYS A CA 1
ATOM 2816 C C . CYS A 1 383 ? -46.000 -22.091 52.209 1.00 76.81 383 CYS A C 1
ATOM 2818 O O . CYS A 1 383 ? -46.015 -22.561 53.356 1.00 76.81 383 CYS A O 1
ATOM 2820 N N . THR A 1 384 ? -46.669 -22.659 51.206 1.00 82.00 384 THR A N 1
ATOM 2821 C CA . THR A 1 384 ? -47.406 -23.924 51.312 1.00 82.00 384 THR A CA 1
ATOM 2822 C C . THR A 1 384 ? -47.056 -24.845 50.154 1.00 82.00 384 THR A C 1
ATOM 2824 O O . THR A 1 384 ? -47.313 -24.515 49.011 1.00 82.00 384 THR A O 1
ATOM 2827 N N . ILE A 1 385 ? -46.549 -26.038 50.464 1.00 77.88 385 ILE A N 1
ATOM 2828 C CA . ILE A 1 385 ? -46.339 -27.105 49.488 1.00 77.88 385 ILE A CA 1
ATOM 2829 C C . ILE A 1 385 ? -47.712 -27.559 48.982 1.00 77.88 385 ILE A C 1
ATOM 2831 O O . ILE A 1 385 ? -48.475 -28.177 49.739 1.00 77.88 385 ILE A O 1
ATOM 2835 N N . GLU A 1 386 ? -48.014 -27.271 47.717 1.00 80.06 386 GLU A N 1
ATOM 2836 C CA . GLU A 1 386 ? -49.152 -27.860 47.018 1.00 80.06 386 GLU A CA 1
ATOM 2837 C C . GLU A 1 386 ? -48.840 -29.293 46.558 1.00 80.06 386 GLU A C 1
ATOM 2839 O O . GLU A 1 386 ? -47.732 -29.617 46.122 1.00 80.06 386 GLU A O 1
ATOM 2844 N N . ALA A 1 387 ? -49.837 -30.173 46.631 1.00 78.94 387 ALA A N 1
ATOM 2845 C CA . ALA A 1 387 ? -49.772 -31.530 46.108 1.00 78.94 387 ALA A CA 1
ATOM 2846 C C . ALA A 1 387 ? -51.111 -31.916 45.474 1.00 78.94 387 ALA A C 1
ATOM 2848 O O . ALA A 1 387 ? -52.154 -31.845 46.122 1.00 78.94 387 ALA A O 1
ATOM 2849 N N . CYS A 1 388 ? -51.083 -32.379 44.224 1.00 79.25 388 CYS A N 1
ATOM 2850 C CA . CYS A 1 388 ? -52.261 -32.968 43.598 1.00 79.25 388 CYS A CA 1
ATOM 2851 C C . CYS A 1 388 ? -52.410 -34.434 44.029 1.00 79.25 388 CYS A C 1
ATOM 2853 O O . CYS A 1 388 ? -51.510 -35.246 43.802 1.00 79.25 388 CYS A O 1
ATOM 2855 N N . VAL A 1 389 ? -53.532 -34.786 44.662 1.00 78.69 389 VAL A N 1
ATOM 2856 C CA . VAL A 1 389 ? -53.792 -36.131 45.196 1.00 78.69 389 VAL A CA 1
ATOM 2857 C C . VAL A 1 389 ? -55.213 -36.559 44.838 1.00 78.69 389 VAL A C 1
ATOM 2859 O O . VAL A 1 389 ? -56.183 -35.990 45.328 1.00 78.69 389 VAL A O 1
ATOM 2862 N N . SER A 1 390 ? -55.345 -37.607 44.015 1.00 77.44 390 SER A N 1
ATOM 2863 C CA . SER A 1 390 ? -56.644 -38.098 43.504 1.00 77.44 390 SER A CA 1
ATOM 2864 C C . SER A 1 390 ? -57.465 -36.997 42.811 1.00 77.44 390 SER A C 1
ATOM 2866 O O . SER A 1 390 ? -58.634 -36.786 43.128 1.00 77.44 390 SER A O 1
ATOM 2868 N N . ASN A 1 391 ? -56.808 -36.275 41.900 1.00 76.06 391 ASN A N 1
ATOM 2869 C CA . ASN A 1 391 ? -57.329 -35.141 41.129 1.00 76.06 391 ASN A CA 1
ATOM 2870 C C . ASN A 1 391 ? -57.869 -33.973 41.978 1.00 76.06 391 ASN A C 1
ATOM 2872 O O . ASN A 1 391 ? -58.683 -33.186 41.497 1.00 76.06 391 ASN A O 1
ATOM 2876 N N . LYS A 1 392 ? -57.418 -33.852 43.237 1.00 75.75 392 LYS A N 1
ATOM 2877 C CA . LYS A 1 392 ? -57.729 -32.723 44.120 1.00 75.75 392 LYS A CA 1
ATOM 2878 C C . LYS A 1 392 ? -56.496 -32.118 44.774 1.00 75.75 392 LYS A C 1
ATOM 2880 O O . LYS A 1 392 ? -55.572 -32.832 45.167 1.00 75.75 392 LYS A O 1
ATOM 2885 N N . CYS A 1 393 ? -56.520 -30.801 44.935 1.00 76.25 393 CYS A N 1
ATOM 2886 C CA . CYS A 1 393 ? -55.449 -30.053 45.578 1.00 76.25 393 CYS A CA 1
ATOM 2887 C C . CYS A 1 393 ? -55.398 -30.283 47.093 1.00 76.25 393 CYS A C 1
ATOM 2889 O O . CYS A 1 393 ? -56.406 -30.211 47.798 1.00 76.25 393 CYS A O 1
ATOM 2891 N N . GLN A 1 394 ? -54.196 -30.545 47.603 1.00 80.81 394 GLN A N 1
ATOM 2892 C CA . GLN A 1 394 ? -53.879 -30.618 49.025 1.00 80.81 394 GLN A CA 1
ATOM 2893 C C . GLN A 1 394 ? -52.748 -29.642 49.348 1.00 80.81 394 GLN A C 1
ATOM 2895 O O . GLN A 1 394 ? -51.809 -29.489 48.571 1.00 80.81 394 GLN A O 1
ATOM 2900 N N . TYR A 1 395 ? -52.834 -29.003 50.512 1.00 78.81 395 TYR A N 1
ATOM 2901 C CA . TYR A 1 395 ? -51.931 -27.933 50.933 1.00 78.81 395 TYR A CA 1
ATOM 2902 C C . TYR A 1 395 ? -51.271 -28.298 52.262 1.00 78.81 395 TYR A C 1
ATOM 2904 O O . TYR A 1 395 ? -51.957 -28.677 53.214 1.00 78.81 395 TYR A O 1
ATOM 2912 N N . THR A 1 396 ? -49.945 -28.170 52.350 1.00 80.94 396 THR A N 1
ATOM 2913 C CA . THR A 1 396 ? -49.196 -28.383 53.601 1.00 80.94 396 THR A CA 1
ATOM 2914 C C . THR A 1 396 ? -48.168 -27.279 53.831 1.00 80.94 396 THR A C 1
ATOM 2916 O O . THR A 1 396 ? -47.481 -26.850 52.912 1.00 80.94 396 THR A O 1
ATOM 2919 N N . ASN A 1 397 ? -48.059 -26.775 55.059 1.00 82.44 397 ASN A N 1
ATOM 2920 C CA . ASN A 1 397 ? -47.215 -25.614 55.353 1.00 82.44 397 ASN A CA 1
ATOM 2921 C C . ASN A 1 397 ? -45.718 -25.936 55.181 1.00 82.44 397 ASN A C 1
ATOM 2923 O O . ASN A 1 397 ? -45.218 -26.891 55.780 1.00 82.44 397 ASN A O 1
ATOM 2927 N N . ARG A 1 398 ? -44.984 -25.085 54.449 1.00 78.06 398 ARG A N 1
ATOM 2928 C CA . ARG A 1 398 ? -43.507 -25.087 54.451 1.00 78.06 398 ARG A CA 1
ATOM 2929 C C . ARG A 1 398 ? -42.961 -24.712 55.820 1.00 78.06 398 ARG A C 1
ATOM 2931 O O . ARG A 1 398 ? -43.692 -24.214 56.668 1.00 78.06 398 ARG A O 1
ATOM 2938 N N . THR A 1 399 ? -41.669 -24.915 56.055 1.00 76.00 399 THR A N 1
ATOM 2939 C CA . THR A 1 399 ? -41.017 -24.480 57.298 1.00 76.00 399 THR A CA 1
ATOM 2940 C C . THR A 1 399 ? -40.665 -22.989 57.289 1.00 76.00 399 THR A C 1
ATOM 2942 O O . THR A 1 399 ? -40.522 -22.362 56.241 1.00 76.00 399 THR A O 1
ATOM 2945 N N . LEU A 1 400 ? -40.465 -22.424 58.485 1.00 74.19 400 LEU A N 1
ATOM 2946 C CA . LEU A 1 400 ? -39.768 -21.145 58.668 1.00 74.19 400 LEU A CA 1
ATOM 2947 C C . LEU A 1 400 ? -38.436 -21.153 57.889 1.00 74.19 400 LEU A C 1
ATOM 2949 O O . LEU A 1 400 ? -37.757 -22.179 57.864 1.00 74.19 400 LEU A O 1
ATOM 2953 N N . CYS A 1 401 ? -38.066 -20.019 57.289 1.00 68.44 401 CYS A N 1
ATOM 2954 C CA . CYS A 1 401 ? -36.867 -19.854 56.454 1.00 68.44 401 CYS A CA 1
ATOM 2955 C C . CYS A 1 401 ? -36.819 -20.658 55.134 1.00 68.44 401 CYS A C 1
ATOM 2957 O O . CYS A 1 401 ? -35.800 -20.582 54.449 1.00 68.44 401 CYS A O 1
ATOM 2959 N N . ASP A 1 402 ? -37.874 -21.377 54.726 1.00 74.12 402 ASP A N 1
ATOM 2960 C CA . ASP A 1 402 ? -37.945 -21.889 53.347 1.00 74.12 402 ASP A CA 1
ATOM 2961 C C . ASP A 1 402 ? -38.021 -20.709 52.354 1.00 74.12 402 ASP A C 1
ATOM 2963 O O . ASP A 1 402 ? -38.585 -19.655 52.660 1.00 74.12 402 ASP A O 1
ATOM 2967 N N . ALA A 1 403 ? -37.417 -20.877 51.182 1.00 74.62 403 ALA A N 1
ATOM 2968 C CA . ALA A 1 403 ? -37.314 -19.876 50.125 1.00 74.62 403 ALA A CA 1
ATOM 2969 C C . ALA A 1 403 ? -37.747 -20.409 48.745 1.00 74.62 403 ALA A C 1
ATOM 2971 O O . ALA A 1 403 ? -37.727 -19.649 47.783 1.00 74.62 403 ALA A O 1
ATOM 2972 N N . ALA A 1 404 ? -38.152 -21.681 48.626 1.00 76.38 404 ALA A N 1
ATOM 2973 C CA . ALA A 1 404 ? -38.441 -22.322 47.336 1.00 76.38 404 ALA A CA 1
ATOM 2974 C C . ALA A 1 404 ? -39.616 -21.695 46.551 1.00 76.38 404 ALA A C 1
ATOM 2976 O O . ALA A 1 404 ? -39.630 -21.760 45.327 1.00 76.38 404 ALA A O 1
ATOM 2977 N N . GLU A 1 405 ? -40.572 -21.078 47.250 1.00 74.69 405 GLU A N 1
ATOM 2978 C CA . GLU A 1 405 ? -41.721 -20.341 46.682 1.00 74.69 405 GLU A CA 1
ATOM 2979 C C . GLU A 1 405 ? -41.575 -18.815 46.791 1.00 74.69 405 GLU A C 1
ATOM 2981 O O . GLU A 1 405 ? -42.451 -18.075 46.352 1.00 74.69 405 GLU A O 1
ATOM 2986 N N . CYS A 1 406 ? -40.495 -18.316 47.396 1.00 76.44 406 CYS A N 1
ATOM 2987 C CA . CYS A 1 406 ? -40.342 -16.888 47.643 1.00 76.44 406 CYS A CA 1
ATOM 2988 C C . CYS A 1 406 ? -39.524 -16.195 46.540 1.00 76.44 406 CYS A C 1
ATOM 2990 O O . CYS A 1 406 ? -38.566 -16.773 46.024 1.00 76.44 406 CYS A O 1
ATOM 2992 N N . PRO A 1 407 ? -39.829 -14.922 46.207 1.00 75.94 407 PRO A N 1
ATOM 2993 C CA . PRO A 1 407 ? -38.989 -14.123 45.318 1.00 75.94 407 PRO A CA 1
ATOM 2994 C C . PRO A 1 407 ? -37.534 -14.093 45.800 1.00 75.94 407 PRO A C 1
ATOM 2996 O O . PRO A 1 407 ? -37.287 -14.018 47.004 1.00 75.94 407 PRO A O 1
ATOM 2999 N N . ALA A 1 408 ? -36.572 -14.121 44.874 1.00 67.94 408 ALA A N 1
ATOM 3000 C CA . ALA A 1 408 ? -35.148 -14.213 45.199 1.00 67.94 408 ALA A CA 1
ATOM 3001 C C . ALA A 1 408 ? -34.716 -13.165 46.249 1.00 67.94 408 ALA A C 1
ATOM 3003 O O . ALA A 1 408 ? -34.914 -11.964 46.067 1.00 67.94 408 ALA A O 1
ATOM 3004 N N . GLY A 1 409 ? -34.136 -13.631 47.362 1.00 65.88 409 GLY A N 1
ATOM 3005 C CA . GLY A 1 409 ? -33.796 -12.791 48.521 1.00 65.88 409 GLY A CA 1
ATOM 3006 C C . GLY A 1 409 ? -34.908 -12.644 49.574 1.00 65.88 409 GLY A C 1
ATOM 3007 O O . GLY A 1 409 ? -34.723 -11.906 50.539 1.00 65.88 409 GLY A O 1
ATOM 3008 N N . SER A 1 410 ? -36.036 -13.343 49.425 1.00 74.25 410 SER A N 1
ATOM 3009 C CA . SER A 1 410 ? -37.117 -13.447 50.417 1.00 74.25 410 SER A CA 1
ATOM 3010 C C . SER A 1 410 ? -37.288 -14.881 50.927 1.00 74.25 410 SER A C 1
ATOM 3012 O O . SER A 1 410 ? -36.866 -15.833 50.276 1.00 74.25 410 SER A O 1
ATOM 3014 N N . TYR A 1 411 ? -37.926 -15.040 52.086 1.00 80.75 411 TYR A N 1
ATOM 3015 C CA . TYR A 1 411 ? -38.171 -16.338 52.727 1.00 80.75 411 TYR A CA 1
ATOM 3016 C C . TYR A 1 411 ? -39.455 -16.325 53.571 1.00 80.75 411 TYR A C 1
ATOM 3018 O O . TYR A 1 411 ? -39.997 -15.268 53.912 1.00 80.75 411 TYR A O 1
ATOM 3026 N N . CYS A 1 412 ? -39.926 -17.515 53.934 1.00 80.38 412 CYS A N 1
ATOM 3027 C CA . CYS A 1 412 ? -41.124 -17.738 54.730 1.00 80.38 412 CYS A CA 1
ATOM 3028 C C . CYS A 1 412 ? -40.955 -17.284 56.184 1.00 80.38 412 CYS A C 1
ATOM 3030 O O . CYS A 1 412 ? -40.139 -17.826 56.932 1.00 80.38 412 CYS A O 1
ATOM 3032 N N . THR A 1 413 ? -41.770 -16.307 56.593 1.00 77.88 413 THR A N 1
ATOM 3033 C CA . THR A 1 413 ? -41.763 -15.687 57.938 1.00 77.88 413 THR A CA 1
ATOM 3034 C C . THR A 1 413 ? -42.277 -16.582 59.069 1.00 77.88 413 THR A C 1
ATOM 3036 O O . THR A 1 413 ? -41.994 -16.320 60.236 1.00 77.88 413 THR A O 1
ATOM 3039 N N . ALA A 1 414 ? -43.034 -17.624 58.733 1.00 76.12 414 ALA A N 1
ATOM 3040 C CA . ALA A 1 414 ? -43.540 -18.676 59.614 1.00 76.12 414 ALA A CA 1
ATOM 3041 C C . ALA A 1 414 ? -43.997 -19.865 58.742 1.00 76.12 414 ALA A C 1
ATOM 3043 O O . ALA A 1 414 ? -44.103 -19.700 57.521 1.00 76.12 414 ALA A O 1
ATOM 3044 N N . PRO A 1 415 ? -44.307 -21.042 59.317 1.00 78.19 415 PRO A N 1
ATOM 3045 C CA . PRO A 1 415 ? -44.878 -22.138 58.544 1.00 78.19 415 PRO A CA 1
ATOM 3046 C C . PRO A 1 415 ? -46.265 -21.802 57.977 1.00 78.19 415 PRO A C 1
ATOM 3048 O O . PRO A 1 415 ? -47.205 -21.613 58.748 1.00 78.19 415 PRO A O 1
ATOM 3051 N N . GLY A 1 416 ? -46.408 -21.734 56.647 1.00 74.94 416 GLY A N 1
ATOM 3052 C CA . GLY A 1 416 ? -47.606 -21.177 55.990 1.00 74.94 416 GLY A CA 1
ATOM 3053 C C . GLY A 1 416 ? -47.759 -19.662 56.189 1.00 74.94 416 GLY A C 1
ATOM 3054 O O . GLY A 1 416 ? -48.872 -19.147 56.237 1.00 74.94 416 GLY A O 1
ATOM 3055 N N . GLY A 1 417 ? -46.643 -18.962 56.417 1.00 79.31 417 GLY A N 1
ATOM 3056 C CA . GLY A 1 417 ? -46.590 -17.513 56.591 1.00 79.31 417 GLY A CA 1
ATOM 3057 C C . GLY A 1 417 ? -46.517 -16.749 55.267 1.00 79.31 417 GLY A C 1
ATOM 3058 O O . GLY A 1 417 ? -46.877 -17.247 54.211 1.00 79.31 417 GLY A O 1
ATOM 3059 N N . THR A 1 418 ? -46.007 -15.517 55.318 1.00 83.25 418 THR A N 1
ATOM 3060 C CA . THR A 1 418 ? -45.760 -14.706 54.108 1.00 83.25 418 THR A CA 1
ATOM 3061 C C . THR A 1 418 ? -44.277 -14.688 53.753 1.00 83.25 418 THR A C 1
ATOM 3063 O O . THR A 1 418 ? -43.432 -14.690 54.654 1.00 83.25 418 THR A O 1
ATOM 3066 N N . CYS A 1 419 ? -43.955 -14.623 52.461 1.00 81.12 419 CYS A N 1
ATOM 3067 C CA . CYS A 1 419 ? -42.605 -14.308 51.998 1.00 81.12 419 CYS A CA 1
ATOM 3068 C C . CYS A 1 419 ? -42.251 -12.854 52.342 1.00 81.12 419 CYS A C 1
ATOM 3070 O O . CYS A 1 419 ? -43.039 -11.948 52.068 1.00 81.12 419 CYS A O 1
ATOM 3072 N N . ARG A 1 420 ? -41.067 -12.621 52.919 1.00 76.19 420 ARG A N 1
ATOM 3073 C CA . ARG A 1 420 ? -40.506 -11.278 53.160 1.00 76.19 420 ARG A CA 1
ATOM 3074 C C . ARG A 1 420 ? -38.996 -11.251 52.947 1.00 76.19 420 ARG A C 1
ATOM 3076 O O . ARG A 1 420 ? -38.335 -12.271 53.132 1.00 76.19 420 ARG A O 1
ATOM 3083 N N . THR A 1 421 ? -38.457 -10.078 52.617 1.00 69.69 421 THR A N 1
ATOM 3084 C CA . THR A 1 421 ? -37.006 -9.827 52.605 1.00 69.69 421 THR A CA 1
ATOM 3085 C C . THR A 1 421 ? -36.449 -9.683 54.033 1.00 69.69 421 THR A C 1
ATOM 3087 O O . THR A 1 421 ? -37.216 -9.393 54.960 1.00 69.69 421 THR A O 1
ATOM 3090 N N . PRO A 1 422 ? -35.119 -9.818 54.238 1.00 56.56 422 PRO A N 1
ATOM 3091 C CA . PRO A 1 422 ? -34.435 -9.461 55.486 1.00 56.56 422 PRO A CA 1
ATOM 3092 C C . PRO A 1 422 ? -34.852 -8.113 56.087 1.00 56.56 422 PRO A C 1
ATOM 3094 O O . PRO A 1 422 ? -35.026 -8.020 57.294 1.00 56.56 422 PRO A O 1
ATOM 3097 N N . ASP A 1 423 ? -35.079 -7.092 55.260 1.00 51.34 423 ASP A N 1
ATOM 3098 C CA . ASP A 1 423 ? -35.391 -5.732 55.729 1.00 51.34 423 ASP A CA 1
ATOM 3099 C C . ASP A 1 423 ? -36.850 -5.564 56.195 1.00 51.34 423 ASP A C 1
ATOM 3101 O O . ASP A 1 423 ? -37.199 -4.581 56.848 1.00 51.34 423 ASP A O 1
ATOM 3105 N N . GLN A 1 424 ? -37.725 -6.517 55.855 1.00 53.31 424 GLN A N 1
ATOM 3106 C CA . GLN A 1 424 ? -39.165 -6.481 56.138 1.00 53.31 424 GLN A CA 1
ATOM 3107 C C . GLN A 1 424 ? -39.582 -7.384 57.313 1.00 53.31 424 GLN A C 1
ATOM 3109 O O . GLN A 1 424 ? -40.771 -7.440 57.661 1.00 53.31 424 GLN A O 1
ATOM 3114 N N . ASN A 1 425 ? -38.638 -8.101 57.931 1.00 53.75 425 ASN A N 1
ATOM 3115 C CA . ASN A 1 425 ? -38.877 -8.963 59.085 1.00 53.75 425 ASN A CA 1
ATOM 3116 C C . ASN A 1 425 ? -37.710 -8.907 60.084 1.00 53.75 425 ASN A C 1
ATOM 3118 O O . ASN A 1 425 ? -36.554 -8.893 59.694 1.00 53.75 425 ASN A O 1
ATOM 3122 N N . GLN A 1 426 ? -37.995 -8.954 61.388 1.00 48.19 426 GLN A N 1
ATOM 3123 C CA . GLN A 1 426 ? -36.947 -8.909 62.423 1.00 48.19 426 GLN A CA 1
ATOM 3124 C C . GLN A 1 426 ? -36.172 -10.234 62.574 1.00 48.19 426 GLN A C 1
ATOM 3126 O O . GLN A 1 426 ? -35.170 -10.282 63.286 1.00 48.19 426 GLN A O 1
ATOM 3131 N N . SER A 1 427 ? -36.619 -11.313 61.924 1.00 46.22 427 SER A N 1
ATOM 3132 C CA . SER A 1 427 ? -35.976 -12.633 61.951 1.00 46.22 427 SER A CA 1
ATOM 3133 C C . SER A 1 427 ? -35.297 -12.922 60.613 1.00 46.22 427 SER A C 1
ATOM 3135 O O . SER A 1 427 ? -35.955 -13.381 59.684 1.00 46.22 427 SER A O 1
ATOM 3137 N N . VAL A 1 428 ? -33.992 -12.647 60.520 1.00 49.47 428 VAL A N 1
ATOM 3138 C CA . VAL A 1 428 ? -33.200 -12.824 59.291 1.00 49.47 428 VAL A CA 1
ATOM 3139 C C . VAL A 1 428 ? -32.733 -14.275 59.138 1.00 49.47 428 VAL A C 1
ATOM 3141 O O . VAL A 1 428 ? -32.006 -14.792 59.984 1.00 49.47 428 VAL A O 1
ATOM 3144 N N . CYS A 1 429 ? -33.104 -14.913 58.028 1.00 50.78 429 CYS A N 1
ATOM 3145 C CA . CYS A 1 429 ? -32.650 -16.255 57.661 1.00 50.78 429 CYS A CA 1
ATOM 3146 C C . CYS A 1 429 ? -31.359 -16.180 56.820 1.00 50.78 429 CYS A C 1
ATOM 3148 O O . CYS A 1 429 ? -31.390 -15.729 55.676 1.00 50.78 429 CYS A O 1
ATOM 3150 N N . LEU A 1 430 ? -30.224 -16.614 57.381 1.00 46.28 430 LEU A N 1
ATOM 3151 C CA . LEU A 1 430 ? -28.912 -16.622 56.716 1.00 46.28 430 LEU A CA 1
ATOM 3152 C C . LEU A 1 430 ? -28.505 -18.045 56.305 1.00 46.28 430 LEU A C 1
ATOM 3154 O O . LEU A 1 430 ? -28.239 -18.882 57.164 1.00 46.28 430 LEU A O 1
ATOM 3158 N N . ASN A 1 431 ? -28.390 -18.290 54.997 1.00 38.94 431 ASN A N 1
ATOM 3159 C CA . ASN A 1 431 ? -27.823 -19.525 54.449 1.00 38.94 431 ASN A CA 1
ATOM 3160 C C . ASN A 1 431 ? -26.340 -19.323 54.104 1.00 38.94 431 ASN A C 1
ATOM 3162 O O . ASN A 1 431 ? -26.011 -18.649 53.128 1.00 38.94 431 ASN A O 1
ATOM 3166 N N . CYS A 1 432 ? -25.446 -19.935 54.879 1.00 33.09 432 CYS A N 1
ATOM 3167 C CA . CYS A 1 432 ? -24.020 -19.997 54.556 1.00 33.09 432 CYS A CA 1
ATOM 3168 C C . CYS A 1 432 ? -23.749 -21.149 53.577 1.00 33.09 432 CYS A C 1
ATOM 3170 O O . CYS A 1 432 ? -24.083 -22.297 53.870 1.00 33.09 432 CYS A O 1
ATOM 3172 N N . VAL A 1 433 ? -23.102 -20.859 52.446 1.00 30.95 433 VAL A N 1
ATOM 3173 C CA . VAL A 1 433 ? -22.652 -21.861 51.464 1.00 30.95 433 VAL A CA 1
ATOM 3174 C C . VAL A 1 433 ? -21.124 -21.917 51.487 1.00 30.95 433 VAL A C 1
ATOM 3176 O O . VAL A 1 433 ? -20.474 -20.877 51.572 1.00 30.95 433 VAL A O 1
ATOM 3179 N N . ALA A 1 434 ? -20.548 -23.120 51.444 1.00 29.33 434 ALA A N 1
ATOM 3180 C CA . ALA A 1 434 ? -19.098 -23.310 51.405 1.00 29.33 434 ALA A CA 1
ATOM 3181 C C . ALA A 1 434 ? -18.557 -23.192 49.969 1.00 29.33 434 ALA A C 1
ATOM 3183 O O . ALA A 1 434 ? -19.157 -23.732 49.039 1.00 29.33 434 ALA A O 1
ATOM 3184 N N . ASP A 1 435 ? -17.413 -22.527 49.802 1.00 29.03 435 ASP A N 1
ATOM 3185 C CA . ASP A 1 435 ? -16.708 -22.436 48.518 1.00 29.03 435 ASP A CA 1
ATOM 3186 C C . ASP A 1 435 ? -16.079 -23.796 48.141 1.00 29.03 435 ASP A C 1
ATOM 3188 O O . ASP A 1 435 ? -15.532 -24.502 48.994 1.00 29.03 435 ASP A O 1
ATOM 3192 N N . GLN A 1 436 ? -16.168 -24.171 46.862 1.00 30.09 436 GLN A N 1
ATOM 3193 C CA . GLN A 1 436 ? -15.553 -25.373 46.290 1.00 30.09 436 GLN A CA 1
ATOM 3194 C C . GLN A 1 436 ? -15.030 -25.123 44.868 1.00 30.09 436 GLN A C 1
ATOM 3196 O O . GLN A 1 436 ? -15.583 -25.604 43.877 1.00 30.09 436 GLN A O 1
ATOM 3201 N N . THR A 1 437 ? -13.887 -24.449 44.753 1.00 32.88 437 THR A N 1
ATOM 3202 C CA . THR A 1 437 ? -13.079 -24.460 43.523 1.00 32.88 437 THR A CA 1
ATOM 3203 C C . THR A 1 437 ? -12.147 -25.677 43.482 1.00 32.88 437 THR A C 1
ATOM 3205 O O . THR A 1 437 ? -10.988 -25.643 43.890 1.00 32.88 437 THR A O 1
ATOM 3208 N N . SER A 1 438 ? -12.662 -26.796 42.966 1.00 29.83 438 SER A N 1
ATOM 3209 C CA . SER A 1 438 ? -11.861 -27.993 42.672 1.00 29.83 438 SER A CA 1
ATOM 3210 C C . SER A 1 438 ? -10.933 -27.771 41.467 1.00 29.83 438 SER A C 1
ATOM 3212 O O . SER A 1 438 ? -11.389 -27.285 40.433 1.00 29.83 438 SER A O 1
ATOM 3214 N N . GLY A 1 439 ? -9.658 -28.184 41.556 1.00 35.81 439 GLY A N 1
ATOM 3215 C CA . GLY A 1 439 ? -8.831 -28.438 40.361 1.00 35.81 439 GLY A CA 1
ATOM 3216 C C . GLY A 1 439 ? -7.342 -28.058 40.391 1.00 35.81 439 GLY A C 1
ATOM 3217 O O . GLY A 1 439 ? -6.604 -28.575 39.556 1.00 35.81 439 GLY A O 1
ATOM 3218 N N . TYR A 1 440 ? -6.867 -27.208 41.312 1.00 33.56 440 TYR A N 1
ATOM 3219 C CA . TYR A 1 440 ? -5.494 -26.661 41.254 1.00 33.56 440 TYR A CA 1
ATOM 3220 C C . TYR A 1 440 ? -4.586 -27.055 42.442 1.00 33.56 440 TYR A C 1
ATOM 3222 O O . TYR A 1 440 ? -4.812 -26.594 43.561 1.00 33.56 440 TYR A O 1
ATOM 3230 N N . PRO A 1 441 ? -3.509 -27.840 42.220 1.00 34.22 441 PRO A N 1
ATOM 3231 C CA . PRO A 1 441 ? -2.534 -28.189 43.254 1.00 34.22 441 PRO A CA 1
ATOM 3232 C C . PRO A 1 441 ? -1.366 -27.183 43.310 1.00 34.22 441 PRO A C 1
ATOM 3234 O O . PRO A 1 441 ? -0.302 -27.414 42.734 1.00 34.22 441 PRO A O 1
ATOM 3237 N N . TRP A 1 442 ? -1.534 -26.069 44.027 1.00 34.91 442 TRP A N 1
ATOM 3238 C CA . TRP A 1 442 ? -0.449 -25.103 44.264 1.00 34.91 442 TRP A CA 1
ATOM 3239 C C . TRP A 1 442 ? 0.304 -25.403 45.569 1.00 34.91 442 TRP A C 1
ATOM 3241 O O . TRP A 1 442 ? -0.193 -25.137 46.660 1.00 34.91 442 TRP A O 1
ATOM 3251 N N . THR A 1 443 ? 1.532 -25.920 45.470 1.00 35.47 443 THR A N 1
ATOM 3252 C CA . THR A 1 443 ? 2.412 -26.161 46.628 1.00 35.47 443 THR A CA 1
ATOM 3253 C C . THR A 1 443 ? 3.489 -25.081 46.749 1.00 35.47 443 THR A C 1
ATOM 3255 O O . THR A 1 443 ? 4.526 -25.172 46.093 1.00 35.47 443 THR A O 1
ATOM 3258 N N . TRP A 1 444 ? 3.274 -24.089 47.616 1.00 31.16 444 TRP A N 1
ATOM 3259 C CA . TRP A 1 444 ? 4.290 -23.103 48.011 1.00 31.16 444 TRP A CA 1
ATOM 3260 C C . TRP A 1 444 ? 4.302 -22.884 49.531 1.00 31.16 444 TRP A C 1
ATOM 3262 O O . TRP A 1 444 ? 3.350 -23.217 50.233 1.00 31.16 444 TRP A O 1
ATOM 3272 N N . SER A 1 445 ? 5.426 -22.374 50.035 1.00 29.66 445 SER A N 1
ATOM 3273 C CA . SER A 1 445 ? 5.720 -22.1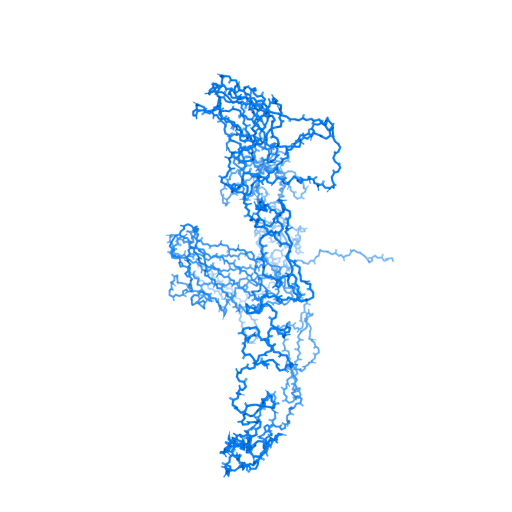63 51.457 1.00 29.66 445 SER A CA 1
ATOM 3274 C C . SER A 1 445 ? 6.576 -20.891 51.600 1.00 29.66 445 SER A C 1
ATOM 3276 O O . SER A 1 445 ? 7.405 -20.660 50.714 1.00 29.66 445 SER A O 1
ATOM 3278 N N . PRO A 1 446 ? 6.428 -20.067 52.659 1.00 40.31 446 PRO A N 1
ATOM 3279 C CA . PRO A 1 446 ? 5.604 -20.268 53.857 1.00 40.31 446 PRO A CA 1
ATOM 3280 C C . PRO A 1 446 ? 4.093 -20.186 53.602 1.00 40.31 446 PRO A C 1
ATOM 3282 O O . PRO A 1 446 ? 3.633 -19.562 52.652 1.00 40.31 446 PRO A O 1
ATOM 3285 N N . SER A 1 447 ? 3.318 -20.837 54.468 1.00 42.44 447 SER A N 1
ATOM 3286 C CA . SER A 1 447 ? 1.862 -20.948 54.363 1.00 42.44 447 SER A CA 1
ATOM 3287 C C . SER A 1 447 ? 1.140 -19.829 55.125 1.00 42.44 447 SER A C 1
ATOM 3289 O O . SER A 1 447 ? 0.978 -19.919 56.343 1.00 42.44 447 SER A O 1
ATOM 3291 N N . ASN A 1 448 ? 0.659 -18.807 54.418 1.00 32.50 448 ASN A N 1
ATOM 3292 C CA . ASN A 1 448 ? -0.235 -17.773 54.953 1.00 32.50 448 ASN A CA 1
ATOM 3293 C C . ASN A 1 448 ? -1.518 -17.650 54.110 1.00 32.50 448 ASN A C 1
ATOM 3295 O O . ASN A 1 448 ? -1.748 -16.653 53.431 1.00 32.50 448 ASN A O 1
ATOM 3299 N N . HIS A 1 449 ? -2.369 -18.676 54.171 1.00 26.23 449 HIS A N 1
ATOM 3300 C CA . HIS A 1 449 ? -3.725 -18.587 53.629 1.00 26.23 449 HIS A CA 1
ATOM 3301 C C . HIS A 1 449 ? -4.522 -17.558 54.453 1.00 26.23 449 HIS A C 1
ATOM 3303 O O . HIS A 1 449 ? -4.631 -17.691 55.672 1.00 26.23 449 HIS A O 1
ATOM 3309 N N . GLN A 1 450 ? -5.026 -16.515 53.793 1.00 27.86 450 GLN A N 1
ATOM 3310 C CA . GLN A 1 450 ? -5.990 -15.564 54.350 1.00 27.86 450 GLN A CA 1
ATOM 3311 C C . GLN A 1 450 ? -7.173 -15.468 53.387 1.00 27.86 450 GLN A C 1
ATOM 3313 O O . GLN A 1 450 ? -7.297 -14.543 52.585 1.00 27.86 450 GLN A O 1
ATOM 3318 N N . ASP A 1 451 ? -8.029 -16.481 53.458 1.00 26.97 451 ASP A N 1
ATOM 3319 C CA . ASP A 1 451 ? -9.305 -16.583 52.764 1.00 26.97 451 ASP A CA 1
ATOM 3320 C C . ASP A 1 451 ? -10.311 -15.562 53.313 1.00 26.97 451 ASP A C 1
ATOM 3322 O O . ASP A 1 451 ? -11.211 -15.857 54.097 1.00 26.97 451 ASP A O 1
ATOM 3326 N N . ALA A 1 452 ? -10.161 -14.317 52.856 1.00 31.88 452 ALA A N 1
ATOM 3327 C CA . ALA A 1 452 ? -11.164 -13.273 53.004 1.00 31.88 452 ALA A CA 1
ATOM 3328 C C . ALA A 1 452 ? -12.418 -13.633 52.183 1.00 31.88 452 ALA A C 1
ATOM 3330 O O . ALA A 1 452 ? -12.557 -13.235 51.023 1.00 31.88 452 ALA A O 1
ATOM 3331 N N . GLY A 1 453 ? -13.325 -14.403 52.790 1.00 29.33 453 GLY A N 1
ATOM 3332 C CA . GLY A 1 453 ? -14.583 -14.840 52.187 1.00 29.33 453 GLY A CA 1
ATOM 3333 C C . GLY A 1 453 ? -15.451 -13.664 51.727 1.00 29.33 453 GLY A C 1
ATOM 3334 O O . GLY A 1 453 ? -16.114 -13.008 52.530 1.00 29.33 453 GLY A O 1
ATOM 3335 N N . LYS A 1 454 ? -15.466 -13.402 50.416 1.00 30.45 454 LYS A N 1
ATOM 3336 C CA . LYS A 1 454 ? -16.277 -12.344 49.800 1.00 30.45 454 LYS A CA 1
ATOM 3337 C C . LYS A 1 454 ? -17.699 -12.827 49.520 1.00 30.45 454 LYS A C 1
ATOM 3339 O O . LYS A 1 454 ? -17.983 -13.340 48.440 1.00 30.45 454 LYS A O 1
ATOM 3344 N N . ALA A 1 455 ? -18.617 -12.564 50.445 1.00 29.45 455 ALA A N 1
ATOM 3345 C CA . ALA A 1 455 ? -20.033 -12.490 50.101 1.00 29.45 455 ALA A CA 1
ATOM 3346 C C . ALA A 1 455 ? -20.287 -11.197 49.302 1.00 29.45 455 ALA A C 1
ATOM 3348 O O . ALA A 1 455 ? -20.109 -10.096 49.823 1.00 29.45 455 ALA A O 1
ATOM 3349 N N . TYR A 1 456 ? -20.679 -11.318 48.031 1.00 28.11 456 TYR A N 1
ATOM 3350 C CA . TYR A 1 456 ? -21.044 -10.168 47.199 1.00 28.11 456 TYR A CA 1
ATOM 3351 C C . TYR A 1 456 ? -22.526 -9.817 47.378 1.00 28.11 456 TYR A C 1
ATOM 3353 O O . TYR A 1 456 ? -23.395 -10.656 47.155 1.00 28.11 456 TYR A O 1
ATOM 3361 N N . SER A 1 457 ? -22.815 -8.552 47.694 1.00 33.84 457 SER A N 1
ATOM 3362 C CA . SER A 1 457 ? -24.129 -7.962 47.416 1.00 33.84 457 SER A CA 1
ATOM 3363 C C . SER A 1 457 ? -24.175 -7.530 45.950 1.00 33.84 457 SER A C 1
ATOM 3365 O O . SER A 1 457 ? -23.256 -6.865 45.473 1.00 33.84 457 SER A O 1
ATOM 3367 N N . THR A 1 458 ? -25.237 -7.890 45.232 1.00 31.80 458 THR A N 1
ATOM 3368 C CA . THR A 1 458 ? -25.425 -7.562 43.808 1.00 31.80 458 THR A CA 1
ATOM 3369 C C . THR A 1 458 ? -26.157 -6.235 43.578 1.00 31.80 458 THR A C 1
ATOM 3371 O O . THR A 1 458 ? -26.568 -5.947 42.456 1.00 31.80 458 THR A O 1
ATOM 3374 N N . ASN A 1 459 ? -26.319 -5.406 44.617 1.00 29.97 459 ASN A N 1
ATOM 3375 C CA . ASN A 1 459 ? -27.004 -4.116 44.533 1.00 29.97 459 ASN A CA 1
ATOM 3376 C C . ASN A 1 459 ? -26.040 -2.941 44.795 1.00 29.97 459 ASN A C 1
ATOM 3378 O O . ASN A 1 459 ? -25.478 -2.802 45.881 1.00 29.97 459 ASN A O 1
ATOM 3382 N N . THR A 1 460 ? -25.895 -2.054 43.807 1.00 35.47 460 THR A N 1
ATOM 3383 C CA . THR A 1 460 ? -24.936 -0.931 43.756 1.00 35.47 460 THR A CA 1
ATOM 3384 C C . THR A 1 460 ? -25.236 0.244 44.700 1.00 35.47 460 THR A C 1
ATOM 3386 O O . THR A 1 460 ? -24.624 1.301 44.570 1.00 35.47 460 THR A O 1
ATOM 3389 N N . SER A 1 461 ? -26.180 0.098 45.634 1.00 36.12 461 SER A N 1
ATOM 3390 C CA . SER A 1 461 ? -26.701 1.192 46.472 1.00 36.12 461 SER A CA 1
ATOM 3391 C C . SER A 1 461 ? -26.484 1.033 47.986 1.00 36.12 461 SER A C 1
ATOM 3393 O O . SER A 1 461 ? -26.874 1.922 48.739 1.00 36.12 461 SER A O 1
ATOM 3395 N N . VAL A 1 462 ? -25.826 -0.042 48.451 1.00 33.62 462 VAL A N 1
ATOM 3396 C CA . VAL A 1 462 ? -25.558 -0.267 49.890 1.00 33.62 462 VAL A CA 1
ATOM 3397 C C . VAL A 1 462 ? -24.084 -0.596 50.164 1.00 33.62 462 VAL A C 1
ATOM 3399 O O . VAL A 1 462 ? -23.719 -1.712 50.526 1.00 33.62 462 VAL A O 1
ATOM 3402 N N . TYR A 1 463 ? -23.221 0.417 50.064 1.00 37.41 463 TYR A N 1
ATOM 3403 C CA . TYR A 1 463 ? -21.950 0.415 50.795 1.00 37.41 463 TYR A CA 1
ATOM 3404 C C . TYR A 1 463 ? -22.207 0.878 52.234 1.00 37.41 463 TYR A C 1
ATOM 3406 O O . TYR A 1 463 ? -22.299 2.082 52.456 1.00 37.41 463 TYR A O 1
ATOM 3414 N N . ASN A 1 464 ? -22.354 -0.060 53.184 1.00 32.38 464 ASN A N 1
ATOM 3415 C CA . ASN A 1 464 ? -21.951 0.065 54.603 1.00 32.38 464 ASN A CA 1
ATOM 3416 C C . ASN A 1 464 ? -22.511 -1.080 55.475 1.00 32.38 464 ASN A C 1
ATOM 3418 O O . ASN A 1 464 ? -23.485 -0.892 56.200 1.00 32.38 464 ASN A O 1
ATOM 3422 N N . THR A 1 465 ? -21.877 -2.257 55.451 1.00 28.95 465 THR A N 1
ATOM 3423 C CA . THR A 1 465 ? -21.641 -3.119 56.638 1.00 28.95 465 THR A CA 1
ATOM 3424 C C . THR A 1 465 ? -20.838 -4.356 56.227 1.00 28.95 465 THR A C 1
ATOM 3426 O O . THR A 1 465 ? -21.329 -5.211 55.500 1.00 28.95 465 THR A O 1
ATOM 3429 N N . LEU A 1 466 ? -19.599 -4.467 56.713 1.00 31.95 466 LEU A N 1
ATOM 3430 C CA . LEU A 1 466 ? -18.829 -5.714 56.683 1.00 31.95 466 LEU A CA 1
ATOM 3431 C C . LEU A 1 466 ? -18.801 -6.297 58.098 1.00 31.95 466 LEU A C 1
ATOM 3433 O O . LEU A 1 466 ? -18.565 -5.569 59.063 1.00 31.95 466 LEU A O 1
ATOM 3437 N N . PHE A 1 467 ? -19.036 -7.603 58.219 1.00 28.86 467 PHE A N 1
ATOM 3438 C CA . PHE A 1 467 ? -18.841 -8.324 59.476 1.00 28.86 467 PHE A CA 1
ATOM 3439 C C . PHE A 1 467 ? -17.343 -8.529 59.757 1.00 28.86 467 PHE A C 1
ATOM 3441 O O . PHE A 1 467 ? -16.541 -8.698 58.841 1.00 28.86 467 PHE A O 1
ATOM 3448 N N . ASN A 1 468 ? -16.981 -8.543 61.039 1.00 35.16 468 ASN A N 1
ATOM 3449 C CA . ASN A 1 468 ? -15.657 -8.887 61.564 1.00 35.16 468 ASN A CA 1
ATOM 3450 C C . ASN A 1 468 ? -15.878 -9.805 62.782 1.00 35.16 468 ASN A C 1
ATOM 3452 O O . ASN A 1 468 ? -16.816 -9.574 63.543 1.00 35.16 468 ASN A O 1
ATOM 3456 N N . SER A 1 469 ? -15.083 -10.861 62.942 1.00 32.84 469 SER A N 1
ATOM 3457 C CA . SER A 1 469 ? -15.383 -12.007 63.811 1.00 32.84 469 SER A CA 1
ATOM 3458 C C . SER A 1 469 ? -14.875 -11.935 65.265 1.00 32.84 469 SER A C 1
ATOM 3460 O O . SER A 1 469 ? -15.240 -12.799 66.063 1.00 32.84 469 SER A O 1
ATOM 3462 N N . ASP A 1 470 ? -14.056 -10.951 65.659 1.00 29.81 470 ASP A N 1
ATOM 3463 C CA . ASP A 1 470 ? -13.028 -11.214 66.692 1.00 29.81 470 ASP A CA 1
ATOM 3464 C C . ASP A 1 470 ? -13.227 -10.562 68.102 1.00 29.81 470 ASP A C 1
ATOM 3466 O O . ASP A 1 470 ? -12.542 -9.605 68.466 1.00 29.81 470 ASP A O 1
ATOM 3470 N N . GLY A 1 471 ? -14.081 -11.156 68.964 1.00 32.16 471 GLY A N 1
ATOM 3471 C CA . GLY A 1 471 ? -14.090 -11.049 70.459 1.00 32.16 471 GLY A CA 1
ATOM 3472 C C . GLY A 1 471 ? -14.652 -9.747 71.095 1.00 32.16 471 GLY A C 1
ATOM 3473 O O . GLY A 1 471 ? -14.464 -8.674 70.538 1.00 32.16 471 GLY A O 1
ATOM 3474 N N . ALA A 1 472 ? -15.254 -9.631 72.305 1.00 39.53 472 ALA A N 1
ATOM 3475 C CA . ALA A 1 472 ? -16.032 -10.446 73.278 1.00 39.53 472 ALA A CA 1
ATOM 3476 C C . ALA A 1 472 ? -16.578 -9.495 74.419 1.00 39.53 472 ALA A C 1
ATOM 3478 O O . ALA A 1 472 ? -15.814 -8.617 74.816 1.00 39.53 472 ALA A O 1
ATOM 3479 N N . ALA A 1 473 ? -17.777 -9.547 75.054 1.00 29.17 473 ALA A N 1
ATOM 3480 C CA . ALA A 1 473 ? -19.032 -10.327 74.916 1.00 29.17 473 ALA A CA 1
ATOM 3481 C C . ALA A 1 473 ? -20.262 -9.686 75.664 1.00 29.17 473 ALA A C 1
ATOM 3483 O O . ALA A 1 473 ? -20.064 -9.058 76.705 1.00 29.17 473 ALA A O 1
ATOM 3484 N N . CYS A 1 474 ? -21.525 -9.894 75.217 1.00 23.61 474 CYS A N 1
ATOM 3485 C CA . CYS A 1 474 ? -22.805 -9.576 75.933 1.00 23.61 474 CYS A CA 1
ATOM 3486 C C . CYS A 1 474 ? -24.053 -10.125 75.181 1.00 23.61 474 CYS A C 1
ATOM 3488 O O . CYS A 1 474 ? -23.969 -10.263 73.968 1.00 23.61 474 CYS A O 1
ATOM 3490 N N . SER A 1 475 ? -25.257 -10.337 75.746 1.00 33.34 475 SER A N 1
ATOM 3491 C CA . SER A 1 475 ? -25.657 -11.107 76.951 1.00 33.34 475 SER A CA 1
ATOM 3492 C C . SER A 1 475 ? -27.003 -11.837 76.653 1.00 33.34 475 SER A C 1
ATOM 3494 O O . SER A 1 475 ? -27.591 -11.600 75.600 1.00 33.34 475 SER A O 1
ATOM 3496 N N . ALA A 1 476 ? -27.464 -12.781 77.485 1.00 35.22 476 ALA A N 1
ATOM 3497 C CA . ALA A 1 476 ? -28.317 -13.889 77.012 1.00 35.22 476 ALA A CA 1
ATOM 3498 C C . ALA A 1 476 ? -29.855 -13.726 77.120 1.00 35.22 476 ALA A C 1
ATOM 3500 O O . ALA A 1 476 ? -30.401 -13.663 78.220 1.00 35.22 476 ALA A O 1
ATOM 3501 N N . ALA A 1 477 ? -30.546 -13.868 75.979 1.00 29.45 477 ALA A N 1
ATOM 3502 C CA . ALA A 1 477 ? -31.898 -14.434 75.856 1.00 29.45 477 ALA A CA 1
ATOM 3503 C C . ALA A 1 477 ? -32.095 -15.004 74.430 1.00 29.45 477 ALA A C 1
ATOM 3505 O O . ALA A 1 477 ? -31.936 -14.258 73.474 1.00 29.45 477 ALA A O 1
ATOM 3506 N N . SER A 1 478 ? -32.393 -16.311 74.306 1.00 27.64 478 SER A N 1
ATOM 3507 C CA . SER A 1 478 ? -32.863 -17.046 73.096 1.00 27.64 478 SER A CA 1
ATOM 3508 C C . SER A 1 478 ? -32.422 -16.538 71.699 1.00 27.64 478 SER A C 1
ATOM 3510 O O . SER A 1 478 ? -32.984 -15.567 71.206 1.00 27.64 478 SER A O 1
ATOM 3512 N N . GLY A 1 479 ? -31.545 -17.192 70.926 1.00 28.66 479 GLY A N 1
ATOM 3513 C CA . GLY A 1 479 ? -30.822 -18.471 71.062 1.00 28.66 479 GLY A CA 1
ATOM 3514 C C . GLY A 1 479 ? -30.595 -19.084 69.658 1.00 28.66 479 GLY A C 1
ATOM 3515 O O . GLY A 1 479 ? -31.442 -18.901 68.794 1.00 28.66 479 GLY A O 1
ATOM 3516 N N . GLY A 1 480 ? -29.516 -19.806 69.332 1.00 31.39 480 GLY A N 1
ATOM 3517 C CA . GLY A 1 480 ? -28.389 -20.287 70.145 1.00 31.39 480 GLY A CA 1
ATOM 3518 C C . GLY A 1 480 ? -26.999 -19.964 69.544 1.00 31.39 480 GLY A C 1
ATOM 3519 O O . GLY A 1 480 ? -26.868 -18.971 68.833 1.00 31.39 480 GLY A O 1
ATOM 3520 N N . PRO A 1 481 ? -25.943 -20.734 69.880 1.00 35.22 481 PRO A N 1
ATOM 3521 C CA . PRO A 1 481 ? -24.547 -20.349 69.634 1.00 35.22 481 PRO A CA 1
ATOM 3522 C C . PRO A 1 481 ? -23.990 -20.724 68.249 1.00 35.22 481 PRO A C 1
ATOM 3524 O O . PRO A 1 481 ? -24.226 -21.822 67.747 1.00 35.22 481 PRO A O 1
ATOM 3527 N N . CYS A 1 482 ? -23.132 -19.852 67.709 1.00 34.09 482 CYS A N 1
ATOM 3528 C CA . CYS A 1 482 ? -22.198 -20.177 66.628 1.00 34.09 482 CYS A CA 1
ATOM 3529 C C . CYS A 1 482 ? -20.855 -20.663 67.201 1.00 34.09 482 CYS A C 1
ATOM 3531 O O . CYS A 1 482 ? -20.393 -20.159 68.229 1.00 34.09 482 CYS A O 1
ATOM 3533 N N . TYR A 1 483 ? -20.208 -21.599 66.505 1.00 39.12 483 TYR A N 1
ATOM 3534 C CA . TYR A 1 483 ? -18.924 -22.190 66.891 1.00 39.12 483 TYR A CA 1
ATOM 3535 C C . TYR A 1 483 ? -17.908 -22.124 65.745 1.00 39.12 483 TYR A C 1
ATOM 3537 O O . TYR A 1 483 ? -18.288 -22.143 64.576 1.00 39.12 483 TYR A O 1
ATOM 3545 N N . ASN A 1 484 ? -16.613 -22.113 66.072 1.00 38.34 484 ASN A N 1
ATOM 3546 C CA . ASN A 1 484 ? -15.558 -22.384 65.090 1.00 38.34 484 ASN A CA 1
ATOM 3547 C C . ASN A 1 484 ? -15.425 -23.893 64.785 1.00 38.34 484 ASN A C 1
ATOM 3549 O O . ASN A 1 484 ? -16.020 -24.726 65.467 1.00 38.34 484 ASN A O 1
ATOM 3553 N N . ALA A 1 485 ? -14.601 -24.259 63.795 1.00 33.88 485 ALA A N 1
ATOM 3554 C CA . ALA A 1 485 ? -14.397 -25.654 63.368 1.00 33.88 485 ALA A CA 1
ATOM 3555 C C . ALA A 1 485 ? -13.876 -26.606 64.473 1.00 33.88 485 ALA A C 1
ATOM 3557 O O . ALA A 1 485 ? -13.995 -27.822 64.343 1.00 33.88 485 ALA A O 1
ATOM 3558 N N . SER A 1 486 ? -13.350 -26.065 65.577 1.00 37.09 486 SER A N 1
ATOM 3559 C CA . SER A 1 486 ? -12.920 -26.812 66.770 1.00 37.09 486 SER A CA 1
ATOM 3560 C C . SER A 1 486 ? -13.961 -26.785 67.904 1.00 37.09 486 SER A C 1
ATOM 3562 O O . SER A 1 486 ? -13.631 -27.075 69.052 1.00 37.09 486 SER A O 1
ATOM 3564 N N . ASN A 1 487 ? -15.207 -26.417 67.592 1.00 35.84 487 ASN A N 1
ATOM 3565 C CA . ASN A 1 487 ? -16.368 -26.337 68.481 1.00 35.84 487 ASN A CA 1
ATOM 3566 C C . ASN A 1 487 ? -16.255 -25.323 69.648 1.00 35.84 487 ASN A C 1
ATOM 3568 O O . ASN A 1 487 ? -16.810 -25.546 70.725 1.00 35.84 487 ASN A O 1
ATOM 3572 N N . ASN A 1 488 ? -15.550 -24.196 69.452 1.00 37.59 488 ASN A N 1
ATOM 3573 C CA . ASN A 1 488 ? -15.399 -23.132 70.466 1.00 37.59 488 ASN A CA 1
ATOM 3574 C C . ASN A 1 488 ? -16.292 -21.902 70.164 1.00 37.59 488 ASN A C 1
ATOM 3576 O O . ASN A 1 488 ? -16.403 -21.546 68.988 1.00 37.59 488 ASN A O 1
ATOM 3580 N N . PRO A 1 489 ? -16.896 -21.230 71.173 1.00 37.16 489 PRO A N 1
ATOM 3581 C CA . PRO A 1 489 ? -17.774 -20.064 70.966 1.00 37.16 489 PRO A CA 1
ATOM 3582 C C . PRO A 1 489 ? -17.037 -18.744 70.660 1.00 37.16 489 PRO A C 1
ATOM 3584 O O . PRO A 1 489 ? -15.883 -18.568 71.048 1.00 37.16 489 PRO A O 1
ATOM 3587 N N . VAL A 1 490 ? -17.741 -17.784 70.039 1.00 34.22 490 VAL A N 1
ATOM 3588 C CA . VAL A 1 490 ? -17.225 -16.461 69.603 1.00 34.22 490 VAL A CA 1
ATOM 3589 C C . VAL A 1 490 ? -18.222 -15.330 69.959 1.00 34.22 490 VAL A C 1
ATOM 3591 O O . VAL A 1 490 ? -19.409 -15.604 70.119 1.00 34.22 490 VAL A O 1
ATOM 3594 N N . VAL A 1 491 ? -17.765 -14.079 70.166 1.00 35.22 491 VAL A N 1
ATOM 3595 C CA . VAL A 1 491 ? -18.531 -12.944 70.770 1.00 35.22 491 VAL A CA 1
ATOM 3596 C C . VAL A 1 491 ? -17.894 -11.560 70.435 1.00 35.22 491 VAL A C 1
ATOM 3598 O O . VAL A 1 491 ? -16.806 -11.564 69.891 1.00 35.22 491 VAL A O 1
ATOM 3601 N N . HIS A 1 492 ? -18.486 -10.386 70.767 1.00 29.59 492 HIS A N 1
ATOM 3602 C CA . HIS A 1 492 ? -18.008 -9.019 70.362 1.00 29.59 492 HIS A CA 1
ATOM 3603 C C . HIS A 1 492 ? -17.665 -8.001 71.492 1.00 29.59 492 HIS A C 1
ATOM 3605 O O . HIS A 1 492 ? -18.323 -7.996 72.531 1.00 29.59 492 HIS A O 1
ATOM 3611 N N . LYS A 1 493 ? -16.679 -7.103 71.265 1.00 30.33 493 LYS A N 1
ATOM 3612 C CA . LYS A 1 493 ? -16.253 -5.952 72.117 1.00 30.33 493 LYS A CA 1
ATOM 3613 C C . LYS A 1 493 ? -16.946 -4.628 71.735 1.00 30.33 493 LYS A C 1
ATOM 3615 O O . LYS A 1 493 ? -17.538 -4.508 70.668 1.00 30.33 493 LYS A O 1
ATOM 3620 N N . SER A 1 494 ? -16.864 -3.623 72.616 1.00 31.59 494 SER A N 1
ATOM 3621 C CA . SER A 1 494 ? -17.615 -2.356 72.546 1.00 31.59 494 SER A CA 1
ATOM 3622 C C . SER A 1 494 ? -16.832 -1.128 72.031 1.00 31.59 494 SER A C 1
ATOM 3624 O O . SER A 1 494 ? -15.605 -1.077 72.041 1.00 31.59 494 SER A O 1
ATOM 3626 N N . ARG A 1 495 ? -17.593 -0.121 71.572 1.00 30.44 495 ARG A N 1
ATOM 3627 C CA . ARG A 1 495 ? -17.164 1.118 70.889 1.00 30.44 495 ARG A CA 1
ATOM 3628 C C . ARG A 1 495 ? -16.435 2.125 71.802 1.00 30.44 495 ARG A C 1
ATOM 3630 O O . ARG A 1 495 ? -16.893 2.395 72.909 1.00 30.44 495 ARG A O 1
ATOM 3637 N N . LEU A 1 496 ? -15.380 2.769 71.285 1.00 31.75 496 LEU A N 1
ATOM 3638 C CA . LEU A 1 496 ? -14.699 3.911 71.923 1.00 31.75 496 LEU A CA 1
ATOM 3639 C C . LEU A 1 496 ? -15.531 5.209 71.845 1.00 31.75 496 LEU A C 1
ATOM 3641 O O . LEU A 1 496 ? -16.189 5.485 70.843 1.00 31.75 496 LEU A O 1
ATOM 3645 N N . THR A 1 497 ? -15.485 6.026 72.900 1.00 32.50 497 THR A N 1
ATOM 3646 C CA . THR A 1 497 ? -16.403 7.164 73.119 1.00 32.50 497 THR A CA 1
ATOM 3647 C C . THR A 1 497 ? -15.897 8.534 72.650 1.00 32.50 497 THR A C 1
ATOM 3649 O O . THR A 1 497 ? -16.548 9.540 72.918 1.00 32.50 497 THR A O 1
ATOM 3652 N N . THR A 1 498 ? -14.769 8.607 71.939 1.00 33.88 498 THR A N 1
ATOM 3653 C CA . THR A 1 498 ? -14.222 9.854 71.365 1.00 33.88 498 THR A CA 1
ATOM 3654 C C . THR A 1 498 ? -14.111 9.737 69.847 1.00 33.88 498 THR A C 1
ATOM 3656 O O . THR A 1 498 ? -13.340 8.924 69.341 1.00 33.88 498 THR A O 1
ATOM 3659 N N . GLY A 1 499 ? -14.899 10.529 69.116 1.00 39.34 499 GLY A N 1
ATOM 3660 C CA . GLY A 1 499 ? -14.980 10.475 67.653 1.00 39.34 499 GLY A CA 1
ATOM 3661 C C . GLY A 1 499 ? -13.810 11.169 66.957 1.00 39.34 499 GLY A C 1
ATOM 3662 O O . GLY A 1 499 ? -13.948 12.309 66.523 1.00 39.34 499 GLY A O 1
ATOM 3663 N N . SER A 1 500 ? -12.664 10.496 66.853 1.00 36.72 500 SER A N 1
ATOM 3664 C CA . SER A 1 500 ? -11.511 10.977 66.079 1.00 36.72 500 SER A CA 1
ATOM 3665 C C . SER A 1 500 ? -10.655 9.816 65.568 1.00 36.72 500 SER A C 1
ATOM 3667 O O . SER A 1 500 ? -9.847 9.285 66.325 1.00 36.72 500 SER A O 1
ATOM 3669 N N . CYS A 1 501 ? -10.853 9.434 64.303 1.00 26.66 501 CYS A N 1
ATOM 3670 C CA . CYS A 1 501 ? -9.832 8.984 63.341 1.00 26.66 501 CYS A CA 1
ATOM 3671 C C . CYS A 1 501 ? -10.484 8.756 61.962 1.00 26.66 501 CYS A C 1
ATOM 3673 O O . CYS A 1 501 ? -11.681 8.473 61.896 1.00 26.66 501 CYS A O 1
ATOM 3675 N N . CYS A 1 502 ? -9.666 8.851 60.907 1.00 32.38 502 CYS A N 1
ATOM 3676 C CA . CYS A 1 502 ? -10.000 8.755 59.478 1.00 32.38 502 CYS A CA 1
ATOM 3677 C C . CYS A 1 502 ? -10.905 9.881 58.927 1.00 32.38 502 CYS A C 1
ATOM 3679 O O . CYS A 1 502 ? -12.093 9.959 59.240 1.00 32.38 502 CYS A O 1
ATOM 3681 N N . GLY A 1 503 ? -10.360 10.701 58.018 1.00 39.16 503 GLY A N 1
ATOM 3682 C CA . GLY A 1 503 ? -11.143 11.543 57.103 1.00 39.16 503 GLY A CA 1
ATOM 3683 C C . GLY A 1 503 ? -11.622 12.895 57.643 1.00 39.16 503 GLY A C 1
ATOM 3684 O O . GLY A 1 503 ? -12.540 13.482 57.072 1.00 39.16 503 GLY A O 1
ATOM 3685 N N . ASN A 1 504 ? -11.034 13.418 58.725 1.00 39.38 504 ASN A N 1
ATOM 3686 C CA . ASN A 1 504 ? -11.400 14.732 59.279 1.00 39.38 504 ASN A CA 1
ATOM 3687 C C . ASN A 1 504 ? -10.572 15.913 58.725 1.00 39.38 504 ASN A C 1
ATOM 3689 O O . ASN A 1 504 ? -10.709 17.034 59.220 1.00 39.38 504 ASN A O 1
ATOM 3693 N N . ASN A 1 505 ? -9.730 15.679 57.716 1.00 43.56 505 ASN A N 1
ATOM 3694 C CA . ASN A 1 505 ? -8.991 16.694 56.966 1.00 43.56 505 ASN A CA 1
ATOM 3695 C C . ASN A 1 505 ? -9.157 16.427 55.452 1.00 43.56 505 ASN A C 1
ATOM 3697 O O . ASN A 1 505 ? -8.861 15.315 55.018 1.00 43.56 505 ASN A O 1
ATOM 3701 N N . PRO A 1 506 ? -9.589 17.406 54.627 1.00 44.59 506 PRO A N 1
ATOM 3702 C CA . PRO A 1 506 ? -9.743 17.227 53.175 1.00 44.59 506 PRO A CA 1
ATOM 3703 C C . PRO A 1 506 ? -8.464 16.871 52.397 1.00 44.59 506 PRO A C 1
ATOM 3705 O O . PRO A 1 506 ? -8.555 16.561 51.213 1.00 44.59 506 PRO A O 1
ATOM 3708 N N . ASN A 1 507 ? -7.291 16.936 53.036 1.00 42.19 507 ASN A N 1
ATOM 3709 C CA . ASN A 1 507 ? -5.981 16.757 52.404 1.00 42.19 507 ASN A CA 1
ATOM 3710 C C . ASN A 1 507 ? -5.349 15.367 52.666 1.00 42.19 507 ASN A C 1
ATOM 3712 O O . ASN A 1 507 ? -4.145 15.207 52.482 1.00 42.19 507 ASN A O 1
ATOM 3716 N N . GLU A 1 508 ? -6.113 14.380 53.148 1.00 44.62 508 GLU A N 1
ATOM 3717 C CA . GLU A 1 508 ? -5.631 13.010 53.396 1.00 44.62 508 GLU A CA 1
ATOM 3718 C C . GLU A 1 508 ? -5.871 12.097 52.176 1.00 44.62 508 GLU A C 1
ATOM 3720 O O . GLU A 1 508 ? -7.014 11.870 51.779 1.00 44.62 508 GLU A O 1
ATOM 3725 N N . PHE A 1 509 ? -4.799 11.539 51.598 1.00 43.03 509 PHE A N 1
ATOM 3726 C CA . PHE A 1 509 ? -4.856 10.672 50.413 1.00 43.03 509 PHE A CA 1
ATOM 3727 C C . PHE A 1 509 ? -4.471 9.222 50.748 1.00 43.03 509 PHE A C 1
ATOM 3729 O O . PHE A 1 509 ? -3.328 8.927 51.098 1.00 43.03 509 PHE A O 1
ATOM 3736 N N . TYR A 1 510 ? -5.421 8.294 50.609 1.00 45.00 510 TYR A N 1
ATOM 3737 C CA . TYR A 1 510 ? -5.225 6.867 50.901 1.00 45.00 510 TYR A CA 1
ATOM 3738 C C . TYR A 1 510 ? -5.025 6.036 49.622 1.00 45.00 510 TYR A C 1
ATOM 3740 O O . TYR A 1 510 ? -5.473 6.412 48.538 1.00 45.00 510 TYR A O 1
ATOM 3748 N N . LYS A 1 511 ? -4.391 4.862 49.740 1.00 39.25 511 LYS A N 1
ATOM 3749 C CA . LYS A 1 511 ? -4.252 3.916 48.621 1.00 39.25 511 LYS A CA 1
ATOM 3750 C C . LYS A 1 511 ? -5.592 3.184 48.363 1.00 39.25 511 LYS A C 1
ATOM 3752 O O . LYS A 1 511 ? -6.096 2.576 49.304 1.00 39.25 511 LYS A O 1
ATOM 3757 N N . PRO A 1 512 ? -6.136 3.142 47.127 1.00 39.91 512 PRO A N 1
ATOM 3758 C CA . PRO A 1 512 ? -7.473 2.578 46.868 1.00 39.91 512 PRO A CA 1
ATOM 3759 C C . PRO A 1 512 ? -7.663 1.084 47.186 1.00 39.91 512 PRO A C 1
ATOM 3761 O O . PRO A 1 512 ? -8.769 0.665 47.512 1.00 39.91 512 PRO A O 1
ATOM 3764 N N . ASP A 1 513 ? -6.609 0.270 47.071 1.00 34.53 513 ASP A N 1
ATOM 3765 C CA . ASP A 1 513 ? -6.755 -1.194 46.981 1.00 34.53 513 ASP A CA 1
ATOM 3766 C C . ASP A 1 513 ? -6.865 -1.939 48.328 1.00 34.53 513 ASP A C 1
ATOM 3768 O O . ASP A 1 513 ? -6.988 -3.165 48.321 1.00 34.53 513 ASP A O 1
ATOM 3772 N N . TYR A 1 514 ? -6.730 -1.267 49.480 1.00 36.38 514 TYR A N 1
ATOM 3773 C CA . TYR A 1 514 ? -6.609 -1.955 50.776 1.00 36.38 514 TYR A CA 1
ATOM 3774 C C . TYR A 1 514 ? -7.195 -1.158 51.948 1.00 36.38 514 TYR A C 1
ATOM 3776 O O . TYR A 1 514 ? -6.761 -0.044 52.230 1.00 36.38 514 TYR A O 1
ATOM 3784 N N . TYR A 1 515 ? -8.121 -1.775 52.687 1.00 33.53 515 TYR A N 1
ATOM 3785 C CA . TYR A 1 515 ? -8.745 -1.204 53.884 1.00 33.53 515 TYR A CA 1
ATOM 3786 C C . TYR A 1 515 ? -8.266 -1.939 55.144 1.00 33.53 515 TYR A C 1
ATOM 3788 O O . TYR A 1 515 ? -8.876 -2.912 55.583 1.00 33.53 515 TYR A O 1
ATOM 3796 N N . GLY A 1 516 ? -7.165 -1.462 55.725 1.00 33.41 516 GLY A N 1
ATOM 3797 C CA . GLY A 1 516 ? -6.655 -1.872 57.037 1.00 33.41 516 GLY A CA 1
ATOM 3798 C C . GLY A 1 516 ? -6.254 -0.625 57.822 1.00 33.41 516 GLY A C 1
ATOM 3799 O O . GLY A 1 516 ? -5.588 0.246 57.270 1.00 33.41 516 GLY A O 1
ATOM 3800 N N . GLY A 1 517 ? -6.723 -0.493 59.064 1.00 31.95 517 GLY A N 1
ATOM 3801 C CA . GLY A 1 517 ? -6.640 0.762 59.814 1.00 31.95 517 GLY A CA 1
ATOM 3802 C C . GLY A 1 517 ? -5.700 0.707 61.012 1.00 31.95 517 GLY A C 1
ATOM 3803 O O . GLY A 1 517 ? -6.115 0.271 62.082 1.00 31.95 517 GLY A O 1
ATOM 3804 N N . GLU A 1 518 ? -4.498 1.263 60.863 1.00 32.09 518 GLU A N 1
ATOM 3805 C CA . GLU A 1 518 ? -3.683 1.749 61.982 1.00 32.09 518 GLU A CA 1
ATOM 3806 C C . GLU A 1 518 ? -3.341 3.225 61.739 1.00 32.09 518 GLU A C 1
ATOM 3808 O O . GLU A 1 518 ? -2.912 3.606 60.652 1.00 32.09 518 GLU A O 1
ATOM 3813 N N . CYS A 1 519 ? -3.606 4.080 62.730 1.00 36.97 519 CYS A N 1
ATOM 3814 C CA . CYS A 1 519 ? -3.544 5.536 62.580 1.00 36.97 519 CYS A CA 1
ATOM 3815 C C . CYS A 1 519 ? -2.303 6.107 63.274 1.00 36.97 519 CYS A C 1
ATOM 3817 O O . CYS A 1 519 ? -2.176 6.019 64.497 1.00 36.97 519 CYS A O 1
ATOM 3819 N N . THR A 1 520 ? -1.421 6.758 62.514 1.00 41.69 520 THR A N 1
ATOM 3820 C CA . THR A 1 520 ? -0.349 7.596 63.063 1.00 41.69 520 THR A CA 1
ATOM 3821 C C . THR A 1 520 ? -0.810 9.058 63.067 1.00 41.69 520 THR A C 1
ATOM 3823 O O . THR A 1 520 ? -1.189 9.615 62.044 1.00 41.69 520 THR A O 1
ATOM 3826 N N . ASN A 1 521 ? -0.808 9.707 64.236 1.00 39.66 521 ASN A N 1
ATOM 3827 C CA . ASN A 1 521 ? -1.482 11.003 64.450 1.00 39.66 521 ASN A CA 1
ATOM 3828 C C . ASN A 1 521 ? -0.812 12.229 63.782 1.00 39.66 521 ASN A C 1
ATOM 3830 O O . ASN A 1 521 ? -1.129 13.362 64.142 1.00 39.66 521 ASN A O 1
ATOM 3834 N N . ASN A 1 522 ? 0.151 12.036 62.878 1.00 44.28 522 ASN A N 1
ATOM 3835 C CA . ASN A 1 522 ? 0.839 13.125 62.183 1.00 44.28 522 ASN A CA 1
ATOM 3836 C C . ASN A 1 522 ? 1.490 12.632 60.881 1.00 44.28 522 ASN A C 1
ATOM 3838 O O . ASN A 1 522 ? 2.687 12.348 60.847 1.00 44.28 522 ASN A O 1
ATOM 3842 N N . VAL A 1 523 ? 0.691 12.534 59.820 1.00 45.59 523 VAL A N 1
ATOM 3843 C CA . VAL A 1 523 ? 1.151 12.221 58.463 1.00 45.59 523 VAL A CA 1
ATOM 3844 C C . VAL A 1 523 ? 0.552 13.214 57.474 1.00 45.59 523 VAL A C 1
ATOM 3846 O O . VAL A 1 523 ? -0.580 13.081 57.025 1.00 45.59 523 VAL A O 1
ATOM 3849 N N . THR A 1 524 ? 1.347 14.217 57.108 1.00 51.34 524 THR A N 1
ATOM 3850 C CA . THR A 1 524 ? 1.160 14.963 55.854 1.00 51.34 524 THR A CA 1
ATOM 3851 C C . THR A 1 524 ? 1.720 14.198 54.654 1.00 51.34 524 THR A C 1
ATOM 3853 O O . THR A 1 524 ? 1.748 14.749 53.571 1.00 51.34 524 THR A O 1
ATOM 3856 N N . ASP A 1 525 ? 2.223 12.977 54.845 1.00 60.88 525 ASP A N 1
ATOM 3857 C CA . ASP A 1 525 ? 3.001 12.182 53.891 1.00 60.88 525 ASP A CA 1
ATOM 3858 C C . ASP A 1 525 ? 2.315 10.834 53.608 1.00 60.88 525 ASP A C 1
ATOM 3860 O O . ASP A 1 525 ? 1.451 10.397 54.370 1.00 60.88 525 ASP A O 1
ATOM 3864 N N . CYS A 1 526 ? 2.693 10.160 52.517 1.00 68.25 526 CYS A N 1
ATOM 3865 C CA . CYS A 1 526 ? 2.041 8.915 52.105 1.00 68.25 526 CYS A CA 1
ATOM 3866 C C . CYS A 1 526 ? 2.263 7.786 53.129 1.00 68.25 526 CYS A C 1
ATOM 3868 O O . CYS A 1 526 ? 3.332 7.683 53.726 1.00 68.25 526 CYS A O 1
ATOM 3870 N N . VAL A 1 527 ? 1.286 6.890 53.297 1.00 66.62 527 VAL A N 1
ATOM 3871 C CA . VAL A 1 527 ? 1.352 5.794 54.286 1.00 66.62 527 VAL A CA 1
ATOM 3872 C C . VAL A 1 527 ? 1.172 4.435 53.607 1.00 66.62 527 VAL A C 1
ATOM 3874 O O . VAL A 1 527 ? 0.326 4.290 52.719 1.00 66.62 527 VAL A O 1
ATOM 3877 N N . TRP A 1 528 ? 1.961 3.435 54.009 1.00 60.28 528 TRP A N 1
ATOM 3878 C CA . TRP A 1 528 ? 1.749 2.034 53.632 1.00 60.28 528 TRP A CA 1
ATOM 3879 C C . TRP A 1 528 ? 0.593 1.403 54.425 1.00 60.28 528 TRP A C 1
ATOM 3881 O O . TRP A 1 528 ? 0.218 1.862 55.501 1.00 60.28 528 TRP A O 1
ATOM 3891 N N . SER A 1 529 ? 0.070 0.270 53.947 1.00 52.59 529 SER A N 1
ATOM 3892 C CA . SER A 1 529 ? -0.969 -0.512 54.642 1.00 52.59 529 SER A CA 1
ATOM 3893 C C . SER A 1 529 ? -0.511 -1.172 55.957 1.00 52.59 529 SER A C 1
ATOM 3895 O O . SER A 1 529 ? -1.306 -1.851 56.598 1.00 52.59 529 SER A O 1
ATOM 3897 N N . SER A 1 530 ? 0.756 -1.001 56.345 1.00 53.53 530 SER A N 1
ATOM 3898 C CA . SER A 1 530 ? 1.330 -1.365 57.648 1.00 53.53 530 SER A CA 1
ATOM 3899 C C . SER A 1 530 ? 1.308 -0.218 58.671 1.00 53.53 530 SER A C 1
ATOM 3901 O O . SER A 1 530 ? 1.821 -0.386 59.770 1.00 53.53 530 SER A O 1
ATOM 3903 N N . GLY A 1 531 ? 0.782 0.961 58.314 1.00 54.00 531 GLY A N 1
ATOM 3904 C CA . GLY A 1 531 ? 0.855 2.175 59.141 1.00 54.00 531 GLY A CA 1
ATOM 3905 C C . GLY A 1 531 ? 2.187 2.934 59.032 1.00 54.00 531 GLY A C 1
ATOM 3906 O O . GLY A 1 531 ? 2.293 4.059 59.526 1.00 54.00 531 GLY A O 1
ATOM 3907 N N . ASP A 1 532 ? 3.187 2.365 58.348 1.00 62.56 532 ASP A N 1
ATOM 3908 C CA . ASP A 1 532 ? 4.484 3.002 58.106 1.00 62.56 532 ASP A CA 1
ATOM 3909 C C . ASP A 1 532 ? 4.347 4.217 57.176 1.00 62.56 532 ASP A C 1
ATOM 3911 O O . ASP A 1 532 ? 3.964 4.095 56.007 1.00 62.56 532 ASP A O 1
ATOM 3915 N N . ALA A 1 533 ? 4.715 5.394 57.682 1.00 65.31 533 ALA A N 1
ATOM 3916 C CA . ALA A 1 533 ? 4.812 6.614 56.888 1.00 65.31 533 ALA A CA 1
ATOM 3917 C C . ALA A 1 533 ? 5.995 6.558 55.902 1.00 65.31 533 ALA A C 1
ATOM 3919 O O . ALA A 1 533 ? 7.041 5.964 56.179 1.00 65.31 533 ALA A O 1
ATOM 3920 N N . GLN A 1 534 ? 5.851 7.219 54.757 1.00 68.88 534 GLN A N 1
ATOM 3921 C CA . GLN A 1 534 ? 6.862 7.365 53.714 1.00 68.88 534 GLN A CA 1
ATOM 3922 C C . GLN A 1 534 ? 7.033 8.838 53.371 1.00 68.88 534 GLN A C 1
ATOM 3924 O O . GLN A 1 534 ? 6.103 9.483 52.893 1.00 68.88 534 GLN A O 1
ATOM 3929 N N . ALA A 1 535 ? 8.239 9.359 53.592 1.00 69.44 535 ALA A N 1
ATOM 3930 C CA . ALA A 1 535 ? 8.571 10.734 53.246 1.00 69.44 535 ALA A CA 1
ATOM 3931 C C . ALA A 1 535 ? 8.362 10.986 51.745 1.00 69.44 535 ALA A C 1
ATOM 3933 O O . ALA A 1 535 ? 8.676 10.131 50.912 1.00 69.44 535 ALA A O 1
ATOM 3934 N N . THR A 1 536 ? 7.881 12.172 51.381 1.00 69.56 536 THR A N 1
ATOM 3935 C CA . THR A 1 536 ? 7.731 12.557 49.971 1.00 69.56 536 THR A CA 1
ATOM 3936 C C . THR A 1 536 ? 9.046 12.424 49.188 1.00 69.56 536 THR A C 1
ATOM 3938 O O . THR A 1 536 ? 10.100 12.894 49.616 1.00 69.56 536 THR A O 1
ATOM 3941 N N . ASN A 1 537 ? 8.959 11.809 48.003 1.00 72.88 537 ASN A N 1
ATOM 3942 C CA . ASN A 1 537 ? 10.058 11.247 47.206 1.00 72.88 537 ASN A CA 1
ATOM 3943 C C . ASN A 1 537 ? 10.708 9.982 47.811 1.00 72.88 537 ASN A C 1
ATOM 3945 O O . ASN A 1 537 ? 11.928 9.828 47.770 1.00 72.88 537 ASN A O 1
ATOM 3949 N N . THR A 1 538 ? 9.900 9.055 48.337 1.00 73.50 538 THR A N 1
ATOM 3950 C CA . THR A 1 538 ? 10.323 7.678 48.666 1.00 73.50 538 THR A CA 1
ATOM 3951 C C . THR A 1 538 ? 9.287 6.647 48.201 1.00 73.50 538 THR A C 1
ATOM 3953 O O . THR A 1 538 ? 8.157 6.998 47.856 1.00 73.50 538 THR A O 1
ATOM 3956 N N . GLY A 1 539 ? 9.665 5.367 48.153 1.00 77.00 539 GLY A N 1
ATOM 3957 C CA . GLY A 1 539 ? 8.793 4.285 47.700 1.00 77.00 539 GLY A CA 1
ATOM 3958 C C . GLY A 1 539 ? 9.560 3.028 47.287 1.00 77.00 539 GLY A C 1
ATOM 3959 O O . GLY A 1 539 ? 10.678 2.784 47.736 1.00 77.00 539 GLY A O 1
ATOM 3960 N N . ASN A 1 540 ? 8.949 2.228 46.414 1.00 80.56 540 ASN A N 1
ATOM 3961 C CA . ASN A 1 540 ? 9.529 1.023 45.822 1.00 80.56 540 ASN A CA 1
ATOM 3962 C C . ASN A 1 540 ? 9.327 1.002 44.294 1.00 80.56 540 ASN A C 1
ATOM 3964 O O . ASN A 1 540 ? 8.698 1.893 43.731 1.00 80.56 540 ASN A O 1
ATOM 3968 N N . ALA A 1 541 ? 9.832 -0.043 43.629 1.00 78.44 541 ALA A N 1
ATOM 3969 C CA . ALA A 1 541 ? 9.789 -0.190 42.171 1.00 78.44 541 ALA A CA 1
ATOM 3970 C C . ALA A 1 541 ? 8.388 -0.010 41.546 1.00 78.44 541 ALA A C 1
ATOM 3972 O O . ALA A 1 541 ? 8.293 0.449 40.412 1.00 78.44 541 ALA A O 1
ATOM 3973 N N . LYS A 1 542 ? 7.304 -0.336 42.266 1.00 81.12 542 LYS A N 1
ATOM 3974 C CA . LYS A 1 542 ? 5.927 -0.225 41.758 1.00 81.12 542 LYS A CA 1
ATOM 3975 C C . LYS A 1 542 ? 5.197 1.033 42.237 1.00 81.12 542 LYS A C 1
ATOM 3977 O O . LYS A 1 542 ? 4.463 1.633 41.459 1.00 81.12 542 LYS A O 1
ATOM 3982 N N . TRP A 1 543 ? 5.394 1.446 43.488 1.00 81.44 543 TRP A N 1
ATOM 3983 C CA . TRP A 1 543 ? 4.650 2.548 44.115 1.00 81.44 543 TRP A CA 1
ATOM 3984 C C . TRP A 1 543 ? 5.583 3.603 44.712 1.00 81.44 543 TRP A C 1
ATOM 3986 O O . TRP A 1 543 ? 6.449 3.271 45.523 1.00 81.44 543 TRP A O 1
ATOM 3996 N N . TRP A 1 544 ? 5.355 4.871 44.367 1.00 84.38 544 TRP A N 1
ATOM 3997 C CA . TRP A 1 544 ? 6.163 6.015 44.793 1.00 84.38 544 TRP A CA 1
ATOM 3998 C C . TRP A 1 544 ? 5.308 7.128 45.407 1.00 84.38 544 TRP A C 1
ATOM 4000 O O . TRP A 1 544 ? 4.229 7.435 44.900 1.00 84.38 544 TRP A O 1
ATOM 4010 N N . CYS A 1 545 ? 5.788 7.738 46.489 1.00 80.00 545 CYS A N 1
ATOM 4011 C CA . CYS A 1 545 ? 5.168 8.895 47.126 1.00 80.00 545 CYS A CA 1
ATOM 4012 C C . CYS A 1 545 ? 5.709 10.188 46.503 1.00 80.00 545 CYS A C 1
ATOM 4014 O O . CYS A 1 545 ? 6.907 10.467 46.595 1.00 80.00 545 CYS A O 1
ATOM 4016 N N . TYR A 1 546 ? 4.848 11.003 45.894 1.00 76.69 546 TYR A N 1
ATOM 4017 C CA . TYR A 1 546 ? 5.231 12.289 45.302 1.00 76.69 546 TYR A CA 1
ATOM 4018 C C . TYR A 1 546 ? 4.186 13.359 45.608 1.00 76.69 546 TYR A C 1
ATOM 4020 O O . TYR A 1 546 ? 3.009 13.149 45.337 1.00 76.69 546 TYR A O 1
ATOM 4028 N N . LEU A 1 547 ? 4.625 14.498 46.161 1.00 74.25 547 LEU A N 1
ATOM 4029 C CA . LEU A 1 547 ? 3.758 15.580 46.654 1.00 74.25 547 LEU A CA 1
ATOM 4030 C C . LEU A 1 547 ? 2.606 15.059 47.534 1.00 74.25 547 LEU A C 1
ATOM 4032 O O . LEU A 1 547 ? 1.468 15.495 47.402 1.00 74.25 547 LEU A O 1
ATOM 4036 N N . HIS A 1 548 ? 2.925 14.115 48.425 1.00 71.12 548 HIS A N 1
ATOM 4037 C CA . HIS A 1 548 ? 1.979 13.459 49.334 1.00 71.12 548 HIS A CA 1
ATOM 4038 C C . HIS A 1 548 ? 0.895 12.583 48.652 1.00 71.12 548 HIS A C 1
ATOM 4040 O O . HIS A 1 548 ? -0.014 12.096 49.322 1.00 71.12 548 HIS A O 1
ATOM 4046 N N . GLU A 1 549 ? 1.020 12.301 47.347 1.00 73.50 549 GLU A N 1
ATOM 4047 C CA . GLU A 1 549 ? 0.165 11.374 46.590 1.00 73.50 549 GLU A CA 1
ATOM 4048 C C . GLU A 1 549 ? 0.870 10.038 46.283 1.00 73.50 549 GLU A C 1
ATOM 4050 O O . GLU A 1 549 ? 2.046 9.997 45.895 1.00 73.50 549 GLU A O 1
ATOM 4055 N N . TRP A 1 550 ? 0.124 8.928 46.347 1.00 74.06 550 TRP A N 1
ATOM 4056 C CA . TRP A 1 550 ? 0.591 7.610 45.900 1.00 74.06 550 TRP A CA 1
ATOM 4057 C C . TRP A 1 550 ? 0.522 7.458 44.374 1.00 74.06 550 TRP A C 1
ATOM 4059 O O . TRP A 1 550 ? -0.550 7.525 43.780 1.00 74.06 550 TRP A O 1
ATOM 4069 N N . ASN A 1 551 ? 1.663 7.172 43.744 1.00 79.56 551 ASN A N 1
ATOM 4070 C CA . ASN A 1 551 ? 1.801 7.033 42.295 1.00 79.56 551 ASN A CA 1
ATOM 4071 C C . ASN A 1 551 ? 2.269 5.615 41.916 1.00 79.56 551 ASN A C 1
ATOM 4073 O O . ASN A 1 551 ? 3.338 5.163 42.329 1.00 79.56 551 ASN A O 1
ATOM 4077 N N . ASN A 1 552 ? 1.467 4.908 41.118 1.00 84.44 552 ASN A N 1
ATOM 4078 C CA . ASN A 1 552 ? 1.767 3.571 40.597 1.00 84.44 552 ASN A CA 1
ATOM 4079 C C . ASN A 1 552 ? 2.517 3.695 39.262 1.00 84.44 552 ASN A C 1
ATOM 4081 O O . ASN A 1 552 ? 2.050 4.421 38.388 1.00 84.44 552 ASN A O 1
ATOM 4085 N N . CYS A 1 553 ? 3.633 2.987 39.080 1.00 84.75 553 CYS A N 1
ATOM 4086 C CA . CYS A 1 553 ? 4.279 2.886 37.771 1.00 84.75 553 CYS A CA 1
ATOM 4087 C C . CYS A 1 553 ? 3.556 1.805 36.950 1.00 84.75 553 CYS A C 1
ATOM 4089 O O . CYS A 1 553 ? 3.609 0.617 37.269 1.00 84.75 553 CYS A O 1
ATOM 4091 N N . ILE A 1 554 ? 2.864 2.228 35.894 1.00 85.00 554 ILE A N 1
ATOM 4092 C CA . ILE A 1 554 ? 2.139 1.406 34.908 1.00 85.00 554 ILE A CA 1
ATOM 4093 C C . ILE A 1 554 ? 2.512 1.842 33.481 1.00 85.00 554 ILE A C 1
ATOM 4095 O O . ILE A 1 554 ? 3.120 2.894 33.290 1.00 85.00 554 ILE A O 1
ATOM 4099 N N . ASP A 1 555 ? 2.119 1.080 32.459 1.00 86.12 555 ASP A N 1
ATOM 4100 C CA . ASP A 1 555 ? 2.510 1.344 31.060 1.00 86.12 555 ASP A CA 1
ATOM 4101 C C . ASP A 1 555 ? 2.026 2.711 30.522 1.00 86.12 555 ASP A C 1
ATOM 4103 O O . ASP A 1 555 ? 2.575 3.261 29.565 1.00 86.12 555 ASP A O 1
ATOM 4107 N N . SER A 1 556 ? 0.996 3.301 31.138 1.00 83.75 556 SER A N 1
ATOM 4108 C CA . SER A 1 556 ? 0.515 4.656 30.829 1.00 83.75 556 SER A CA 1
ATOM 4109 C C . SER A 1 556 ? 1.261 5.776 31.568 1.00 83.75 556 SER A C 1
ATOM 4111 O O . SER A 1 556 ? 0.972 6.941 31.314 1.00 83.75 556 SER A O 1
ATOM 4113 N N . THR A 1 557 ? 2.181 5.453 32.483 1.00 82.25 557 THR A N 1
ATOM 4114 C CA . THR A 1 557 ? 2.978 6.423 33.260 1.00 82.25 557 THR A CA 1
ATOM 4115 C C . THR A 1 557 ? 4.479 6.358 32.963 1.00 82.25 557 THR A C 1
ATOM 4117 O O . THR A 1 557 ? 5.240 7.090 33.596 1.00 82.25 557 THR A O 1
ATOM 4120 N N . ILE A 1 558 ? 4.921 5.509 32.029 1.00 87.31 558 ILE A N 1
ATOM 4121 C CA . ILE A 1 558 ? 6.306 5.505 31.528 1.00 87.31 558 ILE A CA 1
ATOM 4122 C C . ILE A 1 558 ? 6.641 6.907 30.975 1.00 87.31 558 ILE A C 1
ATOM 4124 O O . ILE A 1 558 ? 5.792 7.522 30.327 1.00 87.31 558 ILE A O 1
ATOM 4128 N N . GLY A 1 559 ? 7.812 7.447 31.324 1.00 78.38 559 GLY A N 1
ATOM 4129 C CA . GLY A 1 559 ? 8.237 8.827 31.026 1.00 78.38 559 GLY A CA 1
ATOM 4130 C C . GLY A 1 559 ? 7.598 9.919 31.900 1.00 78.38 559 GLY A C 1
ATOM 4131 O O . GLY A 1 559 ? 8.046 11.064 31.929 1.00 78.38 559 GLY A O 1
ATOM 4132 N N . THR A 1 560 ? 6.543 9.611 32.663 1.00 71.69 560 THR A N 1
ATOM 4133 C CA . THR A 1 560 ? 5.809 10.646 33.411 1.00 71.69 560 THR A CA 1
ATOM 4134 C C . THR A 1 560 ? 6.466 11.008 34.750 1.00 71.69 560 THR A C 1
ATOM 4136 O O . THR A 1 560 ? 7.068 10.178 35.433 1.00 71.69 560 THR A O 1
ATOM 4139 N N . LYS A 1 561 ? 6.284 12.277 35.150 1.00 63.72 561 LYS A N 1
ATOM 4140 C CA . LYS A 1 561 ? 6.814 12.906 36.378 1.00 63.72 561 LYS A CA 1
ATOM 4141 C C . LYS A 1 561 ? 8.351 13.014 36.452 1.00 63.72 561 LYS A C 1
ATOM 4143 O O . LYS A 1 561 ? 8.931 12.871 37.528 1.00 63.72 561 LYS A O 1
ATOM 4148 N N . ILE A 1 562 ? 8.987 13.438 35.352 1.00 54.19 562 ILE A N 1
ATOM 4149 C CA . ILE A 1 562 ? 10.322 14.069 35.375 1.00 54.19 562 ILE A CA 1
ATOM 4150 C C . ILE A 1 562 ? 10.248 15.361 36.213 1.00 54.19 562 ILE A C 1
ATOM 4152 O O . ILE A 1 562 ? 9.884 16.437 35.739 1.00 54.19 562 ILE A O 1
ATOM 4156 N N . SER A 1 563 ? 10.560 15.242 37.501 1.00 47.19 563 SER A N 1
ATOM 4157 C CA . SER A 1 563 ? 10.602 16.339 38.467 1.00 47.19 563 SER A CA 1
ATOM 4158 C C . SER A 1 563 ? 12.042 16.528 38.935 1.00 47.19 563 SER A C 1
ATOM 4160 O O . SER A 1 563 ? 12.628 15.625 39.535 1.00 47.19 563 SER A O 1
ATOM 4162 N N . ASN A 1 564 ? 12.590 17.734 38.738 1.00 51.88 564 ASN A N 1
ATOM 4163 C CA . ASN A 1 564 ? 13.961 18.125 39.125 1.00 51.88 564 ASN A CA 1
ATOM 4164 C C . ASN A 1 564 ? 14.260 17.999 40.638 1.00 51.88 564 ASN A C 1
ATOM 4166 O O . ASN A 1 564 ? 15.369 18.291 41.078 1.00 51.88 564 ASN A O 1
ATOM 4170 N N . ILE A 1 565 ? 13.261 17.619 41.438 1.00 54.75 565 ILE A N 1
ATOM 4171 C CA . ILE A 1 565 ? 13.297 17.495 42.899 1.00 54.75 565 ILE A CA 1
ATOM 4172 C C . ILE A 1 565 ? 13.284 16.008 43.328 1.00 54.75 565 ILE A C 1
ATOM 4174 O O . ILE A 1 565 ? 13.542 15.698 44.488 1.00 54.75 565 ILE A O 1
ATOM 4178 N N . SER A 1 566 ? 12.988 15.075 42.413 1.00 63.22 566 SER A N 1
ATOM 4179 C CA . SER A 1 566 ? 12.555 13.709 42.760 1.00 63.22 566 SER A CA 1
ATOM 4180 C C . SER A 1 566 ? 13.573 12.599 42.507 1.00 63.22 566 SER A C 1
ATOM 4182 O O . SER A 1 566 ? 13.474 11.557 43.147 1.00 63.22 566 SER A O 1
ATOM 4184 N N . ASN A 1 567 ? 14.552 12.807 41.617 1.00 75.94 567 ASN A N 1
ATOM 4185 C CA . ASN A 1 567 ? 15.655 11.875 41.311 1.00 75.94 567 ASN A CA 1
ATOM 4186 C C . ASN A 1 567 ? 15.268 10.429 40.917 1.00 75.94 567 ASN A C 1
ATOM 4188 O O . ASN A 1 567 ? 16.157 9.578 40.839 1.00 75.94 567 ASN A O 1
ATOM 4192 N N . VAL A 1 568 ? 13.991 10.149 40.645 1.00 81.38 568 VAL A N 1
ATOM 4193 C CA . VAL A 1 568 ? 13.491 8.891 40.069 1.00 81.38 568 VAL A CA 1
ATOM 4194 C C . VAL A 1 568 ? 12.532 9.186 38.916 1.00 81.38 568 VAL A C 1
ATOM 4196 O O . VAL A 1 568 ? 11.944 10.267 38.858 1.00 81.38 568 VAL A O 1
ATOM 4199 N N . SER A 1 569 ? 12.335 8.222 38.020 1.00 87.94 569 SER A N 1
ATOM 4200 C CA . SER A 1 569 ? 11.333 8.269 36.944 1.00 87.94 569 SER A CA 1
ATOM 4201 C C . SER A 1 569 ? 10.733 6.876 36.712 1.00 87.94 569 SER A C 1
ATOM 4203 O O . SER A 1 569 ? 11.355 5.872 37.066 1.00 87.94 569 SER A O 1
ATOM 4205 N N . CYS A 1 570 ? 9.510 6.796 36.181 1.00 89.75 570 CYS A N 1
ATOM 4206 C CA . CYS A 1 570 ? 8.877 5.526 35.808 1.00 89.75 570 CYS A CA 1
ATOM 4207 C C . CYS A 1 570 ? 9.357 5.147 34.401 1.00 89.75 570 CYS A C 1
ATOM 4209 O O . CYS A 1 570 ? 9.060 5.853 33.441 1.00 89.75 570 CYS A O 1
ATOM 4211 N N . VAL A 1 571 ? 10.139 4.072 34.303 1.00 89.69 571 VAL A N 1
ATOM 4212 C CA . VAL A 1 571 ? 10.940 3.716 33.117 1.00 89.69 571 VAL A CA 1
ATOM 4213 C C . VAL A 1 571 ? 10.899 2.214 32.835 1.00 89.69 571 VAL A C 1
ATOM 4215 O O . VAL A 1 571 ? 10.441 1.422 33.665 1.00 89.69 571 VAL A O 1
ATOM 4218 N N . GLY A 1 572 ? 11.425 1.814 31.680 1.00 87.00 572 GLY A N 1
ATOM 4219 C CA . GLY A 1 572 ? 11.484 0.425 31.234 1.00 87.00 572 GLY A CA 1
ATOM 4220 C C . GLY A 1 572 ? 10.359 0.029 30.280 1.00 87.00 572 GLY A C 1
ATOM 4221 O O . GLY A 1 572 ? 9.538 0.849 29.874 1.00 87.00 572 GLY A O 1
ATOM 4222 N N . VAL A 1 573 ? 10.363 -1.250 29.902 1.00 85.81 573 VAL A N 1
ATOM 4223 C CA . VAL A 1 573 ? 9.463 -1.820 28.887 1.00 85.81 573 VAL A CA 1
ATOM 4224 C C . VAL A 1 573 ? 8.090 -2.181 29.450 1.00 85.81 573 VAL A C 1
ATOM 4226 O O . VAL A 1 573 ? 7.963 -2.514 30.632 1.00 85.81 573 VAL A O 1
ATOM 4229 N N . ILE A 1 574 ? 7.088 -2.190 28.568 1.00 79.75 574 ILE A N 1
ATOM 4230 C CA . ILE A 1 574 ? 5.707 -2.595 28.865 1.00 79.75 574 ILE A CA 1
ATOM 4231 C C . ILE A 1 574 ? 5.656 -3.907 29.670 1.00 79.75 574 ILE A C 1
ATOM 4233 O O . ILE A 1 574 ? 6.272 -4.911 29.305 1.00 79.75 574 ILE A O 1
ATOM 4237 N N . GLY A 1 575 ? 4.915 -3.897 30.780 1.00 79.94 575 GLY A N 1
ATOM 4238 C CA . GLY A 1 575 ? 4.717 -5.047 31.670 1.00 79.94 575 GLY A CA 1
ATOM 4239 C C . GLY A 1 575 ? 5.884 -5.389 32.610 1.00 79.94 575 GLY A C 1
ATOM 4240 O O . GLY A 1 575 ? 5.724 -6.260 33.466 1.00 79.94 575 GLY A O 1
ATOM 4241 N N . ASN A 1 576 ? 7.036 -4.716 32.502 1.00 82.94 576 ASN A N 1
ATOM 4242 C CA . ASN A 1 576 ? 8.161 -4.813 33.448 1.00 82.94 576 ASN A CA 1
ATOM 4243 C C . ASN A 1 576 ? 8.767 -3.424 33.745 1.00 82.94 576 ASN A C 1
ATOM 4245 O O . ASN A 1 576 ? 9.979 -3.248 33.881 1.00 82.94 576 ASN A O 1
ATOM 4249 N N . ASN A 1 577 ? 7.890 -2.430 33.807 1.00 86.44 577 ASN A N 1
ATOM 4250 C CA . ASN A 1 577 ? 8.176 -1.027 34.057 1.00 86.44 577 ASN A CA 1
ATOM 4251 C C . ASN A 1 577 ? 8.324 -0.750 35.570 1.00 86.44 577 ASN A C 1
ATOM 4253 O O . ASN A 1 577 ? 7.638 -1.360 36.394 1.00 86.44 577 ASN A O 1
ATOM 4257 N N . ALA A 1 578 ? 9.217 0.166 35.956 1.00 88.00 578 ALA A N 1
ATOM 4258 C CA . ALA A 1 578 ? 9.509 0.447 37.364 1.00 88.00 578 ALA A CA 1
ATOM 4259 C C . ALA A 1 578 ? 9.994 1.882 37.633 1.00 88.00 578 ALA A C 1
ATOM 4261 O O . ALA A 1 578 ? 10.698 2.486 36.822 1.00 88.00 578 ALA A O 1
ATOM 4262 N N . TRP A 1 579 ? 9.696 2.391 38.834 1.00 87.06 579 TRP A N 1
ATOM 4263 C CA . TRP A 1 579 ? 10.344 3.581 39.392 1.00 87.06 579 TRP A CA 1
ATOM 4264 C C . TRP A 1 579 ? 11.840 3.311 39.599 1.00 87.06 579 TRP A C 1
ATOM 4266 O O . TRP A 1 579 ? 12.222 2.514 40.460 1.00 87.06 579 TRP A O 1
ATOM 4276 N N . THR A 1 580 ? 12.685 3.984 38.818 1.00 87.12 580 THR A N 1
ATOM 4277 C CA . THR A 1 580 ? 14.145 3.809 38.819 1.00 87.12 580 THR A CA 1
ATOM 4278 C C . THR A 1 580 ? 14.839 5.144 39.104 1.00 87.12 580 THR A C 1
ATOM 4280 O O . THR A 1 580 ? 14.419 6.162 38.555 1.00 87.12 580 THR A O 1
ATOM 4283 N N . PRO A 1 581 ? 15.900 5.183 39.934 1.00 85.62 581 PRO A N 1
ATOM 4284 C CA . PRO A 1 581 ? 16.695 6.392 40.138 1.00 85.62 581 PRO A CA 1
ATOM 4285 C C . PRO A 1 581 ? 17.358 6.891 38.854 1.00 85.62 581 PRO A C 1
ATOM 4287 O O . PRO A 1 581 ? 17.934 6.097 38.115 1.00 85.62 581 PRO A O 1
ATOM 4290 N N . ASN A 1 582 ? 17.369 8.207 38.629 1.00 83.88 582 ASN A N 1
ATOM 4291 C CA . ASN A 1 582 ? 17.786 8.800 37.350 1.00 83.88 582 ASN A CA 1
ATOM 4292 C C . ASN A 1 582 ? 19.253 8.518 36.970 1.00 83.88 582 ASN A C 1
ATOM 4294 O O . ASN A 1 582 ? 19.609 8.584 35.801 1.00 83.88 582 ASN A O 1
ATOM 4298 N N . PHE A 1 583 ? 20.107 8.158 37.933 1.00 83.56 583 PHE A N 1
ATOM 4299 C CA . PHE A 1 583 ? 21.497 7.747 37.690 1.00 83.56 583 PHE A CA 1
ATOM 4300 C C . PHE A 1 583 ? 21.667 6.249 37.349 1.00 83.56 583 PHE A C 1
ATOM 4302 O O . PHE A 1 583 ? 22.787 5.804 37.105 1.00 83.56 583 PHE A O 1
ATOM 4309 N N . LEU A 1 584 ? 20.579 5.469 37.370 1.00 86.81 584 LEU A N 1
ATOM 4310 C CA . LEU A 1 584 ? 20.509 4.052 36.975 1.00 86.81 584 LEU A CA 1
ATOM 4311 C C . LEU A 1 584 ? 19.634 3.823 35.731 1.00 86.81 584 LEU A C 1
ATOM 4313 O O . LEU A 1 584 ? 19.527 2.688 35.261 1.00 86.81 584 LEU A O 1
ATOM 4317 N N . ILE A 1 585 ? 19.015 4.884 35.211 1.00 89.94 585 ILE A N 1
ATOM 4318 C CA . ILE A 1 585 ? 18.324 4.883 33.924 1.00 89.94 585 ILE A CA 1
ATOM 4319 C C . ILE A 1 585 ? 19.333 4.536 32.820 1.00 89.94 585 ILE A C 1
ATOM 4321 O O . ILE A 1 585 ? 20.472 5.011 32.814 1.00 89.94 585 ILE A O 1
ATOM 4325 N N . LYS A 1 586 ? 18.911 3.673 31.898 1.00 91.88 586 LYS A N 1
ATOM 4326 C CA . LYS A 1 586 ? 19.647 3.343 30.673 1.00 91.88 586 LYS A CA 1
ATOM 4327 C C . LYS A 1 586 ? 19.095 4.182 29.520 1.00 91.88 586 LYS A C 1
ATOM 4329 O O . LYS A 1 586 ? 17.915 4.482 29.577 1.00 91.88 586 LYS A O 1
ATOM 4334 N N . PRO A 1 587 ? 19.875 4.490 28.470 1.00 90.81 587 PRO A N 1
ATOM 4335 C CA . PRO A 1 587 ? 19.316 5.114 27.274 1.00 90.81 587 PRO A CA 1
ATOM 4336 C C . PRO A 1 587 ? 18.256 4.219 26.615 1.00 90.81 587 PRO A C 1
ATOM 4338 O O . PRO A 1 587 ? 18.378 2.990 26.660 1.00 90.81 587 PRO A O 1
ATOM 4341 N N . GLU A 1 588 ? 17.291 4.854 25.954 1.00 91.31 588 GLU A N 1
ATOM 4342 C CA . GLU A 1 588 ? 16.098 4.279 25.318 1.00 91.31 588 GLU A CA 1
ATOM 4343 C C . GLU A 1 588 ? 16.348 2.933 24.618 1.00 91.31 588 GLU A C 1
ATOM 4345 O O . GLU A 1 588 ? 15.725 1.919 24.938 1.00 91.31 588 GLU A O 1
ATOM 4350 N N . ASN A 1 589 ? 17.395 2.859 23.788 1.00 90.50 589 ASN A N 1
ATOM 4351 C CA . ASN A 1 589 ? 17.775 1.660 23.031 1.00 90.50 589 ASN A CA 1
ATOM 4352 C C . ASN A 1 589 ? 18.214 0.425 23.858 1.00 90.50 589 ASN A C 1
ATOM 4354 O O . ASN A 1 589 ? 18.532 -0.616 23.279 1.00 90.50 589 ASN A O 1
ATOM 4358 N N . GLN A 1 590 ? 18.225 0.506 25.192 1.00 91.62 590 GLN A N 1
ATOM 4359 C CA . GLN A 1 590 ? 18.394 -0.631 26.108 1.00 91.62 590 GLN A CA 1
ATOM 4360 C C . GLN A 1 590 ? 17.091 -1.061 26.811 1.00 91.62 590 GLN A C 1
ATOM 4362 O O . GLN A 1 590 ? 17.126 -1.964 27.659 1.00 91.62 590 GLN A O 1
ATOM 4367 N N . TYR A 1 591 ? 15.967 -0.431 26.466 1.00 90.31 591 TYR A N 1
ATOM 4368 C CA . TYR A 1 591 ? 14.609 -0.799 26.850 1.00 90.31 591 TYR A CA 1
ATOM 4369 C C . TYR A 1 591 ? 13.807 -1.205 25.603 1.00 90.31 591 TYR A C 1
ATOM 4371 O O . TYR A 1 591 ? 13.643 -2.397 25.344 1.00 90.31 591 TYR A O 1
ATOM 4379 N N . SER A 1 592 ? 13.343 -0.228 24.825 1.00 90.12 592 SER A N 1
ATOM 4380 C CA . SER A 1 592 ? 12.581 -0.368 23.582 1.00 90.12 592 SER A CA 1
ATOM 4381 C C . SER A 1 592 ? 12.881 0.849 22.694 1.00 90.12 592 SER A C 1
ATOM 4383 O O . SER A 1 592 ? 13.475 1.816 23.142 1.00 90.12 592 SER A O 1
ATOM 4385 N N . CYS A 1 593 ? 12.543 0.769 21.410 1.00 92.06 593 CYS A N 1
ATOM 4386 C CA . CYS A 1 593 ? 12.561 1.916 20.497 1.00 92.06 593 CYS A CA 1
ATOM 4387 C C . CYS A 1 593 ? 11.252 2.007 19.688 1.00 92.06 593 CYS A C 1
ATOM 4389 O O . CYS A 1 593 ? 11.206 2.734 18.697 1.00 92.06 593 CYS A O 1
ATOM 4391 N N . THR A 1 594 ? 10.247 1.176 19.991 1.00 91.19 594 THR A N 1
ATOM 4392 C CA . THR A 1 594 ? 9.083 0.942 19.116 1.00 91.19 594 THR A CA 1
ATOM 4393 C C . THR A 1 594 ? 7.780 0.685 19.884 1.00 91.19 594 THR A C 1
ATOM 4395 O O . THR A 1 594 ? 6.935 -0.072 19.399 1.00 91.19 594 THR A O 1
ATOM 4398 N N . ASP A 1 595 ? 7.624 1.217 21.098 1.00 88.50 595 ASP A N 1
ATOM 4399 C CA . ASP A 1 595 ? 6.424 1.009 21.934 1.00 88.50 595 ASP A CA 1
ATOM 4400 C C . ASP A 1 595 ? 5.628 2.299 22.214 1.00 88.50 595 ASP A C 1
ATOM 4402 O O . ASP A 1 595 ? 4.596 2.259 22.896 1.00 88.50 595 ASP A O 1
ATOM 4406 N N . GLY A 1 596 ? 6.036 3.428 21.620 1.00 89.12 596 GLY A N 1
ATOM 4407 C CA . GLY A 1 596 ? 5.361 4.717 21.748 1.00 89.12 596 GLY A CA 1
ATOM 4408 C C . GLY A 1 596 ? 5.526 5.344 23.131 1.00 89.12 596 GLY A C 1
ATOM 4409 O O . GLY A 1 596 ? 4.617 6.044 23.596 1.00 89.12 596 GLY A O 1
ATOM 4410 N N . LYS A 1 597 ? 6.635 5.045 23.815 1.00 89.56 597 LYS A N 1
ATOM 4411 C CA . LYS A 1 597 ? 6.966 5.541 25.154 1.00 89.56 597 LYS A CA 1
ATOM 4412 C C . LYS A 1 597 ? 8.285 6.303 25.160 1.00 89.56 597 LYS A C 1
ATOM 4414 O O . LYS A 1 597 ? 9.016 6.331 24.183 1.00 89.56 597 LYS A O 1
ATOM 4419 N N . ASP A 1 598 ? 8.493 6.958 26.293 1.00 90.25 598 ASP A N 1
ATOM 4420 C CA . ASP A 1 598 ? 9.728 7.591 26.743 1.00 90.25 598 ASP A CA 1
ATOM 4421 C C . ASP A 1 598 ? 10.300 6.634 27.804 1.00 90.25 598 ASP A C 1
ATOM 4423 O O . ASP A 1 598 ? 10.094 6.823 29.009 1.00 90.25 598 ASP A O 1
ATOM 4427 N N . ASN A 1 599 ? 10.831 5.483 27.363 1.00 90.69 599 ASN A N 1
ATOM 4428 C CA . ASN A 1 599 ? 11.226 4.385 28.251 1.00 90.69 599 ASN A CA 1
ATOM 4429 C C . ASN A 1 599 ? 12.375 4.780 29.194 1.00 90.69 599 ASN A C 1
ATOM 4431 O O . ASN A 1 599 ? 12.508 4.128 30.231 1.00 90.69 599 ASN A O 1
ATOM 4435 N N . ASP A 1 600 ? 13.172 5.804 28.874 1.00 89.62 600 ASP A N 1
ATOM 4436 C CA . ASP A 1 600 ? 14.255 6.361 29.690 1.00 89.62 600 ASP A CA 1
ATOM 4437 C C . ASP A 1 600 ? 13.937 7.703 30.385 1.00 89.62 600 ASP A C 1
ATOM 4439 O O . ASP A 1 600 ? 14.717 8.156 31.223 1.00 89.62 600 ASP A O 1
ATOM 4443 N N . ALA A 1 601 ? 12.754 8.279 30.158 1.00 88.31 601 ALA A N 1
ATOM 4444 C CA . ALA A 1 601 ? 12.310 9.537 30.762 1.00 88.31 601 ALA A CA 1
ATOM 4445 C C . ALA A 1 601 ? 13.210 10.752 30.425 1.00 88.31 601 ALA A C 1
ATOM 4447 O O . ALA A 1 601 ? 13.495 11.583 31.299 1.00 88.31 601 ALA A O 1
ATOM 4448 N N . ASN A 1 602 ? 13.651 10.869 29.165 1.00 86.81 602 ASN A N 1
ATOM 4449 C CA . ASN A 1 602 ? 14.329 12.055 28.626 1.00 86.81 602 ASN A CA 1
ATOM 4450 C C . ASN A 1 602 ? 13.404 12.996 27.819 1.00 86.81 602 ASN A C 1
ATOM 4452 O O . ASN A 1 602 ? 13.713 14.188 27.699 1.00 86.81 602 ASN A O 1
ATOM 4456 N N . GLY A 1 603 ? 12.236 12.519 27.367 1.00 88.50 603 GLY A N 1
ATOM 4457 C CA . GLY A 1 603 ? 11.138 13.317 26.795 1.00 88.50 603 GLY A CA 1
ATOM 4458 C C . GLY A 1 603 ? 10.774 12.980 25.337 1.00 88.50 603 GLY A C 1
ATOM 4459 O O . GLY A 1 603 ? 9.595 12.776 25.041 1.00 88.50 603 GLY A O 1
ATOM 4460 N N . PRO A 1 604 ? 11.738 12.969 24.398 1.00 89.31 604 PRO A N 1
ATOM 4461 C CA . PRO A 1 604 ? 11.656 12.241 23.132 1.00 89.31 604 PRO A CA 1
ATOM 4462 C C . PRO A 1 604 ? 11.203 10.780 23.282 1.00 89.31 604 PRO A C 1
ATOM 4464 O O . PRO A 1 604 ? 11.416 10.162 24.317 1.00 89.31 604 PRO A O 1
ATOM 4467 N N . ILE A 1 605 ? 10.607 10.228 22.221 1.00 90.88 605 ILE A N 1
ATOM 4468 C CA . ILE A 1 605 ? 10.105 8.843 22.162 1.00 90.88 605 ILE A CA 1
ATOM 4469 C C . ILE A 1 605 ? 10.568 8.155 20.879 1.00 90.88 605 ILE A C 1
ATOM 4471 O O . ILE A 1 605 ? 10.730 8.833 19.860 1.00 90.88 605 ILE A O 1
ATOM 4475 N N . ASP A 1 606 ? 10.713 6.827 20.899 1.00 90.69 606 ASP A N 1
ATOM 4476 C CA . ASP A 1 606 ? 10.984 5.979 19.726 1.00 90.69 606 ASP A CA 1
ATOM 4477 C C . ASP A 1 606 ? 11.958 6.639 18.705 1.00 90.69 606 ASP A C 1
ATOM 4479 O O . ASP A 1 606 ? 13.129 6.886 18.978 1.00 90.69 606 ASP A O 1
ATOM 4483 N N . CYS A 1 607 ? 11.464 6.958 17.503 1.00 90.50 607 CYS A N 1
ATOM 4484 C CA . CYS A 1 607 ? 12.215 7.518 16.380 1.00 90.50 607 CYS A CA 1
ATOM 4485 C C . CYS A 1 607 ? 12.719 8.953 16.585 1.00 90.50 607 CYS A C 1
ATOM 4487 O O . CYS A 1 607 ? 13.546 9.418 15.789 1.00 90.50 607 CYS A O 1
ATOM 4489 N N . ASP A 1 608 ? 12.206 9.678 17.580 1.00 90.38 608 ASP A N 1
ATOM 4490 C CA . ASP A 1 608 ? 12.622 11.041 17.901 1.00 90.38 608 ASP A CA 1
ATOM 4491 C C . ASP A 1 608 ? 13.760 11.097 18.925 1.00 90.38 608 ASP A C 1
ATOM 4493 O O . ASP A 1 608 ? 14.573 12.024 18.844 1.00 90.38 608 ASP A O 1
ATOM 4497 N N . ASP A 1 609 ? 13.902 10.077 19.776 1.00 91.12 609 ASP A N 1
ATOM 4498 C CA . ASP A 1 609 ? 15.038 9.933 20.688 1.00 91.12 609 ASP A CA 1
ATOM 4499 C C . ASP A 1 609 ? 16.385 9.757 19.950 1.00 91.12 609 ASP A C 1
ATOM 4501 O O . ASP A 1 609 ? 16.467 9.240 18.833 1.00 91.12 609 ASP A O 1
ATOM 4505 N N . LEU A 1 610 ? 17.471 10.221 20.581 1.00 90.81 610 LEU A N 1
ATOM 4506 C CA . LEU A 1 610 ? 18.825 10.219 20.034 1.00 90.81 610 LEU A CA 1
ATOM 4507 C C . LEU A 1 610 ? 19.497 8.835 20.047 1.00 90.81 610 LEU A C 1
ATOM 4509 O O . LEU A 1 610 ? 20.268 8.531 19.132 1.00 90.81 610 LEU A O 1
ATOM 4513 N N . ALA A 1 611 ? 19.240 8.012 21.064 1.00 90.00 611 ALA A N 1
ATOM 4514 C CA . ALA A 1 611 ? 19.770 6.656 21.187 1.00 90.00 611 ALA A CA 1
ATOM 4515 C C . ALA A 1 611 ? 19.050 5.674 20.246 1.00 90.00 611 ALA A C 1
ATOM 4517 O O . ALA A 1 611 ? 19.673 4.720 19.770 1.00 90.00 611 ALA A O 1
ATOM 4518 N N . CYS A 1 612 ? 17.781 5.938 19.929 1.00 92.94 612 CYS A N 1
ATOM 4519 C CA . CYS A 1 612 ? 16.982 5.178 18.967 1.00 92.94 612 CYS A CA 1
ATOM 4520 C C . CYS A 1 612 ? 17.060 5.683 17.507 1.00 92.94 612 CYS A C 1
ATOM 4522 O O . CYS A 1 612 ? 16.456 5.068 16.625 1.00 92.94 612 CYS A O 1
ATOM 4524 N N . LYS A 1 613 ? 17.847 6.723 17.177 1.00 92.75 613 LYS A N 1
ATOM 4525 C CA . LYS A 1 613 ? 18.068 7.110 15.765 1.00 92.75 613 LYS A CA 1
ATOM 4526 C C . LYS A 1 613 ? 18.754 5.985 14.967 1.00 92.75 613 LYS A C 1
ATOM 4528 O O . LYS A 1 613 ? 19.884 5.625 15.314 1.00 92.75 613 LYS A O 1
ATOM 4533 N N . PRO A 1 614 ? 18.166 5.479 13.862 1.00 94.19 614 PRO A N 1
ATOM 4534 C CA . PRO A 1 614 ? 18.803 4.463 13.030 1.00 94.19 614 PRO A CA 1
ATOM 4535 C C . PRO A 1 614 ? 20.192 4.850 12.494 1.00 94.19 614 PRO A C 1
ATOM 4537 O O . PRO A 1 614 ? 20.536 6.023 12.294 1.00 94.19 614 PRO A O 1
ATOM 4540 N N . VAL A 1 615 ? 20.991 3.812 12.234 1.00 94.62 615 VAL A N 1
ATOM 4541 C CA . VAL A 1 615 ? 22.375 3.895 11.752 1.00 94.62 615 VAL A CA 1
ATOM 4542 C C . VAL A 1 615 ? 22.558 2.958 10.565 1.00 94.62 615 VAL A C 1
ATOM 4544 O O . VAL A 1 615 ? 22.334 1.754 10.680 1.00 94.62 615 VAL A O 1
ATOM 4547 N N . ILE A 1 616 ? 23.033 3.493 9.441 1.00 96.69 616 ILE A N 1
ATOM 4548 C CA . ILE A 1 616 ? 23.520 2.693 8.314 1.00 96.69 616 ILE A CA 1
ATOM 4549 C C . ILE A 1 616 ? 25.023 2.478 8.483 1.00 96.69 616 ILE A C 1
ATOM 4551 O O . ILE A 1 616 ? 25.766 3.419 8.760 1.00 96.69 616 ILE A O 1
ATOM 4555 N N . LEU A 1 617 ? 25.491 1.265 8.226 1.00 96.81 617 LEU A N 1
ATOM 4556 C CA . LEU A 1 617 ? 26.890 0.964 7.946 1.00 96.81 617 LEU A CA 1
ATOM 4557 C C . LEU A 1 617 ? 26.992 0.058 6.717 1.00 96.81 617 LEU A C 1
ATOM 4559 O O . LEU A 1 617 ? 26.009 -0.547 6.296 1.00 96.81 617 LEU A O 1
ATOM 4563 N N . GLY A 1 618 ? 28.181 -0.056 6.141 1.00 96.44 618 GLY A N 1
ATOM 4564 C CA . GLY A 1 618 ? 28.401 -0.955 5.014 1.00 96.44 618 GLY A CA 1
ATOM 4565 C C . GLY A 1 618 ? 29.744 -0.746 4.343 1.00 96.44 618 GLY A C 1
ATOM 4566 O O . GLY A 1 618 ? 30.592 0.011 4.829 1.00 96.44 618 GLY A O 1
ATOM 4567 N N . ILE A 1 619 ? 29.937 -1.434 3.223 1.00 96.94 619 ILE A N 1
ATOM 4568 C CA . ILE A 1 619 ? 31.163 -1.418 2.435 1.00 96.94 619 ILE A CA 1
ATOM 4569 C C . ILE A 1 619 ? 30.845 -1.147 0.960 1.00 96.94 619 ILE A C 1
ATOM 4571 O O . ILE A 1 619 ? 30.030 -1.838 0.352 1.00 96.94 619 ILE A O 1
ATOM 4575 N N . ALA A 1 620 ? 31.556 -0.193 0.356 1.00 96.50 620 ALA A N 1
ATOM 4576 C CA . ALA A 1 620 ? 31.657 -0.060 -1.092 1.00 96.50 620 ALA A CA 1
ATOM 4577 C C . ALA A 1 620 ? 32.780 -0.953 -1.644 1.00 96.50 620 ALA A C 1
ATOM 4579 O O . ALA A 1 620 ? 33.946 -0.865 -1.235 1.00 96.50 620 ALA A O 1
ATOM 4580 N N . ALA A 1 621 ? 32.430 -1.818 -2.594 1.00 94.94 621 ALA A N 1
ATOM 4581 C CA . ALA A 1 621 ? 33.363 -2.712 -3.267 1.00 94.94 621 ALA A CA 1
ATOM 4582 C C . ALA A 1 621 ? 33.045 -2.823 -4.764 1.00 94.94 621 ALA A C 1
ATOM 4584 O O . ALA A 1 621 ? 31.892 -2.695 -5.174 1.00 94.94 621 ALA A O 1
ATOM 4585 N N . ASN A 1 622 ? 34.065 -3.063 -5.586 1.00 90.12 622 ASN A N 1
ATOM 4586 C CA . ASN A 1 622 ? 33.885 -3.284 -7.020 1.00 90.12 622 ASN A CA 1
ATOM 4587 C C . ASN A 1 622 ? 33.463 -4.733 -7.338 1.00 90.12 622 ASN A C 1
ATOM 4589 O O . ASN A 1 622 ? 33.374 -5.588 -6.454 1.00 90.12 622 ASN A O 1
ATOM 4593 N N . GLN A 1 623 ? 33.235 -5.032 -8.621 1.00 85.38 623 GLN A N 1
ATOM 4594 C CA . GLN A 1 623 ? 32.856 -6.371 -9.104 1.00 85.38 623 GLN A CA 1
ATOM 4595 C C . GLN A 1 623 ? 33.876 -7.479 -8.757 1.00 85.38 623 GLN A C 1
ATOM 4597 O O . GLN A 1 623 ? 33.530 -8.657 -8.757 1.00 85.38 623 GLN A O 1
ATOM 4602 N N . GLN A 1 624 ? 35.120 -7.121 -8.432 1.00 87.62 624 GLN A N 1
ATOM 4603 C CA . GLN A 1 624 ? 36.190 -8.023 -7.997 1.00 87.62 624 GLN A CA 1
ATOM 4604 C C . GLN A 1 624 ? 36.299 -8.101 -6.457 1.00 87.62 624 GLN A C 1
ATOM 4606 O O . GLN A 1 624 ? 37.284 -8.619 -5.931 1.00 87.62 624 GLN A O 1
ATOM 4611 N N . ASN A 1 625 ? 35.300 -7.584 -5.725 1.00 86.44 625 ASN A N 1
ATOM 4612 C CA . ASN A 1 625 ? 35.245 -7.469 -4.260 1.00 86.44 625 ASN A CA 1
ATOM 4613 C C . ASN A 1 625 ? 36.385 -6.611 -3.655 1.00 86.44 625 ASN A C 1
ATOM 4615 O O . ASN A 1 625 ? 36.617 -6.613 -2.442 1.00 86.44 625 ASN A O 1
ATOM 4619 N N . GLN A 1 626 ? 37.101 -5.841 -4.479 1.00 92.62 626 GLN A N 1
ATOM 4620 C CA . GLN A 1 626 ? 38.130 -4.910 -4.019 1.00 92.62 626 GLN A CA 1
ATOM 4621 C C . GLN A 1 626 ? 37.453 -3.672 -3.428 1.00 92.62 626 GLN A C 1
ATOM 4623 O O . GLN A 1 626 ? 36.434 -3.207 -3.935 1.00 92.62 626 GLN A O 1
ATOM 4628 N N . ARG A 1 627 ? 38.007 -3.146 -2.336 1.00 95.62 627 ARG A N 1
ATOM 4629 C CA . ARG A 1 627 ? 37.426 -2.017 -1.602 1.00 95.62 627 ARG A CA 1
ATOM 4630 C C . ARG A 1 627 ? 37.609 -0.711 -2.370 1.00 95.62 627 ARG A C 1
ATOM 4632 O O . ARG A 1 627 ? 38.711 -0.437 -2.837 1.00 95.62 627 ARG A O 1
ATOM 4639 N N . VAL A 1 628 ? 36.544 0.083 -2.473 1.00 94.81 628 VAL A N 1
ATOM 4640 C CA . VAL A 1 628 ? 36.565 1.382 -3.161 1.00 94.81 628 VAL A CA 1
ATOM 4641 C C . VAL A 1 628 ? 36.532 2.490 -2.102 1.00 94.81 628 VAL A C 1
ATOM 4643 O O . VAL A 1 628 ? 35.503 2.651 -1.450 1.00 94.81 628 VAL A O 1
ATOM 4646 N N . PRO A 1 629 ? 37.644 3.211 -1.862 1.00 94.94 629 PRO A N 1
ATOM 4647 C CA . PRO A 1 629 ? 37.669 4.364 -0.966 1.00 94.94 629 PRO A CA 1
ATOM 4648 C C . PRO A 1 629 ? 37.067 5.604 -1.643 1.00 94.94 629 PRO A C 1
ATOM 4650 O O . PRO A 1 629 ? 36.854 5.619 -2.850 1.00 94.94 629 PRO A O 1
ATOM 4653 N N . ASN A 1 630 ? 36.853 6.673 -0.871 1.00 92.25 630 ASN A N 1
ATOM 4654 C CA . ASN A 1 630 ? 36.413 7.991 -1.352 1.00 92.25 630 ASN A CA 1
ATOM 4655 C C . ASN A 1 630 ? 35.044 8.046 -2.074 1.00 92.25 630 ASN A C 1
ATOM 4657 O O . ASN A 1 630 ? 34.741 9.051 -2.712 1.00 92.25 630 ASN A O 1
ATOM 4661 N N . VAL A 1 631 ? 34.201 7.013 -1.971 1.00 92.88 631 VAL A N 1
ATOM 4662 C CA . VAL A 1 631 ? 32.816 7.027 -2.467 1.00 92.88 631 VAL A CA 1
ATOM 4663 C C . VAL A 1 631 ? 31.972 7.927 -1.562 1.00 92.88 631 VAL A C 1
ATOM 4665 O O . VAL A 1 631 ? 31.927 7.700 -0.353 1.00 92.88 631 VAL A O 1
ATOM 4668 N N . ASP A 1 632 ? 31.298 8.925 -2.137 1.00 93.19 632 ASP A N 1
ATOM 4669 C CA . ASP A 1 632 ? 30.254 9.718 -1.475 1.00 93.19 632 ASP A CA 1
ATOM 4670 C C . ASP A 1 632 ? 28.988 8.867 -1.375 1.00 93.19 632 ASP A C 1
ATOM 4672 O O . ASP A 1 632 ? 28.333 8.591 -2.380 1.00 93.19 632 ASP A O 1
ATOM 4676 N N . VAL A 1 633 ? 28.664 8.430 -0.162 1.00 96.62 633 VAL A N 1
ATOM 4677 C CA . VAL A 1 633 ? 27.431 7.719 0.160 1.00 96.62 633 VAL A CA 1
ATOM 4678 C C . VAL A 1 633 ? 26.458 8.712 0.792 1.00 96.62 633 VAL A C 1
ATOM 4680 O O . VAL A 1 633 ? 26.500 8.992 1.991 1.00 96.62 633 VAL A O 1
ATOM 4683 N N . SER A 1 634 ? 25.573 9.250 -0.040 1.00 91.81 634 SER A N 1
ATOM 4684 C CA . SER A 1 634 ? 24.582 10.269 0.292 1.00 91.81 634 SER A CA 1
ATOM 4685 C C . SER A 1 634 ? 23.187 9.659 0.463 1.00 91.81 634 SER A C 1
ATOM 4687 O O . SER A 1 634 ? 22.634 9.061 -0.458 1.00 91.81 634 SER A O 1
ATOM 4689 N N . LEU A 1 635 ? 22.578 9.865 1.628 1.00 95.12 635 LEU A N 1
ATOM 4690 C CA . LEU A 1 635 ? 21.191 9.515 1.927 1.00 95.12 635 LEU A CA 1
ATOM 4691 C C . LEU A 1 635 ? 20.269 10.679 1.541 1.00 95.12 635 LEU A C 1
ATOM 4693 O O . LEU A 1 635 ? 20.477 11.805 2.004 1.00 95.12 635 LEU A O 1
ATOM 4697 N N . ARG A 1 636 ? 19.250 10.425 0.712 1.00 86.38 636 ARG A N 1
ATOM 4698 C CA . ARG A 1 636 ? 18.386 11.467 0.137 1.00 86.38 636 ARG A CA 1
ATOM 4699 C C . ARG A 1 636 ? 16.891 11.215 0.305 1.00 86.38 636 ARG A C 1
ATOM 4701 O O . ARG A 1 636 ? 16.437 10.073 0.307 1.00 86.38 636 ARG A O 1
ATOM 4708 N N . THR A 1 637 ? 16.131 12.307 0.328 1.00 83.38 637 THR A N 1
ATOM 4709 C CA . THR A 1 637 ? 14.672 12.324 0.141 1.00 83.38 637 THR A CA 1
ATOM 4710 C C . THR A 1 637 ? 14.380 13.194 -1.078 1.00 83.38 637 THR A C 1
ATOM 4712 O O . THR A 1 637 ? 14.691 14.387 -1.085 1.00 83.38 637 THR A O 1
ATOM 4715 N N . GLY A 1 638 ? 13.862 12.589 -2.151 1.00 74.56 638 GLY A N 1
ATOM 4716 C CA . GLY A 1 638 ? 13.863 13.223 -3.472 1.00 74.56 638 GLY A CA 1
ATOM 4717 C C . GLY A 1 638 ? 15.290 13.587 -3.904 1.00 74.56 638 GLY A C 1
ATOM 4718 O O . GLY A 1 638 ? 16.192 12.751 -3.856 1.00 74.56 638 GLY A O 1
ATOM 4719 N N . LEU A 1 639 ? 15.506 14.848 -4.288 1.00 68.94 639 LEU A N 1
ATOM 4720 C CA . LEU A 1 639 ? 16.826 15.368 -4.674 1.00 68.94 639 LEU A CA 1
ATOM 4721 C C . LEU A 1 639 ? 17.692 15.808 -3.474 1.00 68.94 639 LEU A C 1
ATOM 4723 O O . LEU A 1 639 ? 18.918 15.899 -3.603 1.00 68.94 639 LEU A O 1
ATOM 4727 N N . THR A 1 640 ? 17.078 16.070 -2.317 1.00 71.88 640 THR A N 1
ATOM 4728 C CA . THR A 1 640 ? 17.710 16.681 -1.136 1.00 71.88 640 THR A CA 1
ATOM 4729 C C . THR A 1 640 ? 18.571 15.680 -0.370 1.00 71.88 640 THR A C 1
ATOM 4731 O O . THR A 1 640 ? 18.100 14.599 -0.021 1.00 71.88 640 THR A O 1
ATOM 4734 N N . ILE A 1 641 ? 19.818 16.049 -0.057 1.00 83.19 641 ILE A N 1
ATOM 4735 C CA . ILE A 1 641 ? 20.695 15.270 0.832 1.00 83.19 641 ILE A CA 1
ATOM 4736 C C . ILE A 1 641 ? 20.267 15.498 2.285 1.00 83.19 641 ILE A C 1
ATOM 4738 O O . ILE A 1 641 ? 20.213 16.635 2.747 1.00 83.19 641 ILE A O 1
ATOM 4742 N N . VAL A 1 642 ? 19.992 14.409 3.002 1.00 91.81 642 VAL A N 1
ATOM 4743 C CA . VAL A 1 642 ? 19.609 14.398 4.425 1.00 91.81 642 VAL A CA 1
ATOM 4744 C C . VAL A 1 642 ? 20.835 14.146 5.307 1.00 91.81 642 VAL A C 1
ATOM 4746 O O . VAL A 1 642 ? 21.024 14.797 6.333 1.00 91.81 642 VAL A O 1
ATOM 4749 N N . LYS A 1 643 ? 21.696 13.214 4.884 1.00 95.25 643 LYS A N 1
ATOM 4750 C CA . LYS A 1 643 ? 23.004 12.892 5.474 1.00 95.25 643 LYS A CA 1
ATOM 4751 C C . LYS A 1 643 ? 23.935 12.386 4.371 1.00 95.25 643 LYS A C 1
ATOM 4753 O O . LYS A 1 643 ? 23.458 11.863 3.368 1.00 95.25 643 LYS A O 1
ATOM 4758 N N . SER A 1 644 ? 25.244 12.443 4.582 1.00 93.06 644 SER A N 1
ATOM 4759 C CA . SER A 1 644 ? 26.213 11.718 3.755 1.00 93.06 644 SER A CA 1
ATOM 4760 C C . SER A 1 644 ? 27.413 11.245 4.574 1.00 93.06 644 SER A C 1
ATOM 4762 O O . SER A 1 644 ? 27.652 11.720 5.687 1.00 93.06 644 SER A O 1
ATOM 4764 N N . ALA A 1 645 ? 28.152 10.285 4.025 1.00 96.38 645 ALA A N 1
ATOM 4765 C CA . ALA A 1 645 ? 29.443 9.824 4.517 1.00 96.38 645 ALA A CA 1
ATOM 4766 C C . ALA A 1 645 ? 30.362 9.513 3.329 1.00 96.38 645 ALA A C 1
ATOM 4768 O O . ALA A 1 645 ? 29.886 9.197 2.244 1.00 96.38 645 ALA A O 1
ATOM 4769 N N . ILE A 1 646 ? 31.678 9.564 3.538 1.00 94.31 646 ILE A N 1
ATOM 4770 C CA . ILE A 1 646 ? 32.669 9.179 2.524 1.00 94.31 646 ILE A CA 1
ATOM 4771 C C . ILE A 1 646 ? 33.331 7.872 2.966 1.00 94.31 646 ILE A C 1
ATOM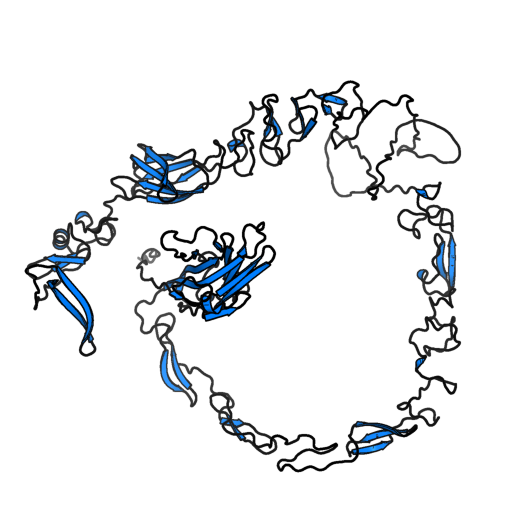 4773 O O . ILE A 1 646 ? 33.727 7.746 4.127 1.00 94.31 646 ILE A O 1
ATOM 4777 N N . THR A 1 647 ? 33.457 6.893 2.069 1.00 97.19 647 THR A N 1
ATOM 4778 C CA . THR A 1 647 ? 34.050 5.590 2.416 1.00 97.19 647 THR A CA 1
ATOM 4779 C C . THR A 1 647 ? 35.538 5.704 2.747 1.00 97.19 647 THR A C 1
ATOM 4781 O O . THR A 1 647 ? 36.314 6.288 1.983 1.00 97.19 647 THR A O 1
ATOM 4784 N N . GLY A 1 648 ? 35.956 5.077 3.847 1.00 92.19 648 GLY A N 1
ATOM 4785 C CA . GLY A 1 648 ? 37.353 5.006 4.270 1.00 92.19 648 GLY A CA 1
ATOM 4786 C C . GLY A 1 648 ? 38.231 4.130 3.368 1.00 92.19 648 GLY A C 1
ATOM 4787 O O . GLY A 1 648 ? 37.776 3.529 2.398 1.00 92.19 648 GLY A O 1
ATOM 4788 N N . GLN A 1 649 ? 39.512 4.000 3.728 1.00 92.62 649 GLN A N 1
ATOM 4789 C CA . GLN A 1 649 ? 40.511 3.226 2.964 1.00 92.62 649 GLN A CA 1
ATOM 4790 C C . GLN A 1 649 ? 40.168 1.729 2.805 1.00 92.62 649 GLN A C 1
ATOM 4792 O O . GLN A 1 649 ? 40.694 1.071 1.914 1.00 92.62 649 GLN A O 1
ATOM 4797 N N . LEU A 1 650 ? 39.271 1.188 3.639 1.00 93.94 650 LEU A N 1
ATOM 4798 C CA . LEU A 1 650 ? 38.764 -0.187 3.542 1.00 93.94 650 LEU A CA 1
ATOM 4799 C C . LEU A 1 650 ? 37.381 -0.268 2.865 1.00 93.94 650 LEU A C 1
ATOM 4801 O O . LEU A 1 650 ? 36.695 -1.282 2.988 1.00 93.94 650 LEU A O 1
ATOM 4805 N N . GLY A 1 651 ? 36.954 0.793 2.169 1.00 94.56 651 GLY A N 1
ATOM 4806 C CA . GLY A 1 651 ? 35.640 0.913 1.526 1.00 94.56 651 GLY A CA 1
ATOM 4807 C C . GLY A 1 651 ? 34.472 1.055 2.506 1.00 94.56 651 GLY A C 1
ATOM 4808 O O . GLY A 1 651 ? 33.326 1.154 2.085 1.00 94.56 651 GLY A O 1
ATOM 4809 N N . ASN A 1 652 ? 34.735 1.061 3.812 1.00 96.94 652 ASN A N 1
ATOM 4810 C CA . ASN A 1 652 ? 33.715 1.104 4.853 1.00 96.94 652 ASN A CA 1
ATOM 4811 C C . ASN A 1 652 ? 33.129 2.514 5.029 1.00 96.94 652 ASN A C 1
ATOM 4813 O O . ASN A 1 652 ? 33.865 3.499 4.979 1.00 96.94 652 ASN A O 1
ATOM 4817 N N . TYR A 1 653 ? 31.834 2.607 5.323 1.00 97.00 653 TYR A N 1
ATOM 4818 C CA . TYR A 1 653 ? 31.163 3.854 5.695 1.00 97.00 653 TYR A CA 1
ATOM 4819 C C . TYR A 1 653 ? 30.180 3.645 6.857 1.00 97.00 653 TYR A C 1
ATOM 4821 O O . TYR A 1 653 ? 29.743 2.524 7.131 1.00 97.00 653 TYR A O 1
ATOM 4829 N N . THR A 1 654 ? 29.824 4.744 7.524 1.00 97.00 654 THR A N 1
ATOM 4830 C CA . THR A 1 654 ? 28.779 4.801 8.555 1.00 97.00 654 THR A CA 1
ATOM 4831 C C . THR A 1 654 ? 28.011 6.112 8.404 1.00 97.00 654 THR A C 1
ATOM 4833 O O . THR A 1 654 ? 28.628 7.170 8.319 1.00 97.00 654 THR A O 1
ATOM 4836 N N . ILE A 1 655 ? 26.680 6.054 8.407 1.00 96.00 655 ILE A N 1
ATOM 4837 C CA . ILE A 1 655 ? 25.784 7.213 8.486 1.00 96.00 655 ILE A CA 1
ATOM 4838 C C . ILE A 1 655 ? 24.933 7.034 9.745 1.00 96.00 655 ILE A C 1
ATOM 4840 O O . ILE A 1 655 ? 24.264 6.016 9.891 1.00 96.00 655 ILE A O 1
ATOM 4844 N N . SER A 1 656 ? 24.958 8.001 10.659 1.00 93.81 656 SER A N 1
ATOM 4845 C CA . SER A 1 656 ? 24.279 7.920 11.959 1.00 93.81 656 SER A CA 1
ATOM 4846 C C . SER A 1 656 ? 23.424 9.155 12.255 1.00 93.81 656 SER A C 1
ATOM 4848 O O . SER A 1 656 ? 23.482 10.169 11.542 1.00 93.81 656 SER A O 1
ATOM 4850 N N . GLN A 1 657 ? 22.618 9.064 13.322 1.00 89.62 657 GLN A N 1
ATOM 4851 C CA . GLN A 1 657 ? 21.634 10.083 13.704 1.00 89.62 657 GLN A CA 1
ATOM 4852 C C . GLN A 1 657 ? 20.682 10.388 12.535 1.00 89.62 657 GLN A C 1
ATOM 4854 O O . GLN A 1 657 ? 20.528 11.543 12.127 1.00 89.62 657 GLN A O 1
ATOM 4859 N N . ILE A 1 658 ? 20.144 9.331 11.928 1.00 93.75 658 ILE A N 1
ATOM 4860 C CA . ILE A 1 658 ? 19.164 9.402 10.845 1.00 93.75 658 ILE A CA 1
ATOM 4861 C C . ILE A 1 658 ? 17.771 9.378 11.487 1.00 93.75 658 ILE A C 1
ATOM 4863 O O . ILE A 1 658 ? 17.570 8.674 12.472 1.00 93.75 658 ILE A O 1
ATOM 4867 N N . ASN A 1 659 ? 16.812 10.135 10.956 1.00 92.25 659 ASN A N 1
ATOM 4868 C CA . ASN A 1 659 ? 15.411 9.974 11.353 1.00 92.25 659 ASN A CA 1
ATOM 4869 C C . ASN A 1 659 ? 14.821 8.707 10.707 1.00 92.25 659 ASN A C 1
ATOM 4871 O O . ASN A 1 659 ? 15.332 8.216 9.701 1.00 92.25 659 ASN A O 1
ATOM 4875 N N . CYS A 1 660 ? 13.741 8.175 11.271 1.00 92.19 660 CYS A N 1
ATOM 4876 C CA . CYS A 1 660 ? 13.010 7.075 10.646 1.00 92.19 660 CYS A CA 1
ATOM 4877 C C . CYS A 1 660 ? 12.302 7.524 9.359 1.00 92.19 660 CYS A C 1
ATOM 4879 O O . CYS A 1 660 ? 11.883 8.676 9.239 1.00 92.19 660 CYS A O 1
ATOM 4881 N N . GLY A 1 661 ? 12.131 6.599 8.414 1.00 92.31 661 GLY A N 1
ATOM 4882 C CA . GLY A 1 661 ? 11.451 6.857 7.143 1.00 92.31 661 GLY A CA 1
ATOM 4883 C C . GLY A 1 661 ? 12.078 6.129 5.956 1.00 92.31 661 GLY A C 1
ATOM 4884 O O . GLY A 1 661 ? 12.992 5.318 6.113 1.00 92.31 661 GLY A O 1
ATOM 4885 N N . THR A 1 662 ? 11.577 6.425 4.757 1.00 93.06 662 THR A N 1
ATOM 4886 C CA . THR A 1 662 ? 12.079 5.861 3.495 1.00 93.06 662 THR A CA 1
ATOM 4887 C C . THR A 1 662 ? 12.965 6.867 2.764 1.00 93.06 662 THR A C 1
ATOM 4889 O O . THR A 1 662 ? 12.607 8.034 2.601 1.00 93.06 662 THR A O 1
ATOM 4892 N N . TYR A 1 663 ? 14.125 6.401 2.308 1.00 93.62 663 TYR A N 1
ATOM 4893 C CA . TYR A 1 663 ? 15.194 7.204 1.724 1.00 93.62 663 TYR A CA 1
ATOM 4894 C C . TYR A 1 663 ? 15.809 6.511 0.508 1.00 93.62 663 TYR A C 1
ATOM 4896 O O . TYR A 1 663 ? 15.839 5.286 0.426 1.00 93.62 663 TYR A O 1
ATOM 4904 N N . ASN A 1 664 ? 16.395 7.294 -0.395 1.00 88.69 664 ASN A N 1
ATOM 4905 C CA . ASN A 1 664 ? 17.284 6.786 -1.435 1.00 88.69 664 ASN A CA 1
ATOM 4906 C C . ASN A 1 664 ? 18.735 6.941 -0.973 1.00 88.69 664 ASN A C 1
ATOM 4908 O O . ASN A 1 664 ? 19.235 8.055 -0.819 1.00 88.69 664 ASN A O 1
ATOM 4912 N N . LEU A 1 665 ? 19.412 5.819 -0.745 1.00 95.12 665 LEU A N 1
ATOM 4913 C CA . LEU A 1 665 ? 20.846 5.759 -0.500 1.00 95.12 665 LEU A CA 1
ATOM 4914 C C . LEU A 1 665 ? 21.569 5.747 -1.852 1.00 95.12 665 LEU A C 1
ATOM 4916 O O . LEU A 1 665 ? 21.395 4.808 -2.628 1.00 95.12 665 LEU A O 1
ATOM 4920 N N . ILE A 1 666 ? 22.355 6.784 -2.133 1.00 90.56 666 ILE A N 1
ATOM 4921 C CA . ILE A 1 666 ? 23.070 6.982 -3.399 1.00 90.56 666 ILE A CA 1
ATOM 4922 C C . ILE A 1 666 ? 24.574 6.978 -3.130 1.00 90.56 666 ILE A C 1
ATOM 4924 O O . ILE A 1 666 ? 25.062 7.805 -2.367 1.00 90.56 666 ILE A O 1
ATOM 4928 N N . ALA A 1 667 ? 25.310 6.078 -3.775 1.00 92.00 667 ALA A N 1
ATOM 4929 C CA . ALA A 1 667 ? 26.760 5.965 -3.687 1.00 92.00 667 ALA A CA 1
ATOM 4930 C C . ALA A 1 667 ? 27.411 6.435 -4.993 1.00 92.00 667 ALA A C 1
ATOM 4932 O O . ALA A 1 667 ? 27.116 5.881 -6.049 1.00 92.00 667 ALA A O 1
ATOM 4933 N N . SER A 1 668 ? 28.284 7.440 -4.932 1.00 87.12 668 SER A N 1
ATOM 4934 C CA . SER A 1 668 ? 28.860 8.137 -6.088 1.00 87.12 668 SER A CA 1
ATOM 4935 C C . SER A 1 668 ? 30.388 8.226 -6.001 1.00 87.12 668 SER A C 1
ATOM 4937 O O . SER A 1 668 ? 30.945 8.475 -4.934 1.00 87.12 668 SER A O 1
ATOM 4939 N N . HIS A 1 669 ? 31.082 8.050 -7.126 1.00 89.12 669 HIS A N 1
ATOM 4940 C CA . HIS A 1 669 ? 32.539 8.190 -7.248 1.00 89.12 669 HIS A CA 1
ATOM 4941 C C . HIS A 1 669 ? 32.887 8.670 -8.666 1.00 89.12 669 HIS A C 1
ATOM 4943 O O . HIS A 1 669 ? 32.077 8.519 -9.571 1.00 89.12 669 HIS A O 1
ATOM 4949 N N . ALA A 1 670 ? 34.080 9.227 -8.892 1.00 78.75 670 ALA A N 1
ATOM 4950 C CA . ALA A 1 670 ? 34.472 9.709 -10.222 1.00 78.75 670 ALA A CA 1
ATOM 4951 C C . ALA A 1 670 ? 34.559 8.571 -11.264 1.00 78.75 670 ALA A C 1
ATOM 4953 O O . ALA A 1 670 ? 33.973 8.663 -12.336 1.00 78.75 670 ALA A O 1
ATOM 4954 N N . ASP A 1 671 ? 35.262 7.483 -10.931 1.00 82.25 671 ASP A N 1
ATOM 4955 C CA . ASP A 1 671 ? 35.489 6.352 -11.849 1.00 82.25 671 ASP A CA 1
ATOM 4956 C C . ASP A 1 671 ? 34.365 5.294 -11.878 1.00 82.25 671 ASP A C 1
ATOM 4958 O O . ASP A 1 671 ? 34.454 4.334 -12.646 1.00 82.25 671 ASP A O 1
ATOM 4962 N N . TYR A 1 672 ? 33.331 5.412 -11.035 1.00 84.00 672 TYR A N 1
ATOM 4963 C CA . TYR A 1 672 ? 32.283 4.394 -10.874 1.00 84.00 672 TYR A CA 1
ATOM 4964 C C . TYR A 1 672 ? 30.881 4.994 -10.984 1.00 84.00 672 TYR A C 1
ATOM 4966 O O . TYR A 1 672 ? 30.619 6.105 -10.533 1.00 84.00 672 TYR A O 1
ATOM 4974 N N . LEU A 1 673 ? 29.962 4.210 -11.537 1.00 77.50 673 LEU A N 1
ATOM 4975 C CA . LEU A 1 673 ? 28.569 4.586 -11.746 1.00 77.50 673 LEU A CA 1
ATOM 4976 C C . LEU A 1 673 ? 27.823 4.781 -10.413 1.00 77.50 673 LEU A C 1
ATOM 4978 O O . LEU A 1 673 ? 28.044 3.998 -9.482 1.00 77.50 673 LEU A O 1
ATOM 4982 N N . PRO A 1 674 ? 26.902 5.763 -10.319 1.00 82.88 674 PRO A N 1
ATOM 4983 C CA . PRO A 1 674 ? 26.088 5.959 -9.125 1.00 82.88 674 PRO A CA 1
ATOM 4984 C C . PRO A 1 674 ? 25.216 4.737 -8.795 1.00 82.88 674 PRO A C 1
ATOM 4986 O O . PRO A 1 674 ? 24.290 4.403 -9.534 1.00 82.88 674 PRO A O 1
ATOM 4989 N N . ASN A 1 675 ? 25.468 4.085 -7.658 1.00 86.00 675 ASN A N 1
ATOM 4990 C CA . ASN A 1 675 ? 24.627 2.994 -7.159 1.00 86.00 675 ASN A CA 1
ATOM 4991 C C . ASN A 1 675 ? 23.512 3.583 -6.283 1.00 86.00 675 ASN A C 1
ATOM 4993 O O . ASN A 1 675 ? 23.810 4.277 -5.314 1.00 86.00 675 ASN A O 1
ATOM 4997 N N . THR A 1 676 ? 22.243 3.330 -6.609 1.00 88.75 676 THR A N 1
ATOM 4998 C CA . THR A 1 676 ? 21.090 3.837 -5.842 1.00 88.75 676 THR A CA 1
ATOM 4999 C C . THR A 1 676 ? 20.263 2.683 -5.286 1.00 88.75 676 THR A C 1
ATOM 5001 O O . THR A 1 676 ? 19.914 1.758 -6.018 1.00 88.75 676 THR A O 1
ATOM 5004 N N . ARG A 1 677 ? 19.913 2.752 -3.997 1.00 87.38 677 ARG A N 1
ATOM 5005 C CA . ARG A 1 677 ? 19.016 1.810 -3.314 1.00 87.38 677 ARG A CA 1
ATOM 5006 C C . ARG A 1 677 ? 17.968 2.570 -2.504 1.00 87.38 677 ARG A C 1
ATOM 5008 O O . ARG A 1 677 ? 18.330 3.368 -1.641 1.00 87.38 677 ARG A O 1
ATOM 5015 N N . THR A 1 678 ? 16.689 2.286 -2.722 1.00 92.00 678 THR A N 1
ATOM 5016 C CA . THR A 1 678 ? 15.620 2.726 -1.814 1.00 92.00 678 THR A CA 1
ATOM 5017 C C . THR A 1 678 ? 15.626 1.847 -0.566 1.00 92.00 678 THR A C 1
ATOM 5019 O O . THR A 1 678 ? 15.704 0.622 -0.671 1.00 92.00 678 THR A O 1
ATOM 5022 N N . ILE A 1 679 ? 15.587 2.467 0.611 1.00 93.12 679 ILE A N 1
ATOM 5023 C CA . ILE A 1 679 ? 15.663 1.803 1.914 1.00 93.12 679 ILE A CA 1
ATOM 5024 C C . ILE A 1 679 ? 14.675 2.435 2.891 1.00 93.12 679 ILE A C 1
ATOM 5026 O O . ILE A 1 679 ? 14.487 3.649 2.882 1.00 93.12 679 ILE A O 1
ATOM 5030 N N . THR A 1 680 ? 14.085 1.625 3.764 1.00 94.00 680 THR A N 1
ATOM 5031 C CA . THR A 1 680 ? 13.259 2.096 4.882 1.00 94.00 680 THR A CA 1
ATOM 5032 C C . THR A 1 680 ? 14.001 1.833 6.184 1.00 94.00 680 THR A C 1
ATOM 5034 O O . THR A 1 680 ? 14.540 0.743 6.381 1.00 94.00 680 THR A O 1
ATOM 5037 N N . LEU A 1 681 ? 14.055 2.848 7.044 1.00 93.56 681 LEU A N 1
ATOM 5038 C CA . LEU A 1 681 ? 14.707 2.808 8.346 1.00 93.56 681 LEU A CA 1
ATOM 5039 C C . LEU A 1 681 ? 13.668 2.945 9.458 1.00 93.56 681 LEU A C 1
ATOM 5041 O O . LEU A 1 681 ? 12.954 3.948 9.537 1.00 93.56 681 LEU A O 1
ATOM 5045 N N . SER A 1 682 ? 13.614 1.932 10.313 1.00 92.62 682 SER A N 1
ATOM 5046 C CA . SER A 1 682 ? 12.822 1.887 11.539 1.00 92.62 682 SER A CA 1
ATOM 5047 C C . SER A 1 682 ? 13.636 2.356 12.748 1.00 92.62 682 SER A C 1
ATOM 5049 O O . SER A 1 682 ? 14.861 2.482 12.696 1.00 92.62 682 SER A O 1
ATOM 5051 N N . SER A 1 683 ? 12.943 2.598 13.856 1.00 91.25 683 SER A N 1
ATOM 5052 C CA . SER A 1 683 ? 13.558 3.005 15.118 1.00 91.25 683 SER A CA 1
ATOM 5053 C C . SER A 1 683 ? 14.552 1.969 15.649 1.00 91.25 683 SER A C 1
ATOM 5055 O O . SER A 1 683 ? 14.364 0.766 15.463 1.00 91.25 683 SER A O 1
ATOM 5057 N N . GLY A 1 684 ? 15.633 2.431 16.275 1.00 87.25 684 GLY A N 1
ATOM 5058 C CA . GLY A 1 684 ? 16.727 1.606 16.800 1.00 87.25 684 GLY A CA 1
ATOM 5059 C C . GLY A 1 684 ? 17.512 0.806 15.748 1.00 87.25 684 GLY A C 1
ATOM 5060 O O . GLY A 1 684 ? 18.448 0.087 16.099 1.00 87.25 684 GLY A O 1
ATOM 5061 N N . GLN A 1 685 ? 17.156 0.888 14.460 1.00 91.62 685 GLN A N 1
ATOM 5062 C CA . GLN A 1 685 ? 17.669 -0.031 13.449 1.00 91.62 685 GLN A CA 1
ATOM 5063 C C . GLN A 1 685 ? 19.139 0.240 13.108 1.00 91.62 685 GLN A C 1
ATOM 5065 O O . GLN A 1 685 ? 19.504 1.292 12.577 1.00 91.62 685 GLN A O 1
ATOM 5070 N N . GLN A 1 686 ? 19.971 -0.780 13.305 1.00 93.25 686 GLN A N 1
ATOM 5071 C CA . GLN A 1 686 ? 21.304 -0.859 12.722 1.00 93.25 686 GLN A CA 1
ATOM 5072 C C . GLN A 1 686 ? 21.231 -1.612 11.383 1.00 93.25 686 GLN A C 1
ATOM 5074 O O . GLN A 1 686 ? 21.047 -2.828 11.350 1.00 93.25 686 GLN A O 1
ATOM 5079 N N . ALA A 1 687 ? 21.341 -0.886 10.271 1.00 93.12 687 ALA A N 1
ATOM 5080 C CA . ALA A 1 687 ? 21.228 -1.424 8.917 1.00 93.12 687 ALA A CA 1
ATOM 5081 C C . ALA A 1 687 ? 22.611 -1.618 8.273 1.00 93.12 687 ALA A C 1
ATOM 5083 O O . ALA A 1 687 ? 23.350 -0.651 8.087 1.00 93.12 687 ALA A O 1
ATOM 5084 N N . THR A 1 688 ? 22.940 -2.850 7.874 1.00 96.19 688 THR A N 1
ATOM 5085 C CA . THR A 1 688 ? 24.154 -3.151 7.092 1.00 96.19 688 THR A CA 1
ATOM 5086 C C . THR A 1 688 ? 23.811 -3.234 5.607 1.00 96.19 688 THR A C 1
ATOM 5088 O O . THR A 1 688 ? 22.987 -4.060 5.214 1.00 96.19 688 THR A O 1
ATOM 5091 N N . ILE A 1 689 ? 24.415 -2.378 4.778 1.00 95.88 689 ILE A N 1
ATOM 5092 C CA . ILE A 1 689 ? 24.086 -2.235 3.353 1.00 95.88 689 ILE A CA 1
ATOM 5093 C C . ILE A 1 689 ? 25.375 -2.158 2.527 1.00 95.88 689 ILE A C 1
ATOM 5095 O O . ILE A 1 689 ? 26.051 -1.135 2.513 1.00 95.88 689 ILE A O 1
ATOM 5099 N N . ASP A 1 690 ? 25.701 -3.217 1.787 1.00 95.62 690 ASP A N 1
ATOM 5100 C CA . ASP A 1 690 ? 26.886 -3.221 0.921 1.00 95.62 690 ASP A CA 1
ATOM 5101 C C . ASP A 1 690 ? 26.581 -2.708 -0.498 1.00 95.62 690 ASP A C 1
ATOM 5103 O O . ASP A 1 690 ? 25.529 -2.974 -1.101 1.00 95.62 690 ASP A O 1
ATOM 5107 N N . LEU A 1 691 ? 27.526 -1.940 -1.040 1.00 94.06 691 LEU A N 1
ATOM 5108 C CA . LEU A 1 691 ? 27.388 -1.146 -2.258 1.00 94.06 691 LEU A CA 1
ATOM 5109 C C . LEU A 1 691 ? 28.313 -1.693 -3.350 1.00 94.06 691 LEU A C 1
ATOM 5111 O O . LEU A 1 691 ? 29.539 -1.648 -3.233 1.00 94.06 691 LEU A O 1
ATOM 5115 N N . ALA A 1 692 ? 27.714 -2.207 -4.424 1.00 91.88 692 ALA A N 1
ATOM 5116 C CA . ALA A 1 692 ? 28.439 -2.717 -5.581 1.00 91.88 692 ALA A CA 1
ATOM 5117 C C . ALA A 1 692 ? 28.739 -1.570 -6.558 1.00 91.88 692 ALA A C 1
ATOM 5119 O O . ALA A 1 692 ? 27.850 -1.095 -7.268 1.00 91.88 692 ALA A O 1
ATOM 5120 N N . MET A 1 693 ? 29.994 -1.129 -6.592 1.00 89.56 693 MET A N 1
ATOM 5121 C CA . MET A 1 693 ? 30.457 -0.067 -7.481 1.00 89.56 693 MET A CA 1
ATOM 5122 C C . MET A 1 693 ? 30.841 -0.665 -8.839 1.00 89.56 693 MET A C 1
ATOM 5124 O O . MET A 1 693 ? 31.802 -1.431 -8.950 1.00 89.56 693 MET A O 1
ATOM 5128 N N . ILE A 1 694 ? 30.094 -0.318 -9.887 1.00 85.12 694 ILE A N 1
ATOM 5129 C CA . ILE A 1 694 ? 30.386 -0.729 -11.266 1.00 85.12 694 ILE A CA 1
ATOM 5130 C C . ILE A 1 694 ? 31.240 0.363 -11.913 1.00 85.12 694 ILE A C 1
ATOM 5132 O O . ILE A 1 694 ? 30.903 1.542 -11.831 1.00 85.12 694 ILE A O 1
ATOM 5136 N N . LEU A 1 695 ? 32.379 -0.010 -12.499 1.00 81.81 695 LEU A N 1
ATOM 5137 C CA . LEU A 1 695 ? 33.311 0.945 -13.103 1.00 81.81 695 LEU A CA 1
ATOM 5138 C C . LEU A 1 695 ? 32.647 1.615 -14.319 1.00 81.81 695 LEU A C 1
ATOM 5140 O O . LEU A 1 695 ? 32.051 0.920 -15.141 1.00 81.81 695 LEU A O 1
ATOM 5144 N N . GLY A 1 696 ? 32.787 2.932 -14.477 1.00 71.12 696 GLY A N 1
ATOM 5145 C CA . GLY A 1 696 ? 32.211 3.689 -15.604 1.00 71.12 696 GLY A CA 1
ATOM 5146 C C . GLY A 1 696 ? 32.825 3.364 -16.973 1.00 71.12 696 GLY A C 1
ATOM 5147 O O . GLY A 1 696 ? 32.379 3.880 -17.986 1.00 71.12 696 GLY A O 1
ATOM 5148 N N . THR A 1 697 ? 33.846 2.502 -17.006 1.00 72.94 697 THR A N 1
ATOM 5149 C CA . THR A 1 697 ? 34.442 1.910 -18.218 1.00 72.94 697 THR A CA 1
ATOM 5150 C C . THR A 1 697 ? 34.217 0.392 -18.301 1.00 72.94 697 THR A C 1
ATOM 5152 O O . THR A 1 697 ? 34.945 -0.337 -18.980 1.00 72.94 697 THR A O 1
ATOM 5155 N N . SER A 1 698 ? 33.209 -0.116 -17.582 1.00 79.69 698 SER A N 1
ATOM 5156 C CA . SER A 1 698 ? 32.659 -1.452 -17.828 1.00 79.69 698 SER A CA 1
ATOM 5157 C C . SER A 1 698 ? 31.944 -1.462 -19.180 1.00 79.69 698 SER A C 1
ATOM 5159 O O . SER A 1 698 ? 31.280 -0.498 -19.547 1.00 79.69 698 SER A O 1
ATOM 5161 N N . CYS A 1 699 ? 32.154 -2.524 -19.951 1.00 83.00 699 CYS A N 1
ATOM 5162 C CA . CYS A 1 699 ? 31.708 -2.602 -21.338 1.00 83.00 699 CYS A CA 1
ATOM 5163 C C . CYS A 1 699 ? 30.328 -3.233 -21.452 1.00 83.00 699 CYS A C 1
ATOM 5165 O O . CYS A 1 699 ? 30.073 -4.235 -20.787 1.00 83.00 699 CYS A O 1
ATOM 5167 N N . GLU A 1 700 ? 29.505 -2.717 -22.356 1.00 84.62 700 GLU A N 1
ATOM 5168 C CA . GLU A 1 700 ? 28.196 -3.278 -22.683 1.00 84.62 700 GLU A CA 1
ATOM 5169 C C . GLU A 1 700 ? 28.245 -4.226 -23.897 1.00 84.62 700 GLU A C 1
ATOM 5171 O O . GLU A 1 700 ? 29.216 -4.211 -24.665 1.00 84.62 700 GLU A O 1
ATOM 5176 N N . PRO A 1 701 ? 27.210 -5.068 -24.105 1.00 86.81 701 PRO A N 1
ATOM 5177 C CA . PRO A 1 701 ? 27.154 -6.008 -25.229 1.00 86.81 701 PRO A CA 1
ATOM 5178 C C . PRO A 1 701 ? 27.206 -5.355 -26.621 1.00 86.81 701 PRO A C 1
ATOM 5180 O O . PRO A 1 701 ? 27.534 -6.026 -27.599 1.00 86.81 701 PRO A O 1
ATOM 5183 N N . ASP A 1 702 ? 26.898 -4.060 -26.729 1.00 88.56 702 ASP A N 1
ATOM 5184 C CA . ASP A 1 702 ? 26.990 -3.267 -27.961 1.00 88.56 702 ASP A CA 1
ATOM 5185 C C . ASP A 1 702 ? 28.354 -2.569 -28.151 1.00 88.56 702 ASP A C 1
ATOM 5187 O O . ASP A 1 702 ? 28.518 -1.753 -29.060 1.00 88.56 702 ASP A O 1
ATOM 5191 N N . CYS A 1 703 ? 29.343 -2.919 -27.320 1.00 87.75 703 CYS A N 1
ATOM 5192 C CA . CYS A 1 703 ? 30.696 -2.364 -27.293 1.00 87.75 703 CYS A CA 1
ATOM 5193 C C . CYS A 1 703 ? 30.824 -0.910 -26.802 1.00 87.75 703 CYS A C 1
ATOM 5195 O O . CYS A 1 703 ? 31.913 -0.340 -26.926 1.00 87.75 703 CYS A O 1
ATOM 5197 N N . THR A 1 704 ? 29.772 -0.316 -26.231 1.00 88.94 704 THR A N 1
ATOM 5198 C CA . THR A 1 704 ? 29.870 0.954 -25.483 1.00 88.94 704 THR A CA 1
ATOM 5199 C C . THR A 1 704 ? 30.444 0.753 -24.077 1.00 88.94 704 THR A C 1
ATOM 5201 O O . THR A 1 704 ? 30.644 -0.387 -23.641 1.00 88.94 704 THR A O 1
ATOM 5204 N N . TYR A 1 705 ? 30.726 1.841 -23.350 1.00 85.00 705 TYR A N 1
ATOM 5205 C CA . TYR A 1 705 ? 30.824 1.758 -21.889 1.00 85.00 705 TYR A CA 1
ATOM 5206 C C . TYR A 1 705 ? 29.449 2.002 -21.261 1.00 85.00 705 TYR A C 1
ATOM 5208 O O . TYR A 1 705 ? 28.696 2.861 -21.719 1.00 85.00 705 TYR A O 1
ATOM 5216 N N . PHE A 1 706 ? 29.138 1.302 -20.167 1.00 70.00 706 PHE A N 1
ATOM 5217 C CA . PHE A 1 706 ? 27.887 1.492 -19.433 1.00 70.00 706 PHE A CA 1
ATOM 5218 C C . PHE A 1 706 ? 27.727 2.967 -19.032 1.00 70.00 706 PHE A C 1
ATOM 5220 O O . PHE A 1 706 ? 28.480 3.486 -18.207 1.00 70.00 706 PHE A O 1
ATOM 5227 N N . GLY A 1 707 ? 26.704 3.627 -19.581 1.00 69.19 707 GLY A N 1
ATOM 5228 C CA . GLY A 1 707 ? 26.391 5.032 -19.308 1.00 69.19 707 GLY A CA 1
ATOM 5229 C C . GLY A 1 707 ? 26.919 6.037 -20.338 1.00 69.19 707 GLY A C 1
ATOM 5230 O O . GLY A 1 707 ? 26.587 7.217 -20.222 1.00 69.19 707 GLY A O 1
ATOM 5231 N N . ASP A 1 708 ? 27.670 5.604 -21.357 1.00 77.50 708 ASP A N 1
ATOM 5232 C CA . ASP A 1 708 ? 27.871 6.382 -22.583 1.00 77.50 708 ASP A CA 1
ATOM 5233 C C . ASP A 1 708 ? 27.119 5.771 -23.784 1.00 77.50 708 ASP A C 1
ATOM 5235 O O . ASP A 1 708 ? 26.271 4.894 -23.637 1.00 77.50 708 ASP A O 1
ATOM 5239 N N . ASN A 1 709 ? 27.336 6.335 -24.973 1.00 85.19 709 ASN A N 1
ATOM 5240 C CA . ASN A 1 709 ? 26.781 5.845 -26.237 1.00 85.19 709 ASN A CA 1
ATOM 5241 C C . ASN A 1 709 ? 27.880 5.877 -27.315 1.00 85.19 709 ASN A C 1
ATOM 5243 O O . ASN A 1 709 ? 27.680 6.365 -28.431 1.00 85.19 709 ASN A O 1
ATOM 5247 N N . ILE A 1 710 ? 29.094 5.482 -26.924 1.00 87.50 710 ILE A N 1
ATOM 5248 C CA . ILE A 1 710 ? 30.324 5.560 -27.709 1.00 87.50 710 ILE A CA 1
ATOM 5249 C C . ILE A 1 710 ? 30.974 4.179 -27.688 1.00 87.50 710 ILE A C 1
ATOM 5251 O O . ILE A 1 710 ? 31.315 3.657 -26.641 1.00 87.50 710 ILE A O 1
ATOM 5255 N N . VAL A 1 711 ? 31.158 3.578 -28.855 1.00 88.56 711 VAL A N 1
ATOM 5256 C CA . VAL A 1 711 ? 31.808 2.278 -29.012 1.00 88.56 711 VAL A CA 1
ATOM 5257 C C . VAL A 1 711 ? 33.310 2.423 -28.775 1.00 88.56 711 VAL A C 1
ATOM 5259 O O . VAL A 1 711 ? 33.969 3.223 -29.443 1.00 88.56 711 VAL A O 1
ATOM 5262 N N . HIS A 1 712 ? 33.861 1.615 -27.868 1.00 87.94 712 HIS A N 1
ATOM 5263 C CA . HIS A 1 712 ? 35.288 1.610 -27.533 1.00 87.94 712 HIS A CA 1
ATOM 5264 C C . HIS A 1 712 ? 35.958 0.326 -28.021 1.00 87.94 712 HIS A C 1
ATOM 5266 O O . HIS A 1 712 ? 35.549 -0.785 -27.682 1.00 87.94 712 HIS A O 1
ATOM 5272 N N . ALA A 1 713 ? 37.072 0.450 -28.741 1.00 87.31 713 ALA A N 1
ATOM 5273 C CA . ALA A 1 713 ? 37.902 -0.686 -29.150 1.00 87.31 713 ALA A CA 1
ATOM 5274 C C . ALA A 1 713 ? 38.466 -1.477 -27.953 1.00 87.31 713 ALA A C 1
ATOM 5276 O O . ALA A 1 713 ? 38.832 -2.645 -28.091 1.00 87.31 713 ALA A O 1
ATOM 5277 N N . SER A 1 714 ? 38.517 -0.855 -26.771 1.00 87.06 714 SER A N 1
ATOM 5278 C CA . SER A 1 714 ? 38.877 -1.488 -25.500 1.00 87.06 714 SER A CA 1
ATOM 5279 C C . SER A 1 714 ? 37.859 -2.538 -25.030 1.00 87.06 714 SER A C 1
ATOM 5281 O O . SER A 1 714 ? 38.207 -3.345 -24.163 1.00 87.06 714 SER A O 1
ATOM 5283 N N . CYS A 1 715 ? 36.631 -2.531 -25.561 1.00 86.88 715 CYS A N 1
ATOM 5284 C CA . CYS A 1 715 ? 35.547 -3.431 -25.169 1.00 86.88 715 CYS A CA 1
ATOM 5285 C C . CYS A 1 715 ? 35.509 -4.755 -25.931 1.00 86.88 715 CYS A C 1
ATOM 5287 O O . CYS A 1 715 ? 34.775 -5.658 -25.537 1.00 86.88 715 CYS A O 1
ATOM 5289 N N . ASP A 1 716 ? 36.339 -4.908 -26.961 1.00 89.25 716 ASP A N 1
ATOM 5290 C CA . ASP A 1 716 ? 36.438 -6.141 -27.736 1.00 89.25 716 ASP A CA 1
ATOM 5291 C C . ASP A 1 716 ? 36.641 -7.377 -26.842 1.00 89.25 716 ASP A C 1
ATOM 5293 O O . ASP A 1 716 ? 37.519 -7.404 -25.975 1.00 89.25 716 ASP A O 1
ATOM 5297 N N . THR A 1 717 ? 35.820 -8.406 -27.059 1.00 84.12 717 THR A N 1
ATOM 5298 C CA . THR A 1 717 ? 35.726 -9.657 -26.278 1.00 84.12 717 THR A CA 1
ATOM 5299 C C . THR A 1 717 ? 35.269 -9.526 -24.812 1.00 84.12 717 THR A C 1
ATOM 5301 O O . THR A 1 717 ? 35.319 -10.509 -24.070 1.00 84.12 717 THR A O 1
ATOM 5304 N N . LYS A 1 718 ? 34.780 -8.358 -24.363 1.00 81.38 718 LYS A N 1
ATOM 5305 C CA . LYS A 1 718 ? 34.267 -8.145 -22.992 1.00 81.38 718 LYS A CA 1
ATOM 5306 C C . LYS A 1 718 ? 32.739 -8.107 -22.952 1.00 81.38 718 LYS A C 1
ATOM 5308 O O . LYS A 1 718 ? 32.113 -7.474 -23.788 1.00 81.38 718 LYS A O 1
ATOM 5313 N N . ASN A 1 719 ? 32.142 -8.740 -21.938 1.00 76.62 719 ASN A N 1
ATOM 5314 C CA . ASN A 1 719 ? 30.705 -8.664 -21.615 1.00 76.62 719 ASN A CA 1
ATOM 5315 C C . ASN A 1 719 ? 29.733 -8.875 -22.807 1.00 76.62 719 ASN A C 1
ATOM 5317 O O . ASN A 1 719 ? 28.669 -8.272 -22.874 1.00 76.62 719 ASN A O 1
ATOM 5321 N N . GLY A 1 720 ? 30.105 -9.719 -23.775 1.00 78.12 720 GLY A N 1
ATOM 5322 C CA . GLY A 1 720 ? 29.302 -9.983 -24.976 1.00 78.12 720 GLY A CA 1
ATOM 5323 C C . GLY A 1 720 ? 29.607 -9.083 -26.181 1.00 78.12 720 GLY A C 1
ATOM 5324 O O . GLY A 1 720 ? 29.294 -9.487 -27.298 1.00 78.12 720 GLY A O 1
ATOM 5325 N N . CYS A 1 721 ? 30.295 -7.949 -26.003 1.00 85.69 721 CYS A N 1
ATOM 5326 C CA . CYS A 1 721 ? 30.878 -7.213 -27.123 1.00 85.69 721 CYS A CA 1
ATOM 5327 C C . CYS A 1 721 ? 31.916 -8.086 -27.842 1.00 85.69 721 CYS A C 1
ATOM 5329 O O . CYS A 1 721 ? 32.784 -8.708 -27.222 1.00 85.69 721 CYS A O 1
ATOM 5331 N N . THR A 1 722 ? 31.860 -8.118 -29.171 1.00 88.25 722 THR A N 1
ATOM 5332 C CA . THR A 1 722 ? 32.901 -8.681 -30.040 1.00 88.25 722 THR A CA 1
ATOM 5333 C C . THR A 1 722 ? 32.799 -8.001 -31.397 1.00 88.25 722 THR A C 1
ATOM 5335 O O . THR A 1 722 ? 31.738 -8.021 -32.023 1.00 88.25 722 THR A O 1
ATOM 5338 N N . PHE A 1 723 ? 33.894 -7.402 -31.860 1.00 90.81 723 PHE A N 1
ATOM 5339 C CA . PHE A 1 723 ? 33.949 -6.841 -33.209 1.00 90.81 723 PHE A CA 1
ATOM 5340 C C . PHE A 1 723 ? 34.170 -7.960 -34.235 1.00 90.81 723 PHE A C 1
ATOM 5342 O O . PHE A 1 723 ? 34.734 -9.006 -33.917 1.00 90.81 723 PHE A O 1
ATOM 5349 N N . TYR A 1 724 ? 33.759 -7.741 -35.487 1.00 89.69 724 TYR A N 1
ATOM 5350 C CA . TYR A 1 724 ? 33.935 -8.733 -36.556 1.00 89.69 724 TYR A CA 1
ATOM 5351 C C . TYR A 1 724 ? 35.417 -9.106 -36.773 1.00 89.69 724 TYR A C 1
ATOM 5353 O O . TYR A 1 724 ? 35.737 -10.255 -37.071 1.00 89.69 724 TYR A O 1
ATOM 5361 N N . ASP A 1 725 ? 36.318 -8.133 -36.616 1.00 91.25 725 ASP A N 1
ATOM 5362 C CA . ASP A 1 725 ? 37.773 -8.273 -36.680 1.00 91.25 725 ASP A CA 1
ATOM 5363 C C . ASP A 1 725 ? 38.487 -7.021 -36.116 1.00 91.25 725 ASP A C 1
ATOM 5365 O O . ASP A 1 725 ? 37.871 -6.070 -35.629 1.00 91.25 725 ASP A O 1
ATOM 5369 N N . SER A 1 726 ? 39.816 -6.975 -36.230 1.00 91.31 726 SER A N 1
ATOM 5370 C CA . SER A 1 726 ? 40.624 -5.818 -35.826 1.00 91.31 726 SER A CA 1
ATOM 5371 C C . SER A 1 726 ? 40.427 -4.559 -36.687 1.00 91.31 726 SER A C 1
ATOM 5373 O O . SER A 1 726 ? 40.735 -3.467 -36.208 1.00 91.31 726 SER A O 1
ATOM 5375 N N . ILE A 1 727 ? 39.923 -4.682 -37.922 1.00 90.88 727 ILE A N 1
ATOM 5376 C CA . ILE A 1 727 ? 39.691 -3.556 -38.843 1.00 90.88 727 ILE A CA 1
ATOM 5377 C C . ILE A 1 727 ? 38.407 -2.829 -38.444 1.00 90.88 727 ILE A C 1
ATOM 5379 O O . ILE A 1 727 ? 38.420 -1.623 -38.216 1.00 90.88 727 ILE A O 1
ATOM 5383 N N . SER A 1 728 ? 37.312 -3.573 -38.299 1.00 90.12 728 SER A N 1
ATOM 5384 C CA . SER A 1 728 ? 36.028 -3.084 -37.796 1.00 90.12 728 SER A CA 1
ATOM 5385 C C . SER A 1 728 ? 36.158 -2.495 -36.391 1.00 90.12 728 SER A C 1
ATOM 5387 O O . SER A 1 728 ? 35.660 -1.395 -36.162 1.00 90.12 728 SER A O 1
ATOM 5389 N N . ARG A 1 729 ? 36.922 -3.137 -35.495 1.00 90.88 729 ARG A N 1
ATOM 5390 C CA . ARG A 1 729 ? 37.281 -2.581 -34.180 1.00 90.88 729 ARG A CA 1
ATOM 5391 C C . ARG A 1 729 ? 37.956 -1.213 -34.271 1.00 90.88 729 ARG A C 1
ATOM 5393 O O . ARG A 1 729 ? 37.539 -0.285 -33.590 1.00 90.88 729 ARG A O 1
ATOM 5400 N N . ALA A 1 730 ? 38.978 -1.071 -35.116 1.00 89.75 730 ALA A N 1
ATOM 5401 C CA . ALA A 1 730 ? 39.696 0.194 -35.274 1.00 89.75 730 ALA A CA 1
ATOM 5402 C C . ALA A 1 730 ? 38.862 1.278 -35.985 1.00 89.75 730 ALA A C 1
ATOM 5404 O O . ALA A 1 730 ? 39.005 2.456 -35.679 1.00 89.75 730 ALA A O 1
ATOM 5405 N N . ALA A 1 731 ? 37.987 0.893 -36.918 1.00 88.69 731 ALA A N 1
ATOM 5406 C CA . ALA A 1 731 ? 37.119 1.819 -37.646 1.00 88.69 731 ALA A CA 1
ATOM 5407 C C . ALA A 1 731 ? 35.935 2.328 -36.802 1.00 88.69 731 ALA A C 1
ATOM 5409 O O . ALA A 1 731 ? 35.455 3.438 -37.036 1.00 88.69 731 ALA A O 1
ATOM 5410 N N . CYS A 1 732 ? 35.458 1.521 -35.848 1.00 91.00 732 CYS A N 1
ATOM 5411 C CA . CYS A 1 732 ? 34.316 1.830 -34.985 1.00 91.00 732 CYS A CA 1
ATOM 5412 C C . CYS A 1 732 ? 34.677 2.395 -33.609 1.00 91.00 732 CYS A C 1
ATOM 5414 O O . CYS A 1 732 ? 33.773 2.827 -32.898 1.00 91.00 732 CYS A O 1
ATOM 5416 N N . ASP A 1 733 ? 35.956 2.447 -33.246 1.00 91.50 733 ASP A N 1
ATOM 5417 C CA . ASP A 1 733 ? 36.411 3.155 -32.050 1.00 91.50 733 ASP A CA 1
ATOM 5418 C C . ASP A 1 733 ? 35.916 4.616 -32.055 1.00 91.50 733 ASP A C 1
ATOM 5420 O O . ASP A 1 733 ? 35.858 5.264 -33.107 1.00 91.50 733 ASP A O 1
ATOM 5424 N N . ASN A 1 734 ? 35.511 5.133 -30.894 1.00 88.31 734 ASN A N 1
ATOM 5425 C CA . ASN A 1 734 ? 34.947 6.477 -30.721 1.00 88.31 734 ASN A CA 1
ATOM 5426 C C . ASN A 1 734 ? 33.741 6.791 -31.649 1.00 88.31 734 ASN A C 1
ATOM 5428 O O . ASN A 1 734 ? 33.546 7.928 -32.088 1.00 88.31 734 ASN A O 1
ATOM 5432 N N . SER A 1 735 ? 32.924 5.786 -31.983 1.00 87.94 735 SER A N 1
ATOM 5433 C CA . SER A 1 735 ? 31.752 5.905 -32.875 1.00 87.94 735 SER A CA 1
ATOM 5434 C C . SER A 1 735 ? 30.482 5.449 -32.156 1.00 87.94 735 SER A C 1
ATOM 5436 O O . SER A 1 735 ? 30.563 4.537 -31.354 1.00 87.94 735 SER A O 1
ATOM 5438 N N . GLN A 1 736 ? 29.298 6.007 -32.418 1.00 88.56 736 GLN A N 1
ATOM 5439 C CA . GLN A 1 736 ? 28.090 5.505 -31.732 1.00 88.56 736 GLN A CA 1
ATOM 5440 C C . GLN A 1 736 ? 27.622 4.156 -32.330 1.00 88.56 736 GLN A C 1
ATOM 5442 O O . GLN A 1 736 ? 27.870 3.896 -33.517 1.00 88.56 736 GLN A O 1
ATOM 5447 N N . PRO A 1 737 ? 26.913 3.304 -31.565 1.00 88.25 737 PRO A N 1
ATOM 5448 C CA . PRO A 1 737 ? 26.224 2.126 -32.088 1.00 88.25 737 PRO A CA 1
ATOM 5449 C C . PRO A 1 737 ? 25.380 2.446 -33.330 1.00 88.25 737 PRO A C 1
ATOM 5451 O O . PRO A 1 737 ? 24.757 3.504 -33.442 1.00 88.25 737 PRO A O 1
ATOM 5454 N N . GLY A 1 738 ? 25.388 1.547 -34.316 1.00 84.00 738 GLY A N 1
ATOM 5455 C CA . GLY A 1 738 ? 24.649 1.739 -35.568 1.00 84.00 738 GLY A CA 1
ATOM 5456 C C . GLY A 1 738 ? 25.245 2.760 -36.552 1.00 84.00 738 GLY A C 1
ATOM 5457 O O . GLY A 1 738 ? 24.744 2.863 -37.676 1.00 84.00 738 GLY A O 1
ATOM 5458 N N . TRP A 1 739 ? 26.311 3.494 -36.204 1.00 87.00 739 TRP A N 1
ATOM 5459 C CA . TRP A 1 739 ? 27.004 4.360 -37.167 1.00 87.00 739 TRP A CA 1
ATOM 5460 C C . TRP A 1 739 ? 27.677 3.543 -38.275 1.00 87.00 739 TRP A C 1
ATOM 5462 O O . TRP A 1 739 ? 28.183 2.445 -38.049 1.00 87.00 739 TRP A O 1
ATOM 5472 N N . ILE A 1 740 ? 27.709 4.107 -39.484 1.00 87.88 740 ILE A N 1
ATOM 5473 C CA . ILE A 1 740 ? 28.382 3.509 -40.641 1.00 87.88 740 ILE A CA 1
ATOM 5474 C C . ILE A 1 740 ? 29.825 4.015 -40.718 1.00 87.88 740 ILE A C 1
ATOM 5476 O O . ILE A 1 740 ? 30.089 5.216 -40.600 1.00 87.88 740 ILE A O 1
ATOM 5480 N N . ARG A 1 741 ? 30.756 3.089 -40.951 1.00 88.25 741 ARG A N 1
ATOM 5481 C CA . ARG A 1 741 ? 32.189 3.348 -41.125 1.00 88.25 741 ARG A CA 1
ATOM 5482 C C . ARG A 1 741 ? 32.725 2.660 -42.370 1.00 88.25 741 ARG A C 1
ATOM 5484 O O . ARG A 1 741 ? 32.225 1.613 -42.780 1.00 88.25 741 ARG A O 1
ATOM 5491 N N . ASP A 1 742 ? 33.764 3.236 -42.958 1.00 88.75 742 ASP A N 1
ATOM 5492 C CA . ASP A 1 742 ? 34.500 2.584 -44.036 1.00 88.75 742 ASP A CA 1
ATOM 5493 C C . ASP A 1 742 ? 35.314 1.413 -43.482 1.00 88.75 742 ASP A C 1
ATOM 5495 O O . ASP A 1 742 ? 36.127 1.582 -42.578 1.00 88.75 742 ASP A O 1
ATOM 5499 N N . TYR A 1 743 ? 35.091 0.224 -44.044 1.00 87.88 743 TYR A N 1
ATOM 5500 C CA . TYR A 1 743 ? 35.838 -0.990 -43.712 1.00 87.88 743 TYR A CA 1
ATOM 5501 C C . TYR A 1 743 ? 36.891 -1.300 -44.785 1.00 87.88 743 TYR A C 1
ATOM 5503 O O . TYR A 1 743 ? 37.997 -1.741 -44.486 1.00 87.88 743 TYR A O 1
ATOM 5511 N N . SER A 1 744 ? 36.572 -1.038 -46.055 1.00 88.75 744 SER A N 1
ATOM 5512 C CA . SER A 1 744 ? 37.518 -1.138 -47.167 1.00 88.75 744 SER A CA 1
ATOM 5513 C C . SER A 1 744 ? 37.114 -0.235 -48.340 1.00 88.75 744 SER A C 1
ATOM 5515 O O . SER A 1 744 ? 36.101 0.471 -48.303 1.00 88.75 744 SER A O 1
ATOM 5517 N N . ALA A 1 745 ? 37.878 -0.285 -49.436 1.00 85.44 745 ALA A N 1
ATOM 5518 C CA . ALA A 1 745 ? 37.509 0.371 -50.691 1.00 85.44 745 ALA A CA 1
ATOM 5519 C C . ALA A 1 745 ? 36.135 -0.085 -51.231 1.00 85.44 745 ALA A C 1
ATOM 5521 O O . ALA A 1 745 ? 35.450 0.697 -51.884 1.00 85.44 745 ALA A O 1
ATOM 5522 N N . THR A 1 746 ? 35.712 -1.320 -50.936 1.00 85.88 746 THR A N 1
ATOM 5523 C CA . THR A 1 746 ? 34.485 -1.933 -51.478 1.00 85.88 746 THR A CA 1
ATOM 5524 C C . THR A 1 746 ? 33.421 -2.252 -50.428 1.00 85.88 746 THR A C 1
ATOM 5526 O O . THR A 1 746 ? 32.312 -2.610 -50.813 1.00 85.88 746 THR A O 1
ATOM 5529 N N . HIS A 1 747 ? 33.721 -2.138 -49.130 1.00 90.25 747 HIS A N 1
ATOM 5530 C CA . HIS A 1 747 ? 32.813 -2.512 -48.038 1.00 90.25 747 HIS A CA 1
ATOM 5531 C C . HIS A 1 747 ? 32.747 -1.440 -46.939 1.00 90.25 747 HIS A C 1
ATOM 5533 O O . HIS A 1 747 ? 33.721 -0.730 -46.677 1.00 90.25 747 HIS A O 1
ATOM 5539 N N . TYR A 1 748 ? 31.594 -1.344 -46.282 1.00 89.75 748 TYR A N 1
ATOM 5540 C CA . TYR A 1 748 ? 31.371 -0.563 -45.065 1.00 89.75 748 TYR A CA 1
ATOM 5541 C C . TYR A 1 748 ? 31.054 -1.498 -43.890 1.00 89.75 748 TYR A C 1
ATOM 5543 O O . TYR A 1 748 ? 30.710 -2.660 -44.094 1.00 89.75 748 TYR A O 1
ATOM 5551 N N . VAL A 1 749 ? 31.148 -1.000 -42.663 1.00 91.44 749 VAL A N 1
ATOM 5552 C CA . VAL A 1 749 ? 30.744 -1.709 -41.443 1.00 91.44 749 VAL A CA 1
ATOM 5553 C C . VAL A 1 749 ? 29.747 -0.866 -40.646 1.00 91.44 749 VAL A C 1
ATOM 5555 O O . VAL A 1 749 ? 29.715 0.358 -40.786 1.00 91.44 749 VAL A O 1
ATOM 5558 N N . VAL A 1 750 ? 28.900 -1.525 -39.854 1.00 90.06 750 VAL A N 1
ATOM 5559 C CA . VAL A 1 750 ? 27.955 -0.889 -38.924 1.00 90.06 750 VAL A CA 1
ATOM 5560 C C . VAL A 1 750 ? 28.453 -1.140 -37.504 1.00 90.06 750 VAL A C 1
ATOM 5562 O O . VAL A 1 750 ? 28.656 -2.292 -37.124 1.00 90.06 750 VAL A O 1
ATOM 5565 N N . CYS A 1 751 ? 28.680 -0.073 -36.744 1.00 89.12 751 CYS A N 1
ATOM 5566 C CA . CYS A 1 751 ? 29.316 -0.142 -35.431 1.00 89.12 751 CYS A CA 1
ATOM 5567 C C . CYS A 1 751 ? 28.418 -0.744 -34.341 1.00 89.12 751 CYS A C 1
ATOM 5569 O O . CYS A 1 751 ? 27.204 -0.856 -34.523 1.00 89.12 751 CYS A O 1
ATOM 5571 N N . ALA A 1 752 ? 29.049 -1.128 -33.226 1.00 64.38 752 ALA A N 1
ATOM 5572 C CA . ALA A 1 752 ? 28.723 -2.275 -32.373 1.00 64.38 752 ALA A CA 1
ATOM 5573 C C . ALA A 1 752 ? 29.210 -3.611 -32.975 1.00 64.38 752 ALA A C 1
ATOM 5575 O O . ALA A 1 752 ? 30.324 -4.030 -32.677 1.00 64.38 752 ALA A O 1
ATOM 5576 N N . SER A 1 753 ? 28.429 -4.267 -33.840 1.00 69.69 753 SER A N 1
ATOM 5577 C CA . SER A 1 753 ? 28.648 -5.693 -34.173 1.00 69.69 753 SER A CA 1
ATOM 5578 C C . SER A 1 753 ? 28.352 -6.113 -35.625 1.00 69.69 753 SER A C 1
ATOM 5580 O O . SER A 1 753 ? 28.275 -7.304 -35.929 1.00 69.69 753 SER A O 1
ATOM 5582 N N . GLY A 1 754 ? 28.177 -5.170 -36.556 1.00 78.19 754 GLY A N 1
ATOM 5583 C CA . GLY A 1 754 ? 27.842 -5.497 -37.944 1.00 78.19 754 GLY A CA 1
ATOM 5584 C C . GLY A 1 754 ? 28.969 -6.229 -38.688 1.00 78.19 754 GLY A C 1
ATOM 5585 O O . GLY A 1 754 ? 30.114 -5.786 -38.684 1.00 78.19 754 GLY A O 1
ATOM 5586 N N . ALA A 1 755 ? 28.642 -7.302 -39.413 1.00 86.56 755 ALA A N 1
ATOM 5587 C CA . ALA A 1 755 ? 29.560 -7.877 -40.398 1.00 86.56 755 ALA A CA 1
ATOM 5588 C C . ALA A 1 755 ? 29.732 -6.913 -41.598 1.00 86.56 755 ALA A C 1
ATOM 5590 O O . ALA A 1 755 ? 28.736 -6.312 -42.019 1.00 86.56 755 ALA A O 1
ATOM 5591 N N . PRO A 1 756 ? 30.935 -6.770 -42.190 1.00 90.56 756 PRO A N 1
ATOM 5592 C CA . PRO A 1 756 ? 31.177 -5.868 -43.316 1.00 90.56 756 PRO A CA 1
ATOM 5593 C C . PRO A 1 756 ? 30.252 -6.125 -44.512 1.00 90.56 756 PRO A C 1
ATOM 5595 O O . PRO A 1 756 ? 30.148 -7.245 -45.008 1.00 90.56 756 PRO A O 1
ATOM 5598 N N . GLN A 1 757 ? 29.598 -5.071 -44.995 1.00 87.38 757 GLN A N 1
ATOM 5599 C CA . GLN A 1 757 ? 28.636 -5.109 -46.096 1.00 87.38 757 GLN A CA 1
ATOM 5600 C C . GLN A 1 757 ? 29.213 -4.450 -47.355 1.00 87.38 757 GLN A C 1
ATOM 5602 O O . GLN A 1 757 ? 29.902 -3.431 -47.239 1.00 87.38 757 GLN A O 1
ATOM 5607 N N . PRO A 1 758 ? 28.928 -4.961 -48.568 1.00 86.38 758 PRO A N 1
ATOM 5608 C CA . PRO A 1 758 ? 29.325 -4.299 -49.806 1.00 86.38 758 PRO A CA 1
ATOM 5609 C C . PRO A 1 758 ? 28.786 -2.865 -49.881 1.00 86.38 758 PRO A C 1
ATOM 5611 O O . PRO A 1 758 ? 27.619 -2.606 -49.580 1.00 86.38 758 PRO A O 1
ATOM 5614 N N . LYS A 1 759 ? 29.621 -1.925 -50.332 1.00 79.94 759 LYS A N 1
ATOM 5615 C CA . LYS A 1 759 ? 29.212 -0.546 -50.620 1.00 79.94 759 LYS A CA 1
ATOM 5616 C C . LYS A 1 759 ? 28.220 -0.547 -51.780 1.00 79.94 759 LYS A C 1
ATOM 5618 O O . LYS A 1 759 ? 28.600 -0.700 -52.938 1.00 79.94 759 LYS A O 1
ATOM 5623 N N . VAL A 1 760 ? 26.940 -0.380 -51.454 1.00 67.44 760 VAL A N 1
ATOM 5624 C CA . VAL A 1 760 ? 25.876 -0.220 -52.448 1.00 67.44 760 VAL A CA 1
ATOM 5625 C C . VAL A 1 760 ? 26.098 1.099 -53.185 1.00 67.44 760 VAL A C 1
ATOM 5627 O O . VAL A 1 760 ? 26.229 2.149 -52.558 1.00 67.44 760 VAL A O 1
ATOM 5630 N N . GLU A 1 761 ? 26.147 1.043 -54.515 1.00 57.19 761 GLU A N 1
ATOM 5631 C CA . GLU A 1 761 ? 26.344 2.211 -55.376 1.00 57.19 761 GLU A CA 1
ATOM 5632 C C . GLU A 1 761 ? 25.261 3.273 -55.109 1.00 57.19 761 GLU A C 1
ATOM 5634 O O . GLU A 1 761 ? 24.072 3.049 -55.354 1.00 57.19 761 GLU A O 1
ATOM 5639 N N . ILE A 1 762 ? 25.666 4.436 -54.587 1.00 51.34 762 ILE A N 1
ATOM 5640 C CA . ILE A 1 762 ? 24.755 5.529 -54.227 1.00 51.34 762 ILE A CA 1
ATOM 5641 C C . ILE A 1 762 ? 24.300 6.233 -55.511 1.00 51.34 762 ILE A C 1
ATOM 5643 O O . ILE A 1 762 ? 24.937 7.166 -55.990 1.00 51.34 762 ILE A O 1
ATOM 5647 N N . LYS A 1 763 ? 23.175 5.782 -56.080 1.00 54.09 763 LYS A N 1
ATOM 5648 C CA . LYS A 1 763 ? 22.642 6.301 -57.357 1.00 54.09 763 LYS A CA 1
ATOM 5649 C C . LYS A 1 763 ? 22.018 7.703 -57.277 1.00 54.09 763 LYS A C 1
ATOM 5651 O O . LYS A 1 763 ? 21.614 8.235 -58.305 1.00 54.09 763 LYS A O 1
ATOM 5656 N N . ALA A 1 764 ? 21.930 8.292 -56.084 1.00 56.72 764 ALA A N 1
ATOM 5657 C CA . ALA A 1 764 ? 21.536 9.682 -55.877 1.00 56.72 764 ALA A CA 1
ATOM 5658 C C . ALA A 1 764 ? 22.152 10.230 -54.580 1.00 56.72 764 ALA A C 1
ATOM 5660 O O . ALA A 1 764 ? 21.959 9.657 -53.508 1.00 56.72 764 ALA A O 1
ATOM 5661 N N . SER A 1 765 ? 22.853 11.359 -54.678 1.00 56.97 765 SER A N 1
ATOM 5662 C CA . SER A 1 765 ? 23.357 12.143 -53.547 1.00 56.97 765 SER A CA 1
ATOM 5663 C C . SER A 1 765 ? 22.669 13.507 -53.520 1.00 56.97 765 SER A C 1
ATOM 5665 O O . SER A 1 765 ? 22.592 14.166 -54.555 1.00 56.97 765 SER A O 1
ATOM 5667 N N . VAL A 1 766 ? 22.212 13.943 -52.346 1.00 64.06 766 VAL A N 1
ATOM 5668 C CA . VAL A 1 766 ? 21.690 15.298 -52.116 1.00 64.06 766 VAL A CA 1
ATOM 5669 C C . VAL A 1 766 ? 22.630 16.009 -51.149 1.00 64.06 766 VAL A C 1
ATOM 5671 O O . VAL A 1 766 ? 22.918 15.485 -50.074 1.00 64.06 766 VAL A O 1
ATOM 5674 N N . SER A 1 767 ? 23.100 17.188 -51.543 1.00 70.31 767 SER A N 1
ATOM 5675 C CA . SER A 1 767 ? 23.920 18.098 -50.743 1.00 70.31 767 SER A CA 1
ATOM 5676 C C . SER A 1 767 ? 23.253 19.470 -50.692 1.00 70.31 767 SER A C 1
ATOM 5678 O O . SER A 1 767 ? 22.567 19.856 -51.637 1.00 70.31 767 SER A O 1
ATOM 5680 N N . CYS A 1 768 ? 23.468 20.196 -49.599 1.00 72.38 768 CYS A N 1
ATOM 5681 C CA . CYS A 1 768 ? 22.949 21.543 -49.392 1.00 72.38 768 CYS A CA 1
ATOM 5682 C C . CYS A 1 768 ? 24.133 22.504 -49.266 1.00 72.38 768 CYS A C 1
ATOM 5684 O O . CYS A 1 768 ? 24.980 22.300 -48.398 1.00 72.38 768 CYS A O 1
ATOM 5686 N N . ASP A 1 769 ? 24.196 23.533 -50.114 1.00 69.31 769 ASP A N 1
ATOM 5687 C CA . ASP A 1 769 ? 25.287 24.523 -50.085 1.00 69.31 769 ASP A CA 1
ATOM 5688 C C . ASP A 1 769 ? 25.202 25.436 -48.845 1.00 69.31 769 ASP A C 1
ATOM 5690 O O . ASP A 1 769 ? 26.201 25.987 -48.381 1.00 69.31 769 ASP A O 1
ATOM 5694 N N . SER A 1 770 ? 24.002 25.556 -48.273 1.00 62.03 770 SER A N 1
ATOM 5695 C CA . SER A 1 770 ? 23.733 26.037 -46.919 1.00 62.03 770 SER A CA 1
ATOM 5696 C C . SER A 1 770 ? 22.425 25.421 -46.400 1.00 62.03 770 SER A C 1
ATOM 5698 O O . SER A 1 770 ? 21.665 24.826 -47.168 1.00 62.03 770 SER A O 1
ATOM 5700 N N . GLY A 1 771 ? 22.173 25.538 -45.093 1.00 65.69 771 GLY A N 1
ATOM 5701 C CA . GLY A 1 771 ? 20.990 24.964 -44.443 1.00 65.69 771 GLY A CA 1
ATOM 5702 C C . GLY A 1 771 ? 21.194 23.549 -43.887 1.00 65.69 771 GLY A C 1
ATOM 5703 O O . GLY A 1 771 ? 22.294 22.995 -43.912 1.00 65.69 771 GLY A O 1
ATOM 5704 N N . THR A 1 772 ? 20.124 22.965 -43.350 1.00 61.28 772 THR A N 1
ATOM 5705 C CA . THR A 1 772 ? 20.099 21.623 -42.751 1.00 61.28 772 THR A CA 1
ATOM 5706 C C . THR A 1 772 ? 19.471 20.613 -43.708 1.00 61.28 772 THR A C 1
ATOM 5708 O O . THR A 1 772 ? 18.377 20.831 -44.227 1.00 61.28 772 THR A O 1
ATOM 5711 N N . LEU A 1 773 ? 20.129 19.467 -43.912 1.00 72.06 773 LEU A N 1
ATOM 5712 C CA . LEU A 1 773 ? 19.579 18.362 -44.700 1.00 72.06 773 LEU A CA 1
ATOM 5713 C C . LEU A 1 773 ? 18.512 17.602 -43.890 1.00 72.06 773 LEU A C 1
ATOM 5715 O O . LEU A 1 773 ? 18.829 16.705 -43.106 1.00 72.06 773 LEU A O 1
ATOM 5719 N N . ILE A 1 774 ? 17.238 17.923 -44.107 1.00 70.44 774 ILE A N 1
ATOM 5720 C CA . ILE A 1 774 ? 16.111 17.185 -43.531 1.00 70.44 774 ILE A CA 1
ATOM 5721 C C . ILE A 1 774 ? 15.918 15.883 -44.313 1.00 70.44 774 ILE A C 1
ATOM 5723 O O . ILE A 1 774 ? 15.640 15.888 -45.513 1.00 70.44 774 ILE A O 1
ATOM 5727 N N . LYS A 1 775 ? 16.032 14.749 -43.614 1.00 74.62 775 LYS A N 1
ATOM 5728 C CA . LYS A 1 775 ? 15.869 13.399 -44.167 1.00 74.62 775 LYS A CA 1
ATOM 5729 C C . LYS A 1 775 ? 14.667 12.698 -43.537 1.00 74.62 775 LYS A C 1
ATOM 5731 O O . LYS A 1 775 ? 14.740 12.227 -42.406 1.00 74.62 775 LYS A O 1
ATOM 5736 N N . VAL A 1 776 ? 13.591 12.540 -44.302 1.00 64.62 776 VAL A N 1
ATOM 5737 C CA . VAL A 1 776 ? 12.422 11.740 -43.914 1.00 64.62 776 VAL A CA 1
ATOM 5738 C C . VAL A 1 776 ? 12.548 10.345 -44.519 1.00 64.62 776 VAL A C 1
ATOM 5740 O O . VAL A 1 776 ? 12.847 10.187 -45.699 1.00 64.62 776 VAL A O 1
ATOM 5743 N N . THR A 1 777 ? 12.319 9.306 -43.718 1.00 67.06 777 THR A N 1
ATOM 5744 C CA . THR A 1 777 ? 12.297 7.910 -44.182 1.00 67.06 777 THR A CA 1
ATOM 5745 C C . THR A 1 777 ? 10.962 7.276 -43.814 1.00 67.06 777 THR A C 1
ATOM 5747 O O . THR A 1 777 ? 10.549 7.359 -42.661 1.00 67.06 777 THR A O 1
ATOM 5750 N N . ARG A 1 778 ? 10.292 6.621 -44.767 1.00 64.69 778 ARG A N 1
ATOM 5751 C CA . ARG A 1 778 ? 9.085 5.816 -44.515 1.00 64.69 778 ARG A CA 1
ATOM 5752 C C . ARG A 1 778 ? 9.136 4.505 -45.293 1.00 64.69 778 ARG A C 1
ATOM 5754 O O . ARG A 1 778 ? 9.678 4.446 -46.394 1.00 64.69 778 ARG A O 1
ATOM 5761 N N . ILE A 1 779 ? 8.532 3.461 -44.732 1.00 61.88 779 ILE A N 1
ATOM 5762 C CA . ILE A 1 779 ? 8.140 2.289 -45.517 1.00 61.88 779 ILE A CA 1
ATOM 5763 C C . ILE A 1 779 ? 6.861 2.653 -46.276 1.00 61.88 779 ILE A C 1
ATOM 5765 O O . ILE A 1 779 ? 5.926 3.192 -45.686 1.00 61.88 779 ILE A O 1
ATOM 5769 N N . VAL A 1 780 ? 6.831 2.384 -47.578 1.00 68.75 780 VAL A N 1
ATOM 5770 C CA . VAL A 1 780 ? 5.662 2.575 -48.448 1.00 68.75 780 VAL A CA 1
ATOM 5771 C C . VAL A 1 780 ? 5.435 1.314 -49.277 1.00 68.75 780 VAL A C 1
ATOM 5773 O O . VAL A 1 780 ? 6.383 0.583 -49.560 1.00 68.75 780 VAL A O 1
ATOM 5776 N N . LEU A 1 781 ? 4.195 1.044 -49.683 1.00 60.84 781 LEU A N 1
ATOM 5777 C CA . LEU A 1 781 ? 3.898 -0.054 -50.605 1.00 60.84 781 LEU A CA 1
ATOM 5778 C C . LEU A 1 781 ? 4.058 0.430 -52.050 1.00 60.84 781 LEU A C 1
ATOM 5780 O O . LEU A 1 781 ? 3.293 1.272 -52.513 1.00 60.84 781 LEU A O 1
ATOM 5784 N N . TYR A 1 782 ? 5.032 -0.123 -52.771 1.00 63.00 782 TYR A N 1
ATOM 5785 C CA . TYR A 1 782 ? 5.224 0.099 -54.204 1.00 63.00 782 TYR A CA 1
ATOM 5786 C C . TYR A 1 782 ? 5.031 -1.225 -54.945 1.00 63.00 782 TYR A C 1
ATOM 5788 O O . TYR A 1 782 ? 5.679 -2.221 -54.625 1.00 63.00 782 TYR A O 1
ATOM 5796 N N . ASN A 1 783 ? 4.100 -1.259 -55.903 1.00 65.56 783 ASN A N 1
ATOM 5797 C CA . ASN A 1 783 ? 3.687 -2.474 -56.623 1.00 65.56 783 ASN A CA 1
ATOM 5798 C C . ASN A 1 783 ? 3.402 -3.670 -55.684 1.00 65.56 783 ASN A C 1
ATOM 5800 O O . ASN A 1 783 ? 3.851 -4.791 -55.923 1.00 65.56 783 ASN A O 1
ATOM 5804 N N . GLY A 1 784 ? 2.694 -3.408 -54.578 1.00 57.62 784 GLY A N 1
ATOM 5805 C CA . GLY A 1 784 ? 2.320 -4.412 -53.574 1.00 57.62 784 GLY A CA 1
ATOM 5806 C C . GLY A 1 784 ? 3.453 -4.889 -52.655 1.00 57.62 784 GLY A C 1
ATOM 5807 O O . GLY A 1 784 ? 3.225 -5.787 -51.851 1.00 57.62 784 GLY A O 1
ATOM 5808 N N . LYS A 1 785 ? 4.661 -4.315 -52.741 1.00 49.72 785 LYS A N 1
ATOM 5809 C CA . LYS A 1 785 ? 5.814 -4.690 -51.905 1.00 49.72 785 LYS A CA 1
ATOM 5810 C C . LYS A 1 785 ? 6.259 -3.525 -51.012 1.00 49.72 785 LYS A C 1
ATOM 5812 O O . LYS A 1 785 ? 6.286 -2.390 -51.491 1.00 49.72 785 LYS A O 1
ATOM 5817 N N . PRO A 1 786 ? 6.630 -3.768 -49.741 1.00 47.50 786 PRO A N 1
ATOM 5818 C CA . PRO A 1 786 ? 7.165 -2.724 -48.875 1.00 47.50 786 PRO A CA 1
ATOM 5819 C C . PRO A 1 786 ? 8.555 -2.295 -49.357 1.00 47.50 786 PRO A C 1
ATOM 5821 O O . PRO A 1 786 ? 9.462 -3.115 -49.491 1.00 47.50 786 PRO A O 1
ATOM 5824 N N . VAL A 1 787 ? 8.728 -0.998 -49.606 1.00 64.31 787 VAL A N 1
ATOM 5825 C CA . VAL A 1 787 ? 10.000 -0.376 -49.993 1.00 64.31 787 VAL A CA 1
ATOM 5826 C C . VAL A 1 787 ? 10.315 0.809 -49.082 1.00 64.31 787 VAL A C 1
ATOM 5828 O O . VAL A 1 787 ? 9.420 1.490 -48.581 1.00 64.31 787 VAL A O 1
ATOM 5831 N N . LYS A 1 788 ? 11.606 1.062 -48.854 1.00 61.88 788 LYS A N 1
ATOM 5832 C CA . LYS A 1 788 ? 12.096 2.140 -47.988 1.00 61.88 788 LYS A CA 1
ATOM 5833 C C . LYS A 1 788 ? 12.251 3.430 -48.795 1.00 61.88 788 LYS A C 1
ATOM 5835 O O . LYS A 1 788 ? 13.291 3.653 -49.410 1.00 61.88 788 LYS A O 1
ATOM 5840 N N . LEU A 1 789 ? 11.218 4.270 -48.795 1.00 70.38 789 LEU A N 1
ATOM 5841 C CA . LEU A 1 789 ? 11.276 5.603 -49.388 1.00 70.38 789 LEU A CA 1
ATOM 5842 C C . LEU A 1 789 ? 12.100 6.530 -48.486 1.00 70.38 789 LEU A C 1
ATOM 5844 O O . LEU A 1 789 ? 11.845 6.636 -47.285 1.00 70.38 789 LEU A O 1
ATOM 5848 N N . VAL A 1 790 ? 13.071 7.218 -49.083 1.00 69.56 790 VAL A N 1
ATOM 5849 C CA . VAL A 1 790 ? 13.861 8.272 -48.440 1.00 69.56 790 VAL A CA 1
ATOM 5850 C C . VAL A 1 790 ? 13.620 9.564 -49.209 1.00 69.56 790 VAL A C 1
ATOM 5852 O O . VAL A 1 790 ? 13.883 9.627 -50.406 1.00 69.56 790 VAL A O 1
ATOM 5855 N N . VAL A 1 791 ? 13.124 10.583 -48.514 1.00 74.12 791 VAL A N 1
ATOM 5856 C CA . VAL A 1 791 ? 12.990 11.952 -49.017 1.00 74.12 791 VAL A CA 1
ATOM 5857 C C . VAL A 1 791 ? 14.045 12.795 -48.311 1.00 74.12 791 VAL A C 1
ATOM 5859 O O . VAL A 1 791 ? 14.165 12.734 -47.087 1.00 74.12 791 VAL A O 1
ATOM 5862 N N . ALA A 1 792 ? 14.819 13.558 -49.075 1.00 76.25 792 ALA A N 1
ATOM 5863 C CA . ALA A 1 792 ? 15.848 14.452 -48.561 1.00 76.25 792 ALA A CA 1
ATOM 5864 C C . ALA A 1 792 ? 15.644 15.851 -49.153 1.00 76.25 792 ALA A C 1
ATOM 5866 O O . ALA A 1 792 ? 15.454 15.979 -50.362 1.00 76.25 792 ALA A O 1
ATOM 5867 N N . ALA A 1 793 ? 15.664 16.875 -48.303 1.00 78.44 793 ALA A N 1
ATOM 5868 C CA . ALA A 1 793 ? 15.475 18.272 -48.677 1.00 78.44 793 ALA A CA 1
ATOM 5869 C C . ALA A 1 793 ? 16.391 19.181 -47.846 1.00 78.44 793 ALA A C 1
ATOM 5871 O O . ALA A 1 793 ? 16.771 18.827 -46.731 1.00 78.44 793 ALA A O 1
ATOM 5872 N N . CYS A 1 794 ? 16.728 20.348 -48.385 1.00 79.56 794 CYS A N 1
ATOM 5873 C CA . CYS A 1 794 ? 17.457 21.394 -47.668 1.00 79.56 794 CYS A CA 1
ATOM 5874 C C . CYS A 1 794 ? 16.464 22.350 -46.992 1.00 79.56 794 CYS A C 1
ATOM 5876 O O . CYS A 1 794 ? 15.426 22.657 -47.583 1.00 79.56 794 CYS A O 1
ATOM 5878 N N . SER A 1 795 ? 16.789 22.807 -45.780 1.00 64.00 795 SER A N 1
ATOM 5879 C CA . SER A 1 795 ? 15.995 23.741 -44.967 1.00 64.00 795 SER A CA 1
ATOM 5880 C C . SER A 1 795 ? 16.842 24.836 -44.339 1.00 64.00 795 SER A C 1
ATOM 5882 O O . SER A 1 795 ? 18.027 24.566 -44.059 1.00 64.00 795 SER A O 1
#

Sequence (795 aa):
MDNKLFILLLLAILISSIAVYGTNPTSCDGQWYNCDRAFTDSSSDDSNTAAFAIVGNTFNTSGRWYNYCFSIPNAAVISEVLVRADFWADNTYGFINVKVSGDGGLTYGPSHIVGGIFNIDYNTGEVWPFIIDVTNDLAWTPDKLNNSNFRVNVTCLTFPSTFSGETVCYLEWLSVGVIFNNSLCVNPECTPTDINIGALCNPCSNMKQSCNVSCQWKSWYCDDVTPSNYSQACNCGPCGCGGTIQCDGTCSGPNPAPLNYGQACGNCGSVNCSGGCTQGICAPGSTQCLGTTFQTCIAACTWQNSSTDADGDGVAFQCGDSLCDNMFGVGDSTKTVNEVGLCNDGIDNNCNGVLDCNDTSCVGDPNCPDLCNVASDCVQSNCTIEACVSNKCQYTNRTLCDAAECPAGSYCTAPGGTCRTPDQNQSVCLNCVADQTSGYPWTWSPSNHQDAGKAYSTNTSVYNTLFNSDGAACSAASGGPCYNASNNPVVHKSRLTTGSCCGNNPNEFYKPDYYGGECTNNVTDCVWSSGDAQATNTGNAKWWCYLHEWNNCIDSTIGTKISNISNVSCVGVIGNNAWTPNFLIKPENQYSCTDGKDNDANGPIDCDDLACKPVILGIAANQQNQRVPNVDVSLRTGLTIVKSAITGQLGNYTISQINCGTYNLIASHADYLPNTRTITLSSGQQATIDLAMILGTSCEPDCTYFGDNIVHASCDTKNGCTFYDSISRAACDNSQPGWIRDYSATHYVVCASGAPQPKVEIKASVSCDSGTLIKVTRIVLYNGKPVKLVVAACS